Protein AF-0000000065766637 (afdb_homodimer)

Solvent-accessible surface area (backbone atoms only — not comparable to full-atom values): 44021 Å² total; per-residue (Å²): 135,52,70,58,53,52,34,35,50,50,31,45,50,26,44,73,71,73,50,67,48,94,54,54,41,70,58,47,51,64,49,41,70,73,44,50,71,68,55,43,50,52,50,27,50,74,53,70,45,65,67,99,76,65,70,75,77,60,33,44,88,87,63,44,78,75,76,79,73,58,68,71,42,52,43,54,54,45,61,70,44,46,88,78,44,74,64,46,74,66,90,67,88,59,84,49,68,68,59,50,46,55,47,38,51,58,49,33,73,77,38,72,81,59,36,26,32,40,71,60,50,62,55,46,38,58,77,75,59,74,57,53,66,66,51,32,28,42,44,60,59,58,40,40,76,58,38,32,76,44,74,43,59,81,56,42,64,59,42,48,43,42,51,42,50,50,30,48,54,50,23,34,73,74,32,27,48,34,36,56,37,52,52,51,52,51,30,60,54,66,63,41,72,55,66,41,51,55,62,78,72,38,31,62,56,52,36,51,51,44,26,66,73,52,73,62,50,60,81,86,48,68,76,39,95,80,33,42,59,63,49,60,71,57,80,84,62,76,56,58,62,58,54,32,51,52,47,48,56,47,30,56,75,71,67,51,86,66,60,62,41,65,44,62,38,48,68,43,61,82,43,76,42,31,28,41,35,34,21,40,78,87,66,46,70,32,29,38,38,33,31,29,79,43,63,43,81,86,67,47,31,31,36,38,32,35,45,71,48,70,67,33,75,87,60,75,49,87,55,52,69,55,53,52,48,52,47,52,34,60,60,61,60,35,50,28,41,34,30,39,60,46,51,73,66,52,53,51,50,51,52,50,37,33,75,70,42,45,22,74,45,77,46,73,46,90,72,51,36,35,44,31,33,49,23,61,73,48,50,54,53,43,65,38,89,84,37,59,56,39,49,30,61,66,68,67,53,135,135,52,68,58,54,54,33,36,51,48,30,45,50,27,43,74,71,74,50,67,45,96,55,53,40,70,59,46,50,63,50,40,70,74,43,49,72,68,54,40,50,53,50,26,51,73,56,70,44,65,66,97,75,66,72,76,77,60,33,44,86,87,62,44,76,74,77,77,72,57,68,69,43,52,44,53,54,46,59,70,43,45,90,80,44,73,63,47,73,65,89,69,90,58,84,49,70,68,60,52,46,53,46,37,52,60,47,35,73,76,38,72,82,57,37,26,33,39,70,61,50,63,55,46,39,58,78,74,60,74,56,52,66,67,51,32,29,42,44,60,60,58,40,40,75,59,42,31,78,44,72,43,57,82,55,45,64,57,40,48,41,43,51,41,49,50,31,50,54,49,23,33,74,75,31,26,48,33,37,55,37,51,51,52,52,50,29,59,53,65,62,41,72,55,67,40,50,55,61,80,73,38,30,61,57,50,36,50,51,44,26,66,72,52,74,62,51,60,81,85,48,68,76,39,94,81,32,42,59,62,48,60,70,58,82,86,62,74,55,60,61,58,54,33,52,53,47,49,56,46,30,58,75,71,66,52,87,63,60,63,43,66,46,61,40,48,68,44,62,84,41,76,41,30,29,41,35,35,20,41,80,87,66,46,72,32,29,37,39,34,31,28,79,41,62,41,80,85,67,48,31,31,36,39,33,36,44,71,49,71,67,33,75,87,61,75,50,87,55,51,68,55,53,54,47,52,46,51,36,61,59,60,60,36,51,28,41,33,30,40,61,49,51,73,65,52,53,52,48,51,52,50,37,32,76,72,41,45,22,73,45,75,44,73,48,88,77,49,37,34,45,30,33,51,24,63,71,48,50,54,53,41,64,38,88,84,36,59,56,40,48,29,62,65,69,69,52,135

Structure (mmCIF, N/CA/C/O backbone):
data_AF-0000000065766637-model_v1
#
loop_
_entity.id
_entity.type
_entity.pdbx_description
1 polymer 'Putative isocitrate lyase subunit B'
#
loop_
_atom_site.group_PDB
_atom_site.id
_atom_site.type_symbol
_atom_site.label_atom_id
_atom_site.label_alt_id
_atom_site.label_comp_id
_atom_site.label_asym_id
_atom_site.label_entity_id
_atom_site.label_seq_id
_atom_site.pdbx_PDB_ins_code
_atom_site.Cartn_x
_atom_site.Cartn_y
_atom_site.Cartn_z
_atom_site.occupancy
_atom_site.B_iso_or_equiv
_atom_site.auth_seq_id
_atom_site.auth_comp_id
_atom_site.auth_asym_id
_atom_site.auth_atom_id
_atom_site.pdbx_PDB_model_num
ATOM 1 N N . MET A 1 1 ? 21.125 37.062 27.016 1 86.06 1 MET A N 1
ATOM 2 C CA . MET A 1 1 ? 20.953 38.438 26.516 1 86.06 1 MET A CA 1
ATOM 3 C C . MET A 1 1 ? 21.938 38.719 25.391 1 86.06 1 MET A C 1
ATOM 5 O O . MET A 1 1 ? 23.125 38.375 25.484 1 86.06 1 MET A O 1
ATOM 9 N N . THR A 1 2 ? 21.422 39.312 24.359 1 90.31 2 THR A N 1
ATOM 10 C CA . THR A 1 2 ? 22.281 39.688 23.234 1 90.31 2 THR A CA 1
ATOM 11 C C . THR A 1 2 ? 22.922 41.031 23.453 1 90.31 2 THR A C 1
ATOM 13 O O . THR A 1 2 ? 22.516 41.781 24.359 1 90.31 2 THR A O 1
ATOM 16 N N . TYR A 1 3 ? 23.922 41.312 22.625 1 92.19 3 TYR A N 1
ATOM 17 C CA . TYR A 1 3 ? 24.578 42.625 22.719 1 92.19 3 TYR A CA 1
ATOM 18 C C . TYR A 1 3 ? 23.594 43.75 22.438 1 92.19 3 TYR A C 1
ATOM 20 O O . TYR A 1 3 ? 23.609 44.781 23.141 1 92.19 3 TYR A O 1
ATOM 28 N N . GLY A 1 4 ? 22.781 43.531 21.453 1 91.75 4 GLY A N 1
ATOM 29 C CA . GLY A 1 4 ? 21.766 44.531 21.125 1 91.75 4 GLY A CA 1
ATOM 30 C C . GLY A 1 4 ? 20.844 44.812 22.281 1 91.75 4 GLY A C 1
ATOM 31 O O . GLY A 1 4 ? 20.516 46 22.531 1 91.75 4 GLY A O 1
ATOM 32 N N . GLU A 1 5 ? 20.516 43.875 22.938 1 92.12 5 GLU A N 1
ATOM 33 C CA . GLU A 1 5 ? 19.641 44.031 24.094 1 92.12 5 GLU A CA 1
ATOM 34 C C . GLU A 1 5 ? 20.359 44.75 25.234 1 92.12 5 GLU A C 1
ATOM 36 O O . GLU A 1 5 ? 19.766 45.562 25.922 1 92.12 5 GLU A O 1
ATOM 41 N N . ALA A 1 6 ? 21.547 44.344 25.406 1 93.94 6 ALA A N 1
ATOM 42 C CA . ALA A 1 6 ? 22.328 44.938 26.484 1 93.94 6 ALA A CA 1
ATOM 43 C C . ALA A 1 6 ? 22.469 46.469 26.297 1 93.94 6 ALA A C 1
ATOM 45 O O . ALA A 1 6 ? 22.328 47.219 27.25 1 93.94 6 ALA A O 1
ATOM 46 N N . VAL A 1 7 ? 22.781 46.844 25.078 1 95.81 7 VAL A N 1
ATOM 47 C CA . VAL A 1 7 ? 22.938 48.25 24.766 1 95.81 7 VAL A CA 1
ATOM 48 C C . VAL A 1 7 ? 21.594 48.969 24.922 1 95.81 7 VAL A C 1
ATOM 50 O O . VAL A 1 7 ? 21.516 50.094 25.438 1 95.81 7 VAL A O 1
ATOM 53 N N . ALA A 1 8 ? 20.562 48.344 24.453 1 95.25 8 ALA A N 1
ATOM 54 C CA . ALA A 1 8 ? 19.219 48.938 24.578 1 95.25 8 ALA A CA 1
ATOM 55 C C . ALA A 1 8 ? 18.875 49.188 26.047 1 95.25 8 ALA A C 1
ATOM 57 O O . ALA A 1 8 ? 18.281 50.219 26.375 1 95.25 8 ALA A O 1
ATOM 58 N N . ASP A 1 9 ? 19.234 48.312 26.891 1 94.69 9 ASP A N 1
ATOM 59 C CA . ASP A 1 9 ? 18.984 48.469 28.312 1 94.69 9 ASP A CA 1
ATOM 60 C C . ASP A 1 9 ? 19.703 49.688 28.875 1 94.69 9 ASP A C 1
ATOM 62 O O . ASP A 1 9 ? 19.156 50.406 29.703 1 94.69 9 ASP A O 1
ATOM 66 N N . VAL A 1 10 ? 20.922 49.875 28.406 1 94.44 10 VAL A N 1
ATOM 67 C CA . VAL A 1 10 ? 21.719 51.031 28.828 1 94.44 10 VAL A CA 1
ATOM 68 C C . VAL A 1 10 ? 21.047 52.312 28.375 1 94.44 10 VAL A C 1
ATOM 70 O O . VAL A 1 10 ? 20.938 53.281 29.141 1 94.44 10 VAL A O 1
ATOM 73 N N . LEU A 1 11 ? 20.578 52.312 27.172 1 95.06 11 LEU A N 1
ATOM 74 C CA . LEU A 1 11 ? 19.938 53.5 26.609 1 95.06 11 LEU A CA 1
ATOM 75 C C . LEU A 1 11 ? 18.625 53.781 27.312 1 95.06 11 LEU A C 1
ATOM 77 O O . LEU A 1 11 ? 18.297 54.938 27.578 1 95.06 11 LEU A O 1
ATOM 81 N N . GLU A 1 12 ? 17.953 52.75 27.578 1 94.5 12 GLU A N 1
ATOM 82 C CA . GLU A 1 12 ? 16.688 52.906 28.297 1 94.5 12 GLU A CA 1
ATOM 83 C C . GLU A 1 12 ? 16.906 53.438 29.703 1 94.5 12 GLU A C 1
ATOM 85 O O . GLU A 1 12 ? 16.125 54.281 30.188 1 94.5 12 GLU A O 1
ATOM 90 N N . PHE A 1 13 ? 17.875 52.938 30.312 1 92.81 13 PHE A N 1
ATOM 91 C CA . PHE A 1 13 ? 18.219 53.406 31.641 1 92.81 13 PHE A CA 1
ATOM 92 C C . PHE A 1 13 ? 18.594 54.906 31.609 1 92.81 13 PHE A C 1
ATOM 94 O O . PHE A 1 13 ? 18.172 55.656 32.469 1 92.81 13 PHE A O 1
ATOM 101 N N . GLY A 1 14 ? 19.406 55.312 30.703 1 90.25 14 GLY A N 1
ATOM 102 C CA . GLY A 1 14 ? 19.75 56.719 30.531 1 90.25 14 GLY A CA 1
ATOM 103 C C . GLY A 1 14 ? 18.547 57.625 30.344 1 90.25 14 GLY A C 1
ATOM 104 O O . GLY A 1 14 ? 18.469 58.719 30.906 1 90.25 14 GLY A O 1
ATOM 105 N N . GLN A 1 15 ? 17.672 57.094 29.594 1 90.44 15 GLN A N 1
ATOM 106 C CA . GLN A 1 15 ? 16.453 57.875 29.344 1 90.44 15 GLN A CA 1
ATOM 107 C C . GLN A 1 15 ? 15.602 57.969 30.609 1 90.44 15 GLN A C 1
ATOM 109 O O . GLN A 1 15 ? 15.023 59.031 30.875 1 90.44 15 GLN A O 1
ATOM 114 N N . SER A 1 16 ? 15.516 56.938 31.297 1 91.44 16 SER A N 1
ATOM 115 C CA . SER A 1 16 ? 14.711 56.906 32.5 1 91.44 16 SER A CA 1
ATOM 116 C C . SER A 1 16 ? 15.289 57.844 33.562 1 91.44 16 SER A C 1
ATOM 118 O O . SER A 1 16 ? 14.555 58.406 34.406 1 91.44 16 SER A O 1
ATOM 120 N N . GLU A 1 17 ? 16.547 58 33.5 1 90.44 17 GLU A N 1
ATOM 121 C CA . GLU A 1 17 ? 17.219 58.844 34.5 1 90.44 17 GLU A CA 1
ATOM 122 C C . GLU A 1 17 ? 17.281 60.312 34 1 90.44 17 GLU A C 1
ATOM 124 O O . GLU A 1 17 ? 17.875 61.156 34.688 1 90.44 17 GLU A O 1
ATOM 129 N N . GLY A 1 18 ? 16.703 60.594 32.844 1 87.06 18 GLY A N 1
ATOM 130 C CA . GLY A 1 18 ? 16.656 61.969 32.312 1 87.06 18 GLY A CA 1
ATOM 131 C C . GLY A 1 18 ? 17.922 62.375 31.594 1 87.06 18 GLY A C 1
ATOM 132 O O . GLY A 1 18 ? 18.156 63.562 31.359 1 87.06 18 GLY A O 1
ATOM 133 N N . GLU A 1 19 ? 18.781 61.438 31.344 1 87.75 19 GLU A N 1
ATOM 134 C CA . GLU A 1 19 ? 20.016 61.688 30.625 1 87.75 19 GLU A CA 1
ATOM 135 C C . GLU A 1 19 ? 20.109 60.844 29.359 1 87.75 19 GLU A C 1
ATOM 137 O O . GLU A 1 19 ? 20.922 59.906 29.281 1 87.75 19 GLU A O 1
ATOM 142 N N . PRO A 1 20 ? 19.297 61.25 28.391 1 85.06 20 PRO A N 1
ATOM 143 C CA . PRO A 1 20 ? 19.312 60.438 27.156 1 85.06 20 PRO A CA 1
ATOM 144 C C . PRO A 1 20 ? 20.688 60.469 26.469 1 85.06 20 PRO A C 1
ATOM 146 O O . PRO A 1 20 ? 21.375 61.469 26.484 1 85.06 20 PRO A O 1
ATOM 149 N N . ILE A 1 21 ? 21.062 59.25 25.891 1 81.94 21 ILE A N 1
ATOM 150 C CA . ILE A 1 21 ? 22.344 59.062 25.234 1 81.94 21 ILE A CA 1
ATOM 151 C C . ILE A 1 21 ? 22.172 59.094 23.719 1 81.94 21 ILE A C 1
ATOM 153 O O . ILE A 1 21 ? 22.031 58.062 23.078 1 81.94 21 ILE A O 1
ATOM 157 N N . GLY A 1 22 ? 22.141 60.062 23.062 1 86.94 22 GLY A N 1
ATOM 158 C CA . GLY A 1 22 ? 22.25 60.406 21.656 1 86.94 22 GLY A CA 1
ATOM 159 C C . GLY A 1 22 ? 21.266 59.656 20.781 1 86.94 22 GLY A C 1
ATOM 160 O O . GLY A 1 22 ? 20.938 60.094 19.672 1 86.94 22 GLY A O 1
ATOM 161 N N . MET A 1 23 ? 20.844 58.406 21.109 1 92.19 23 MET A N 1
ATOM 162 C CA . MET A 1 23 ? 19.938 57.594 20.281 1 92.19 23 MET A CA 1
ATOM 163 C C . MET A 1 23 ? 18.828 57 21.141 1 92.19 23 MET A C 1
ATOM 165 O O . MET A 1 23 ? 19.078 56.531 22.25 1 92.19 23 MET A O 1
ATOM 169 N N . ALA A 1 24 ? 17.672 57.031 20.594 1 93.62 24 ALA A N 1
ATOM 170 C CA . ALA A 1 24 ? 16.547 56.438 21.312 1 93.62 24 ALA A CA 1
ATOM 171 C C . ALA A 1 24 ? 16.625 54.938 21.312 1 93.62 24 ALA A C 1
ATOM 173 O O . ALA A 1 24 ? 17.078 54.312 20.344 1 93.62 24 ALA A O 1
ATOM 174 N N . PRO A 1 25 ? 16.141 54.344 22.406 1 94.38 25 PRO A N 1
ATOM 175 C CA . PRO A 1 25 ? 16.172 52.875 22.5 1 94.38 25 PRO A CA 1
ATOM 176 C C . PRO A 1 25 ? 15.484 52.188 21.328 1 94.38 25 PRO A C 1
ATOM 178 O O . PRO A 1 25 ? 15.969 51.188 20.828 1 94.38 25 PRO A O 1
ATOM 181 N N . GLU A 1 26 ? 14.391 52.688 20.891 1 93.62 26 GLU A N 1
ATOM 182 C CA . GLU A 1 26 ? 13.656 52.094 19.766 1 93.62 26 GLU A CA 1
ATOM 183 C C . GLU A 1 26 ? 14.461 52.188 18.469 1 93.62 26 GLU A C 1
ATOM 185 O O . GLU A 1 26 ? 14.445 51.25 17.672 1 93.62 26 GLU A O 1
ATOM 190 N N . GLU A 1 27 ? 15.078 53.281 18.281 1 94.12 27 GLU A N 1
ATOM 191 C CA . GLU A 1 27 ? 15.93 53.469 17.109 1 94.12 27 GLU A CA 1
ATOM 192 C C . GLU A 1 27 ? 17.109 52.5 17.141 1 94.12 27 GLU A C 1
ATOM 194 O O . GLU A 1 27 ? 17.5 51.969 16.109 1 94.12 27 GLU A O 1
ATOM 199 N N . TRP A 1 28 ? 17.688 52.312 18.281 1 95.25 28 TRP A N 1
ATOM 200 C CA . TRP A 1 28 ? 18.797 51.375 18.453 1 95.25 28 TRP A CA 1
ATOM 201 C C . TRP A 1 28 ? 18.344 49.938 18.125 1 95.25 28 TRP A C 1
ATOM 203 O O . TRP A 1 28 ? 19.047 49.219 17.406 1 95.25 28 TRP A O 1
ATOM 213 N N . ARG A 1 29 ? 17.234 49.594 18.672 1 93 29 ARG A N 1
ATOM 214 C CA . ARG A 1 29 ? 16.734 48.25 18.438 1 93 29 ARG A CA 1
ATOM 215 C C . ARG A 1 29 ? 16.531 48 16.938 1 93 29 ARG A C 1
ATOM 217 O O . ARG A 1 29 ? 16.859 46.906 16.453 1 93 29 ARG A O 1
ATOM 224 N N . ALA A 1 30 ? 16.016 48.969 16.25 1 89.81 30 ALA A N 1
ATOM 225 C CA . ALA A 1 30 ? 15.828 48.844 14.805 1 89.81 30 ALA A CA 1
ATOM 226 C C . ALA A 1 30 ? 17.172 48.688 14.094 1 89.81 30 ALA A C 1
ATOM 228 O O . ALA A 1 30 ? 17.297 47.875 13.172 1 89.81 30 ALA A O 1
ATOM 229 N N . PHE A 1 31 ? 18.109 49.469 14.578 1 89.81 31 PHE A N 1
ATOM 230 C CA . PHE A 1 31 ? 19.453 49.438 14.008 1 89.81 31 PHE A CA 1
ATOM 231 C C . PHE A 1 31 ? 20.125 48.094 14.312 1 89.81 31 PHE A C 1
ATOM 233 O O . PHE A 1 31 ? 20.672 47.469 13.414 1 89.81 31 PHE A O 1
ATOM 240 N N . ALA A 1 32 ? 20.016 47.688 15.539 1 89.88 32 ALA A N 1
ATOM 241 C CA . ALA A 1 32 ? 20.719 46.5 16.031 1 89.88 32 ALA A CA 1
ATOM 242 C C . ALA A 1 32 ? 20.141 45.219 15.414 1 89.88 32 ALA A C 1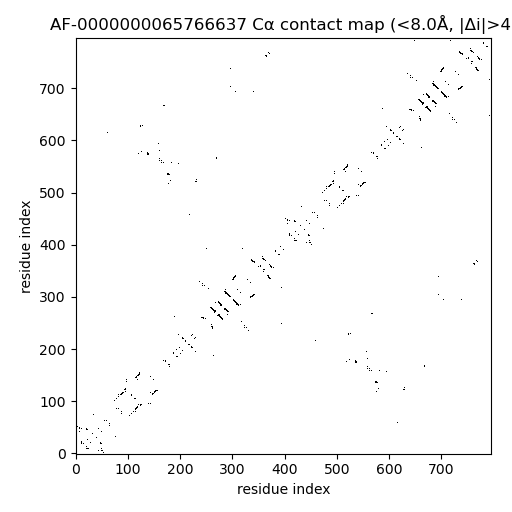
ATOM 244 O O . ALA A 1 32 ? 20.828 44.188 15.344 1 89.88 32 ALA A O 1
ATOM 245 N N . ALA A 1 33 ? 18.953 45.25 15 1 84.12 33 ALA A N 1
ATOM 246 C CA . ALA A 1 33 ? 18.266 44.094 14.445 1 84.12 33 ALA A CA 1
ATOM 247 C C . ALA A 1 33 ? 18.984 43.562 13.188 1 84.12 33 ALA A C 1
ATOM 249 O O . ALA A 1 33 ? 18.938 42.375 12.883 1 84.12 33 ALA A O 1
ATOM 250 N N . ARG A 1 34 ? 19.75 44.406 12.523 1 81.94 34 ARG A N 1
ATOM 251 C CA . ARG A 1 34 ? 20.344 44 11.25 1 81.94 34 ARG A CA 1
ATOM 252 C C . ARG A 1 34 ? 21.859 44.219 11.273 1 81.94 34 ARG A C 1
ATOM 254 O O . ARG A 1 34 ? 22.562 43.812 10.359 1 81.94 34 ARG A O 1
ATOM 261 N N . ALA A 1 35 ? 22.266 44.875 12.281 1 87.12 35 ALA A N 1
ATOM 262 C CA . ALA A 1 35 ? 23.672 45.25 12.32 1 87.12 35 ALA A CA 1
ATOM 263 C C . ALA A 1 35 ? 24.531 44.062 12.734 1 87.12 35 ALA A C 1
ATOM 265 O O . ALA A 1 35 ? 24.109 43.219 13.539 1 87.12 35 ALA A O 1
ATOM 266 N N . SER A 1 36 ? 25.719 43.969 12.125 1 87.5 36 SER A N 1
ATOM 267 C CA . SER A 1 36 ? 26.719 43 12.617 1 87.5 36 SER A CA 1
ATOM 268 C C . SER A 1 36 ? 27.172 43.375 14.023 1 87.5 36 SER A C 1
ATOM 270 O O . SER A 1 36 ? 27.016 44.531 14.461 1 87.5 36 SER A O 1
ATOM 272 N N . LEU A 1 37 ? 27.703 42.375 14.641 1 89.06 37 LEU A N 1
ATOM 273 C CA . LEU A 1 37 ? 28.234 42.625 15.977 1 89.06 37 LEU A CA 1
ATOM 274 C C . LEU A 1 37 ? 29.281 43.75 15.922 1 89.06 37 LEU A C 1
ATOM 276 O O . LEU A 1 37 ? 29.328 44.594 16.812 1 89.06 37 LEU A O 1
ATOM 280 N N . HIS A 1 38 ? 30.078 43.688 14.945 1 91.69 38 HIS A N 1
ATOM 281 C CA . HIS A 1 38 ? 31.125 44.688 14.773 1 91.69 38 HIS A CA 1
ATOM 282 C C . HIS A 1 38 ? 30.547 46.094 14.625 1 91.69 38 HIS A C 1
ATOM 284 O O . HIS A 1 38 ? 31 47.031 15.273 1 91.69 38 HIS A O 1
ATOM 290 N N . ALA A 1 39 ? 29.547 46.188 13.805 1 93 39 ALA A N 1
ATOM 291 C CA . ALA A 1 39 ? 28.906 47.469 13.562 1 93 39 ALA A CA 1
ATOM 292 C C . ALA A 1 39 ? 28.172 47.969 14.805 1 93 39 ALA A C 1
ATOM 294 O O . ALA A 1 39 ? 28.203 49.156 15.117 1 93 39 ALA A O 1
ATOM 295 N N . ALA A 1 40 ? 27.531 47.062 15.398 1 93.88 40 ALA A N 1
ATOM 296 C CA . ALA A 1 40 ? 26.797 47.406 16.609 1 93.88 40 ALA A CA 1
ATOM 297 C C . ALA A 1 40 ? 27.75 47.906 17.703 1 93.88 40 ALA A C 1
ATOM 299 O O . ALA A 1 40 ? 27.469 48.906 18.391 1 93.88 40 ALA A O 1
ATOM 300 N N . ARG A 1 41 ? 28.812 47.281 17.859 1 94.56 41 ARG A N 1
ATOM 301 C CA . ARG A 1 41 ? 29.797 47.656 18.875 1 94.56 41 ARG A CA 1
ATOM 302 C C . ARG A 1 41 ? 30.375 49.031 18.562 1 94.56 41 ARG A C 1
ATOM 304 O O . ARG A 1 41 ? 30.578 49.844 19.469 1 94.56 41 ARG A O 1
ATOM 311 N N . ALA A 1 42 ? 30.688 49.219 17.344 1 96 42 ALA A N 1
ATOM 312 C CA . ALA A 1 42 ? 31.234 50.5 16.938 1 96 42 ALA A CA 1
ATOM 313 C C . ALA A 1 42 ? 30.266 51.656 17.234 1 96 42 ALA A C 1
ATOM 315 O O . ALA A 1 42 ? 30.656 52.688 17.75 1 96 42 ALA A O 1
ATOM 316 N N . LYS A 1 43 ? 29.062 51.406 16.922 1 95.69 43 LYS A N 1
ATOM 317 C CA . LYS A 1 43 ? 28.047 52.406 17.156 1 95.69 43 LYS A CA 1
ATOM 318 C C . LYS A 1 43 ? 27.812 52.656 18.641 1 95.69 43 LYS A C 1
ATOM 320 O O . LYS A 1 43 ? 27.625 53.781 19.078 1 95.69 43 LYS A O 1
ATOM 325 N N . ALA A 1 44 ? 27.781 51.656 19.359 1 96.19 44 ALA A N 1
ATOM 326 C CA . ALA A 1 44 ? 27.609 51.75 20.797 1 96.19 44 ALA A CA 1
ATOM 327 C C . ALA A 1 44 ? 28.734 52.562 21.438 1 96.19 44 ALA A C 1
ATOM 329 O O . ALA A 1 44 ? 28.516 53.375 22.328 1 96.19 44 ALA A O 1
ATOM 330 N N . LYS A 1 45 ? 29.906 52.344 21 1 94.88 45 LYS A N 1
ATOM 331 C CA . LYS A 1 45 ? 31.062 53.094 21.484 1 94.88 45 LYS A CA 1
ATOM 332 C C . LYS A 1 45 ? 30.938 54.562 21.141 1 94.88 45 LYS A C 1
ATOM 334 O O . LYS A 1 45 ? 31.266 55.438 21.969 1 94.88 45 LYS A O 1
ATOM 339 N N . GLU A 1 46 ? 30.531 54.812 20 1 95.06 46 GLU A N 1
ATOM 340 C CA . GLU A 1 46 ? 30.344 56.188 19.547 1 95.06 46 GLU A CA 1
ATOM 341 C C . GLU A 1 46 ? 29.312 56.906 20.422 1 95.06 46 GLU A C 1
ATOM 343 O O . GLU A 1 46 ? 29.469 58.094 20.734 1 95.06 46 GLU A O 1
ATOM 348 N N . LEU A 1 47 ? 28.344 56.188 20.844 1 94.25 47 LEU A N 1
ATOM 349 C CA . LEU A 1 47 ? 27.266 56.781 21.641 1 94.25 47 LEU A CA 1
ATOM 350 C C . LEU A 1 47 ? 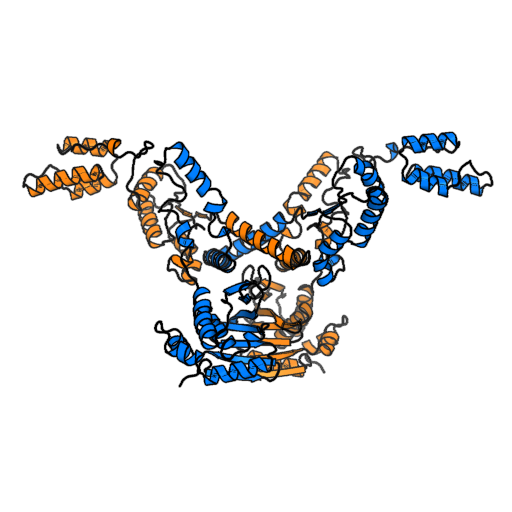27.656 56.844 23.109 1 94.25 47 LEU A C 1
ATOM 352 O O . LEU A 1 47 ? 27.016 57.531 23.891 1 94.25 47 LEU A O 1
ATOM 356 N N . GLY A 1 48 ? 28.797 56.156 23.469 1 91.38 48 GLY A N 1
ATOM 357 C CA . GLY A 1 48 ? 29.188 56.094 24.859 1 91.38 48 GLY A CA 1
ATOM 358 C C . GLY A 1 48 ? 28.328 55.125 25.672 1 91.38 48 GLY A C 1
ATOM 359 O O . GLY A 1 48 ? 28.125 55.344 26.875 1 91.38 48 GLY A O 1
ATOM 360 N N . ALA A 1 49 ? 27.703 54.25 25.047 1 93.56 49 ALA A N 1
ATOM 361 C CA . ALA A 1 49 ? 26.781 53.312 25.688 1 93.56 49 ALA A CA 1
ATOM 362 C C . ALA A 1 49 ? 27.266 51.875 25.516 1 93.56 49 ALA A C 1
ATOM 364 O O . ALA A 1 49 ? 26.453 50.969 25.281 1 93.56 49 ALA A O 1
ATOM 365 N N . ASP A 1 50 ? 28.5 51.562 25.578 1 92.94 50 ASP A N 1
ATOM 366 C CA . ASP A 1 50 ? 29.078 50.25 25.391 1 92.94 50 ASP A CA 1
ATOM 367 C C . ASP A 1 50 ? 29.172 49.5 26.719 1 92.94 50 ASP A C 1
ATOM 369 O O . ASP A 1 50 ? 30.141 49.656 27.469 1 92.94 50 ASP A O 1
ATOM 373 N N . PRO A 1 51 ? 28.219 48.594 26.953 1 92.5 51 PRO A N 1
ATOM 374 C CA . PRO A 1 51 ? 28.266 47.844 28.219 1 92.5 51 PRO A CA 1
ATOM 375 C C . PRO A 1 51 ? 29.25 46.688 28.172 1 92.5 51 PRO A C 1
ATOM 377 O O . PRO A 1 51 ? 29.656 46.25 27.094 1 92.5 51 PRO A O 1
ATOM 380 N N . PRO A 1 52 ? 29.641 46.25 29.422 1 90.81 52 PRO A N 1
ATOM 381 C CA . PRO A 1 52 ? 30.406 45 29.438 1 90.81 52 PRO A CA 1
ATOM 382 C C . PRO A 1 52 ? 29.594 43.812 28.953 1 90.81 52 PRO A C 1
ATOM 384 O O . PRO A 1 52 ? 28.547 43.5 29.562 1 90.81 52 PRO A O 1
ATOM 387 N N . TRP A 1 53 ? 29.828 43.281 27.828 1 92.19 53 TRP A N 1
ATOM 388 C CA . TRP A 1 53 ? 29.172 42.125 27.203 1 92.19 53 TRP A CA 1
ATOM 389 C C . TRP A 1 53 ? 30.172 41.219 26.531 1 92.19 53 TRP A C 1
ATOM 391 O O . TRP A 1 53 ? 31.047 41.688 25.797 1 92.19 53 TRP A O 1
ATOM 401 N N . ASP A 1 54 ? 30.141 39.906 26.859 1 89.5 54 ASP A N 1
ATOM 402 C CA . ASP A 1 54 ? 31.094 38.938 26.328 1 89.5 54 ASP A CA 1
ATOM 403 C C . ASP A 1 54 ? 30.406 37.656 25.922 1 89.5 54 ASP A C 1
ATOM 405 O O . ASP A 1 54 ? 29.938 36.875 26.766 1 89.5 54 ASP A O 1
ATOM 409 N N . CYS A 1 55 ? 30.406 37.406 24.578 1 87.88 55 CYS A N 1
ATOM 410 C CA . CYS A 1 55 ? 29.766 36.219 24.062 1 87.88 55 CYS A CA 1
ATOM 411 C C . CYS A 1 55 ? 30.594 34.969 24.375 1 87.88 55 CYS A C 1
ATOM 413 O O . CYS A 1 55 ? 30.094 33.844 24.312 1 87.88 55 CYS A O 1
ATOM 415 N N . GLU A 1 56 ? 31.781 35.156 24.734 1 89.69 56 GLU A N 1
ATOM 416 C CA . GLU A 1 56 ? 32.656 34.031 25.062 1 89.69 56 GLU A CA 1
ATOM 417 C C . GLU A 1 56 ? 32.188 33.312 26.312 1 89.69 56 GLU A C 1
ATOM 419 O O . GLU A 1 56 ? 32.344 32.094 26.438 1 89.69 56 GLU A O 1
ATOM 424 N N . LEU A 1 57 ? 31.562 34.031 27.141 1 87.62 57 LEU A N 1
ATOM 425 C CA . LEU A 1 57 ? 31.141 33.5 28.422 1 87.62 57 LEU A CA 1
ATOM 426 C C . LEU A 1 57 ? 29.906 32.625 28.25 1 87.62 57 LEU A C 1
ATOM 428 O O . LEU A 1 57 ? 29.609 31.766 29.094 1 87.62 57 LEU A O 1
ATOM 432 N N . ALA A 1 58 ? 29.266 32.875 27.172 1 86.06 58 ALA A N 1
ATOM 433 C CA . ALA A 1 58 ? 28.016 32.156 26.969 1 86.06 58 ALA A CA 1
ATOM 434 C C . ALA A 1 58 ? 28.219 30.922 26.094 1 86.06 58 ALA A C 1
ATOM 436 O O . ALA A 1 58 ? 27.266 30.203 25.797 1 86.06 58 ALA A O 1
ATOM 437 N N . LYS A 1 59 ? 29.344 30.562 25.781 1 87.94 59 LYS A N 1
ATOM 438 C CA . LYS A 1 59 ? 29.625 29.422 24.938 1 87.94 59 LYS A CA 1
ATOM 439 C C . LYS A 1 59 ? 29.234 28.109 25.625 1 87.94 59 LYS A C 1
ATOM 441 O O . LYS A 1 59 ? 29.328 28.016 26.859 1 87.94 59 LYS A O 1
ATOM 446 N N . THR A 1 60 ? 28.781 27.172 24.75 1 84.56 60 THR A N 1
ATOM 447 C CA . THR A 1 60 ? 28.516 25.844 25.281 1 84.56 60 THR A CA 1
ATOM 448 C C . THR A 1 60 ? 29.828 25.172 25.734 1 84.56 60 THR A C 1
ATOM 450 O O . THR A 1 60 ? 30.906 25.656 25.406 1 84.56 60 THR A O 1
ATOM 453 N N . PRO A 1 61 ? 29.594 24.078 26.422 1 78.81 61 PRO A N 1
ATOM 454 C CA . PRO A 1 61 ? 30.797 23.359 26.859 1 78.81 61 PRO A CA 1
ATOM 455 C C . PRO A 1 61 ? 31.688 22.922 25.688 1 78.81 61 PRO A C 1
ATOM 457 O O . PRO A 1 61 ? 32.906 22.812 25.844 1 78.81 61 PRO A O 1
ATOM 460 N N . GLU A 1 62 ? 31.141 22.766 24.516 1 82.38 62 GLU A N 1
ATOM 461 C CA . GLU A 1 62 ? 31.875 22.328 23.344 1 82.38 62 GLU A CA 1
ATOM 462 C C . GLU A 1 62 ? 32.531 23.516 22.625 1 82.38 62 GLU A C 1
ATOM 464 O O . GLU A 1 62 ? 33.312 23.328 21.688 1 82.38 62 GLU A O 1
ATOM 469 N N . GLY A 1 63 ? 32.125 24.672 23.078 1 83.12 63 GLY A N 1
ATOM 470 C CA . GLY A 1 63 ? 32.75 25.859 22.516 1 83.12 63 GLY A CA 1
ATOM 471 C C . GLY A 1 63 ? 31.875 26.531 21.469 1 83.12 63 GLY A C 1
ATOM 472 O O . GLY A 1 63 ? 32.344 27.438 20.766 1 83.12 63 GLY A O 1
ATOM 473 N N . TYR A 1 64 ? 30.703 26.172 21.453 1 86.94 64 TYR A N 1
ATOM 474 C CA . TYR A 1 64 ? 29.844 26.75 20.438 1 86.94 64 TYR A CA 1
ATOM 475 C C . TYR A 1 64 ? 29.203 28.047 20.938 1 86.94 64 TYR A C 1
ATOM 477 O O . TYR A 1 64 ? 28.812 28.156 22.094 1 86.94 64 TYR A O 1
ATOM 485 N N . TYR A 1 65 ? 29.188 29.047 20.016 1 87.69 65 TYR A N 1
ATOM 486 C CA . TYR A 1 65 ? 28.438 30.266 20.312 1 87.69 65 TYR A CA 1
ATOM 487 C C . TYR A 1 65 ? 26.938 29.984 20.344 1 87.69 65 TYR A C 1
ATOM 489 O O . TYR A 1 65 ? 26.438 29.141 19.594 1 87.69 65 TYR A O 1
ATOM 497 N N . GLN A 1 66 ? 26.266 30.688 21.156 1 86 66 GLN A N 1
ATOM 498 C CA . GLN A 1 66 ? 24.812 30.516 21.25 1 86 66 GLN A CA 1
ATOM 499 C C . GLN A 1 66 ? 24.078 31.625 20.531 1 86 66 GLN A C 1
ATOM 501 O O . GLN A 1 66 ? 24.5 32.781 20.547 1 86 66 GLN A O 1
ATOM 506 N N . ILE A 1 67 ? 23.016 31.234 19.891 1 84.88 67 ILE A N 1
ATOM 507 C CA . ILE A 1 67 ? 22.188 32.188 19.156 1 84.88 67 ILE A CA 1
ATOM 508 C C . ILE A 1 67 ? 20.734 32.094 19.609 1 84.88 67 ILE A C 1
ATOM 510 O O . ILE A 1 67 ? 20.312 31.031 20.109 1 84.88 67 ILE A O 1
ATOM 514 N N . ARG A 1 68 ? 20.078 33.312 19.578 1 84.06 68 ARG A N 1
ATOM 515 C CA . ARG A 1 68 ? 18.625 33.25 19.688 1 84.06 68 ARG A CA 1
ATOM 516 C C . ARG A 1 68 ? 17.969 32.969 18.359 1 84.06 68 ARG A C 1
ATOM 518 O O . ARG A 1 68 ? 17.859 33.844 17.5 1 84.06 68 ARG A O 1
ATOM 525 N N . GLY A 1 69 ? 17.5 31.828 18.25 1 85.31 69 GLY A N 1
ATOM 526 C CA . GLY A 1 69 ? 16.922 31.391 16.984 1 85.31 69 GLY A CA 1
ATOM 527 C C . GLY A 1 69 ? 15.539 31.969 16.734 1 85.31 69 GLY A C 1
ATOM 528 O O . GLY A 1 69 ? 15.211 33.062 17.25 1 85.31 69 GLY A O 1
ATOM 529 N N . GLY A 1 70 ? 14.852 31.453 15.766 1 87.5 70 GLY A N 1
ATOM 530 C CA . GLY A 1 70 ? 13.508 31.891 15.438 1 87.5 70 GLY A CA 1
ATOM 531 C C . GLY A 1 70 ? 13.406 32.531 14.07 1 87.5 70 GLY A C 1
ATOM 532 O O . GLY A 1 70 ? 14.398 32.625 13.336 1 87.5 70 GLY A O 1
ATOM 533 N N . ILE A 1 71 ? 12.203 33.031 13.836 1 91.44 71 ILE A N 1
ATOM 534 C CA . ILE A 1 71 ? 11.891 33.531 12.508 1 91.44 71 ILE A CA 1
ATOM 535 C C . ILE A 1 71 ? 12.703 34.781 12.227 1 91.44 71 ILE A C 1
ATOM 537 O O . ILE A 1 71 ? 13.297 34.938 11.156 1 91.44 71 ILE A O 1
ATOM 541 N N . PRO A 1 72 ? 12.844 35.719 13.234 1 88 72 PRO A N 1
ATOM 542 C CA . PRO A 1 72 ? 13.641 36.906 12.961 1 88 72 PRO A CA 1
ATOM 543 C C . PRO A 1 72 ? 15.086 36.594 12.602 1 88 72 PRO A C 1
ATOM 545 O O . PRO A 1 72 ? 15.664 37.219 11.703 1 88 72 PRO A O 1
ATOM 548 N N . TYR A 1 73 ? 15.594 35.656 13.312 1 89.69 73 TYR A N 1
ATOM 549 C CA . TYR A 1 73 ? 16.953 35.25 13 1 89.69 73 TYR A CA 1
ATOM 550 C C . TYR A 1 73 ? 17.031 34.625 11.609 1 89.69 73 TYR A C 1
ATOM 552 O O . TYR A 1 73 ? 17.969 34.906 10.859 1 89.69 73 TYR A O 1
ATOM 560 N N . ALA A 1 74 ? 16.125 33.75 11.281 1 93.75 74 ALA A N 1
ATOM 561 C CA . ALA A 1 74 ? 16.094 33.094 9.969 1 93.75 74 ALA A CA 1
ATOM 562 C C . ALA A 1 74 ? 15.984 34.125 8.852 1 93.75 74 ALA A C 1
ATOM 564 O O . ALA A 1 74 ? 16.625 34 7.801 1 93.75 74 ALA A O 1
ATOM 565 N N . ILE A 1 75 ? 15.211 35.156 9.102 1 93.56 75 ILE A N 1
ATOM 566 C CA . ILE A 1 75 ? 15.047 36.219 8.117 1 93.56 75 ILE A CA 1
ATOM 567 C C . ILE A 1 75 ? 16.359 36.938 7.93 1 93.56 75 ILE A C 1
ATOM 569 O O . ILE A 1 75 ? 16.828 37.125 6.805 1 93.56 75 ILE A O 1
ATOM 573 N N . ALA A 1 76 ? 16.969 37.344 9.016 1 89.31 76 ALA A N 1
ATOM 574 C CA . ALA A 1 76 ? 18.219 38.094 8.953 1 89.31 76 ALA A CA 1
ATOM 575 C C . ALA A 1 76 ? 19.297 37.312 8.219 1 89.31 76 ALA A C 1
ATOM 577 O O . ALA A 1 76 ? 20 37.875 7.371 1 89.31 76 ALA A O 1
ATOM 578 N N . LYS A 1 77 ? 19.375 36.062 8.57 1 92.38 77 LYS A N 1
ATOM 579 C CA . LYS A 1 77 ? 20.344 35.188 7.945 1 92.38 77 LYS A CA 1
ATOM 580 C C . LYS A 1 77 ? 20.078 35.031 6.449 1 92.38 77 LYS A C 1
ATOM 582 O O . LYS A 1 77 ? 21 35.094 5.637 1 92.38 77 LYS A O 1
ATOM 587 N N . SER A 1 78 ? 18.906 34.906 6.059 1 95.94 78 SER A N 1
ATOM 588 C CA . SER A 1 78 ? 18.531 34.688 4.668 1 95.94 78 SER A CA 1
ATOM 589 C C . SER A 1 78 ? 18.703 35.938 3.836 1 95.94 78 SER A C 1
ATOM 591 O O . SER A 1 78 ? 19.109 35.875 2.674 1 95.94 78 SER A O 1
ATOM 593 N N . LEU A 1 79 ? 18.406 37.062 4.453 1 94.31 79 LEU A N 1
ATOM 594 C CA . LEU A 1 79 ? 18.609 38.312 3.746 1 94.31 79 LEU A CA 1
ATOM 595 C C . LEU A 1 79 ? 20.094 38.531 3.465 1 94.31 79 LEU A C 1
ATOM 597 O O . LEU A 1 79 ? 20.469 39.062 2.406 1 94.31 79 LEU A O 1
ATOM 601 N N . ALA A 1 80 ? 20.875 38.125 4.422 1 91.06 80 ALA A N 1
ATOM 602 C CA . ALA A 1 80 ? 22.328 38.25 4.246 1 91.06 80 ALA A CA 1
ATOM 603 C C . ALA A 1 80 ? 22.828 37.312 3.141 1 91.06 80 ALA A C 1
ATOM 605 O O . ALA A 1 80 ? 23.766 37.656 2.426 1 91.06 80 ALA A O 1
ATOM 606 N N . ALA A 1 81 ? 22.203 36.188 2.926 1 95.38 81 ALA A N 1
ATOM 607 C CA . ALA A 1 81 ? 22.641 35.188 1.966 1 95.38 81 ALA A CA 1
ATOM 608 C C . ALA A 1 81 ? 22 35.406 0.597 1 95.38 81 ALA A C 1
ATOM 610 O O . ALA A 1 81 ? 22.531 34.969 -0.423 1 95.38 81 ALA A O 1
ATOM 611 N N . ALA A 1 82 ? 20.953 36.125 0.477 1 96.75 82 ALA A N 1
ATOM 612 C CA . ALA A 1 82 ? 20.094 36.281 -0.697 1 96.75 82 ALA A CA 1
ATOM 613 C C . ALA A 1 82 ? 20.906 36.719 -1.911 1 96.75 82 ALA A C 1
ATOM 615 O O . ALA A 1 82 ? 20.719 36.219 -3.016 1 96.75 82 ALA A O 1
ATOM 616 N N . PRO A 1 83 ? 21.875 37.656 -1.756 1 95.88 83 PRO A N 1
ATOM 617 C CA . PRO A 1 83 ? 22.625 38.094 -2.934 1 95.88 83 PRO A CA 1
ATOM 618 C C . PRO A 1 83 ? 23.5 37 -3.543 1 95.88 83 PRO A C 1
ATOM 620 O O . PRO A 1 83 ? 23.938 37.125 -4.688 1 95.88 83 PRO A O 1
ATOM 623 N N . PHE A 1 84 ? 23.703 36 -2.773 1 96.75 84 PHE A N 1
ATOM 624 C CA . PHE A 1 84 ? 24.641 34.969 -3.221 1 96.75 84 PHE A CA 1
ATOM 625 C C . PHE A 1 84 ? 23.922 33.656 -3.543 1 96.75 84 PHE A C 1
ATOM 627 O O . PHE A 1 84 ? 24.562 32.656 -3.871 1 96.75 84 PHE A O 1
ATOM 634 N N . ALA A 1 85 ? 22.672 33.594 -3.396 1 96.94 85 ALA A N 1
ATOM 635 C CA . ALA A 1 85 ? 21.922 32.344 -3.541 1 96.94 85 ALA A CA 1
ATOM 636 C C . ALA A 1 85 ? 20.766 32.531 -4.508 1 96.94 85 ALA A C 1
ATOM 638 O O . ALA A 1 85 ? 20.125 33.594 -4.547 1 96.94 85 ALA A O 1
ATOM 639 N N . ASP A 1 86 ? 20.5 31.547 -5.266 1 96.81 86 ASP A N 1
ATOM 640 C CA . ASP A 1 86 ? 19.344 31.531 -6.152 1 96.81 86 ASP A CA 1
ATOM 641 C C . ASP A 1 86 ? 18.078 31.172 -5.391 1 96.81 86 ASP A C 1
ATOM 643 O O . ASP A 1 86 ? 17 31.703 -5.676 1 96.81 86 ASP A O 1
ATOM 647 N N . ILE A 1 87 ? 18.141 30.203 -4.43 1 97.81 87 ILE A N 1
ATOM 648 C CA . ILE A 1 87 ? 17 29.703 -3.652 1 97.81 87 ILE A CA 1
ATOM 649 C C . ILE A 1 87 ? 17.344 29.734 -2.166 1 97.81 87 ILE A C 1
ATOM 651 O O . ILE A 1 87 ? 18.469 29.375 -1.772 1 97.81 87 ILE A O 1
ATOM 655 N N . LEU A 1 88 ? 16.422 30.188 -1.363 1 98.06 88 LEU A N 1
ATOM 656 C CA . LEU A 1 88 ? 16.609 30.234 0.084 1 98.06 88 LEU A CA 1
ATOM 657 C C . LEU A 1 88 ? 15.695 29.219 0.775 1 98.06 88 LEU A C 1
ATOM 659 O O . LEU A 1 88 ? 14.531 29.078 0.393 1 98.06 88 LEU A O 1
ATOM 663 N N . TRP A 1 89 ? 16.266 28.516 1.739 1 96.31 89 TRP A N 1
ATOM 664 C CA . TRP A 1 89 ? 15.547 27.516 2.512 1 96.31 89 TRP A CA 1
ATOM 665 C C . TRP A 1 89 ? 15.609 27.812 4.004 1 96.31 89 TRP A C 1
ATOM 667 O O . TRP A 1 89 ? 16.703 28.016 4.555 1 96.31 89 TRP A O 1
ATOM 677 N N . MET A 1 90 ? 14.438 27.875 4.574 1 92.12 90 MET A N 1
ATOM 678 C CA . MET A 1 90 ? 14.336 28 6.027 1 92.12 90 MET A CA 1
ATOM 679 C C . MET A 1 90 ? 13.688 26.75 6.625 1 92.12 90 MET A C 1
ATOM 681 O O . MET A 1 90 ? 12.633 26.312 6.172 1 92.12 90 MET A O 1
ATOM 685 N N . GLU A 1 91 ? 14.32 26.219 7.656 1 87.44 91 GLU A N 1
ATOM 686 C CA . GLU A 1 91 ? 13.773 25.047 8.336 1 87.44 91 GLU A CA 1
ATOM 687 C C . GLU A 1 91 ? 12.828 25.453 9.461 1 87.44 91 GLU A C 1
ATOM 689 O O . GLU A 1 91 ? 13.156 26.328 10.266 1 87.44 91 GLU A O 1
ATOM 694 N N . THR A 1 92 ? 11.695 24.859 9.453 1 86.31 92 THR A N 1
ATOM 695 C CA . THR A 1 92 ? 10.719 25.141 10.5 1 86.31 92 THR A CA 1
ATOM 696 C C . THR A 1 92 ? 10.578 23.953 11.445 1 86.31 92 THR A C 1
ATOM 698 O O . THR A 1 92 ? 10.93 22.828 11.094 1 86.31 92 THR A O 1
ATOM 701 N N . LYS A 1 93 ? 10.125 24.266 12.656 1 84.12 93 LYS A N 1
ATOM 702 C CA . LYS A 1 93 ? 9.914 23.219 13.656 1 84.12 93 LYS A CA 1
ATOM 703 C C . LYS A 1 93 ? 8.625 22.453 13.383 1 84.12 93 LYS A C 1
ATOM 705 O O . LYS A 1 93 ? 8.492 21.297 13.781 1 84.12 93 LYS A O 1
ATOM 710 N N . THR A 1 94 ? 7.676 23.109 12.852 1 87.31 94 THR A N 1
ATOM 711 C CA . THR A 1 94 ? 6.391 22.516 12.477 1 87.31 94 THR A CA 1
ATOM 712 C C . THR A 1 94 ? 5.926 23.047 11.125 1 87.31 94 THR A C 1
ATOM 714 O O . THR A 1 94 ? 6.492 24.016 10.602 1 87.31 94 THR A O 1
ATOM 717 N N . ALA A 1 95 ? 5 22.391 10.609 1 91.25 95 ALA A N 1
ATOM 718 C CA . ALA A 1 95 ? 4.371 22.922 9.406 1 91.25 95 ALA A CA 1
ATOM 719 C C . ALA A 1 95 ? 3.395 24.047 9.734 1 91.25 95 ALA A C 1
ATOM 721 O O . ALA A 1 95 ? 2.363 23.812 10.367 1 91.25 95 ALA A O 1
ATOM 722 N N . ASP A 1 96 ? 3.793 25.266 9.367 1 92.31 96 ASP A N 1
ATOM 723 C CA . ASP A 1 96 ? 2.992 26.438 9.711 1 92.31 96 ASP A CA 1
ATOM 724 C C . ASP A 1 96 ? 3.029 27.484 8.586 1 92.31 96 ASP A C 1
ATOM 726 O O . ASP A 1 96 ? 4.078 28.062 8.312 1 92.31 96 ASP A O 1
ATOM 730 N N . LEU A 1 97 ? 1.813 27.781 8.055 1 94.56 97 LEU A N 1
ATOM 731 C CA . LEU A 1 97 ? 1.738 28.703 6.93 1 94.56 97 LEU A CA 1
ATOM 732 C C . LEU A 1 97 ? 1.982 30.141 7.379 1 94.56 97 LEU A C 1
ATOM 734 O O . LEU A 1 97 ? 2.48 30.953 6.609 1 94.56 97 LEU A O 1
ATOM 738 N N . ALA A 1 98 ? 1.616 30.438 8.609 1 94.75 98 ALA A N 1
ATOM 739 C CA . ALA A 1 98 ? 1.849 31.781 9.117 1 94.75 98 ALA A CA 1
ATOM 740 C C . ALA A 1 98 ? 3.342 32.094 9.195 1 94.75 98 ALA A C 1
ATOM 742 O O . ALA A 1 98 ? 3.777 33.188 8.828 1 94.75 98 ALA A O 1
ATOM 743 N N . ASP A 1 99 ? 4.078 31.109 9.664 1 95.06 99 ASP A N 1
ATOM 744 C CA . ASP A 1 99 ? 5.531 31.25 9.711 1 95.06 99 ASP A CA 1
ATOM 745 C C . ASP A 1 99 ? 6.109 31.406 8.305 1 95.06 99 ASP A C 1
ATOM 747 O O . ASP A 1 99 ? 6.969 32.25 8.07 1 95.06 99 ASP A O 1
ATOM 751 N N . ALA A 1 100 ? 5.641 30.609 7.414 1 96.5 100 ALA A N 1
ATOM 752 C CA . ALA A 1 100 ? 6.105 30.672 6.031 1 96.5 100 ALA A CA 1
ATOM 753 C C . ALA A 1 100 ? 5.809 32.031 5.402 1 96.5 100 ALA A C 1
ATOM 755 O O . ALA A 1 100 ? 6.648 32.594 4.695 1 96.5 100 ALA A O 1
ATOM 756 N N . ARG A 1 101 ? 4.66 32.531 5.73 1 97.31 101 ARG A N 1
ATOM 757 C CA . ARG A 1 101 ? 4.25 33.812 5.184 1 97.31 101 ARG A CA 1
ATOM 758 C C . ARG A 1 101 ? 5.129 34.938 5.715 1 97.31 101 ARG A C 1
ATOM 760 O O . ARG A 1 101 ? 5.574 35.781 4.949 1 97.31 101 ARG A O 1
ATOM 767 N N . GLN A 1 102 ? 5.328 34.906 6.949 1 96.75 102 GLN A N 1
ATOM 768 C CA . GLN A 1 102 ? 6.172 35.938 7.562 1 96.75 102 GLN A CA 1
ATOM 769 C C . GLN A 1 102 ? 7.562 35.938 6.934 1 96.75 102 GLN A C 1
ATOM 771 O O . GLN A 1 102 ? 8.094 37 6.625 1 96.75 102 GLN A O 1
ATOM 776 N N . PHE A 1 103 ? 8.109 34.812 6.785 1 97.38 103 PHE A N 1
ATOM 777 C CA . PHE A 1 103 ? 9.43 34.688 6.184 1 97.38 103 PHE A CA 1
ATOM 778 C C . PHE A 1 103 ? 9.422 35.156 4.738 1 97.38 103 PHE A C 1
ATOM 780 O O . PHE A 1 103 ? 10.25 36 4.352 1 97.38 103 PHE A O 1
ATOM 787 N N . ALA A 1 104 ? 8.492 34.656 3.936 1 98.19 104 ALA A N 1
ATOM 788 C CA . ALA A 1 104 ? 8.414 34.969 2.51 1 98.19 104 ALA A CA 1
ATOM 789 C C . ALA A 1 104 ? 8.219 36.469 2.277 1 98.19 104 ALA A C 1
ATOM 791 O O . ALA A 1 104 ? 8.883 37.062 1.425 1 98.19 104 ALA A O 1
ATOM 792 N N . GLU A 1 105 ? 7.367 37.062 3.037 1 98 105 GLU A N 1
ATOM 793 C CA . GLU A 1 105 ? 7.086 38.469 2.875 1 98 105 GLU A CA 1
ATOM 794 C C . GLU A 1 105 ? 8.312 39.344 3.211 1 98 105 GLU A C 1
ATOM 796 O O . GLU A 1 105 ? 8.617 40.281 2.506 1 98 105 GLU A O 1
ATOM 801 N N . ALA A 1 106 ? 8.961 38.938 4.23 1 96.62 106 ALA A N 1
ATOM 802 C CA . ALA A 1 106 ? 10.148 39.688 4.641 1 96.62 106 ALA A CA 1
ATOM 803 C C . ALA A 1 106 ? 11.242 39.625 3.58 1 96.62 106 ALA A C 1
ATOM 805 O O . ALA A 1 106 ? 11.883 40.625 3.262 1 96.62 106 ALA A O 1
ATOM 806 N N . ILE A 1 107 ? 11.477 38.438 3.064 1 97.81 107 ILE A N 1
ATOM 807 C CA . ILE A 1 107 ? 12.508 38.25 2.053 1 97.81 107 ILE A CA 1
ATOM 808 C C . ILE A 1 107 ? 12.133 39 0.779 1 97.81 107 ILE A C 1
ATOM 810 O O . ILE A 1 107 ? 12.945 39.75 0.227 1 97.81 107 ILE A O 1
ATOM 814 N N . HIS A 1 108 ? 10.914 38.906 0.34 1 97.88 108 HIS A N 1
ATOM 815 C CA . HIS A 1 108 ? 10.484 39.469 -0.942 1 97.88 108 HIS A CA 1
ATOM 816 C C . HIS A 1 108 ? 10.344 40.969 -0.876 1 97.88 108 HIS A C 1
ATOM 818 O O . HIS A 1 108 ? 10.312 41.656 -1.911 1 97.88 108 HIS A O 1
ATOM 824 N N . ALA A 1 109 ? 10.242 41.5 0.303 1 97.25 109 ALA A N 1
ATOM 825 C CA . ALA A 1 109 ? 10.25 42.969 0.461 1 97.25 109 ALA A CA 1
ATOM 826 C C . ALA A 1 109 ? 11.578 43.562 -0.018 1 97.25 109 ALA A C 1
ATOM 828 O O . ALA A 1 109 ? 11.609 44.656 -0.539 1 97.25 109 ALA A O 1
ATOM 829 N N . GLU A 1 110 ? 12.562 42.844 0.138 1 96 110 GLU A N 1
ATOM 830 C CA . GLU A 1 110 ? 13.883 43.312 -0.259 1 96 110 GLU A CA 1
ATOM 831 C C . GLU A 1 110 ? 14.328 42.688 -1.57 1 96 110 GLU A C 1
ATOM 833 O O . GLU A 1 110 ? 15.023 43.312 -2.371 1 96 110 GLU A O 1
ATOM 838 N N . PHE A 1 111 ? 13.992 41.469 -1.748 1 97.69 111 PHE A N 1
ATOM 839 C CA . PHE A 1 111 ? 14.32 40.688 -2.953 1 97.69 111 PHE A CA 1
ATOM 840 C C . PHE A 1 111 ? 13.062 40.094 -3.568 1 97.69 111 PHE A C 1
ATOM 842 O O . PHE A 1 111 ? 12.805 38.906 -3.418 1 97.69 111 PHE A O 1
ATOM 849 N N . PRO A 1 112 ? 12.398 40.781 -4.391 1 96.69 112 PRO A N 1
ATOM 850 C CA . PRO A 1 112 ? 11.07 40.375 -4.867 1 96.69 112 PRO A CA 1
ATOM 851 C C . PRO A 1 112 ? 11.117 39.125 -5.742 1 96.69 112 PRO A C 1
ATOM 853 O O . PRO A 1 112 ? 10.141 38.375 -5.809 1 96.69 112 PRO A O 1
ATOM 856 N N . ASP A 1 113 ? 12.258 38.844 -6.316 1 96.19 113 ASP A N 1
ATOM 857 C CA . ASP A 1 113 ? 12.32 37.719 -7.266 1 96.19 113 ASP A CA 1
ATOM 858 C C . ASP A 1 113 ? 13.008 36.5 -6.648 1 96.19 113 ASP A C 1
ATOM 860 O O . ASP A 1 113 ? 13.234 35.5 -7.328 1 96.19 113 ASP A O 1
ATOM 864 N N . GLN A 1 114 ? 13.305 36.594 -5.395 1 97.69 114 GLN A N 1
ATOM 865 C CA . GLN A 1 114 ? 14.016 35.5 -4.723 1 97.69 114 GLN A CA 1
ATOM 866 C C . GLN A 1 114 ? 13.148 34.25 -4.652 1 97.69 114 GLN A C 1
ATOM 868 O O . GLN A 1 114 ? 11.984 34.312 -4.25 1 97.69 114 GLN A O 1
ATOM 873 N N . MET A 1 115 ? 13.742 33.125 -5.078 1 98.19 115 MET A N 1
ATOM 874 C CA . MET A 1 115 ? 13.047 31.844 -4.961 1 98.19 115 MET A CA 1
ATOM 875 C C . MET A 1 115 ? 13.203 31.266 -3.557 1 98.19 115 MET A C 1
ATOM 877 O O . MET A 1 115 ? 14.266 31.375 -2.951 1 98.19 115 MET A O 1
ATOM 881 N N . LEU A 1 116 ? 12.148 30.656 -3.119 1 98.38 116 LEU A N 1
ATOM 882 C CA . LEU A 1 116 ? 12.164 30.078 -1.785 1 98.38 116 LEU A CA 1
ATOM 883 C C . LEU A 1 116 ? 11.914 28.562 -1.851 1 98.38 116 LEU A C 1
ATOM 885 O O . LEU A 1 116 ? 11.297 28.078 -2.803 1 98.38 116 LEU A O 1
ATOM 889 N N . ALA A 1 117 ? 12.422 27.812 -0.885 1 97.5 117 ALA A N 1
ATOM 890 C CA . ALA A 1 117 ? 12.227 26.375 -0.749 1 97.5 117 ALA A CA 1
ATOM 891 C C . ALA A 1 117 ? 11.633 26.031 0.615 1 97.5 117 ALA A C 1
ATOM 893 O O . ALA A 1 117 ? 11.852 26.75 1.593 1 97.5 117 ALA A O 1
ATOM 894 N N . TYR A 1 118 ? 10.867 25.047 0.632 1 96.5 118 TYR A N 1
ATOM 895 C CA . TYR A 1 118 ? 10.242 24.578 1.868 1 96.5 118 TYR A CA 1
ATOM 896 C C . TYR A 1 118 ? 10.367 23.078 2.01 1 96.5 118 TYR A C 1
ATOM 898 O O . TYR A 1 118 ? 10.047 22.328 1.078 1 96.5 118 TYR A O 1
ATOM 906 N N . ASN A 1 119 ? 10.844 22.641 3.154 1 94.62 119 ASN A N 1
ATOM 907 C CA . ASN A 1 119 ? 10.922 21.219 3.434 1 94.62 119 ASN A CA 1
ATOM 908 C C . ASN A 1 119 ? 9.625 20.688 4.043 1 94.62 119 ASN A C 1
ATOM 910 O O . ASN A 1 119 ? 9.297 21.016 5.184 1 94.62 119 ASN A O 1
ATOM 914 N N . LEU A 1 120 ? 8.898 19.938 3.217 1 93.62 120 LEU A N 1
ATOM 915 C CA . LEU A 1 120 ? 7.727 19.234 3.725 1 93.62 120 LEU A CA 1
ATOM 916 C C . LEU A 1 120 ? 8.133 17.984 4.508 1 93.62 120 LEU A C 1
ATOM 918 O O . LEU A 1 120 ? 7.969 16.859 4.031 1 93.62 120 LEU A O 1
ATOM 922 N N . SER A 1 121 ? 8.531 18.172 5.73 1 88.44 121 SER A N 1
ATOM 923 C CA . SER A 1 121 ? 9.344 17.219 6.488 1 88.44 121 SER A CA 1
ATOM 924 C C . SER A 1 121 ? 8.5 16.062 7 1 88.44 121 SER A C 1
ATOM 926 O O . SER A 1 121 ? 7.477 16.266 7.656 1 88.44 121 SER A O 1
ATOM 928 N N . PRO A 1 122 ? 8.922 14.859 6.832 1 87.25 122 PRO A N 1
ATOM 929 C CA . PRO A 1 122 ? 8.258 13.695 7.422 1 87.25 122 PRO A CA 1
ATOM 930 C C . PRO A 1 122 ? 8.484 13.586 8.93 1 87.25 122 PRO A C 1
ATOM 932 O O . PRO A 1 122 ? 7.832 12.781 9.602 1 87.25 122 PRO A O 1
ATOM 935 N N . SER A 1 123 ? 9.352 14.359 9.422 1 83 123 SER A N 1
ATOM 936 C CA . SER A 1 123 ? 9.578 14.352 10.867 1 83 123 SER A CA 1
ATOM 937 C C . SER A 1 123 ? 8.438 15.047 11.609 1 83 123 SER A C 1
ATOM 939 O O . SER A 1 123 ? 8.32 14.914 12.828 1 83 123 SER A O 1
ATOM 941 N N . PHE A 1 124 ? 7.676 15.844 10.875 1 85.75 124 PHE A N 1
ATOM 942 C CA . PHE A 1 124 ? 6.461 16.422 11.453 1 85.75 124 PHE A CA 1
ATOM 943 C C . PHE A 1 124 ? 5.375 15.352 11.578 1 85.75 124 PHE A C 1
ATOM 945 O O . PHE A 1 124 ? 5.242 14.492 10.711 1 85.75 124 PHE A O 1
ATOM 952 N N . ASN A 1 125 ? 4.738 15.359 12.719 1 88.38 125 ASN A N 1
ATOM 953 C CA . ASN A 1 125 ? 3.439 14.703 12.75 1 88.38 125 ASN A CA 1
ATOM 954 C C . ASN A 1 125 ? 2.342 15.586 12.172 1 88.38 125 ASN A C 1
ATOM 956 O O . ASN A 1 125 ? 1.909 16.547 12.812 1 88.38 125 ASN A O 1
ATOM 960 N N . TRP A 1 126 ? 1.96 15.258 11.039 1 91 126 TRP A N 1
ATOM 961 C CA . TRP A 1 126 ? 1.07 16.141 10.281 1 91 126 TRP A CA 1
ATOM 962 C C . TRP A 1 126 ? -0.313 16.188 10.922 1 91 126 TRP A C 1
ATOM 964 O O . TRP A 1 126 ? -1.021 17.188 10.805 1 91 126 TRP A O 1
ATOM 974 N N . ASP A 1 127 ? -0.649 15.156 11.672 1 90.81 127 ASP A N 1
ATOM 975 C CA . ASP A 1 127 ? -1.954 15.156 12.328 1 90.81 127 ASP A CA 1
ATOM 976 C C . ASP A 1 127 ? -1.94 16.031 13.578 1 90.81 127 ASP A C 1
ATOM 978 O O . ASP A 1 127 ? -2.998 16.391 14.094 1 90.81 127 ASP A O 1
ATOM 982 N N . THR A 1 128 ? -0.795 16.453 14.07 1 89 128 THR A N 1
ATOM 983 C CA . THR A 1 128 ? -0.712 17.25 15.281 1 89 128 THR A CA 1
ATOM 984 C C . THR A 1 128 ? -0.538 18.734 14.938 1 89 128 THR A C 1
ATOM 986 O O . THR A 1 128 ? -0.414 19.578 15.828 1 89 128 THR A O 1
ATOM 989 N N . THR A 1 129 ? -0.531 19.062 13.688 1 89.56 129 THR A N 1
ATOM 990 C CA . THR A 1 129 ? -0.346 20.438 13.25 1 89.56 129 THR A CA 1
ATOM 991 C C . THR A 1 129 ? -1.621 21.25 13.461 1 89.56 129 THR A C 1
ATOM 993 O O . THR A 1 129 ? -1.594 22.484 13.422 1 89.56 129 THR A O 1
ATOM 996 N N . GLY A 1 130 ? -2.729 20.547 13.688 1 88.62 130 GLY A N 1
ATOM 997 C CA . GLY A 1 130 ? -4.012 21.219 13.828 1 88.62 130 GLY A CA 1
ATOM 998 C C . GLY A 1 130 ? -4.715 21.438 12.5 1 88.62 130 GLY A C 1
ATOM 999 O O . GLY A 1 130 ? -5.859 21.891 12.469 1 88.62 130 GLY A O 1
ATOM 1000 N N . MET A 1 131 ? -4.148 21.078 11.43 1 93.56 131 MET A N 1
ATOM 1001 C CA . MET A 1 131 ? -4.738 21.25 10.102 1 93.56 131 MET A CA 1
ATOM 1002 C C . MET A 1 131 ? -5.77 20.172 9.82 1 93.56 131 MET A C 1
ATOM 1004 O O . MET A 1 131 ? -5.609 19.031 10.258 1 93.56 131 MET A O 1
ATOM 1008 N N . THR A 1 132 ? -6.832 20.578 9.094 1 94.5 132 THR A N 1
ATOM 1009 C CA . THR A 1 132 ? -7.777 19.609 8.555 1 94.5 132 THR A CA 1
ATOM 1010 C C . THR A 1 132 ? -7.168 18.859 7.371 1 94.5 132 THR A C 1
ATOM 1012 O O . THR A 1 132 ? -6.133 19.266 6.844 1 94.5 132 THR A O 1
ATOM 1015 N N . ASP A 1 133 ? -7.812 17.828 6.961 1 93.38 133 ASP A N 1
ATOM 1016 C CA . ASP A 1 133 ? -7.371 17.078 5.785 1 93.38 133 ASP A CA 1
ATOM 1017 C C . ASP A 1 133 ? -7.305 17.984 4.559 1 93.38 133 ASP A C 1
ATOM 1019 O O . ASP A 1 133 ? -6.352 17.922 3.775 1 93.38 133 ASP A O 1
ATOM 1023 N N . GLU A 1 134 ? -8.266 18.797 4.441 1 95.25 134 GLU A N 1
ATOM 1024 C CA . GLU A 1 134 ? -8.312 19.703 3.291 1 95.25 134 GLU A CA 1
ATOM 1025 C C . GLU A 1 134 ? -7.18 20.719 3.338 1 95.25 134 GLU A C 1
ATOM 1027 O O . GLU A 1 134 ? -6.574 21.031 2.309 1 95.25 134 GLU A O 1
ATOM 1032 N N . GLU A 1 135 ? -6.922 21.172 4.504 1 96.06 135 GLU A N 1
ATOM 1033 C CA . GLU A 1 135 ? -5.816 22.109 4.648 1 96.06 135 GLU A CA 1
ATOM 1034 C C . GLU A 1 135 ? -4.48 21.453 4.312 1 96.06 135 GLU A C 1
ATOM 1036 O O . GLU A 1 135 ? -3.631 22.062 3.658 1 96.06 135 GLU A O 1
ATOM 1041 N N . MET A 1 136 ? -4.293 20.25 4.746 1 96.62 136 MET A N 1
ATOM 1042 C CA . MET A 1 136 ? -3.07 19.516 4.43 1 96.62 136 MET A CA 1
ATOM 1043 C C . MET A 1 136 ? -2.951 19.281 2.928 1 96.62 136 MET A C 1
ATOM 1045 O O . MET A 1 136 ? -1.861 19.391 2.363 1 96.62 136 MET A O 1
ATOM 1049 N N . ARG A 1 137 ? -4.051 18.969 2.318 1 96.56 137 ARG A N 1
ATOM 1050 C CA . ARG A 1 137 ? -4.078 18.766 0.875 1 96.56 137 ARG A CA 1
ATOM 1051 C C . ARG A 1 137 ? -3.619 20.016 0.13 1 96.56 137 ARG A C 1
ATOM 1053 O O . ARG A 1 137 ? -2.871 19.922 -0.845 1 96.56 137 ARG A O 1
ATOM 1060 N N . ARG A 1 138 ? -3.965 21.188 0.593 1 96.69 138 ARG A N 1
ATOM 1061 C CA . ARG A 1 138 ? -3.717 22.453 -0.103 1 96.69 138 ARG A CA 1
ATOM 1062 C C . ARG A 1 138 ? -2.393 23.062 0.333 1 96.69 138 ARG A C 1
ATOM 1064 O O . ARG A 1 138 ? -1.936 24.047 -0.253 1 96.69 138 ARG A O 1
ATOM 1071 N N . PHE A 1 139 ? -1.767 22.531 1.305 1 97.44 139 PHE A N 1
ATOM 1072 C CA . PHE A 1 139 ? -0.608 23.141 1.949 1 97.44 139 PHE A CA 1
ATOM 1073 C C . PHE A 1 139 ? 0.466 23.469 0.923 1 97.44 139 PHE A C 1
ATOM 1075 O O . PHE A 1 139 ? 0.964 24.594 0.887 1 97.44 139 PHE A O 1
ATOM 1082 N N . PRO A 1 140 ? 0.812 22.547 -0.013 1 96.75 140 PRO A N 1
ATOM 1083 C CA . PRO A 1 140 ? 1.85 22.875 -0.992 1 96.75 140 PRO A CA 1
ATOM 1084 C C . PRO A 1 140 ? 1.431 24.016 -1.93 1 96.75 140 PRO A C 1
ATOM 1086 O O . PRO A 1 140 ? 2.256 24.844 -2.299 1 96.75 140 PRO A O 1
ATOM 1089 N N . GLU A 1 141 ? 0.209 24.016 -2.316 1 96.5 141 GLU A N 1
ATOM 1090 C CA . GLU A 1 141 ? -0.297 25.062 -3.188 1 96.5 141 GLU A CA 1
ATOM 1091 C C . GLU A 1 141 ? -0.212 26.438 -2.508 1 96.5 141 GLU A C 1
ATOM 1093 O O . GLU A 1 141 ? 0.145 27.422 -3.143 1 96.5 141 GLU A O 1
ATOM 1098 N N . GLU A 1 142 ? -0.595 26.469 -1.224 1 97.31 142 GLU A N 1
ATOM 1099 C CA . GLU A 1 142 ? -0.525 27.719 -0.468 1 97.31 142 GLU A CA 1
ATOM 1100 C C . GLU A 1 142 ? 0.909 28.234 -0.379 1 97.31 142 GLU A C 1
ATOM 1102 O O . GLU A 1 142 ? 1.15 29.438 -0.469 1 97.31 142 GLU A O 1
ATOM 1107 N N . LEU A 1 143 ? 1.851 27.328 -0.208 1 97.44 143 LEU A N 1
ATOM 1108 C CA . LEU A 1 143 ? 3.262 27.703 -0.196 1 97.44 143 LEU A CA 1
ATOM 1109 C C . LEU A 1 143 ? 3.676 28.297 -1.534 1 97.44 143 LEU A C 1
ATOM 1111 O O . LEU A 1 143 ? 4.402 29.297 -1.572 1 97.44 143 LEU A O 1
ATOM 1115 N N . GLY A 1 144 ? 3.213 27.641 -2.6 1 96.88 144 GLY A N 1
ATOM 1116 C CA . GLY A 1 144 ? 3.531 28.141 -3.928 1 96.88 144 GLY A CA 1
ATOM 1117 C C . GLY A 1 144 ? 3.094 29.578 -4.148 1 96.88 144 GLY A C 1
ATOM 1118 O O . GLY A 1 144 ? 3.814 30.359 -4.77 1 96.88 144 GLY A O 1
ATOM 1119 N N . LYS A 1 145 ? 1.992 29.938 -3.613 1 96.88 145 LYS A N 1
ATOM 1120 C CA . LYS A 1 145 ? 1.461 31.281 -3.754 1 96.88 145 LYS A CA 1
ATOM 1121 C C . LYS A 1 145 ? 2.359 32.312 -3.061 1 96.88 145 LYS A C 1
ATOM 1123 O O . LYS A 1 145 ? 2.342 33.5 -3.398 1 96.88 145 LYS A O 1
ATOM 1128 N N . MET A 1 146 ? 3.158 31.844 -2.133 1 97.06 146 MET A N 1
ATOM 1129 C CA . MET A 1 146 ? 4 32.719 -1.343 1 97.06 146 MET A CA 1
ATOM 1130 C C . MET A 1 146 ? 5.402 32.812 -1.933 1 97.06 146 MET A C 1
ATOM 1132 O O . MET A 1 146 ? 6.27 33.5 -1.388 1 97.06 146 MET A O 1
ATOM 1136 N N . GLY A 1 147 ? 5.613 32.062 -2.975 1 97.31 147 GLY A N 1
ATOM 1137 C CA . GLY A 1 147 ? 6.91 32.125 -3.627 1 97.31 147 GLY A CA 1
ATOM 1138 C C . GLY A 1 147 ? 7.801 30.953 -3.33 1 97.31 147 GLY A C 1
ATOM 1139 O O . GLY A 1 147 ? 8.953 30.906 -3.76 1 97.31 147 GLY A O 1
ATOM 1140 N N . PHE A 1 148 ? 7.289 30 -2.594 1 97.88 148 PHE A N 1
ATOM 1141 C CA . PHE A 1 148 ? 8.016 28.75 -2.416 1 97.88 148 PHE A CA 1
ATOM 1142 C C . PHE A 1 148 ? 7.871 27.859 -3.646 1 97.88 148 PHE A C 1
ATOM 1144 O O . PHE A 1 148 ? 6.938 27.062 -3.732 1 97.88 148 PHE A O 1
ATOM 1151 N N . VAL A 1 149 ? 8.922 27.922 -4.477 1 96.56 149 VAL A N 1
ATOM 1152 C CA . VAL A 1 149 ? 8.789 27.297 -5.789 1 96.56 149 VAL A CA 1
ATOM 1153 C C . VAL A 1 149 ? 9.43 25.906 -5.762 1 96.56 149 VAL A C 1
ATOM 1155 O O . VAL A 1 149 ? 9.219 25.109 -6.676 1 96.56 149 VAL A O 1
ATOM 1158 N N . PHE A 1 150 ? 10.211 25.641 -4.691 1 96.56 150 PHE A N 1
ATOM 1159 C CA . PHE A 1 150 ? 10.82 24.328 -4.508 1 96.56 150 PHE A CA 1
ATOM 1160 C C . PHE A 1 150 ? 10.383 23.703 -3.184 1 96.56 150 PHE A C 1
ATOM 1162 O O . PHE A 1 150 ? 10.977 24 -2.139 1 96.56 150 PHE A O 1
ATOM 1169 N N . ASN A 1 151 ? 9.398 22.844 -3.285 1 93.94 151 ASN A N 1
ATOM 1170 C CA . ASN A 1 151 ? 8.961 22.078 -2.127 1 93.94 151 ASN A CA 1
ATOM 1171 C C . ASN A 1 151 ? 9.469 20.641 -2.186 1 93.94 151 ASN A C 1
ATOM 1173 O O . ASN A 1 151 ? 9.273 19.938 -3.184 1 93.94 151 ASN A O 1
ATOM 1177 N N . PHE A 1 152 ? 10.164 20.25 -1.13 1 93.25 152 PHE A N 1
ATOM 1178 C CA . PHE A 1 152 ? 10.789 18.938 -1.168 1 93.25 152 PHE A CA 1
ATOM 1179 C C . PHE A 1 152 ? 10.508 18.172 0.119 1 93.25 152 PHE A C 1
ATOM 1181 O O . PHE A 1 152 ? 10 18.734 1.089 1 93.25 152 PHE A O 1
ATOM 1188 N N . ILE A 1 153 ? 10.711 16.828 0.017 1 90.62 153 ILE A N 1
ATOM 1189 C CA . ILE A 1 153 ? 10.57 15.938 1.162 1 90.62 153 ILE A CA 1
ATOM 1190 C C . ILE A 1 153 ? 11.891 15.211 1.421 1 90.62 153 ILE A C 1
ATOM 1192 O O . ILE A 1 153 ? 12.406 14.508 0.546 1 90.62 153 ILE A O 1
ATOM 1196 N N . THR A 1 154 ? 12.539 15.344 2.469 1 80.38 154 THR A N 1
ATOM 1197 C CA . THR A 1 154 ? 13.883 14.828 2.734 1 80.38 154 THR A CA 1
ATOM 1198 C C . THR A 1 154 ? 13.82 13.359 3.158 1 80.38 154 THR A C 1
ATOM 1200 O O . THR A 1 154 ? 14.602 12.539 2.682 1 80.38 154 THR A O 1
ATOM 1203 N N . TYR A 1 155 ? 13.062 12.93 4.145 1 77.12 155 TYR A N 1
ATOM 1204 C CA . TYR A 1 155 ? 13.062 11.594 4.742 1 77.12 155 TYR A CA 1
ATOM 1205 C C . TYR A 1 155 ? 11.859 10.789 4.27 1 77.12 155 TYR A C 1
ATOM 1207 O O . TYR A 1 155 ? 11.5 9.773 4.875 1 77.12 155 TYR A O 1
ATOM 1215 N N . GLY A 1 156 ? 11.391 11.148 3.191 1 79 156 GLY A N 1
ATOM 1216 C CA . GLY A 1 156 ? 10.195 10.484 2.701 1 79 156 GLY A CA 1
ATOM 1217 C C . GLY A 1 156 ? 10.461 9.086 2.184 1 79 156 GLY A C 1
ATOM 1218 O O . GLY A 1 156 ? 9.68 8.164 2.432 1 79 156 GLY A O 1
ATOM 1219 N N . GLY A 1 157 ? 11.641 8.984 1.563 1 83.06 157 GLY A N 1
ATOM 1220 C CA . GLY A 1 157 ? 12 7.688 1.019 1 83.06 157 GLY A CA 1
ATOM 1221 C C . GLY A 1 157 ? 12.164 6.617 2.082 1 83.06 157 GLY A C 1
ATOM 1222 O O . GLY A 1 157 ? 11.742 5.477 1.891 1 83.06 157 GLY A O 1
ATOM 1223 N N . HIS A 1 158 ? 12.641 7.035 3.213 1 85.75 158 HIS A N 1
ATOM 1224 C CA . HIS A 1 158 ? 12.844 6.086 4.301 1 85.75 158 HIS A CA 1
ATOM 1225 C C . HIS A 1 158 ? 11.508 5.57 4.836 1 85.75 158 HIS A C 1
ATOM 1227 O O . HIS A 1 158 ? 11.375 4.375 5.121 1 85.75 158 HIS A O 1
ATOM 1233 N N . GLN A 1 159 ? 10.57 6.438 4.973 1 87.31 159 GLN A N 1
ATOM 1234 C CA . GLN A 1 159 ? 9.273 6.039 5.516 1 87.31 159 GLN A CA 1
ATOM 1235 C C . GLN A 1 159 ? 8.5 5.191 4.512 1 87.31 159 GLN A C 1
ATOM 1237 O O . GLN A 1 159 ? 7.926 4.164 4.879 1 87.31 159 GLN A O 1
ATOM 1242 N N . ILE A 1 160 ? 8.539 5.625 3.258 1 90.38 160 ILE A N 1
ATOM 1243 C CA . ILE A 1 160 ? 7.781 4.906 2.242 1 90.38 160 ILE A CA 1
ATOM 1244 C C . ILE A 1 160 ? 8.398 3.525 2.02 1 90.38 160 ILE A C 1
ATOM 1246 O O . ILE A 1 160 ? 7.68 2.523 1.954 1 90.38 160 ILE A O 1
ATOM 1250 N N . ASP A 1 161 ? 9.766 3.461 1.984 1 90.12 161 ASP A N 1
ATOM 1251 C CA . ASP A 1 161 ? 10.445 2.184 1.799 1 90.12 161 ASP A CA 1
ATOM 1252 C C . ASP A 1 161 ? 10.266 1.283 3.02 1 90.12 161 ASP A C 1
ATOM 1254 O O . ASP A 1 161 ? 10.086 0.071 2.883 1 90.12 161 ASP A O 1
ATOM 1258 N N . GLY A 1 162 ? 10.359 1.94 4.145 1 88.75 162 GLY A N 1
ATOM 1259 C CA . GLY A 1 162 ? 10.211 1.185 5.379 1 88.75 162 GLY A CA 1
ATOM 1260 C C . GLY A 1 162 ? 8.867 0.501 5.504 1 88.75 162 GLY A C 1
ATOM 1261 O O . GLY A 1 162 ? 8.797 -0.7 5.773 1 88.75 162 GLY A O 1
ATOM 1262 N N . VAL A 1 163 ? 7.832 1.207 5.258 1 89.62 163 VAL A N 1
ATOM 1263 C CA . VAL A 1 163 ? 6.484 0.659 5.367 1 89.62 163 VAL A CA 1
ATOM 1264 C C . VAL A 1 163 ? 6.27 -0.407 4.293 1 89.62 163 VAL A C 1
ATOM 1266 O O . VAL A 1 163 ? 5.676 -1.455 4.559 1 89.62 163 VAL A O 1
ATOM 1269 N N . ALA A 1 164 ? 6.715 -0.138 3.096 1 91.56 164 ALA A N 1
ATOM 1270 C CA . ALA A 1 164 ? 6.574 -1.097 2.004 1 91.56 164 ALA A CA 1
ATOM 1271 C C . ALA A 1 164 ? 7.281 -2.408 2.33 1 91.56 164 ALA A C 1
ATOM 1273 O O . ALA A 1 164 ? 6.734 -3.49 2.098 1 91.56 164 ALA A O 1
ATOM 1274 N N . ALA A 1 165 ? 8.484 -2.281 2.879 1 91.75 165 ALA A N 1
ATOM 1275 C CA . ALA A 1 165 ? 9.25 -3.469 3.236 1 91.75 165 ALA A CA 1
ATOM 1276 C C . ALA A 1 165 ? 8.57 -4.246 4.359 1 91.75 165 ALA A C 1
ATOM 1278 O O . ALA A 1 165 ? 8.508 -5.48 4.32 1 91.75 165 ALA A O 1
ATOM 1279 N N . GLU A 1 166 ? 8.094 -3.508 5.266 1 91.31 166 GLU A N 1
ATOM 1280 C CA . GLU A 1 166 ? 7.398 -4.148 6.383 1 91.31 166 GLU A CA 1
ATOM 1281 C C . GLU A 1 166 ? 6.148 -4.879 5.906 1 91.31 166 GLU A C 1
ATOM 1283 O O . GLU A 1 166 ? 5.891 -6.016 6.316 1 91.31 166 GLU A O 1
ATOM 1288 N N . GLU A 1 167 ? 5.414 -4.242 5.145 1 92.25 167 GLU A N 1
ATOM 1289 C CA . GLU A 1 167 ? 4.191 -4.84 4.617 1 92.25 167 GLU A CA 1
ATOM 1290 C C . GLU A 1 167 ? 4.5 -6.074 3.777 1 92.25 167 GLU A C 1
ATOM 1292 O O . GLU A 1 167 ? 3.852 -7.113 3.926 1 92.25 167 GLU A O 1
ATO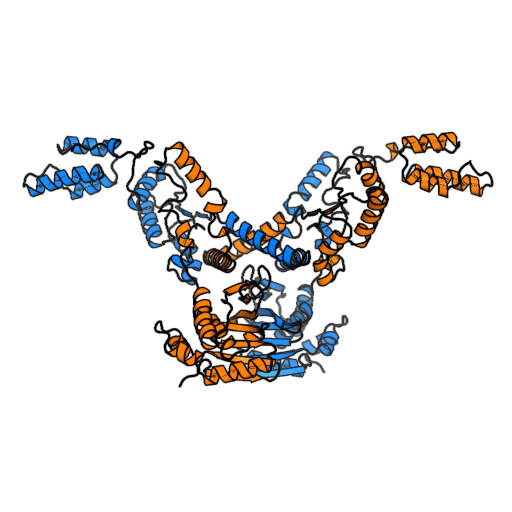M 1297 N N . PHE A 1 168 ? 5.457 -5.988 2.975 1 93.81 168 PHE A N 1
ATOM 1298 C CA . PHE A 1 168 ? 5.793 -7.109 2.107 1 93.81 168 PHE A CA 1
ATOM 1299 C C . PHE A 1 168 ? 6.324 -8.281 2.922 1 93.81 168 PHE A C 1
ATOM 1301 O O . PHE A 1 168 ? 5.953 -9.438 2.682 1 93.81 168 PHE A O 1
ATOM 1308 N N . ALA A 1 169 ? 7.266 -7.953 3.836 1 93.19 169 ALA A N 1
ATOM 1309 C CA . ALA A 1 169 ? 7.816 -9.008 4.688 1 93.19 169 ALA A CA 1
ATOM 1310 C C . ALA A 1 169 ? 6.711 -9.719 5.461 1 93.19 169 ALA A C 1
ATOM 1312 O O . ALA A 1 169 ? 6.715 -10.945 5.57 1 93.19 169 ALA A O 1
ATOM 1313 N N . THR A 1 170 ? 5.805 -8.953 5.949 1 93 170 THR A N 1
ATOM 1314 C CA . THR A 1 170 ? 4.684 -9.531 6.68 1 93 170 THR A CA 1
ATOM 1315 C C . THR A 1 170 ? 3.816 -10.383 5.754 1 93 170 THR A C 1
ATOM 1317 O O . THR A 1 170 ? 3.414 -11.492 6.113 1 93 170 THR A O 1
ATOM 1320 N N . ALA A 1 171 ? 3.561 -9.898 4.617 1 93.31 171 ALA A N 1
ATOM 1321 C CA . ALA A 1 171 ? 2.77 -10.641 3.639 1 93.31 171 ALA A CA 1
ATOM 1322 C C . ALA A 1 171 ? 3.457 -11.945 3.256 1 93.31 171 ALA A C 1
ATOM 1324 O O . ALA A 1 171 ? 2.801 -12.977 3.098 1 93.31 171 ALA A O 1
ATOM 1325 N N . LEU A 1 172 ? 4.742 -11.859 3.08 1 93.25 172 LEU A N 1
ATOM 1326 C CA . LEU A 1 172 ? 5.504 -13.055 2.727 1 93.25 172 LEU A CA 1
ATOM 1327 C C . LEU A 1 172 ? 5.387 -14.109 3.816 1 93.25 172 LEU A C 1
ATOM 1329 O O . LEU A 1 172 ? 5.246 -15.305 3.521 1 93.25 172 LEU A O 1
ATOM 1333 N N . ARG A 1 173 ? 5.469 -13.664 5.004 1 92.94 173 ARG A N 1
ATOM 1334 C CA . ARG A 1 173 ? 5.363 -14.586 6.133 1 92.94 173 ARG A CA 1
ATOM 1335 C C . ARG A 1 173 ? 3.977 -15.219 6.195 1 92.94 173 ARG A C 1
ATOM 1337 O O . ARG A 1 173 ? 3.846 -16.406 6.477 1 92.94 173 ARG A O 1
ATOM 1344 N N . GLN A 1 174 ? 2.959 -14.445 5.84 1 91.44 174 GLN A N 1
ATOM 1345 C CA . GLN A 1 174 ? 1.579 -14.891 6.004 1 91.44 174 GLN A CA 1
ATOM 1346 C C . GLN A 1 174 ? 1.101 -15.664 4.781 1 91.44 174 GLN A C 1
ATOM 1348 O O . GLN A 1 174 ? 0.343 -16.625 4.906 1 91.44 174 GLN A O 1
ATOM 1353 N N . ASP A 1 175 ? 1.621 -15.289 3.588 1 95 175 ASP A N 1
ATOM 1354 C CA . ASP A 1 175 ? 0.969 -15.766 2.373 1 95 175 ASP A CA 1
ATOM 1355 C C . ASP A 1 175 ? 1.983 -16.375 1.409 1 95 175 ASP A C 1
ATOM 1357 O O . ASP A 1 175 ? 1.644 -16.703 0.272 1 95 175 ASP A O 1
ATOM 1361 N N . GLY A 1 176 ? 3.164 -16.5 1.859 1 94.62 176 GLY A N 1
ATOM 1362 C CA . GLY A 1 176 ? 4.168 -17.047 0.96 1 94.62 176 GLY A CA 1
ATOM 1363 C C . GLY A 1 176 ? 4.312 -16.25 -0.325 1 94.62 176 GLY A C 1
ATOM 1364 O O . GLY A 1 176 ? 4.395 -15.023 -0.296 1 94.62 176 GLY A O 1
ATOM 1365 N N . MET A 1 177 ? 4.324 -16.891 -1.45 1 95.62 177 MET A N 1
ATOM 1366 C CA . MET A 1 177 ? 4.621 -16.203 -2.705 1 95.62 177 MET A CA 1
ATOM 1367 C C . MET A 1 177 ? 3.357 -15.594 -3.303 1 95.62 177 MET A C 1
ATOM 1369 O O . MET A 1 177 ? 3.426 -14.836 -4.27 1 95.62 177 MET A O 1
ATOM 1373 N N . LEU A 1 178 ? 2.268 -15.961 -2.684 1 95.12 178 LEU A N 1
ATOM 1374 C CA . LEU A 1 178 ? 1.076 -15.211 -3.061 1 95.12 178 LEU A CA 1
ATOM 1375 C C . LEU A 1 178 ? 1.278 -13.719 -2.826 1 95.12 178 LEU A C 1
ATOM 1377 O O . LEU A 1 178 ? 0.716 -12.891 -3.547 1 95.12 178 LEU A O 1
ATOM 1381 N N . ALA A 1 179 ? 2.178 -13.398 -1.869 1 94.12 179 ALA A N 1
ATOM 1382 C CA . ALA A 1 179 ? 2.502 -12.008 -1.57 1 94.12 179 ALA A CA 1
ATOM 1383 C C . ALA A 1 179 ? 3.096 -11.305 -2.791 1 94.12 179 ALA A C 1
ATOM 1385 O O . ALA A 1 179 ? 2.676 -10.203 -3.148 1 94.12 179 ALA A O 1
ATOM 1386 N N . LEU A 1 180 ? 4.004 -11.945 -3.439 1 93.12 180 LEU A N 1
ATOM 1387 C CA . LEU A 1 180 ? 4.633 -11.359 -4.617 1 93.12 180 LEU A CA 1
ATOM 1388 C C . LEU A 1 180 ? 3.664 -11.328 -5.793 1 93.12 180 LEU A C 1
ATOM 1390 O O . LEU A 1 180 ? 3.646 -10.367 -6.566 1 93.12 180 LEU A O 1
ATOM 1394 N N . ALA A 1 181 ? 2.902 -12.391 -5.945 1 92.81 181 ALA A N 1
ATOM 1395 C CA . ALA A 1 181 ? 1.902 -12.422 -7.008 1 92.81 181 ALA A CA 1
ATOM 1396 C C . ALA A 1 181 ? 0.94 -11.25 -6.898 1 92.81 181 ALA A C 1
ATOM 1398 O O . ALA A 1 181 ? 0.63 -10.594 -7.895 1 92.81 181 ALA A O 1
ATOM 1399 N N . ARG A 1 182 ? 0.48 -11 -5.707 1 92.31 182 ARG A N 1
ATOM 1400 C CA . ARG A 1 182 ? -0.443 -9.898 -5.477 1 92.31 182 ARG A CA 1
ATOM 1401 C C . ARG A 1 182 ? 0.215 -8.555 -5.797 1 92.31 182 ARG A C 1
ATOM 1403 O O . ARG A 1 182 ? -0.431 -7.652 -6.332 1 92.31 182 ARG A O 1
ATOM 1410 N N . LEU A 1 183 ? 1.475 -8.438 -5.41 1 91.69 183 LEU A N 1
ATOM 1411 C CA . LEU A 1 183 ? 2.215 -7.234 -5.758 1 91.69 183 LEU A CA 1
ATOM 1412 C C . LEU A 1 183 ? 2.293 -7.062 -7.273 1 91.69 183 LEU A C 1
ATOM 1414 O O . LEU A 1 183 ? 2.111 -5.953 -7.785 1 91.69 183 LEU A O 1
ATOM 1418 N N . GLN A 1 184 ? 2.553 -8.133 -7.969 1 91.06 184 GLN A N 1
ATOM 1419 C CA . GLN A 1 184 ? 2.627 -8.078 -9.422 1 91.06 184 GLN A CA 1
ATOM 1420 C C . GLN A 1 184 ? 1.275 -7.723 -10.031 1 91.06 184 GLN A C 1
ATOM 1422 O O . GLN A 1 184 ? 1.207 -6.984 -11.016 1 91.06 184 GLN A O 1
ATOM 1427 N N . ARG A 1 185 ? 0.232 -8.273 -9.445 1 91.12 185 ARG A N 1
ATOM 1428 C CA . ARG A 1 185 ? -1.115 -7.938 -9.891 1 91.12 185 ARG A CA 1
ATOM 1429 C C . ARG A 1 185 ? -1.385 -6.445 -9.742 1 91.12 185 ARG A C 1
ATOM 1431 O O . ARG A 1 185 ? -1.974 -5.824 -10.633 1 91.12 185 ARG A O 1
ATOM 1438 N N . LYS A 1 186 ? -0.961 -5.922 -8.672 1 90.19 186 LYS A N 1
ATOM 1439 C CA . LYS A 1 186 ? -1.099 -4.488 -8.438 1 90.19 186 LYS A CA 1
ATOM 1440 C C . LYS A 1 186 ? -0.324 -3.682 -9.477 1 90.19 186 LYS A C 1
ATOM 1442 O O . LYS A 1 186 ? -0.826 -2.682 -9.992 1 90.19 186 LYS A O 1
ATOM 1447 N N . MET A 1 187 ? 0.813 -4.078 -9.789 1 90 187 MET A N 1
ATOM 1448 C CA . MET A 1 187 ? 1.646 -3.389 -10.766 1 90 187 MET A CA 1
ATOM 1449 C C . MET A 1 187 ? 0.989 -3.398 -12.141 1 90 187 MET A C 1
ATOM 1451 O O . MET A 1 187 ? 1.045 -2.406 -12.867 1 90 187 MET A O 1
ATOM 1455 N N . ARG A 1 188 ? 0.407 -4.512 -12.453 1 89.44 188 ARG A N 1
ATOM 1456 C CA . ARG A 1 188 ? -0.269 -4.602 -13.742 1 89.44 188 ARG A CA 1
ATOM 1457 C C . ARG A 1 188 ? -1.499 -3.699 -13.781 1 89.44 188 ARG A C 1
ATOM 1459 O O . ARG A 1 188 ? -1.781 -3.066 -14.797 1 89.44 188 ARG A O 1
ATOM 1466 N N . LEU A 1 189 ? -2.121 -3.592 -12.68 1 88.69 189 LEU A N 1
ATOM 1467 C CA . LEU A 1 189 ? -3.318 -2.762 -12.594 1 88.69 189 LEU A CA 1
ATOM 1468 C C . LEU A 1 189 ? -2.984 -1.299 -12.867 1 88.69 189 LEU A C 1
ATOM 1470 O O . LEU A 1 189 ? -3.689 -0.632 -13.633 1 88.69 189 LEU A O 1
ATOM 1474 N N . VAL A 1 190 ? -1.873 -0.849 -12.352 1 86.12 190 VAL A N 1
ATOM 1475 C CA . VAL A 1 190 ? -1.545 0.567 -12.484 1 86.12 190 VAL A CA 1
ATOM 1476 C C . VAL A 1 190 ? -0.564 0.766 -13.633 1 86.12 190 VAL A C 1
ATOM 1478 O O . VAL A 1 190 ? -0.021 1.857 -13.812 1 86.12 190 VAL A O 1
ATOM 1481 N N . GLU A 1 191 ? -0.341 -0.291 -14.336 1 85.19 191 GLU A N 1
ATOM 1482 C CA . GLU A 1 191 ? 0.585 -0.256 -15.461 1 85.19 191 GLU A CA 1
ATOM 1483 C C . GLU A 1 191 ? 1.929 0.341 -15.055 1 85.19 191 GLU A C 1
ATOM 1485 O O . GLU A 1 191 ? 2.443 1.239 -15.727 1 85.19 191 GLU A O 1
ATOM 1490 N N . SER A 1 192 ? 2.396 -0.158 -14.016 1 86.12 192 SER A N 1
ATOM 1491 C CA . SER A 1 192 ? 3.672 0.321 -13.492 1 86.12 192 SER A CA 1
ATOM 1492 C C . SER A 1 192 ? 4.832 -0.115 -14.383 1 86.12 192 SER A C 1
ATOM 1494 O O . SER A 1 192 ? 4.887 -1.266 -14.82 1 86.12 192 SER A O 1
ATOM 1496 N N . PRO A 1 193 ? 5.715 0.803 -14.617 1 82.69 193 PRO A N 1
ATOM 1497 C CA . PRO A 1 193 ? 6.902 0.393 -15.375 1 82.69 193 PRO A CA 1
ATOM 1498 C C . PRO A 1 193 ? 7.781 -0.59 -14.609 1 82.69 193 PRO A C 1
ATOM 1500 O O . PRO A 1 193 ? 8.625 -1.263 -15.203 1 82.69 193 PRO A O 1
ATOM 1503 N N . TYR A 1 194 ? 7.555 -0.746 -13.391 1 82.44 194 TYR A N 1
ATOM 1504 C CA . TYR A 1 194 ? 8.398 -1.592 -12.547 1 82.44 194 TYR A CA 1
ATOM 1505 C C . TYR A 1 194 ? 8.023 -3.061 -12.711 1 82.44 194 TYR A C 1
ATOM 1507 O O . TYR A 1 194 ? 8.664 -3.938 -12.125 1 82.44 194 TYR A O 1
ATOM 1515 N N . ARG A 1 195 ? 7.047 -3.312 -13.555 1 78.75 195 ARG A N 1
ATOM 1516 C CA . ARG A 1 195 ? 6.703 -4.695 -13.859 1 78.75 195 ARG A CA 1
ATOM 1517 C C . ARG A 1 195 ? 7.812 -5.371 -14.664 1 78.75 195 ARG A C 1
ATOM 1519 O O . ARG A 1 195 ? 7.938 -6.598 -14.648 1 78.75 195 ARG A O 1
ATOM 1526 N N . THR A 1 196 ? 8.445 -4.453 -15.43 1 76.94 196 THR A N 1
ATOM 1527 C CA . THR A 1 196 ? 9.602 -4.934 -16.188 1 76.94 196 THR A CA 1
ATOM 1528 C C . THR A 1 196 ? 10.891 -4.316 -15.648 1 76.94 196 THR A C 1
ATOM 1530 O O . THR A 1 196 ? 11.445 -3.402 -16.266 1 76.94 196 THR A O 1
ATOM 1533 N N . PRO A 1 197 ? 11.391 -4.895 -14.633 1 70.38 197 PRO A N 1
ATOM 1534 C CA . PRO A 1 197 ? 12.492 -4.262 -13.906 1 70.38 197 PRO A CA 1
ATOM 1535 C C . PRO A 1 197 ? 13.773 -4.191 -14.727 1 70.38 197 PRO A C 1
ATOM 1537 O O . PRO A 1 197 ? 14.555 -3.246 -14.586 1 70.38 197 PRO A O 1
ATOM 1540 N N . GLN A 1 198 ? 13.938 -5.07 -15.641 1 73.44 198 GLN A N 1
ATOM 1541 C CA . GLN A 1 198 ? 15.195 -5.105 -16.375 1 73.44 198 GLN A CA 1
ATOM 1542 C C . GLN A 1 198 ? 15.32 -3.898 -17.297 1 73.44 198 GLN A C 1
ATOM 1544 O O . GLN A 1 198 ? 16.438 -3.436 -17.578 1 73.44 198 GLN A O 1
ATOM 1549 N N . THR A 1 199 ? 14.18 -3.412 -17.656 1 70.69 199 THR A N 1
ATOM 1550 C CA . THR A 1 199 ? 14.188 -2.229 -18.516 1 70.69 199 THR A CA 1
ATOM 1551 C C . THR A 1 199 ? 14.672 -1.007 -17.734 1 70.69 199 THR A C 1
ATOM 1553 O O . THR A 1 199 ? 15.445 -0.203 -18.266 1 70.69 199 THR A O 1
ATOM 1556 N N . LEU A 1 200 ? 14.359 -0.994 -16.484 1 74 200 LEU A N 1
ATOM 1557 C CA . LEU A 1 200 ? 14.625 0.211 -15.703 1 74 200 LEU A CA 1
ATOM 1558 C C . LEU A 1 200 ? 16.047 0.195 -15.156 1 74 200 LEU A C 1
ATOM 1560 O O . LEU A 1 200 ? 16.578 1.239 -14.773 1 74 200 LEU A O 1
ATOM 1564 N N . VAL A 1 201 ? 16.609 -1.013 -15.258 1 73.69 201 VAL A N 1
ATOM 1565 C CA . VAL A 1 201 ? 17.969 -1.076 -14.703 1 73.69 201 VAL A CA 1
ATOM 1566 C C . VAL A 1 201 ? 18.984 -1.038 -15.836 1 73.69 201 VAL A C 1
ATOM 1568 O O . VAL A 1 201 ? 20.172 -1.269 -15.617 1 73.69 201 VAL A O 1
ATOM 1571 N N . GLY A 1 202 ? 18.578 -0.764 -17.078 1 75.44 202 GLY A N 1
ATOM 1572 C CA . GLY A 1 202 ? 19.516 -0.488 -18.156 1 75.44 202 GLY A CA 1
ATOM 1573 C C . GLY A 1 202 ? 19.734 -1.676 -19.062 1 75.44 202 GLY A C 1
ATOM 1574 O O . GLY A 1 202 ? 20.688 -1.681 -19.859 1 75.44 202 GLY A O 1
ATOM 1575 N N . GLY A 1 203 ? 18.906 -2.695 -18.922 1 73.19 203 GLY A N 1
ATOM 1576 C CA . GLY A 1 203 ? 19.062 -3.875 -19.766 1 73.19 203 GLY A CA 1
ATOM 1577 C C . GLY A 1 203 ? 19.156 -3.551 -21.234 1 73.19 203 GLY A C 1
ATOM 1578 O O . GLY A 1 203 ? 20.156 -3.879 -21.891 1 73.19 203 GLY A O 1
ATOM 1579 N N . PRO A 1 204 ? 18.219 -2.82 -21.625 1 74.06 204 PRO A N 1
ATOM 1580 C CA . PRO A 1 204 ? 18.234 -2.479 -23.047 1 74.06 204 PRO A CA 1
ATOM 1581 C C . PRO A 1 204 ? 19.469 -1.645 -23.438 1 74.06 204 PRO A C 1
ATOM 1583 O O . PRO A 1 204 ? 20.047 -1.848 -24.5 1 74.06 204 PRO A O 1
ATOM 1586 N N . ARG A 1 205 ? 19.828 -0.836 -22.531 1 77.19 205 ARG A N 1
ATOM 1587 C CA . ARG A 1 205 ? 20.984 0.003 -22.812 1 77.19 205 ARG A CA 1
ATOM 1588 C C . ARG A 1 205 ? 22.266 -0.829 -22.859 1 77.19 205 ARG A C 1
ATOM 1590 O O . ARG A 1 205 ? 23.141 -0.6 -23.703 1 77.19 205 ARG A O 1
ATOM 1597 N N . SER A 1 206 ? 22.344 -1.699 -21.984 1 79.5 206 SER A N 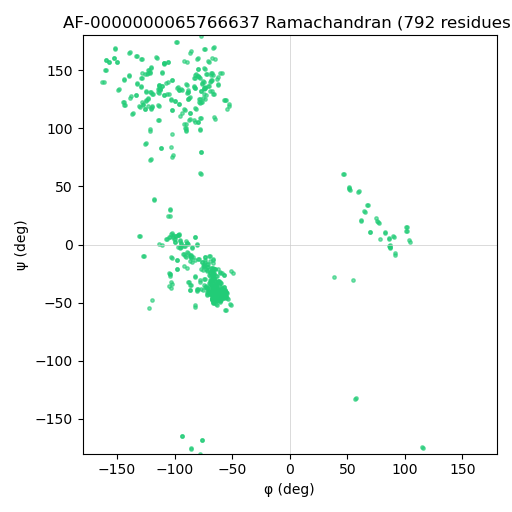1
ATOM 1598 C CA . SER A 1 206 ? 23.5 -2.584 -21.938 1 79.5 206 SER A CA 1
ATOM 1599 C C . SER A 1 206 ? 23.562 -3.453 -23.188 1 79.5 206 SER A C 1
ATOM 1601 O O . SER A 1 206 ? 24.641 -3.617 -23.781 1 79.5 206 SER A O 1
ATOM 1603 N N . ASP A 1 207 ? 22.5 -3.951 -23.578 1 80.94 207 ASP A N 1
ATOM 1604 C CA . ASP A 1 207 ? 22.453 -4.789 -24.781 1 80.94 207 ASP A CA 1
ATOM 1605 C C . ASP A 1 207 ? 22.828 -3.988 -26.031 1 80.94 207 ASP A C 1
ATOM 1607 O O . ASP A 1 207 ? 23.531 -4.492 -26.906 1 80.94 207 ASP A O 1
ATOM 1611 N N . ALA A 1 208 ? 22.328 -2.742 -26.016 1 77.88 208 ALA A N 1
ATOM 1612 C CA . ALA A 1 208 ? 22.656 -1.877 -27.141 1 77.88 208 ALA A CA 1
ATOM 1613 C C . ALA A 1 208 ? 24.156 -1.585 -27.203 1 77.88 208 ALA A C 1
ATOM 1615 O O . ALA A 1 208 ? 24.75 -1.577 -28.281 1 77.88 208 ALA A O 1
ATOM 1616 N N . ALA A 1 209 ? 24.672 -1.396 -26.109 1 80.56 209 ALA A N 1
ATOM 1617 C CA . ALA A 1 209 ? 26.109 -1.147 -26.031 1 80.56 209 ALA A CA 1
ATOM 1618 C C . ALA A 1 209 ? 26.906 -2.375 -26.469 1 80.56 209 ALA A C 1
ATOM 1620 O O . ALA A 1 209 ? 27.891 -2.258 -27.203 1 80.56 209 ALA A O 1
ATOM 1621 N N . LEU A 1 210 ? 26.469 -3.479 -26.047 1 78.94 210 LEU A N 1
ATOM 1622 C CA . LEU A 1 210 ? 27.125 -4.73 -26.406 1 78.94 210 LEU A CA 1
ATOM 1623 C C . LEU A 1 210 ? 27.016 -4.996 -27.906 1 78.94 210 LEU A C 1
ATOM 1625 O O . LEU A 1 210 ? 27.984 -5.422 -28.531 1 78.94 210 LEU A O 1
ATOM 1629 N N . ALA A 1 211 ? 25.875 -4.715 -28.438 1 77.88 211 ALA A N 1
ATOM 1630 C CA . ALA A 1 211 ? 25.656 -4.906 -29.875 1 77.88 211 ALA A CA 1
ATOM 1631 C C . ALA A 1 211 ? 26.531 -3.961 -30.688 1 77.88 211 ALA A C 1
ATOM 1633 O O . ALA A 1 211 ? 27.094 -4.355 -31.719 1 77.88 211 ALA A O 1
ATOM 1634 N N . ALA A 1 212 ? 26.656 -2.789 -30.156 1 78.19 212 ALA A N 1
ATOM 1635 C CA . ALA A 1 212 ? 27.453 -1.792 -30.859 1 78.19 212 ALA A CA 1
ATOM 1636 C C . ALA A 1 212 ? 28.938 -2.162 -30.828 1 78.19 212 ALA A C 1
ATOM 1638 O O . ALA A 1 212 ? 29.641 -1.974 -31.828 1 78.19 212 ALA A O 1
ATOM 1639 N N . SER A 1 213 ? 29.297 -2.725 -29.734 1 78.56 213 SER A N 1
ATOM 1640 C CA . SER A 1 213 ? 30.719 -3.012 -29.562 1 78.56 213 SER A CA 1
ATOM 1641 C C . SER A 1 213 ? 31.109 -4.312 -30.25 1 78.56 213 SER A C 1
ATOM 1643 O O . SER A 1 213 ? 32.25 -4.488 -30.641 1 78.56 213 SER A O 1
ATOM 1645 N N . SER A 1 214 ? 30.172 -5.234 -30.375 1 74.56 214 SER A N 1
ATOM 1646 C CA . SER A 1 214 ? 30.5 -6.551 -30.906 1 74.56 214 SER A CA 1
ATOM 1647 C C . SER A 1 214 ? 30.125 -6.656 -32.375 1 74.56 214 SER A C 1
ATOM 1649 O O . SER A 1 214 ? 30.312 -7.703 -33 1 74.56 214 SER A O 1
ATOM 1651 N N . GLY A 1 215 ? 29.656 -5.547 -32.969 1 70.94 215 GLY A N 1
ATOM 1652 C CA . GLY A 1 215 ? 29.156 -5.617 -34.344 1 70.94 215 GLY A CA 1
ATOM 1653 C C . GLY A 1 215 ? 27.922 -6.469 -34.469 1 70.94 215 GLY A C 1
ATOM 1654 O O . GLY A 1 215 ? 27.797 -7.242 -35.438 1 70.94 215 GLY A O 1
ATOM 1655 N N . ARG A 1 216 ? 27.094 -6.578 -33.406 1 67.69 216 ARG A N 1
ATOM 1656 C CA . ARG A 1 216 ? 25.781 -7.199 -33.344 1 67.69 216 ARG A CA 1
ATOM 1657 C C . ARG A 1 216 ? 25.891 -8.719 -33.281 1 67.69 216 ARG A C 1
ATOM 1659 O O . ARG A 1 216 ? 24.969 -9.43 -33.688 1 67.69 216 ARG A O 1
ATOM 1666 N N . THR A 1 217 ? 27.016 -9.148 -32.938 1 69.69 217 THR A N 1
ATOM 1667 C CA . THR A 1 217 ? 27.219 -10.594 -32.875 1 69.69 217 THR A CA 1
ATOM 1668 C C . THR A 1 217 ? 27.156 -11.094 -31.438 1 69.69 217 THR A C 1
ATOM 1670 O O . THR A 1 217 ? 27.344 -12.289 -31.188 1 69.69 217 THR A O 1
ATOM 1673 N N . ALA A 1 218 ? 26.797 -10.164 -30.578 1 69.38 218 ALA A N 1
ATOM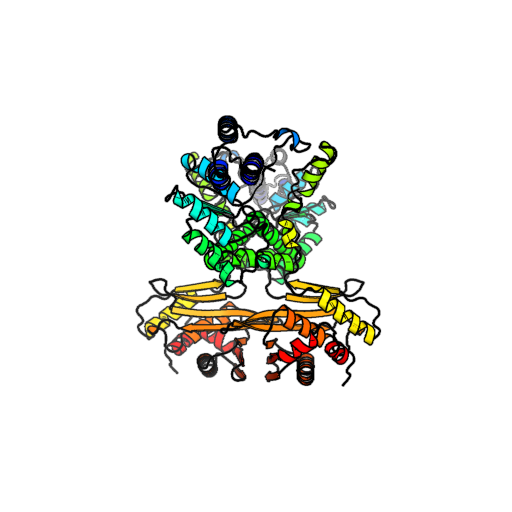 1674 C CA . ALA A 1 218 ? 26.812 -10.547 -29.172 1 69.38 218 ALA A CA 1
ATOM 1675 C C . ALA A 1 218 ? 25.734 -11.578 -28.875 1 69.38 218 ALA A C 1
ATOM 1677 O O . ALA A 1 218 ? 24.594 -11.453 -29.328 1 69.38 218 ALA A O 1
ATOM 1678 N N . THR A 1 219 ? 26.109 -12.648 -28.172 1 68.56 219 THR A N 1
ATOM 1679 C CA . THR A 1 219 ? 25.188 -13.727 -27.859 1 68.56 219 THR A CA 1
ATOM 1680 C C . THR A 1 219 ? 24.719 -13.641 -26.406 1 68.56 219 THR A C 1
ATOM 1682 O O . THR A 1 219 ? 23.75 -14.297 -26.016 1 68.56 219 THR A O 1
ATOM 1685 N N . THR A 1 220 ? 25.375 -12.773 -25.625 1 67.94 220 THR A N 1
ATOM 1686 C CA . THR A 1 220 ? 25 -12.656 -24.219 1 67.94 220 THR A CA 1
ATOM 1687 C C . THR A 1 220 ? 24.156 -11.406 -23.984 1 67.94 220 THR A C 1
ATOM 1689 O O . THR A 1 220 ? 24.688 -10.312 -23.781 1 67.94 220 THR A O 1
ATOM 1692 N N . LYS A 1 221 ? 22.891 -11.477 -24.391 1 69.88 221 LYS A N 1
ATOM 1693 C CA . LYS A 1 221 ? 22 -10.336 -24.234 1 69.88 221 LYS A CA 1
ATOM 1694 C C . LYS A 1 221 ? 21.156 -10.477 -22.969 1 69.88 221 LYS A C 1
ATOM 1696 O O . LYS A 1 221 ? 20.719 -11.578 -22.625 1 69.88 221 LYS A O 1
ATOM 1701 N N . ALA A 1 222 ? 21.094 -9.375 -22.281 1 69.62 222 ALA A N 1
ATOM 1702 C CA . ALA A 1 222 ? 20.266 -9.344 -21.078 1 69.62 222 ALA A CA 1
ATOM 1703 C C . ALA A 1 222 ? 18.797 -9.539 -21.422 1 69.62 222 ALA A C 1
ATOM 1705 O O . ALA A 1 222 ? 18.062 -10.227 -20.703 1 69.62 222 ALA A O 1
ATOM 1706 N N . MET A 1 223 ? 18.375 -9 -22.547 1 68.38 223 MET A N 1
ATOM 1707 C CA . MET A 1 223 ? 16.969 -9.016 -22.938 1 68.38 223 MET A CA 1
ATOM 1708 C C . MET A 1 223 ? 16.719 -10.062 -24.031 1 68.38 223 MET A C 1
ATOM 1710 O O . MET A 1 223 ? 15.836 -9.883 -24.875 1 68.38 223 MET A O 1
ATOM 1714 N N . GLY A 1 224 ? 17.438 -11.062 -24.031 1 65.75 224 GLY A N 1
ATOM 1715 C CA . GLY A 1 224 ? 17.297 -12.062 -25.094 1 65.75 224 GLY A CA 1
ATOM 1716 C C . GLY A 1 224 ? 16.109 -12.977 -24.906 1 65.75 224 GLY A C 1
ATOM 1717 O O . GLY A 1 224 ? 15.242 -12.711 -24.047 1 65.75 224 GLY A O 1
ATOM 1718 N N . LYS A 1 225 ? 15.844 -13.938 -25.781 1 65.94 225 LYS A N 1
ATOM 1719 C CA . LYS A 1 225 ? 14.695 -14.844 -25.859 1 65.94 225 LYS A CA 1
ATOM 1720 C C . LYS A 1 225 ? 14.445 -15.531 -24.531 1 65.94 225 LYS A C 1
ATOM 1722 O O . LYS A 1 225 ? 13.297 -15.812 -24.188 1 65.94 225 LYS A O 1
ATOM 1727 N N . GLY A 1 226 ? 15.398 -15.617 -23.734 1 66.31 226 GLY A N 1
ATOM 1728 C CA . GLY A 1 226 ? 15.25 -16.328 -22.469 1 66.31 226 GLY A CA 1
ATOM 1729 C C . GLY A 1 226 ? 14.953 -15.414 -21.297 1 66.31 226 GLY A C 1
ATOM 1730 O O . GLY A 1 226 ? 14.789 -15.875 -20.172 1 66.31 226 GLY A O 1
ATOM 1731 N N . SER A 1 227 ? 14.719 -14.227 -21.688 1 66.75 227 SER A N 1
ATOM 1732 C CA . SER A 1 227 ? 14.477 -13.289 -20.594 1 66.75 227 SER A CA 1
ATOM 1733 C C . SER A 1 227 ? 13.094 -13.492 -19.984 1 66.75 227 SER A C 1
ATOM 1735 O O . SER A 1 227 ? 12.109 -13.664 -20.703 1 66.75 227 SER A O 1
ATOM 1737 N N . THR A 1 228 ? 13.07 -13.516 -18.688 1 72.19 228 THR A N 1
ATOM 1738 C CA . THR A 1 228 ? 11.836 -13.742 -17.953 1 72.19 228 THR A CA 1
ATOM 1739 C C . THR A 1 228 ? 10.898 -12.547 -18.078 1 72.19 228 THR A C 1
ATOM 1741 O O . THR A 1 228 ? 9.703 -12.648 -17.797 1 72.19 228 THR A O 1
ATOM 1744 N N . GLN A 1 229 ? 11.391 -11.484 -18.609 1 72.5 229 GLN A N 1
ATOM 1745 C CA . GLN A 1 229 ? 10.578 -10.273 -18.688 1 72.5 229 GLN A CA 1
ATOM 1746 C C . GLN A 1 229 ? 9.398 -10.469 -19.641 1 72.5 229 GLN A C 1
ATOM 1748 O O . GLN A 1 229 ? 8.367 -9.812 -19.5 1 72.5 229 GLN A O 1
ATOM 1753 N N . HIS A 1 230 ? 9.609 -11.367 -20.531 1 73.94 230 HIS A N 1
ATOM 1754 C CA . HIS A 1 230 ? 8.547 -11.594 -21.516 1 73.94 230 HIS A CA 1
ATOM 1755 C C . HIS A 1 230 ? 7.312 -12.203 -20.859 1 73.94 230 HIS A C 1
ATOM 1757 O O . HIS A 1 230 ? 6.203 -12.078 -21.391 1 73.94 230 HIS A O 1
ATOM 1763 N N . GLN A 1 231 ? 7.539 -12.75 -19.75 1 78.12 231 GLN A N 1
ATOM 1764 C CA . GLN A 1 231 ? 6.426 -13.344 -19.016 1 78.12 231 GLN A CA 1
ATOM 1765 C C . GLN A 1 231 ? 5.441 -12.281 -18.547 1 78.12 231 GLN A C 1
ATOM 1767 O O . GLN A 1 231 ? 4.254 -12.555 -18.375 1 78.12 231 GLN A O 1
ATOM 1772 N N . HIS A 1 232 ? 5.941 -11.117 -18.406 1 77.69 232 HIS A N 1
ATOM 1773 C CA . HIS A 1 232 ? 5.125 -10.047 -17.844 1 77.69 232 HIS A CA 1
ATOM 1774 C C . HIS A 1 232 ? 4.281 -9.375 -18.922 1 77.69 232 HIS A C 1
ATOM 1776 O O . HIS A 1 232 ? 3.443 -8.523 -18.625 1 77.69 232 HIS A O 1
ATOM 1782 N N . LEU A 1 233 ? 4.465 -9.82 -20.109 1 71.38 233 LEU A N 1
ATOM 1783 C CA . LEU A 1 233 ? 3.684 -9.281 -21.219 1 71.38 233 LEU A CA 1
ATOM 1784 C C . LEU A 1 233 ? 2.402 -10.086 -21.422 1 71.38 233 LEU A C 1
ATOM 1786 O O . LEU A 1 233 ? 1.492 -9.641 -22.125 1 71.38 233 LEU A O 1
ATOM 1790 N N . VAL A 1 234 ? 2.355 -11.195 -20.719 1 75.19 234 VAL A N 1
ATOM 1791 C CA . VAL A 1 234 ? 1.172 -12.039 -20.828 1 75.19 234 VAL A CA 1
ATOM 1792 C C . VAL A 1 234 ? 0.005 -11.398 -20.078 1 75.19 234 VAL A C 1
ATOM 1794 O O . VAL A 1 234 ? 0.172 -10.906 -18.969 1 75.19 234 VAL A O 1
ATOM 1797 N N . GLN A 1 235 ? -1.12 -11.438 -20.797 1 74.56 235 GLN A N 1
ATOM 1798 C CA . GLN A 1 235 ? -2.328 -10.883 -20.188 1 74.56 235 GLN A CA 1
ATOM 1799 C C . GLN A 1 235 ? -2.982 -11.898 -19.25 1 74.56 235 GLN A C 1
ATOM 1801 O O . GLN A 1 235 ? -3.418 -12.969 -19.688 1 74.56 235 GLN A O 1
ATOM 1806 N N . THR A 1 236 ? -3.039 -11.555 -18.016 1 79.69 236 THR A N 1
ATOM 1807 C CA . THR A 1 236 ? -3.574 -12.492 -17.047 1 79.69 236 THR A CA 1
ATOM 1808 C C . THR A 1 236 ? -4.98 -12.086 -16.609 1 79.69 236 THR A C 1
ATOM 1810 O O . THR A 1 236 ? -5.805 -12.938 -16.281 1 79.69 236 THR A O 1
ATOM 1813 N N . GLU A 1 237 ? -5.273 -10.797 -16.734 1 85.44 237 GLU A N 1
ATOM 1814 C CA . GLU A 1 237 ? -6.59 -10.289 -16.359 1 85.44 237 GLU A CA 1
ATOM 1815 C C . GLU A 1 237 ? -7.422 -9.961 -17.594 1 85.44 237 GLU A C 1
ATOM 1817 O O . GLU A 1 237 ? -6.883 -9.797 -18.688 1 85.44 237 GLU A O 1
ATOM 1822 N N . VAL A 1 238 ? -8.789 -9.977 -17.328 1 89.06 238 VAL A N 1
ATOM 1823 C CA . VAL A 1 238 ? -9.656 -9.5 -18.391 1 89.06 238 VAL A CA 1
ATOM 1824 C C . VAL A 1 238 ? -9.203 -8.125 -18.859 1 89.06 238 VAL A C 1
ATOM 1826 O O . VAL A 1 238 ? -9.156 -7.176 -18.078 1 89.06 238 VAL A O 1
ATOM 1829 N N . PRO A 1 239 ? -8.859 -8.031 -20.062 1 90.81 239 PRO A N 1
ATOM 1830 C CA . PRO A 1 239 ? -8.289 -6.766 -20.547 1 90.81 239 PRO A CA 1
ATOM 1831 C C . PRO A 1 239 ? -9.344 -5.668 -20.703 1 90.81 239 PRO A C 1
ATOM 1833 O O . PRO A 1 239 ? -10.484 -5.953 -21.062 1 90.81 239 PRO A O 1
ATOM 1836 N N . ARG A 1 240 ? -8.977 -4.438 -20.562 1 93.5 240 ARG A N 1
ATOM 1837 C CA . ARG A 1 240 ? -9.852 -3.287 -20.766 1 93.5 240 ARG A CA 1
ATOM 1838 C C . ARG A 1 240 ? -10.281 -3.184 -22.234 1 93.5 240 ARG A C 1
ATOM 1840 O O . ARG A 1 240 ? -11.344 -2.637 -22.531 1 93.5 240 ARG A O 1
ATOM 1847 N N . LYS A 1 241 ? -9.453 -3.738 -23.078 1 93.75 241 LYS A N 1
ATOM 1848 C CA . LYS A 1 241 ? -9.742 -3.699 -24.516 1 93.75 241 LYS A CA 1
ATOM 1849 C C . LYS A 1 241 ? -11.07 -4.395 -24.828 1 93.75 241 LYS A C 1
ATOM 1851 O O . LYS A 1 241 ? -11.773 -4 -25.75 1 93.75 241 LYS A O 1
ATOM 1856 N N . LEU A 1 242 ? -11.352 -5.395 -24.062 1 95.88 242 LEU A N 1
ATOM 1857 C CA . LEU A 1 242 ? -12.625 -6.086 -24.266 1 95.88 242 LEU A CA 1
ATOM 1858 C C . LEU A 1 242 ? -13.797 -5.133 -24.062 1 95.88 242 LEU A C 1
ATOM 1860 O O . LEU A 1 242 ? -14.727 -5.113 -24.875 1 95.88 242 LEU A O 1
ATOM 1864 N N . LEU A 1 243 ? -13.766 -4.355 -22.984 1 97.38 243 LEU A N 1
ATOM 1865 C CA . LEU A 1 243 ? -14.82 -3.375 -22.75 1 97.38 243 LEU A CA 1
ATOM 1866 C C . LEU A 1 243 ? -14.805 -2.301 -23.844 1 97.38 243 LEU A C 1
ATOM 1868 O O . LEU A 1 243 ? -15.867 -1.836 -24.266 1 97.38 243 LEU A O 1
ATOM 1872 N N . GLU A 1 244 ? -13.672 -1.918 -24.281 1 97.19 244 GLU A N 1
ATOM 1873 C CA . GLU A 1 244 ? -13.586 -0.931 -25.359 1 97.19 244 GLU A CA 1
ATOM 1874 C C . GLU A 1 244 ? -14.242 -1.441 -26.641 1 97.19 244 GLU A C 1
ATOM 1876 O O . GLU A 1 244 ? -14.891 -0.677 -27.359 1 97.19 244 GLU A O 1
ATOM 1881 N N . GLU A 1 245 ? -14.055 -2.68 -26.875 1 96.56 245 GLU A N 1
ATOM 1882 C CA . GLU A 1 245 ? -14.703 -3.293 -28.031 1 96.56 245 GLU A CA 1
ATOM 1883 C C . GLU A 1 245 ? -16.219 -3.268 -27.891 1 96.56 245 GLU A C 1
ATOM 1885 O O . GLU A 1 245 ? -16.938 -2.984 -28.844 1 96.56 245 GLU A O 1
ATOM 1890 N N . TRP A 1 246 ? -16.688 -3.617 -26.719 1 97.56 246 TRP A N 1
ATOM 1891 C CA . TRP A 1 246 ? -18.125 -3.562 -26.453 1 97.56 246 TRP A CA 1
ATOM 1892 C C . TRP A 1 246 ? -18.656 -2.145 -26.625 1 97.56 246 TRP A C 1
ATOM 1894 O O . TRP A 1 246 ? -19.719 -1.942 -27.203 1 97.56 246 TRP A O 1
ATOM 1904 N N . LEU A 1 247 ? -17.875 -1.179 -26.141 1 97.06 247 LEU A N 1
ATOM 1905 C CA . LEU A 1 247 ? -18.281 0.22 -26.219 1 97.06 247 LEU A CA 1
ATOM 1906 C C . LEU A 1 247 ? -18.266 0.717 -27.656 1 97.06 247 LEU A C 1
ATOM 1908 O O . LEU A 1 247 ? -19.078 1.574 -28.031 1 97.06 247 LEU A O 1
ATOM 1912 N N . ALA A 1 248 ? -17.359 0.177 -28.438 1 96.06 248 ALA A N 1
ATOM 1913 C CA . ALA A 1 248 ? -17.344 0.521 -29.859 1 96.06 248 ALA A CA 1
ATOM 1914 C C . ALA A 1 248 ? -18.625 0.055 -30.547 1 96.06 248 ALA A C 1
ATOM 1916 O O . ALA A 1 248 ? -19.188 0.779 -31.375 1 96.06 248 ALA A O 1
ATOM 1917 N N . MET A 1 249 ? -19.047 -1.19 -30.297 1 95.88 249 MET A N 1
ATOM 1918 C CA . MET A 1 249 ? -20.312 -1.692 -30.828 1 95.88 249 MET A CA 1
ATOM 1919 C C . MET A 1 249 ? -21.469 -0.821 -30.375 1 95.88 249 MET A C 1
ATOM 1921 O O . MET A 1 249 ? -22.359 -0.496 -31.172 1 95.88 249 MET A O 1
ATOM 1925 N N . TRP A 1 250 ? -21.438 -0.489 -29.094 1 97 250 TRP A N 1
ATOM 1926 C CA . TRP A 1 250 ? -22.469 0.344 -28.5 1 97 250 TRP A CA 1
ATOM 1927 C C . TRP A 1 250 ? -22.469 1.739 -29.109 1 97 250 TRP A C 1
ATOM 1929 O O . TRP A 1 250 ? -23.531 2.258 -29.484 1 97 250 TRP A O 1
ATOM 1939 N N . SER A 1 251 ? -21.312 2.342 -29.234 1 95.56 251 SER A N 1
ATOM 1940 C CA . SER A 1 251 ? -21.172 3.666 -29.828 1 95.56 251 SER A CA 1
ATOM 1941 C C . SER A 1 251 ? -21.625 3.664 -31.281 1 95.56 251 SER A C 1
ATOM 1943 O O . SER A 1 251 ? -22.172 4.652 -31.766 1 95.56 251 SER A O 1
ATOM 1945 N N . GLY A 1 252 ? -21.297 2.631 -31.969 1 94.75 252 GLY A N 1
ATOM 1946 C CA . GLY A 1 252 ? -21.75 2.494 -33.344 1 94.75 252 GLY A CA 1
ATOM 1947 C C . GLY A 1 252 ? -23.266 2.475 -33.469 1 94.75 252 GLY A C 1
ATOM 1948 O O . GLY A 1 252 ? -23.828 3.098 -34.375 1 94.75 252 GLY A O 1
ATOM 1949 N N . HIS A 1 253 ? -23.875 1.728 -32.625 1 95.25 253 HIS A N 1
ATOM 1950 C CA . HIS A 1 253 ? -25.328 1.626 -32.656 1 95.25 253 HIS A CA 1
ATOM 1951 C C . HIS A 1 253 ? -25.984 2.988 -32.438 1 95.25 253 HIS A C 1
ATOM 1953 O O . HIS A 1 253 ? -26.984 3.318 -33.062 1 95.25 253 HIS A O 1
ATOM 1959 N N . TYR A 1 254 ? -25.438 3.795 -31.516 1 94.94 254 TYR A N 1
ATOM 1960 C CA . TYR A 1 254 ? -26.016 5.094 -31.188 1 94.94 254 TYR A CA 1
ATOM 1961 C C . TYR A 1 254 ? -25.359 6.203 -32 1 94.94 254 TYR A C 1
ATOM 1963 O O . TYR A 1 254 ? -25.641 7.383 -31.812 1 94.94 254 TYR A O 1
ATOM 1971 N N . GLN A 1 255 ? -24.422 5.891 -32.875 1 93.38 255 GLN A N 1
ATOM 1972 C CA . GLN A 1 255 ? -23.75 6.812 -33.781 1 93.38 255 GLN A CA 1
ATOM 1973 C C . GLN A 1 255 ? -23.031 7.918 -33.031 1 93.38 255 GLN A C 1
ATOM 1975 O O . GLN A 1 255 ? -23.203 9.102 -33.312 1 93.38 255 GLN A O 1
ATOM 1980 N N . LEU A 1 256 ? -22.359 7.48 -32.031 1 92.12 256 LEU A N 1
ATOM 1981 C CA . LEU A 1 256 ? -21.562 8.422 -31.266 1 92.12 256 LEU A CA 1
ATOM 1982 C C . LEU A 1 256 ? -20.219 8.68 -31.953 1 92.12 256 LEU A C 1
ATOM 1984 O O . LEU A 1 256 ? -19.641 7.77 -32.562 1 92.12 256 LEU A O 1
ATOM 1988 N N . LYS A 1 257 ? -19.688 9.828 -31.859 1 82.88 257 LYS A N 1
ATOM 1989 C CA . LYS A 1 257 ? -18.516 10.25 -32.625 1 82.88 257 LYS A CA 1
ATOM 1990 C C . LYS A 1 257 ? -17.219 9.844 -31.906 1 82.88 257 LYS A C 1
ATOM 1992 O O . LYS A 1 257 ? -16.25 9.453 -32.562 1 82.88 257 LYS A O 1
ATOM 1997 N N . ASP A 1 258 ? -17.156 9.852 -30.688 1 83.25 258 ASP A N 1
ATOM 1998 C CA . ASP A 1 258 ? -15.914 9.703 -29.953 1 83.25 258 ASP A CA 1
ATOM 1999 C C . ASP A 1 258 ? -15.539 8.234 -29.797 1 83.25 258 ASP A C 1
ATOM 2001 O O . ASP A 1 258 ? -16.406 7.383 -29.594 1 83.25 258 ASP A O 1
ATOM 2005 N N . LYS A 1 259 ? -14.32 8.008 -30.031 1 91.31 259 LYS A N 1
ATOM 2006 C CA . LYS A 1 259 ? -13.758 6.73 -29.578 1 91.31 259 LYS A CA 1
ATOM 2007 C C . LYS A 1 259 ? -13.562 6.707 -28.078 1 91.31 259 LYS A C 1
ATOM 2009 O O . LYS A 1 259 ? -12.922 7.598 -27.516 1 91.31 259 LYS A O 1
ATOM 2014 N N . LEU A 1 260 ? -14.125 5.723 -27.484 1 95.62 260 LEU A N 1
ATOM 2015 C CA . LEU A 1 260 ? -14.117 5.668 -26.031 1 95.62 260 LEU A CA 1
ATOM 2016 C C . LEU A 1 260 ? -12.969 4.797 -25.531 1 95.62 260 LEU A C 1
ATOM 2018 O O . LEU A 1 260 ? -12.711 3.723 -26.078 1 95.62 260 LEU A O 1
ATOM 2022 N N . ARG A 1 261 ? -12.234 5.277 -24.578 1 96.25 261 ARG A N 1
ATOM 2023 C CA . ARG A 1 261 ? -11.156 4.559 -23.906 1 96.25 261 ARG A CA 1
ATOM 2024 C C . ARG A 1 261 ? -11.516 4.23 -22.469 1 96.25 261 ARG A C 1
ATOM 2026 O O . ARG A 1 261 ? -12.266 4.977 -21.828 1 96.25 261 ARG A O 1
ATOM 2033 N N . VAL A 1 262 ? -10.992 3.129 -22.047 1 96.69 262 VAL A N 1
ATOM 2034 C CA . VAL A 1 262 ? -11.312 2.67 -20.688 1 96.69 262 VAL A CA 1
ATOM 2035 C C . VAL A 1 262 ? -10.062 2.738 -19.812 1 96.69 262 VAL A C 1
ATOM 2037 O O . VAL A 1 262 ? -8.969 2.371 -20.25 1 96.69 262 VAL A O 1
ATOM 2040 N N . GLN A 1 263 ? -10.227 3.268 -18.656 1 95.19 263 GLN A N 1
ATOM 2041 C CA . GLN A 1 263 ? -9.164 3.285 -17.656 1 95.19 263 GLN A CA 1
ATOM 2042 C C . GLN A 1 263 ? -9.625 2.65 -16.344 1 95.19 263 GLN A C 1
ATOM 2044 O O . GLN A 1 263 ? -10.766 2.861 -15.922 1 95.19 263 GLN A O 1
ATOM 2049 N N . LEU A 1 264 ? -8.859 1.784 -15.828 1 95.19 264 LEU A N 1
ATOM 2050 C CA . LEU A 1 264 ? -9.086 1.187 -14.516 1 95.19 264 LEU A CA 1
ATOM 2051 C C . LEU A 1 264 ? -7.922 1.484 -13.57 1 95.19 264 LEU A C 1
ATOM 2053 O O . LEU A 1 264 ? -6.781 1.099 -13.844 1 95.19 264 LEU A O 1
ATOM 2057 N N . ARG A 1 265 ? -8.234 2.182 -12.477 1 93.81 265 ARG A N 1
ATOM 2058 C CA . ARG A 1 265 ? -7.188 2.582 -11.547 1 93.81 265 ARG A CA 1
ATOM 2059 C C . ARG A 1 265 ? -7.742 2.73 -10.133 1 93.81 265 ARG A C 1
ATOM 2061 O O . ARG A 1 265 ? -8.953 2.861 -9.945 1 93.81 265 ARG A O 1
ATOM 2068 N N . PRO A 1 266 ? -6.836 2.697 -9.156 1 93.44 266 PRO A N 1
ATOM 2069 C CA . PRO A 1 266 ? -7.297 3.047 -7.809 1 93.44 266 PRO A CA 1
ATOM 2070 C C . PRO A 1 266 ? -7.805 4.484 -7.715 1 93.44 266 PRO A C 1
ATOM 2072 O O . PRO A 1 266 ? -7.242 5.383 -8.336 1 93.44 266 PRO A O 1
ATOM 2075 N N . GLN A 1 267 ? -8.914 4.633 -7.008 1 91.25 267 GLN A N 1
ATOM 2076 C CA . GLN A 1 267 ? -9.445 5.98 -6.824 1 91.25 267 GLN A CA 1
ATOM 2077 C C . GLN A 1 267 ? -8.391 6.902 -6.211 1 91.25 267 GLN A C 1
ATOM 2079 O O . GLN A 1 267 ? -8.273 8.062 -6.609 1 91.25 267 GLN A O 1
ATOM 2084 N N . ARG A 1 268 ? -7.758 6.406 -5.266 1 88 268 ARG A N 1
ATOM 2085 C CA . ARG A 1 268 ? -6.566 7.016 -4.676 1 88 268 ARG A CA 1
ATOM 2086 C C . ARG A 1 268 ? -5.379 6.062 -4.742 1 88 268 ARG A C 1
ATOM 2088 O O . ARG A 1 268 ? -5.547 4.844 -4.68 1 88 268 ARG A O 1
ATOM 2095 N N . ALA A 1 269 ? -4.242 6.656 -4.836 1 85.69 269 ALA A N 1
ATOM 2096 C CA . ALA A 1 269 ? -3.059 5.809 -4.961 1 85.69 269 ALA A CA 1
ATOM 2097 C C . ALA A 1 269 ? -2.957 4.836 -3.791 1 85.69 269 ALA A C 1
ATOM 2099 O O . ALA A 1 269 ? -2.988 5.246 -2.629 1 85.69 269 ALA A O 1
ATOM 2100 N N . GLY A 1 270 ? -2.885 3.58 -4.199 1 83.38 270 GLY A N 1
ATOM 2101 C CA . GLY A 1 270 ? -2.709 2.549 -3.189 1 83.38 270 GLY A CA 1
ATOM 2102 C C . GLY A 1 270 ? -4.02 2.053 -2.607 1 83.38 270 GLY A C 1
ATOM 2103 O O . GLY A 1 270 ? -4.035 1.129 -1.792 1 83.38 270 GLY A O 1
ATOM 2104 N N . SER A 1 271 ? -5.082 2.65 -3.055 1 88.62 271 SER A N 1
ATOM 2105 C CA . SER A 1 271 ? -6.391 2.293 -2.512 1 88.62 271 SER A CA 1
ATOM 2106 C C . SER A 1 271 ? -6.914 1.006 -3.139 1 88.62 271 SER A C 1
ATOM 2108 O O . SER A 1 271 ? -6.551 0.666 -4.266 1 88.62 271 SER A O 1
ATOM 2110 N N . GLU A 1 272 ? -7.707 0.313 -2.35 1 90.5 272 GLU A N 1
ATOM 2111 C CA . GLU A 1 272 ? -8.414 -0.854 -2.867 1 90.5 272 GLU A CA 1
ATOM 2112 C C . GLU A 1 272 ? -9.734 -0.456 -3.521 1 90.5 272 GLU A C 1
ATOM 2114 O O . GLU A 1 272 ? -10.383 -1.275 -4.18 1 90.5 272 GLU A O 1
ATOM 2119 N N . VAL A 1 273 ? -10.086 0.771 -3.309 1 92.81 273 VAL A N 1
ATOM 2120 C CA . VAL A 1 273 ? -11.219 1.319 -4.047 1 92.81 273 VAL A CA 1
ATOM 2121 C C . VAL A 1 273 ? -10.781 1.698 -5.461 1 92.81 273 VAL A C 1
ATOM 2123 O O . VAL A 1 273 ? -9.828 2.465 -5.637 1 92.81 273 VAL A O 1
ATOM 2126 N N . LEU A 1 274 ? -11.484 1.17 -6.406 1 96 274 LEU A N 1
ATOM 2127 C CA . LEU A 1 274 ? -11.102 1.339 -7.805 1 96 274 LEU A CA 1
ATOM 2128 C C . LEU A 1 274 ? -12.078 2.262 -8.523 1 96 274 LEU A C 1
ATOM 2130 O O . LEU A 1 274 ? -13.219 2.438 -8.078 1 96 274 LEU A O 1
ATOM 2134 N N . GLU A 1 275 ? -11.602 2.865 -9.562 1 96.38 275 GLU A N 1
ATOM 2135 C CA . GLU A 1 275 ? -12.406 3.668 -10.477 1 96.38 275 GLU A CA 1
ATOM 2136 C C . GLU A 1 275 ? -12.25 3.193 -11.914 1 96.38 275 GLU A C 1
ATOM 2138 O O . GLU A 1 275 ? -11.141 3.164 -12.445 1 96.38 275 GLU A O 1
ATOM 2143 N N . LEU A 1 276 ? -13.281 2.746 -12.469 1 97.75 276 LEU A N 1
ATOM 2144 C CA . LEU A 1 276 ? -13.336 2.52 -13.906 1 97.75 276 LEU A CA 1
ATOM 2145 C C . LEU A 1 276 ? -13.852 3.756 -14.633 1 97.75 276 LEU A C 1
ATOM 2147 O O . LEU A 1 276 ? -14.984 4.184 -14.406 1 97.75 276 LEU A O 1
ATOM 2151 N N . GLY A 1 277 ? -12.984 4.344 -15.469 1 97.12 277 GLY A N 1
ATOM 2152 C CA . GLY A 1 277 ? -13.359 5.551 -16.188 1 97.12 277 GLY A CA 1
ATOM 2153 C C . GLY A 1 277 ? -13.461 5.348 -17.688 1 97.12 277 GLY A C 1
ATOM 2154 O O . GLY A 1 277 ? -12.664 4.613 -18.281 1 97.12 277 GLY A O 1
ATOM 2155 N N . ILE A 1 278 ? -14.492 5.918 -18.25 1 97.56 278 ILE A N 1
ATOM 2156 C CA . ILE A 1 278 ? -14.648 6.004 -19.703 1 97.56 278 ILE A CA 1
ATOM 2157 C C . ILE A 1 278 ? -14.234 7.391 -20.188 1 97.56 278 ILE A C 1
ATOM 2159 O O . ILE A 1 278 ? -14.773 8.398 -19.719 1 97.56 278 ILE A O 1
ATOM 2163 N N . HIS A 1 279 ? -13.297 7.383 -21.094 1 96.31 279 HIS A N 1
ATOM 2164 C CA . HIS A 1 279 ? -12.758 8.648 -21.562 1 96.31 279 HIS A CA 1
ATOM 2165 C C . HIS A 1 279 ? -12.938 8.805 -23.078 1 96.31 279 HIS A C 1
ATOM 2167 O O . HIS A 1 279 ? -12.883 7.824 -23.812 1 96.31 279 HIS A O 1
ATOM 2173 N N . GLY A 1 280 ? -13.109 10.031 -23.453 1 92.56 280 GLY A N 1
ATOM 2174 C CA . GLY A 1 280 ? -13.203 10.344 -24.875 1 92.56 280 GLY A CA 1
ATOM 2175 C C . GLY A 1 280 ? -11.875 10.742 -25.484 1 92.56 280 GLY A C 1
ATOM 2176 O O . GLY A 1 280 ? -10.82 10.453 -24.922 1 92.56 280 GLY A O 1
ATOM 2177 N N . GLU A 1 281 ? -11.922 11.32 -26.625 1 86.75 281 GLU A N 1
ATOM 2178 C CA . GLU A 1 281 ? -10.734 11.695 -27.391 1 86.75 281 GLU A CA 1
ATOM 2179 C C . GLU A 1 281 ? -9.945 12.797 -26.672 1 86.75 281 GLU A C 1
ATOM 2181 O O . GLU A 1 281 ? -8.719 12.812 -26.734 1 86.75 281 GLU A O 1
ATOM 2186 N N . SER A 1 282 ? -10.617 13.758 -26.016 1 85.94 282 SER A N 1
ATOM 2187 C CA . SER A 1 282 ? -9.969 14.859 -25.312 1 85.94 282 SER A CA 1
ATOM 2188 C C . SER A 1 282 ? -9.523 14.43 -23.922 1 85.94 282 SER A C 1
ATOM 2190 O O . SER A 1 282 ? -9.125 15.273 -23.109 1 85.94 282 SER A O 1
ATOM 2192 N N . ASP A 1 283 ? -9.617 13.195 -23.547 1 84.56 283 ASP A N 1
ATOM 2193 C CA . ASP A 1 283 ? -9.219 12.609 -22.281 1 84.56 283 ASP A CA 1
ATOM 2194 C C . ASP A 1 283 ? -10.133 13.078 -21.156 1 84.56 283 ASP A C 1
ATOM 2196 O O . ASP A 1 283 ? -9.805 12.906 -19.969 1 84.56 283 ASP A O 1
ATOM 2200 N N . ASP A 1 284 ? -11.188 13.711 -21.516 1 91.06 284 ASP A N 1
ATOM 2201 C CA . ASP A 1 284 ? -12.203 14.047 -20.516 1 91.06 284 ASP A CA 1
ATOM 2202 C C . ASP A 1 284 ? -12.914 12.789 -20.016 1 91.06 284 ASP A C 1
ATOM 2204 O O . ASP A 1 284 ? -13.188 11.875 -20.797 1 91.06 284 ASP A O 1
ATOM 2208 N N . LYS A 1 285 ? -13.141 12.781 -18.812 1 94.62 285 LYS A N 1
ATOM 2209 C CA . LYS A 1 285 ? -13.906 11.672 -18.266 1 94.62 285 LYS A CA 1
ATOM 2210 C C . LYS A 1 285 ? -15.391 11.812 -18.578 1 94.62 285 LYS A C 1
ATOM 2212 O O . LYS A 1 285 ? -16.031 12.781 -18.141 1 94.62 285 LYS A O 1
ATOM 2217 N N . LEU A 1 286 ? -15.914 10.844 -19.203 1 96.12 286 LEU A N 1
ATOM 2218 C CA . LEU A 1 286 ? -17.297 10.914 -19.656 1 96.12 286 LEU A CA 1
ATOM 2219 C C . LEU A 1 286 ? -18.219 10.086 -18.766 1 96.12 286 LEU A C 1
ATOM 2221 O O . LEU A 1 286 ? -19.422 10.336 -18.719 1 96.12 286 LEU A O 1
ATOM 2225 N N . ALA A 1 287 ? -17.734 9.094 -18.109 1 97 287 ALA A N 1
ATOM 2226 C CA . ALA A 1 287 ? -18.469 8.266 -17.156 1 97 287 ALA A CA 1
ATOM 2227 C C . ALA A 1 287 ? -17.516 7.539 -16.219 1 97 287 ALA A C 1
ATOM 2229 O O . ALA A 1 287 ? -16.312 7.438 -16.5 1 97 287 ALA A O 1
ATOM 2230 N N . ASN A 1 288 ? -18 7.129 -15.086 1 97.56 288 ASN A N 1
ATOM 2231 C CA . ASN A 1 288 ? -17.141 6.344 -14.203 1 97.56 288 ASN A CA 1
ATOM 2232 C C . ASN A 1 288 ? -17.969 5.492 -13.242 1 97.56 288 ASN A C 1
ATOM 2234 O O . ASN A 1 288 ? -19.172 5.703 -13.102 1 97.56 288 ASN A O 1
ATOM 2238 N N . VAL A 1 289 ? -17.406 4.484 -12.766 1 97.44 289 VAL A N 1
ATOM 2239 C CA . VAL A 1 289 ? -17.922 3.672 -11.664 1 97.44 289 VAL A CA 1
ATOM 2240 C C . VAL A 1 289 ? -16.859 3.521 -10.586 1 97.44 289 VAL A C 1
ATOM 2242 O O . VAL A 1 289 ? -15.727 3.121 -10.883 1 97.44 289 VAL A O 1
ATOM 2245 N N . ILE A 1 290 ? -17.141 3.955 -9.398 1 96.38 290 ILE A N 1
ATOM 2246 C CA . ILE A 1 290 ? -16.281 3.77 -8.234 1 96.38 290 ILE A CA 1
ATOM 2247 C C . ILE A 1 290 ? -16.734 2.553 -7.438 1 96.38 290 ILE A C 1
ATOM 2249 O O . ILE A 1 290 ? -17.891 2.504 -6.977 1 96.38 290 ILE A O 1
ATOM 2253 N N . PHE A 1 291 ? -15.844 1.611 -7.289 1 96.44 291 PHE A N 1
ATOM 2254 C CA . PHE A 1 291 ? -16.266 0.352 -6.688 1 96.44 291 PHE A CA 1
ATOM 2255 C C . PHE A 1 291 ? -15.102 -0.317 -5.965 1 96.44 291 PHE A C 1
ATOM 2257 O O . PHE A 1 291 ? -13.961 0.137 -6.062 1 96.44 291 PHE A O 1
ATOM 2264 N N . GLN A 1 292 ? -15.438 -1.31 -5.215 1 95.12 292 GLN A N 1
ATOM 2265 C CA . GLN A 1 292 ? -14.453 -2.133 -4.523 1 95.12 292 GLN A CA 1
ATOM 2266 C C . GLN A 1 292 ? -14.891 -3.594 -4.48 1 95.12 292 GLN A C 1
ATOM 2268 O O . GLN A 1 292 ? -15.992 -3.906 -4.035 1 95.12 292 GLN A O 1
ATOM 2273 N N . PRO A 1 293 ? -14.023 -4.453 -5.035 1 94.31 293 PRO A N 1
ATOM 2274 C CA . PRO A 1 293 ? -14.312 -5.875 -4.828 1 94.31 293 PRO A CA 1
ATOM 2275 C C . PRO A 1 293 ? -14.023 -6.332 -3.398 1 94.31 293 PRO A C 1
ATOM 2277 O O . PRO A 1 293 ? -12.945 -6.059 -2.865 1 94.31 293 PRO A O 1
ATOM 2280 N N . ILE A 1 294 ? -14.969 -6.973 -2.795 1 91.69 294 ILE A N 1
ATOM 2281 C CA . ILE A 1 294 ? -14.773 -7.492 -1.445 1 91.69 294 ILE A CA 1
ATOM 2282 C C . ILE A 1 294 ? -15.164 -8.969 -1.396 1 91.69 294 ILE A C 1
ATOM 2284 O O . ILE A 1 294 ? -15.836 -9.469 -2.301 1 91.69 294 ILE A O 1
ATOM 2288 N N . GLN A 1 295 ? -14.641 -9.617 -0.382 1 89.06 295 GLN A N 1
ATOM 2289 C CA . GLN A 1 295 ? -15.016 -11.008 -0.147 1 89.06 295 GLN A CA 1
ATOM 2290 C C . GLN A 1 295 ? -15.797 -11.148 1.156 1 89.06 295 GLN A C 1
ATOM 2292 O O . GLN A 1 295 ? -15.461 -10.523 2.162 1 89.06 295 GLN A O 1
ATOM 2297 N N . ASP A 1 296 ? -16.859 -11.867 1.057 1 87.19 296 ASP A N 1
ATOM 2298 C CA . ASP A 1 296 ? -17.609 -12.117 2.285 1 87.19 296 ASP A CA 1
ATOM 2299 C C . ASP A 1 296 ? -17.047 -13.328 3.027 1 87.19 296 ASP A C 1
ATOM 2301 O O . ASP A 1 296 ? -15.969 -13.836 2.682 1 87.19 296 ASP A O 1
ATOM 2305 N N . ARG A 1 297 ? -17.672 -13.758 4.125 1 85.56 297 ARG A N 1
ATOM 2306 C CA . ARG A 1 297 ? -17.172 -14.805 5.008 1 85.56 297 ARG A CA 1
ATOM 2307 C C . ARG A 1 297 ? -17.125 -16.156 4.293 1 85.56 297 ARG A C 1
ATOM 2309 O O . ARG A 1 297 ? -16.406 -17.062 4.711 1 85.56 297 ARG A O 1
ATOM 2316 N N . ARG A 1 298 ? -17.922 -16.281 3.184 1 86.69 298 ARG A N 1
ATOM 2317 C CA . ARG A 1 298 ? -17.969 -17.531 2.445 1 86.69 298 ARG A CA 1
ATOM 2318 C C . ARG A 1 298 ? -17 -17.531 1.271 1 86.69 298 ARG A C 1
ATOM 2320 O O . ARG A 1 298 ? -16.953 -18.484 0.497 1 86.69 298 ARG A O 1
ATOM 2327 N N . GLY A 1 299 ? -16.344 -16.469 1.09 1 86.44 299 GLY A N 1
ATOM 2328 C CA . GLY A 1 299 ? -15.375 -16.375 0.015 1 86.44 299 GLY A CA 1
ATOM 2329 C C . GLY A 1 299 ? -15.969 -15.875 -1.287 1 86.44 299 GLY A C 1
ATOM 2330 O O . GLY A 1 299 ? -15.312 -15.914 -2.33 1 86.44 299 GLY A O 1
ATOM 2331 N N . ARG A 1 300 ? -17.219 -15.461 -1.229 1 90.75 300 ARG A N 1
ATOM 2332 C CA . ARG A 1 300 ? -17.859 -14.906 -2.416 1 90.75 300 ARG A CA 1
ATOM 2333 C C . ARG A 1 300 ? -17.391 -13.484 -2.688 1 90.75 300 ARG A C 1
ATOM 2335 O O . ARG A 1 300 ? -17.25 -12.68 -1.76 1 90.75 300 ARG A O 1
ATOM 2342 N N . THR A 1 301 ? -17.156 -13.25 -3.965 1 94.25 301 THR A N 1
ATOM 2343 C CA . THR A 1 301 ? -16.75 -11.906 -4.355 1 94.25 301 THR A CA 1
ATOM 2344 C C . THR A 1 301 ? -17.969 -11.016 -4.598 1 94.25 301 THR A C 1
ATOM 2346 O O . THR A 1 301 ? -18.875 -11.391 -5.348 1 94.25 301 THR A O 1
ATOM 2349 N N . ILE A 1 302 ? -17.984 -9.875 -3.934 1 94.31 302 ILE A N 1
ATOM 2350 C CA . ILE A 1 302 ? -19.047 -8.883 -4.062 1 94.31 302 ILE A CA 1
ATOM 2351 C C . ILE A 1 302 ? -18.453 -7.566 -4.57 1 94.31 302 ILE A C 1
ATOM 2353 O O . ILE A 1 302 ? -17.406 -7.121 -4.094 1 94.31 302 ILE A O 1
ATOM 2357 N N . LEU A 1 303 ? -19.062 -7 -5.613 1 96.62 303 LEU A N 1
ATOM 2358 C CA . LEU A 1 303 ? -18.688 -5.656 -6.035 1 96.62 303 LEU A CA 1
ATOM 2359 C C . LEU A 1 303 ? -19.469 -4.605 -5.254 1 96.62 303 LEU A C 1
ATOM 2361 O O . LEU A 1 303 ? -20.688 -4.527 -5.359 1 96.62 303 LEU A O 1
ATOM 2365 N N . LEU A 1 304 ? -18.766 -3.889 -4.484 1 94.19 304 LEU A N 1
ATOM 2366 C CA . LEU A 1 304 ? -19.375 -2.785 -3.75 1 94.19 304 LEU A CA 1
ATOM 2367 C C . LEU A 1 304 ? -19.281 -1.486 -4.543 1 94.19 304 LEU A C 1
ATOM 2369 O O . LEU A 1 304 ? -18.234 -0.839 -4.559 1 94.19 304 LEU A O 1
ATOM 2373 N N . VAL A 1 305 ? -20.375 -1.113 -5.113 1 95.12 305 VAL A N 1
ATOM 2374 C CA . VAL A 1 305 ? -20.406 0.107 -5.914 1 95.12 305 VAL A CA 1
ATOM 2375 C C . VAL A 1 305 ? -20.719 1.304 -5.02 1 95.12 305 VAL A C 1
ATOM 2377 O O . VAL A 1 305 ? -21.766 1.35 -4.379 1 95.12 305 VAL A O 1
ATOM 2380 N N . ARG A 1 306 ? -19.891 2.283 -5.051 1 92.94 306 ARG A N 1
ATOM 2381 C CA . ARG A 1 306 ? -20.031 3.434 -4.164 1 92.94 306 ARG A CA 1
ATOM 2382 C C . ARG A 1 306 ? -20.609 4.633 -4.906 1 92.94 306 ARG A C 1
ATOM 2384 O O . ARG A 1 306 ? -21.25 5.492 -4.301 1 92.94 306 ARG A O 1
ATOM 2391 N N . ASP A 1 307 ? -20.234 4.641 -6.148 1 93.19 307 ASP A N 1
ATOM 2392 C CA . ASP A 1 307 ?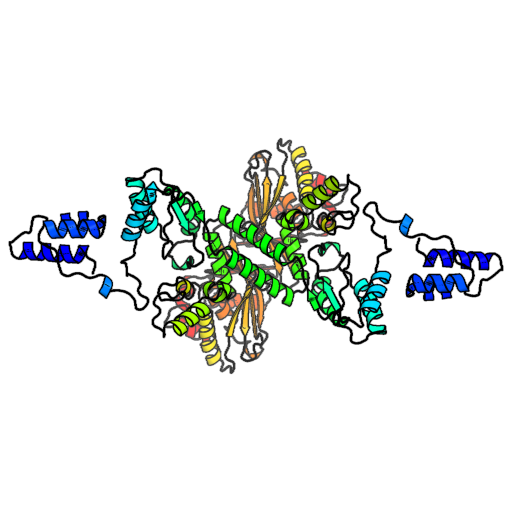 -20.719 5.742 -6.973 1 93.19 307 ASP A CA 1
ATOM 2393 C C . ASP A 1 307 ? -20.625 5.398 -8.461 1 93.19 307 ASP A C 1
ATOM 2395 O O . ASP A 1 307 ? -19.828 4.555 -8.859 1 93.19 307 ASP A O 1
ATOM 2399 N N . GLN A 1 308 ? -21.469 5.914 -9.242 1 95.19 308 GLN A N 1
ATOM 2400 C CA . GLN A 1 308 ? -21.438 5.816 -10.703 1 95.19 308 GLN A CA 1
ATOM 2401 C C . GLN A 1 308 ? -22.047 7.062 -11.352 1 95.19 308 GLN A C 1
ATOM 2403 O O . GLN A 1 308 ? -23.062 7.574 -10.891 1 95.19 308 GLN A O 1
ATOM 2408 N N . ASN A 1 309 ? -21.359 7.562 -12.312 1 94.38 309 ASN A N 1
ATOM 2409 C CA . ASN A 1 309 ? -21.781 8.82 -12.938 1 94.38 309 ASN A CA 1
ATOM 2410 C C . ASN A 1 309 ? -21.594 8.773 -14.453 1 94.38 309 ASN A C 1
ATOM 2412 O O . ASN A 1 309 ? -20.703 8.086 -14.961 1 94.38 309 ASN A O 1
ATOM 2416 N N . THR A 1 310 ? -22.484 9.398 -15.109 1 95.25 310 THR A N 1
ATOM 2417 C CA . THR A 1 310 ? -22.359 9.727 -16.531 1 95.25 310 THR A CA 1
ATOM 2418 C C . THR A 1 310 ? -22.266 11.242 -16.719 1 95.25 310 THR A C 1
ATOM 2420 O O . THR A 1 310 ? -23.281 11.938 -16.688 1 95.25 310 THR A O 1
ATOM 2423 N N . PHE A 1 311 ? -21.141 11.664 -17.031 1 94.06 311 PHE A N 1
ATOM 2424 C CA . PHE A 1 311 ? -20.859 13.086 -17.125 1 94.06 311 PHE A CA 1
ATOM 2425 C C . PHE A 1 311 ? -21.203 13.625 -18.5 1 94.06 311 PHE A C 1
ATOM 2427 O O . PHE A 1 311 ? -21.734 14.727 -18.625 1 94.06 311 PHE A O 1
ATOM 2434 N N . GLY A 1 312 ? -20.906 12.836 -19.5 1 90.31 312 GLY A N 1
ATOM 2435 C CA . GLY A 1 312 ? -21.203 13.242 -20.859 1 90.31 312 GLY A CA 1
ATOM 2436 C C . GLY A 1 312 ? -22.656 13.062 -21.234 1 90.31 312 GLY A C 1
ATOM 2437 O O . GLY A 1 312 ? -23.188 11.945 -21.203 1 90.31 312 GLY A O 1
ATOM 2438 N N . ALA A 1 313 ? -23.281 14.055 -21.625 1 90.69 313 ALA A N 1
ATOM 2439 C CA . ALA A 1 313 ? -24.703 14.016 -21.969 1 90.69 313 ALA A CA 1
ATOM 2440 C C . ALA A 1 313 ? -24.969 13.055 -23.125 1 90.69 313 ALA A C 1
ATOM 2442 O O . ALA A 1 313 ? -26 12.391 -23.156 1 90.69 313 ALA A O 1
ATOM 2443 N N . GLU A 1 314 ? -24.016 12.953 -23.969 1 90.75 314 GLU A N 1
ATOM 2444 C CA . GLU A 1 314 ? -24.188 12.109 -25.156 1 90.75 314 GLU A CA 1
ATOM 2445 C C . GLU A 1 314 ? -24.172 10.633 -24.781 1 90.75 314 GLU A C 1
ATOM 2447 O O . GLU A 1 314 ? -24.641 9.781 -25.531 1 90.75 314 GLU A O 1
ATOM 2452 N N . LEU A 1 315 ? -23.609 10.398 -23.578 1 92.69 315 LEU A N 1
ATOM 2453 C CA . LEU A 1 315 ? -23.469 9 -23.172 1 92.69 315 LEU A CA 1
ATOM 2454 C C . LEU A 1 315 ? -24.688 8.547 -22.375 1 92.69 315 LEU A C 1
ATOM 2456 O O . LEU A 1 315 ? -24.797 7.375 -22.016 1 92.69 315 LEU A O 1
ATOM 2460 N N . ARG A 1 316 ? -25.547 9.422 -22.203 1 92.38 316 ARG A N 1
ATOM 2461 C CA . ARG A 1 316 ? -26.75 9.047 -21.469 1 92.38 316 ARG A CA 1
ATOM 2462 C C . ARG A 1 316 ? -27.703 8.25 -22.359 1 92.38 316 ARG A C 1
ATOM 2464 O O . ARG A 1 316 ? -28.781 8.727 -22.688 1 92.38 316 ARG A O 1
ATOM 2471 N N . GLN A 1 317 ? -27.234 7.172 -22.797 1 90.88 317 GLN A N 1
ATOM 2472 C CA . GLN A 1 317 ? -27.969 6.195 -23.609 1 90.88 317 GLN A CA 1
ATOM 2473 C C . GLN A 1 317 ? -28.125 4.875 -22.859 1 90.88 317 GLN A C 1
ATOM 2475 O O . GLN A 1 317 ? -27.375 4.598 -21.906 1 90.88 317 GLN A O 1
ATOM 2480 N N . LYS A 1 318 ? -29.062 4.152 -23.328 1 91 318 LYS A N 1
ATOM 2481 C CA . LYS A 1 318 ? -29.344 2.883 -22.656 1 91 318 LYS A CA 1
ATOM 2482 C C . LYS A 1 318 ? -28.188 1.901 -22.844 1 91 318 LYS A C 1
ATOM 2484 O O . LYS A 1 318 ? -27.516 1.899 -23.875 1 91 318 LYS A O 1
ATOM 2489 N N . ARG A 1 319 ? -27.891 1.144 -21.781 1 94.12 319 ARG A N 1
ATOM 2490 C CA . ARG A 1 319 ? -27.031 -0.038 -21.766 1 94.12 319 ARG A CA 1
ATOM 2491 C C . ARG A 1 319 ? -25.578 0.334 -21.453 1 94.12 319 ARG A C 1
ATOM 2493 O O . ARG A 1 319 ? -24.734 -0.542 -21.25 1 94.12 319 ARG A O 1
ATOM 2500 N N . LEU A 1 320 ? -25.188 1.618 -21.406 1 95.69 320 LEU A N 1
ATOM 2501 C CA . LEU A 1 320 ? -23.797 1.966 -21.078 1 95.69 320 LEU A CA 1
ATOM 2502 C C . LEU A 1 320 ? -23.375 1.353 -19.75 1 95.69 320 LEU A C 1
ATOM 2504 O O . LEU A 1 320 ? -22.422 0.578 -19.703 1 95.69 320 LEU A O 1
ATOM 2508 N N . MET A 1 321 ? -24.141 1.663 -18.719 1 96.38 321 MET A N 1
ATOM 2509 C CA . MET A 1 321 ? -23.797 1.188 -17.391 1 96.38 321 MET A CA 1
ATOM 2510 C C . MET A 1 321 ? -23.953 -0.326 -17.297 1 96.38 321 MET A C 1
ATOM 2512 O O . MET A 1 321 ? -23.203 -0.983 -16.562 1 96.38 321 MET A O 1
ATOM 2516 N N . THR A 1 322 ? -24.844 -0.877 -18.094 1 97 322 THR A N 1
ATOM 2517 C CA . THR A 1 322 ? -25 -2.326 -18.141 1 97 322 THR A CA 1
ATOM 2518 C C . THR A 1 322 ? -23.734 -3 -18.656 1 97 322 THR A C 1
ATOM 2520 O O . THR A 1 322 ? -23.266 -3.984 -18.078 1 97 322 THR A O 1
ATOM 2523 N N . LEU A 1 323 ? -23.188 -2.443 -19.734 1 97.62 323 LEU A N 1
ATOM 2524 C CA . LEU A 1 323 ? -21.969 -3.002 -20.312 1 97.62 323 LEU A CA 1
ATOM 2525 C C . LEU A 1 323 ? -20.797 -2.887 -19.344 1 97.62 323 LEU A C 1
ATOM 2527 O O . LEU A 1 323 ? -20 -3.814 -19.219 1 97.62 323 LEU A O 1
ATOM 2531 N N . ILE A 1 324 ? -20.703 -1.729 -18.672 1 98 324 ILE A N 1
ATOM 2532 C CA . ILE A 1 324 ? -19.641 -1.516 -17.703 1 98 324 ILE A CA 1
ATOM 2533 C C . ILE A 1 324 ? -19.75 -2.549 -16.578 1 98 324 ILE A C 1
ATOM 2535 O O . ILE A 1 324 ? -18.766 -3.195 -16.219 1 98 324 ILE A O 1
ATOM 2539 N N . HIS A 1 325 ? -20.938 -2.758 -16.109 1 98.12 325 HIS A N 1
ATOM 2540 C CA . HIS A 1 325 ? -21.141 -3.705 -15.016 1 98.12 325 HIS A CA 1
ATOM 2541 C C . HIS A 1 325 ? -20.875 -5.137 -15.469 1 98.12 325 HIS A C 1
ATOM 2543 O O . HIS A 1 325 ? -20.344 -5.945 -14.711 1 98.12 325 HIS A O 1
ATOM 2549 N N . LEU A 1 326 ? -21.312 -5.457 -16.688 1 97.94 326 LEU A N 1
ATOM 2550 C CA . LEU A 1 326 ? -21.047 -6.785 -17.234 1 97.94 326 LEU A CA 1
ATOM 2551 C C . LEU A 1 326 ? -19.547 -7.074 -17.25 1 97.94 326 LEU A C 1
ATOM 2553 O O . LEU A 1 326 ? -19.109 -8.156 -16.844 1 97.94 326 LEU A O 1
ATOM 2557 N N . TRP A 1 327 ? -18.797 -6.098 -17.656 1 98.19 327 TRP A N 1
ATOM 2558 C CA . TRP A 1 327 ? -17.344 -6.254 -17.688 1 98.19 327 TRP A CA 1
ATOM 2559 C C . TRP A 1 327 ? -16.781 -6.398 -16.281 1 98.19 327 TRP A C 1
ATOM 2561 O O . TRP A 1 327 ? -15.914 -7.246 -16.047 1 98.19 327 TRP A O 1
ATOM 2571 N N . LEU A 1 328 ? -17.234 -5.605 -15.328 1 98 328 LEU A N 1
ATOM 2572 C CA . LEU A 1 328 ? -16.75 -5.66 -13.953 1 98 328 LEU A CA 1
ATOM 2573 C C . LEU A 1 328 ? -17.062 -7.016 -13.328 1 98 328 LEU A C 1
ATOM 2575 O O . LEU A 1 328 ? -16.203 -7.598 -12.656 1 98 328 LEU A O 1
ATOM 2579 N N . VAL A 1 329 ? -18.266 -7.48 -13.578 1 97.81 329 VAL A N 1
ATOM 2580 C CA . VAL A 1 329 ? -18.688 -8.781 -13.047 1 97.81 329 VAL A CA 1
ATOM 2581 C C . VAL A 1 329 ? -17.781 -9.875 -13.609 1 97.81 329 VAL A C 1
ATOM 2583 O O . VAL A 1 329 ? -17.344 -10.766 -12.875 1 97.81 329 VAL A O 1
ATOM 2586 N N . HIS A 1 330 ? -17.516 -9.758 -14.875 1 97 330 HIS A N 1
ATOM 2587 C CA . HIS A 1 330 ? -16.672 -10.734 -15.539 1 97 330 HIS A CA 1
ATOM 2588 C C . HIS A 1 330 ? -15.234 -10.648 -15.031 1 97 330 HIS A C 1
ATOM 2590 O O . HIS A 1 330 ? -14.633 -11.672 -14.68 1 97 330 HIS A O 1
ATOM 2596 N N . ARG A 1 331 ? -14.68 -9.477 -14.945 1 96.25 331 ARG A N 1
ATOM 2597 C CA . ARG A 1 331 ? -13.289 -9.266 -14.57 1 96.25 331 ARG A CA 1
ATOM 2598 C C . ARG A 1 331 ? -13.023 -9.734 -13.141 1 96.25 331 ARG A C 1
ATOM 2600 O O . ARG A 1 331 ? -11.984 -10.336 -12.859 1 96.25 331 ARG A O 1
ATOM 2607 N N . PHE A 1 332 ? -13.953 -9.492 -12.273 1 95.25 332 PHE A N 1
ATOM 2608 C CA . PHE A 1 332 ? -13.711 -9.742 -10.859 1 95.25 332 PHE A CA 1
ATOM 2609 C C . PHE A 1 332 ? -14.469 -10.977 -10.391 1 95.25 332 PHE A C 1
ATOM 2611 O O . PHE A 1 332 ? -14.539 -11.25 -9.188 1 95.25 332 PHE A O 1
ATOM 2618 N N . LYS A 1 333 ? -15.125 -11.664 -11.312 1 94.5 333 LYS A N 1
ATOM 2619 C CA . LYS A 1 333 ? -15.867 -12.883 -11 1 94.5 333 LYS A CA 1
ATOM 2620 C C . LYS A 1 333 ? -16.828 -12.656 -9.836 1 94.5 333 LYS A C 1
ATOM 2622 O O . LYS A 1 333 ? -16.844 -13.438 -8.883 1 94.5 333 LYS A O 1
ATOM 2627 N N . ALA A 1 334 ? -17.547 -11.602 -9.922 1 96.81 334 ALA A N 1
ATOM 2628 C CA . ALA A 1 334 ? -18.438 -11.195 -8.836 1 96.81 334 ALA A CA 1
ATOM 2629 C C . ALA A 1 334 ? -19.688 -12.07 -8.797 1 96.81 334 ALA A C 1
ATOM 2631 O O . ALA A 1 334 ? -20.234 -12.414 -9.844 1 96.81 334 ALA A O 1
ATOM 2632 N N . GLN A 1 335 ? -20.125 -12.414 -7.59 1 96.44 335 GLN A N 1
ATOM 2633 C CA . GLN A 1 335 ? -21.344 -13.188 -7.395 1 96.44 335 GLN A CA 1
ATOM 2634 C C . GLN A 1 335 ? -22.516 -12.281 -7.055 1 96.44 335 GLN A C 1
ATOM 2636 O O . GLN A 1 335 ? -23.672 -12.672 -7.207 1 96.44 335 GLN A O 1
ATOM 2641 N N . ALA A 1 336 ? -22.172 -11.117 -6.582 1 95.12 336 ALA A N 1
ATOM 2642 C CA . ALA A 1 336 ? -23.188 -10.133 -6.234 1 95.12 336 ALA A CA 1
ATOM 2643 C C . ALA A 1 336 ? -22.672 -8.711 -6.41 1 95.12 336 ALA A C 1
ATOM 2645 O O . ALA A 1 336 ? -21.453 -8.5 -6.488 1 95.12 336 ALA A O 1
ATOM 2646 N N . VAL A 1 337 ? -23.578 -7.77 -6.582 1 95.81 337 VAL A N 1
ATOM 2647 C CA . VAL A 1 337 ? -23.266 -6.348 -6.641 1 95.81 337 VAL A CA 1
ATOM 2648 C C . VAL A 1 337 ? -24.094 -5.59 -5.605 1 95.81 337 VAL A C 1
ATOM 2650 O O . VAL A 1 337 ? -25.312 -5.719 -5.562 1 95.81 337 VAL A O 1
ATOM 2653 N N . HIS A 1 338 ? -23.406 -4.875 -4.754 1 93.44 338 HIS A N 1
ATOM 2654 C CA . HIS A 1 338 ? -24.047 -4.039 -3.75 1 93.44 338 HIS A CA 1
ATOM 2655 C C . HIS A 1 338 ? -23.875 -2.559 -4.062 1 93.44 338 HIS A C 1
ATOM 2657 O O . HIS A 1 338 ? -22.75 -2.117 -4.352 1 93.44 338 HIS A O 1
ATOM 2663 N N . TYR A 1 339 ? -24.953 -1.826 -4.074 1 93.69 339 TYR A N 1
ATOM 2664 C CA . TYR A 1 339 ? -24.891 -0.377 -4.23 1 93.69 339 TYR A CA 1
ATOM 2665 C C . TYR A 1 339 ? -25.094 0.325 -2.895 1 93.69 339 TYR A C 1
ATOM 2667 O O . TYR A 1 339 ? -26.172 0.223 -2.297 1 93.69 339 TYR A O 1
ATOM 2675 N N . VAL A 1 340 ? -24.062 1 -2.502 1 90.88 340 VAL A N 1
ATOM 2676 C CA . VAL A 1 340 ? -24.141 1.712 -1.231 1 90.88 340 VAL A CA 1
ATOM 2677 C C . VAL A 1 340 ? -24.703 3.117 -1.463 1 90.88 340 VAL A C 1
ATOM 2679 O O . VAL A 1 340 ? -24.219 3.842 -2.338 1 90.88 340 VAL A O 1
ATOM 2682 N N . THR A 1 341 ? -25.703 3.553 -0.635 1 87.81 341 THR A N 1
ATOM 2683 C CA . THR A 1 341 ? -26.375 4.84 -0.78 1 87.81 341 THR A CA 1
ATOM 2684 C C . THR A 1 341 ? -26.766 5.082 -2.234 1 87.81 341 THR A C 1
ATOM 2686 O O . THR A 1 341 ? -26.344 6.059 -2.846 1 87.81 341 THR A O 1
ATOM 2689 N N . PRO A 1 342 ? -27.609 4.168 -2.717 1 90.25 342 PRO A N 1
ATOM 2690 C CA . PRO A 1 342 ? -27.938 4.199 -4.145 1 90.25 342 PRO A CA 1
ATOM 2691 C C . PRO A 1 342 ? -28.828 5.383 -4.516 1 90.25 342 PRO A C 1
ATOM 2693 O O . PRO A 1 342 ? -29.484 5.965 -3.648 1 90.25 342 PRO A O 1
ATOM 2696 N N . THR A 1 343 ? -28.797 5.734 -5.758 1 90.31 343 THR A N 1
ATOM 2697 C CA . THR A 1 343 ? -29.688 6.746 -6.328 1 90.31 343 THR A CA 1
ATOM 2698 C C . THR A 1 343 ? -30.859 6.09 -7.047 1 90.31 343 THR A C 1
ATOM 2700 O O . THR A 1 343 ? -30.922 4.863 -7.168 1 90.31 343 THR A O 1
ATOM 2703 N N . ASP A 1 344 ? -31.75 6.922 -7.484 1 90.31 344 ASP A N 1
ATOM 2704 C CA . ASP A 1 344 ? -32.875 6.43 -8.273 1 90.31 344 ASP A CA 1
ATOM 2705 C C . ASP A 1 344 ? -32.406 5.789 -9.578 1 90.31 344 ASP A C 1
ATOM 2707 O O . ASP A 1 344 ? -33 4.828 -10.055 1 90.31 344 ASP A O 1
ATOM 2711 N N . ASP A 1 345 ? -31.344 6.312 -10.039 1 90.44 345 ASP A N 1
ATOM 2712 C CA . ASP A 1 345 ? -30.781 5.762 -11.258 1 90.44 345 ASP A CA 1
ATOM 2713 C C . ASP A 1 345 ? -30.266 4.34 -11.039 1 90.44 345 ASP A C 1
ATOM 2715 O O . ASP A 1 345 ? -30.359 3.49 -11.922 1 90.44 345 ASP A O 1
ATOM 2719 N N . ASN A 1 346 ? -29.688 4.098 -9.891 1 92.56 346 ASN A N 1
ATOM 2720 C CA . ASN A 1 346 ? -29.219 2.754 -9.562 1 92.56 346 ASN A CA 1
ATOM 2721 C C . ASN A 1 346 ? -30.375 1.758 -9.492 1 92.56 346 ASN A C 1
ATOM 2723 O O . ASN A 1 346 ? -30.25 0.618 -9.945 1 92.56 346 ASN A O 1
ATOM 2727 N N . LEU A 1 347 ? -31.453 2.283 -8.93 1 91.06 347 LEU A N 1
ATOM 2728 C CA . LEU A 1 347 ? -32.625 1.433 -8.82 1 91.06 347 LEU A CA 1
ATOM 2729 C C . LEU A 1 347 ? -33.156 1.058 -10.195 1 91.06 347 LEU A C 1
ATOM 2731 O O . LEU A 1 347 ? -33.5 -0.104 -10.445 1 91.06 347 LEU A O 1
ATOM 2735 N N . TYR A 1 348 ? -33.25 2.033 -10.953 1 93.06 348 TYR A N 1
ATOM 2736 C CA . TYR A 1 348 ? -33.719 1.804 -12.32 1 93.06 348 TYR A CA 1
ATOM 2737 C C . TYR A 1 348 ? -32.781 0.857 -13.055 1 93.06 348 TYR A C 1
ATOM 2739 O O . TYR A 1 348 ? -33.219 -0.098 -13.695 1 93.06 348 TYR A O 1
ATOM 2747 N N . GLN A 1 349 ? -31.531 1.064 -12.953 1 94.12 349 GLN A N 1
ATOM 2748 C CA . GLN A 1 349 ? -30.531 0.255 -13.633 1 94.12 349 GLN A CA 1
ATOM 2749 C C . GLN A 1 349 ? -30.609 -1.203 -13.188 1 94.12 349 GLN A C 1
ATOM 2751 O O . GLN A 1 349 ? -30.578 -2.111 -14.023 1 94.12 349 GLN A O 1
ATOM 2756 N N . THR A 1 350 ? -30.641 -1.407 -11.914 1 94.69 350 THR A N 1
ATOM 2757 C CA . THR A 1 350 ? -30.625 -2.773 -11.398 1 94.69 350 THR A CA 1
ATOM 2758 C C . THR A 1 350 ? -31.906 -3.51 -11.773 1 94.69 350 THR A C 1
ATOM 2760 O O . THR A 1 350 ? -31.875 -4.715 -12.039 1 94.69 350 THR A O 1
ATOM 2763 N N . SER A 1 351 ? -33 -2.775 -11.773 1 94.44 351 SER A N 1
ATOM 2764 C CA . SER A 1 351 ? -34.25 -3.379 -12.211 1 94.44 351 SER A CA 1
ATOM 2765 C C . SER A 1 351 ? -34.188 -3.807 -13.68 1 94.44 351 SER A C 1
ATOM 2767 O O . SER A 1 351 ? -34.625 -4.895 -14.039 1 94.44 351 SER A O 1
ATOM 2769 N N . LYS A 1 352 ? -33.656 -2.988 -14.461 1 94.81 352 LYS A N 1
ATOM 2770 C CA . LYS A 1 352 ? -33.5 -3.301 -15.883 1 94.81 352 LYS A CA 1
ATOM 2771 C C . LYS A 1 352 ? -32.531 -4.453 -16.094 1 94.81 352 LYS A C 1
ATOM 2773 O O . LYS A 1 352 ? -32.75 -5.316 -16.953 1 94.81 352 LYS A O 1
ATOM 2778 N N . MET A 1 353 ? -31.453 -4.484 -15.383 1 96.38 353 MET A N 1
ATOM 2779 C CA . MET A 1 353 ? -30.469 -5.559 -15.5 1 96.38 353 MET A CA 1
ATOM 2780 C C . MET A 1 353 ? -31.078 -6.891 -15.055 1 96.38 353 MET A C 1
ATOM 2782 O O . MET A 1 353 ? -30.719 -7.945 -15.594 1 96.38 353 MET A O 1
ATOM 2786 N N . LYS A 1 354 ? -31.984 -6.797 -14.117 1 96.25 354 LYS A N 1
ATOM 2787 C CA . LYS A 1 354 ? -32.719 -8 -13.75 1 96.25 354 LYS A CA 1
ATOM 2788 C C . LYS A 1 354 ? -33.625 -8.453 -14.891 1 96.25 354 LYS A C 1
ATOM 2790 O O . LYS A 1 354 ? -33.688 -9.648 -15.203 1 96.25 354 LYS A O 1
ATOM 2795 N N . SER A 1 355 ? -34.281 -7.516 -15.484 1 96.19 355 SER A N 1
ATOM 2796 C CA . SER A 1 355 ? -35.188 -7.84 -16.578 1 96.19 355 SER A CA 1
ATOM 2797 C C . SER A 1 355 ? -34.438 -8.422 -17.766 1 96.19 355 SER A C 1
ATOM 2799 O O . SER A 1 355 ? -35 -9.219 -18.531 1 96.19 355 SER A O 1
ATOM 2801 N N . HIS A 1 356 ? -33.188 -8.078 -17.906 1 96 356 HIS A N 1
ATOM 2802 C CA . HIS A 1 356 ? -32.344 -8.578 -18.984 1 96 356 HIS A CA 1
ATOM 2803 C C . HIS A 1 356 ? -31.656 -9.883 -18.594 1 96 356 HIS A C 1
ATOM 2805 O O . HIS A 1 356 ? -30.844 -10.414 -19.359 1 96 356 HIS A O 1
ATOM 2811 N N . GLY A 1 357 ? -31.938 -10.336 -17.391 1 96.44 357 GLY A N 1
ATOM 2812 C CA . GLY A 1 357 ? -31.438 -11.625 -16.953 1 96.44 357 GLY A CA 1
ATOM 2813 C C . GLY A 1 357 ? -30.047 -11.555 -16.359 1 96.44 357 GLY A C 1
ATOM 2814 O O . GLY A 1 357 ? -29.438 -12.586 -16.047 1 96.44 357 GLY A O 1
ATOM 2815 N N . ILE A 1 358 ? -29.5 -10.391 -16.203 1 97.25 358 ILE A N 1
ATOM 2816 C CA . ILE A 1 358 ? -28.141 -10.242 -15.719 1 97.25 358 ILE A CA 1
ATOM 2817 C C . ILE A 1 358 ? -28.109 -10.469 -14.203 1 97.25 358 ILE A C 1
ATOM 2819 O O . ILE A 1 358 ? -27.156 -11.062 -13.68 1 97.25 358 ILE A O 1
ATOM 2823 N N . PHE A 1 359 ? -29.125 -9.992 -13.586 1 96.88 359 PHE A N 1
ATOM 2824 C CA . PHE A 1 359 ? -29.297 -10.281 -12.164 1 96.88 359 PHE A CA 1
ATOM 2825 C C . PHE A 1 359 ? -30.438 -11.273 -11.961 1 96.88 359 PHE A C 1
ATOM 2827 O O . PHE A 1 359 ? -31.469 -11.188 -12.633 1 96.88 359 PHE A O 1
ATOM 2834 N N . THR A 1 360 ? -30.266 -12.242 -11.047 1 96.31 360 THR A N 1
ATOM 2835 C CA . THR A 1 360 ? -31.328 -13.172 -10.703 1 96.31 360 THR A CA 1
ATOM 2836 C C . THR A 1 360 ? -32.312 -12.531 -9.727 1 96.31 360 THR A C 1
ATOM 2838 O O . THR A 1 360 ? -33.531 -12.773 -9.812 1 96.31 360 THR A O 1
ATOM 2841 N N . GLU A 1 361 ? -31.797 -11.766 -8.82 1 92.88 361 GLU A N 1
ATOM 2842 C CA . GLU A 1 361 ? -32.594 -11.094 -7.793 1 92.88 361 GLU A CA 1
ATOM 2843 C C . GLU A 1 361 ? -32.031 -9.711 -7.473 1 92.88 361 GLU A C 1
ATOM 2845 O O . GLU A 1 361 ? -30.812 -9.5 -7.512 1 92.88 361 GLU A O 1
ATOM 2850 N N . VAL A 1 362 ? -32.938 -8.812 -7.25 1 92.38 362 VAL A N 1
ATOM 2851 C CA . VAL A 1 362 ? -32.562 -7.473 -6.805 1 92.38 362 VAL A CA 1
ATOM 2852 C C . VAL A 1 362 ? -33.406 -7.086 -5.59 1 92.38 362 VAL A C 1
ATOM 2854 O O . VAL A 1 362 ? -34.656 -7.102 -5.652 1 92.38 362 VAL A O 1
ATOM 2857 N N . ASN A 1 363 ? -32.656 -6.871 -4.547 1 87.88 363 ASN A N 1
ATOM 2858 C CA . ASN A 1 363 ? -33.312 -6.449 -3.314 1 87.88 363 ASN A CA 1
ATOM 2859 C C . ASN A 1 363 ? -32.938 -5.023 -2.93 1 87.88 363 ASN A C 1
ATOM 2861 O O . ASN A 1 363 ? -31.781 -4.625 -3.107 1 87.88 363 ASN A O 1
ATOM 2865 N N . GLN A 1 364 ? -33.969 -4.324 -2.535 1 79 364 GLN A N 1
ATOM 2866 C CA . GLN A 1 364 ? -33.688 -2.926 -2.227 1 79 364 GLN A CA 1
ATOM 2867 C C . GLN A 1 364 ? -34.219 -2.551 -0.845 1 79 364 GLN A C 1
ATOM 2869 O O . GLN A 1 364 ? -35.312 -2.988 -0.451 1 79 364 GLN A O 1
ATOM 2874 N N . GLU A 1 365 ? -33.312 -2.092 -0.054 1 67.19 365 GLU A N 1
ATOM 2875 C CA . GLU A 1 365 ? -33.781 -1.283 1.072 1 67.19 365 GLU A CA 1
ATOM 2876 C C . GLU A 1 365 ? -33.719 0.206 0.742 1 67.19 365 GLU A C 1
ATOM 2878 O O . GLU A 1 365 ? -32.625 0.753 0.507 1 67.19 365 GLU A O 1
ATOM 2883 N N . VAL A 1 366 ? -34.844 0.741 0.615 1 58.53 366 VAL A N 1
ATOM 2884 C CA . VAL A 1 366 ? -34.969 2.072 0.035 1 58.53 366 VAL A CA 1
ATOM 2885 C C . VAL A 1 366 ? -34.094 3.061 0.792 1 58.53 366 VAL A C 1
ATOM 2887 O O . VAL A 1 366 ? -34.312 3.307 1.981 1 58.53 366 VAL A O 1
ATOM 2890 N N . GLY A 1 367 ? -33.094 3.582 -0.05 1 60.88 367 GLY A N 1
ATOM 2891 C CA . GLY A 1 367 ? -32.219 4.68 0.348 1 60.88 367 GLY A CA 1
ATOM 2892 C C . GLY A 1 367 ? -30.984 4.219 1.095 1 60.88 367 GLY A C 1
ATOM 2893 O O . GLY A 1 367 ? -30.109 5.023 1.415 1 60.88 367 GLY A O 1
ATOM 2894 N N . GLU A 1 368 ? -30.906 2.977 1.256 1 79.25 368 GLU A N 1
ATOM 2895 C CA . GLU A 1 368 ? -29.75 2.598 2.068 1 79.25 368 GLU A CA 1
ATOM 2896 C C . GLU A 1 368 ? -28.797 1.693 1.288 1 79.25 368 GLU A C 1
ATOM 2898 O O . GLU A 1 368 ? -27.609 1.979 1.189 1 79.25 368 GLU A O 1
ATOM 2903 N N . ILE A 1 369 ? -29.375 0.604 0.605 1 88.31 369 ILE A N 1
ATOM 2904 C CA . ILE A 1 369 ? -28.5 -0.317 -0.102 1 88.31 369 ILE A CA 1
ATOM 2905 C C . ILE A 1 369 ? -29.312 -1.147 -1.096 1 88.31 369 ILE A C 1
ATOM 2907 O O . ILE A 1 369 ? -30.484 -1.446 -0.854 1 88.31 369 ILE A O 1
ATOM 2911 N N . ILE A 1 370 ? -28.766 -1.379 -2.275 1 91.75 370 ILE A N 1
ATOM 2912 C CA . ILE A 1 370 ? -29.297 -2.336 -3.232 1 91.75 370 ILE A CA 1
ATOM 2913 C C . ILE A 1 370 ? -28.406 -3.574 -3.285 1 91.75 370 ILE A C 1
ATOM 2915 O O . ILE A 1 370 ? -27.188 -3.461 -3.375 1 91.75 370 ILE A O 1
ATOM 2919 N N . VAL A 1 371 ? -29 -4.723 -3.16 1 92.44 371 VAL A N 1
ATOM 2920 C CA . VAL A 1 371 ? -28.281 -5.984 -3.289 1 92.44 371 VAL A CA 1
ATOM 2921 C C . VAL A 1 371 ? -28.766 -6.734 -4.527 1 92.44 371 VAL A C 1
ATOM 2923 O O . VAL A 1 371 ? -29.953 -7.059 -4.637 1 92.44 371 VAL A O 1
ATOM 2926 N N . ALA A 1 372 ? -27.875 -6.969 -5.426 1 94.69 372 ALA A N 1
ATOM 2927 C CA . ALA A 1 372 ? -28.219 -7.684 -6.652 1 94.69 372 ALA A CA 1
ATOM 2928 C C . ALA A 1 372 ? -27.391 -8.953 -6.797 1 94.69 372 ALA A C 1
ATOM 2930 O O . ALA A 1 372 ? -26.172 -8.93 -6.645 1 94.69 372 ALA A O 1
ATOM 2931 N N . GLU A 1 373 ? -28.062 -10.062 -7.078 1 95.19 373 GLU A N 1
ATOM 2932 C CA . GLU A 1 373 ? -27.391 -11.336 -7.297 1 95.19 373 GLU A CA 1
ATOM 2933 C C . GLU A 1 373 ? -27.125 -11.57 -8.781 1 95.19 373 GLU A C 1
ATOM 2935 O O . GLU A 1 373 ? -28.016 -11.406 -9.617 1 95.19 373 GLU A O 1
ATOM 2940 N N . VAL A 1 374 ? -25.906 -11.984 -9.07 1 97.19 374 VAL A N 1
ATOM 2941 C CA . VAL A 1 374 ? -25.484 -12.117 -10.461 1 97.19 374 VAL A CA 1
ATOM 2942 C C . VAL A 1 374 ? -25.969 -13.445 -11.031 1 97.19 374 VAL A C 1
ATOM 2944 O O . VAL A 1 374 ? -25.906 -14.477 -10.359 1 97.19 374 VAL A O 1
ATOM 2947 N N . ASN A 1 375 ? -26.5 -13.406 -12.195 1 98.06 375 ASN A N 1
ATOM 2948 C CA . ASN A 1 375 ? -26.906 -14.586 -12.953 1 98.06 375 ASN A CA 1
ATOM 2949 C C . ASN A 1 375 ? -25.766 -15.094 -13.844 1 98.06 375 ASN A C 1
ATOM 2951 O O . ASN A 1 375 ? -25.672 -14.711 -15.008 1 98.06 375 ASN A O 1
ATOM 2955 N N . HIS A 1 376 ? -25.016 -16.062 -13.445 1 97.12 376 HIS A N 1
ATOM 2956 C CA . HIS A 1 376 ? -23.766 -16.453 -14.094 1 97.12 376 HIS A CA 1
ATOM 2957 C C . HIS A 1 376 ? -24.047 -17.156 -15.422 1 97.12 376 HIS A C 1
ATOM 2959 O O . HIS A 1 376 ? -23.297 -16.984 -16.391 1 97.12 376 HIS A O 1
ATOM 2965 N N . PRO A 1 377 ? -25.125 -17.953 -15.523 1 97.12 377 PRO A N 1
ATOM 2966 C CA . PRO A 1 377 ? -25.438 -18.531 -16.828 1 97.12 377 PRO A CA 1
ATOM 2967 C C . PRO A 1 377 ? -25.672 -17.469 -17.906 1 97.12 377 PRO A C 1
ATOM 2969 O O . PRO A 1 377 ? -25.188 -17.609 -19.031 1 97.12 377 PRO A O 1
ATOM 2972 N N . ARG A 1 378 ? -26.406 -16.438 -17.547 1 97.31 378 ARG A N 1
ATOM 2973 C CA . ARG A 1 378 ? -26.656 -15.359 -18.484 1 97.31 378 ARG A CA 1
ATOM 2974 C C . ARG A 1 378 ? -25.359 -14.617 -18.828 1 97.31 378 ARG A C 1
ATOM 2976 O O . ARG A 1 378 ? -25.141 -14.219 -19.969 1 97.31 378 ARG A O 1
ATOM 2983 N N . ILE A 1 379 ? -24.531 -14.359 -17.859 1 97.56 379 ILE A N 1
ATOM 2984 C CA . ILE A 1 379 ? -23.25 -13.711 -18.078 1 97.56 379 ILE A CA 1
ATOM 2985 C C . ILE A 1 379 ? -22.438 -14.508 -19.094 1 97.56 379 ILE A C 1
ATOM 2987 O O . ILE A 1 379 ? -21.859 -13.945 -20.031 1 97.56 379 ILE A O 1
ATOM 2991 N N . ALA A 1 380 ? -22.391 -15.828 -18.953 1 97.19 380 ALA A N 1
ATOM 2992 C CA . ALA A 1 380 ? -21.656 -16.703 -19.859 1 97.19 380 ALA A CA 1
ATOM 2993 C C . ALA A 1 380 ? -22.188 -16.594 -21.281 1 97.19 380 ALA A C 1
ATOM 2995 O O . ALA A 1 380 ? -21.422 -16.609 -22.25 1 97.19 380 ALA A O 1
ATOM 2996 N N . GLU A 1 381 ? -23.453 -16.5 -21.375 1 97.25 381 GLU A N 1
ATOM 2997 C CA . GLU A 1 381 ? -24.094 -16.359 -22.688 1 97.25 381 GLU A CA 1
ATOM 2998 C C . GLU A 1 381 ? -23.672 -15.062 -23.359 1 97.25 381 GLU A C 1
ATOM 3000 O O . GLU A 1 381 ? -23.375 -15.047 -24.562 1 97.25 381 GLU A O 1
ATOM 3005 N N . LEU A 1 382 ? -23.609 -14.008 -22.594 1 97.31 382 LEU A N 1
ATOM 3006 C CA . LEU A 1 382 ? -23.297 -12.688 -23.125 1 97.31 382 LEU A CA 1
ATOM 3007 C C . LEU A 1 382 ? -21.812 -12.602 -23.5 1 97.31 382 LEU A C 1
ATOM 3009 O O . LEU A 1 382 ? -21.438 -11.758 -24.328 1 97.31 382 LEU A O 1
ATOM 3013 N N . LEU A 1 383 ? -20.984 -13.461 -22.938 1 96.56 383 LEU A N 1
ATOM 3014 C CA . LEU A 1 383 ? -19.547 -13.391 -23.125 1 96.56 383 LEU A CA 1
ATOM 3015 C C . LEU A 1 383 ? -19.094 -14.32 -24.25 1 96.56 383 LEU A C 1
ATOM 3017 O O . LEU A 1 383 ? -17.906 -14.406 -24.547 1 96.56 383 LEU A O 1
ATOM 3021 N N . THR A 1 384 ? -20.094 -14.977 -24.906 1 96.06 384 THR A N 1
ATOM 3022 C CA . THR A 1 384 ? -19.719 -15.867 -26 1 96.06 384 THR A CA 1
ATOM 3023 C C . THR A 1 384 ? -18.969 -15.109 -27.094 1 96.06 384 THR A C 1
ATOM 3025 O O . THR A 1 384 ? -19.297 -13.953 -27.375 1 96.06 384 THR A O 1
ATOM 3028 N N . PRO A 1 385 ? -18.047 -15.727 -27.781 1 93.06 385 PRO A N 1
ATOM 3029 C CA . PRO A 1 385 ? -17.188 -15.047 -28.75 1 93.06 385 PRO A CA 1
ATOM 3030 C C . PRO A 1 385 ? -17.953 -14.531 -29.953 1 93.06 385 PRO A C 1
ATOM 3032 O O . PRO A 1 385 ? -17.531 -13.555 -30.594 1 93.06 385 PRO A O 1
ATOM 3035 N N . ASP A 1 386 ? -19.047 -15.148 -30.359 1 93.56 386 ASP A N 1
ATOM 3036 C CA . ASP A 1 386 ? -19.812 -14.719 -31.516 1 93.56 386 ASP A CA 1
ATOM 3037 C C . ASP A 1 386 ? -20.562 -13.422 -31.234 1 93.56 386 ASP A C 1
ATOM 3039 O O . ASP A 1 386 ? -21.047 -12.766 -32.156 1 93.56 386 ASP A O 1
ATOM 3043 N N . ARG A 1 387 ? -20.734 -13.008 -29.953 1 94.19 387 ARG A N 1
ATOM 3044 C CA . ARG A 1 387 ? -21.281 -11.742 -29.484 1 94.19 387 ARG A CA 1
ATOM 3045 C C . ARG A 1 387 ? -22.719 -11.57 -29.938 1 94.19 387 ARG A C 1
ATOM 3047 O O . ARG A 1 387 ? -23.203 -10.438 -30.047 1 94.19 387 ARG A O 1
ATOM 3054 N N . VAL A 1 388 ? -23.391 -12.641 -30.266 1 95.44 388 VAL A N 1
ATOM 3055 C CA . VAL A 1 388 ? -24.766 -12.531 -30.75 1 95.44 388 VAL A CA 1
ATOM 3056 C C . VAL A 1 388 ? -25.672 -12.023 -29.625 1 95.44 388 VAL A C 1
ATOM 3058 O O . VAL A 1 388 ? -26.406 -11.055 -29.812 1 95.44 388 VAL A O 1
ATOM 3061 N N . ALA A 1 389 ? -25.547 -12.656 -28.5 1 96.44 389 ALA A N 1
ATOM 3062 C CA . ALA A 1 389 ? -26.391 -12.266 -27.375 1 96.44 389 ALA A CA 1
ATOM 3063 C C . ALA A 1 389 ? -26.062 -10.844 -26.922 1 96.44 389 ALA A C 1
ATOM 3065 O O . ALA A 1 389 ? -26.953 -10.086 -26.547 1 96.44 389 ALA A O 1
ATOM 3066 N N . LEU A 1 390 ? -24.812 -10.484 -26.922 1 97.25 390 LEU A N 1
ATOM 3067 C CA . LEU A 1 390 ? -24.391 -9.156 -26.516 1 97.25 390 LEU A CA 1
ATOM 3068 C C . LEU A 1 390 ? -24.906 -8.094 -27.469 1 97.25 390 LEU A C 1
ATOM 3070 O O . LEU A 1 390 ? -25.375 -7.031 -27.031 1 97.25 390 LEU A O 1
ATOM 3074 N N . ARG A 1 391 ? -24.859 -8.367 -28.781 1 96.5 391 ARG A N 1
ATOM 3075 C CA . ARG A 1 391 ? -25.375 -7.441 -29.781 1 96.5 391 ARG A CA 1
ATOM 3076 C C . ARG A 1 391 ? -26.859 -7.215 -29.594 1 96.5 391 ARG A C 1
ATOM 3078 O O . ARG A 1 391 ? -27.344 -6.086 -29.719 1 96.5 391 ARG A O 1
ATOM 3085 N N . LYS A 1 392 ? -27.562 -8.289 -29.312 1 96.19 392 LYS A N 1
ATOM 3086 C CA . LYS A 1 392 ? -29 -8.18 -29.094 1 96.19 392 LYS A CA 1
ATOM 3087 C C . LYS A 1 392 ? -29.281 -7.305 -27.875 1 96.19 392 LYS A C 1
ATOM 3089 O O . LYS A 1 392 ? -30.25 -6.543 -27.875 1 96.19 392 LYS A O 1
ATOM 3094 N N . LEU A 1 393 ? -28.469 -7.453 -26.859 1 96.25 393 LEU A N 1
ATOM 3095 C CA . LEU A 1 393 ? -28.625 -6.637 -25.656 1 96.25 393 LEU A CA 1
ATOM 3096 C C . LEU A 1 393 ? -28.391 -5.164 -25.969 1 96.25 393 LEU A C 1
ATOM 3098 O O . LEU A 1 393 ? -29.141 -4.305 -25.5 1 96.25 393 LEU A O 1
ATOM 3102 N N . ILE A 1 394 ? -27.391 -4.836 -26.766 1 96.25 394 ILE A N 1
ATOM 3103 C CA . ILE A 1 394 ? -27.016 -3.467 -27.094 1 96.25 394 ILE A CA 1
ATOM 3104 C C . ILE A 1 394 ? -28.094 -2.826 -27.969 1 96.25 394 ILE A C 1
ATOM 3106 O O . ILE A 1 394 ? -28.5 -1.686 -27.734 1 96.25 394 ILE A O 1
ATOM 3110 N N . THR A 1 395 ? -28.578 -3.643 -28.922 1 93.81 395 THR A N 1
ATOM 3111 C CA . THR A 1 395 ? -29.516 -3.107 -29.906 1 93.81 395 THR A CA 1
ATOM 3112 C C . THR A 1 395 ? -30.953 -3.207 -29.406 1 93.81 395 THR A C 1
ATOM 3114 O O . THR A 1 395 ? -31.891 -2.764 -30.078 1 93.81 395 THR A O 1
ATOM 3117 N N . LYS A 1 396 ? -31.188 -3.85 -28.297 1 88.44 396 LYS A N 1
ATOM 3118 C CA . LYS A 1 396 ? -32.5 -3.984 -27.688 1 88.44 396 LYS A CA 1
ATOM 3119 C C . LYS A 1 396 ? -33.406 -4.852 -28.531 1 88.44 396 LYS A C 1
ATOM 3121 O O . LYS A 1 396 ? -34.594 -4.547 -28.672 1 88.44 396 LYS A O 1
ATOM 3126 N N . GLU A 1 397 ? -32.781 -5.77 -29.109 1 82.12 397 GLU A N 1
ATOM 3127 C CA . GLU A 1 397 ? -33.594 -6.699 -29.906 1 82.12 397 GLU A CA 1
ATOM 3128 C C . GLU A 1 397 ? -34.031 -7.895 -29.078 1 82.12 397 GLU A C 1
ATOM 3130 O O . GLU A 1 397 ? -33.375 -8.266 -28.109 1 82.12 397 GLU A O 1
ATOM 3135 N N . ALA A 1 398 ? -35.219 -8.57 -29.609 1 69.44 398 ALA A N 1
ATOM 3136 C CA . ALA A 1 398 ? -35.719 -9.773 -28.953 1 69.44 398 ALA A CA 1
ATOM 3137 C C . ALA A 1 398 ? -34.969 -11.016 -29.438 1 69.44 398 ALA A C 1
ATOM 3139 O O . ALA A 1 398 ? -34.594 -11.109 -30.609 1 69.44 398 ALA A O 1
ATOM 3140 N N . MET B 1 1 ? 25.828 -31 -30.938 1 85.88 1 MET B N 1
ATOM 3141 C CA . MET B 1 1 ? 26.109 -32.344 -30.453 1 85.88 1 MET B CA 1
ATOM 3142 C C . MET B 1 1 ? 27.297 -32.375 -29.5 1 85.88 1 MET B C 1
ATOM 3144 O O . MET B 1 1 ? 28.297 -31.703 -29.75 1 85.88 1 MET B O 1
ATOM 3148 N N . THR B 1 2 ? 27.094 -33.062 -28.406 1 90.12 2 THR B N 1
ATOM 3149 C CA . THR B 1 2 ? 28.172 -33.156 -27.438 1 90.12 2 THR B CA 1
ATOM 3150 C C . THR B 1 2 ? 29.109 -34.312 -27.766 1 90.12 2 THR B C 1
ATOM 3152 O O . THR B 1 2 ? 28.797 -35.156 -28.625 1 90.12 2 THR B O 1
ATOM 3155 N N . TYR B 1 3 ? 30.281 -34.281 -27.125 1 92.06 3 TYR B N 1
ATOM 3156 C CA . TYR B 1 3 ? 31.234 -35.344 -27.344 1 92.06 3 TYR B CA 1
ATOM 3157 C C . TYR B 1 3 ? 30.641 -36.688 -26.953 1 92.06 3 TYR B C 1
ATOM 3159 O O . TYR B 1 3 ? 30.812 -37.688 -27.656 1 92.06 3 TYR B O 1
ATOM 3167 N N . GLY B 1 4 ? 29.953 -36.688 -25.828 1 91.75 4 GLY B N 1
ATOM 3168 C CA . GLY B 1 4 ? 29.297 -37.906 -25.375 1 91.75 4 GLY B CA 1
ATOM 3169 C C . GLY B 1 4 ? 28.328 -38.469 -26.391 1 91.75 4 GLY B C 1
ATOM 3170 O O . GLY B 1 4 ? 28.281 -39.688 -26.625 1 91.75 4 GLY B O 1
ATOM 3171 N N . GLU B 1 5 ? 27.656 -37.656 -26.969 1 92.06 5 GLU B N 1
ATOM 3172 C CA . GLU B 1 5 ? 26.688 -38.062 -27.969 1 92.06 5 GLU B CA 1
ATOM 3173 C C . GLU B 1 5 ? 27.391 -38.562 -29.234 1 92.06 5 GLU B C 1
ATOM 3175 O O . GLU B 1 5 ? 26.938 -39.562 -29.844 1 92.06 5 GLU B O 1
ATOM 3180 N N . ALA B 1 6 ? 28.406 -37.906 -29.562 1 93.88 6 ALA B N 1
ATOM 3181 C CA . ALA B 1 6 ? 29.141 -38.281 -30.766 1 93.88 6 ALA B CA 1
ATOM 3182 C C . ALA B 1 6 ? 29.703 -39.688 -30.625 1 93.88 6 ALA B C 1
ATOM 3184 O O . ALA B 1 6 ? 29.609 -40.5 -31.562 1 93.88 6 ALA B O 1
ATOM 3185 N N . VAL B 1 7 ? 30.281 -39.969 -29.484 1 95.81 7 VAL B N 1
ATOM 3186 C CA . VAL B 1 7 ? 30.844 -41.281 -29.234 1 95.81 7 VAL B CA 1
ATOM 3187 C C . VAL B 1 7 ? 29.734 -42.312 -29.188 1 95.81 7 VAL B C 1
ATOM 3189 O O . VAL B 1 7 ? 29.875 -43.438 -29.719 1 95.81 7 VAL B O 1
ATOM 3192 N N . ALA B 1 8 ? 28.656 -41.969 -28.562 1 95.19 8 ALA B N 1
ATOM 3193 C CA . ALA B 1 8 ? 27.516 -42.875 -28.5 1 95.19 8 ALA B CA 1
ATOM 3194 C C . ALA B 1 8 ? 27.031 -43.25 -29.891 1 95.19 8 ALA B C 1
ATOM 3196 O O . ALA B 1 8 ? 26.688 -44.406 -30.141 1 95.19 8 ALA B O 1
ATOM 3197 N N . ASP B 1 9 ? 27.016 -42.344 -30.766 1 94.69 9 ASP B N 1
ATOM 3198 C CA . ASP B 1 9 ? 26.609 -42.594 -32.156 1 94.69 9 ASP B CA 1
ATOM 3199 C C . ASP B 1 9 ? 27.531 -43.594 -32.812 1 94.69 9 ASP B C 1
ATOM 3201 O O . ASP B 1 9 ? 27.062 -44.469 -33.562 1 94.69 9 ASP B O 1
ATOM 3205 N N . VAL B 1 10 ? 28.812 -43.438 -32.562 1 94.44 10 VAL B N 1
ATOM 3206 C CA . VAL B 1 10 ? 29.797 -44.344 -33.125 1 94.44 10 VAL B CA 1
ATOM 3207 C C . VAL B 1 10 ? 29.562 -45.781 -32.594 1 94.44 10 VAL B C 1
ATOM 3209 O O . VAL B 1 10 ? 29.594 -46.75 -33.344 1 94.44 10 VAL B O 1
ATOM 3212 N N . LEU B 1 11 ? 29.312 -45.844 -31.328 1 95.06 11 LEU B N 1
ATOM 3213 C CA . LEU B 1 11 ? 29.094 -47.156 -30.703 1 95.06 11 LEU B CA 1
ATOM 3214 C C . LEU B 1 11 ? 27.812 -47.812 -31.203 1 95.06 11 LEU B C 1
ATOM 3216 O O . LEU B 1 11 ? 27.766 -49 -31.438 1 95.06 11 LEU B O 1
ATOM 3220 N N . GLU B 1 12 ? 26.844 -46.969 -31.344 1 94.44 12 GLU B N 1
ATOM 3221 C CA . GLU B 1 12 ? 25.578 -47.469 -31.859 1 94.44 12 GLU B CA 1
ATOM 3222 C C . GLU B 1 12 ? 25.719 -47.969 -33.281 1 94.44 12 GLU B C 1
ATOM 3224 O O . GLU B 1 12 ? 25.109 -48.969 -33.688 1 94.44 12 GLU B O 1
ATOM 3229 N N . PHE B 1 13 ? 26.406 -47.219 -34.031 1 92.75 13 PHE B N 1
ATOM 3230 C CA . PHE B 1 13 ? 26.656 -47.625 -35.406 1 92.75 13 PHE B CA 1
ATOM 3231 C C . PHE B 1 13 ? 27.406 -48.938 -35.469 1 92.75 13 PHE B C 1
ATOM 3233 O O . PHE B 1 13 ? 27.078 -49.844 -36.281 1 92.75 13 PHE B O 1
ATOM 3240 N N . GLY B 1 14 ? 28.438 -49.156 -34.719 1 90.19 14 GLY B N 1
ATOM 3241 C CA . GLY B 1 14 ? 29.156 -50.406 -34.625 1 90.19 14 GLY B CA 1
ATOM 3242 C C . GLY B 1 14 ? 28.266 -51.594 -34.281 1 90.19 14 GLY B C 1
ATOM 3243 O O . GLY B 1 14 ? 28.391 -52.656 -34.844 1 90.19 14 GLY B O 1
ATOM 3244 N N . GLN B 1 15 ? 27.406 -51.312 -33.375 1 90.5 15 GLN B N 1
ATOM 3245 C CA . GLN B 1 15 ? 26.484 -52.344 -32.969 1 90.5 15 GLN B CA 1
ATOM 3246 C C . GLN B 1 15 ? 25.516 -52.719 -34.094 1 90.5 15 GLN B C 1
ATOM 3248 O O . GLN B 1 15 ? 25.203 -53.875 -34.281 1 90.5 15 GLN B O 1
ATOM 3253 N N . SER B 1 16 ? 25.062 -51.719 -34.75 1 91.5 16 SER B N 1
ATOM 3254 C CA . SER B 1 16 ? 24.094 -51.938 -35.812 1 91.5 16 SER B CA 1
ATOM 3255 C C . SER B 1 16 ? 24.734 -52.719 -36.969 1 91.5 16 SER B C 1
ATOM 3257 O O . SER B 1 16 ? 24.047 -53.438 -37.688 1 91.5 16 SER B O 1
ATOM 3259 N N . GLU B 1 17 ? 25.984 -52.562 -37.125 1 90.38 17 GLU B N 1
ATOM 3260 C CA . GLU B 1 17 ? 26.703 -53.219 -38.188 1 90.38 17 GLU B CA 1
ATOM 3261 C C . GLU B 1 17 ? 27.219 -54.594 -37.781 1 90.38 17 GLU B C 1
ATOM 3263 O O . GLU B 1 17 ? 27.906 -55.25 -38.531 1 90.38 17 GLU B O 1
ATOM 3268 N N . GLY B 1 18 ? 26.922 -55 -36.562 1 87.12 18 GLY B N 1
ATOM 3269 C CA . GLY B 1 18 ? 27.312 -56.312 -36.062 1 87.12 18 GLY B CA 1
ATOM 3270 C C . GLY B 1 18 ? 28.734 -56.375 -35.531 1 87.12 18 GLY B C 1
ATOM 3271 O O . GLY B 1 18 ? 29.312 -57.438 -35.375 1 87.12 18 GLY B O 1
ATOM 3272 N N . GLU B 1 19 ? 29.344 -55.219 -35.406 1 87.81 19 GLU B N 1
ATOM 3273 C CA . GLU B 1 19 ? 30.703 -55.125 -34.875 1 87.81 19 GLU B CA 1
ATOM 3274 C C . GLU B 1 19 ? 30.75 -54.25 -33.625 1 87.81 19 GLU B C 1
ATOM 3276 O O . GLU B 1 19 ? 31.281 -53.156 -33.656 1 87.81 19 GLU B O 1
ATOM 3281 N N . PRO B 1 20 ? 30.219 -54.844 -32.531 1 84.94 20 PRO B N 1
ATOM 3282 C CA . PRO B 1 20 ? 30.219 -54.031 -31.312 1 84.94 20 PRO B CA 1
ATOM 3283 C C . PRO B 1 20 ? 31.609 -53.656 -30.828 1 84.94 20 PRO B C 1
ATOM 3285 O O . PRO B 1 20 ? 32.531 -54.469 -30.953 1 84.94 20 PRO B O 1
ATOM 3288 N N . ILE B 1 21 ? 31.719 -52.406 -30.281 1 81.06 21 ILE B N 1
ATOM 3289 C CA . ILE B 1 21 ? 32.969 -51.844 -29.797 1 81.06 21 ILE B CA 1
ATOM 3290 C C . ILE B 1 21 ? 33 -51.938 -28.266 1 81.06 21 ILE B C 1
ATOM 3292 O O . ILE B 1 21 ? 32.469 -51.062 -27.594 1 81.06 21 ILE B O 1
ATOM 3296 N N . GLY B 1 22 ? 33.5 -52.812 -27.656 1 87.06 22 GLY B N 1
ATOM 3297 C CA . GLY B 1 22 ? 33.875 -53.094 -26.281 1 87.06 22 GLY B CA 1
ATOM 3298 C C . GLY B 1 22 ? 32.875 -52.594 -25.266 1 87.06 22 GLY B C 1
ATOM 3299 O O . GLY B 1 22 ? 32.875 -53.094 -24.125 1 87.06 22 GLY B O 1
ATOM 3300 N N . MET B 1 23 ? 32.094 -51.531 -25.5 1 92.06 23 MET B N 1
ATOM 3301 C CA . MET B 1 23 ? 31.156 -50.969 -24.547 1 92.06 23 MET B CA 1
ATOM 3302 C C . MET B 1 23 ? 29.812 -50.719 -25.203 1 92.06 23 MET B C 1
ATOM 3304 O O . MET B 1 23 ? 29.75 -50.219 -26.328 1 92.06 23 MET B O 1
ATOM 3308 N N . ALA B 1 24 ? 28.797 -51.031 -24.5 1 93.62 24 ALA B N 1
ATOM 3309 C CA . ALA B 1 24 ? 27.453 -50.781 -25.016 1 93.62 24 ALA B CA 1
ATOM 3310 C C . ALA B 1 24 ? 27.125 -49.281 -25.016 1 93.62 24 ALA B C 1
ATOM 3312 O O . ALA B 1 24 ? 27.547 -48.562 -24.109 1 93.62 24 ALA B O 1
ATOM 3313 N N . PRO B 1 25 ? 26.344 -48.875 -26 1 94.31 25 PRO B N 1
ATOM 3314 C CA . PRO B 1 25 ? 25.984 -47.469 -26.062 1 94.31 25 PRO B CA 1
ATOM 3315 C C . PRO B 1 25 ? 25.312 -46.969 -24.781 1 94.31 25 PRO B C 1
ATOM 3317 O O . PRO B 1 25 ? 25.594 -45.844 -24.344 1 94.31 25 PRO B O 1
ATOM 3320 N N . GLU B 1 26 ? 24.469 -47.719 -24.188 1 93.69 26 GLU B N 1
ATOM 3321 C CA . GLU B 1 26 ? 23.781 -47.344 -22.953 1 93.69 26 GLU B CA 1
ATOM 3322 C C . GLU B 1 26 ? 24.766 -47.188 -21.797 1 93.69 26 GLU B C 1
ATOM 3324 O O . GLU B 1 26 ? 24.625 -46.25 -20.984 1 93.69 26 GLU B O 1
ATOM 3329 N N . GLU B 1 27 ? 25.688 -48.062 -21.75 1 94.12 27 GLU B N 1
ATOM 3330 C CA . GLU B 1 27 ? 26.719 -47.969 -20.719 1 94.12 27 GLU B CA 1
ATOM 3331 C C . GLU B 1 27 ? 27.594 -46.75 -20.906 1 94.12 27 GLU B C 1
ATOM 3333 O O . GLU B 1 27 ? 27.969 -46.094 -19.938 1 94.12 27 GLU B O 1
ATOM 3338 N N . TRP B 1 28 ? 27.922 -46.438 -22.125 1 95.25 28 TRP B N 1
ATOM 3339 C CA . TRP B 1 28 ? 28.688 -45.219 -22.438 1 95.25 28 TRP B CA 1
ATOM 3340 C C . TRP B 1 28 ? 27.953 -43.969 -22.016 1 95.25 28 TRP B C 1
ATOM 3342 O O . TRP B 1 28 ? 28.531 -43.062 -21.391 1 95.25 28 TRP B O 1
ATOM 3352 N N . ARG B 1 29 ? 26.703 -43.938 -22.375 1 93.06 29 ARG B N 1
ATOM 3353 C CA . ARG B 1 29 ? 25.906 -42.781 -22.031 1 93.06 29 ARG B CA 1
ATOM 3354 C C . ARG B 1 29 ? 25.875 -42.562 -20.531 1 93.06 29 ARG B C 1
ATOM 3356 O O . ARG B 1 29 ? 25.969 -41.406 -20.062 1 93.06 29 ARG B O 1
ATOM 3363 N N . ALA B 1 30 ? 25.734 -43.594 -19.781 1 89.88 30 ALA B N 1
ATOM 3364 C CA . ALA B 1 30 ? 25.75 -43.5 -18.328 1 89.88 30 ALA B CA 1
ATOM 3365 C C . ALA B 1 30 ? 27.094 -43 -17.828 1 89.88 30 ALA B C 1
ATOM 3367 O O . ALA B 1 30 ? 27.141 -42.156 -16.922 1 89.88 30 ALA B O 1
ATOM 3368 N N . PHE B 1 31 ? 28.125 -43.5 -18.453 1 89.88 31 PHE B N 1
ATOM 3369 C CA . PHE B 1 31 ? 29.469 -43.094 -18.109 1 89.88 31 PHE B CA 1
ATOM 3370 C C . PHE B 1 31 ? 29.719 -41.656 -18.484 1 89.88 31 PHE B C 1
ATOM 3372 O O . PHE B 1 31 ? 30.203 -40.875 -17.656 1 89.88 31 PHE B O 1
ATOM 3379 N N . ALA B 1 32 ? 29.312 -41.281 -19.672 1 89.94 32 ALA B N 1
ATOM 3380 C CA . ALA B 1 32 ? 29.609 -39.969 -20.234 1 89.94 32 ALA B CA 1
ATOM 3381 C C . ALA B 1 32 ? 28.812 -38.875 -19.531 1 89.94 32 ALA B C 1
ATOM 3383 O O . ALA B 1 32 ? 29.203 -37.688 -19.547 1 89.94 32 ALA B O 1
ATOM 3384 N N . ALA B 1 33 ? 27.734 -39.219 -18.922 1 84.19 33 ALA B N 1
ATOM 3385 C CA . ALA B 1 33 ? 26.859 -38.25 -18.25 1 84.19 33 ALA B CA 1
ATOM 3386 C C . ALA B 1 33 ? 27.594 -37.562 -17.109 1 84.19 33 ALA B C 1
ATOM 3388 O O . ALA B 1 33 ? 27.297 -36.406 -16.781 1 84.19 33 ALA B O 1
ATOM 3389 N N . ARG B 1 34 ? 28.656 -38.125 -16.578 1 81.69 34 ARG B N 1
ATOM 3390 C CA . ARG B 1 34 ? 29.312 -37.562 -15.406 1 81.69 34 ARG B CA 1
ATOM 3391 C C . ARG B 1 34 ? 30.812 -37.375 -15.664 1 81.69 34 ARG B C 1
ATOM 3393 O O . ARG B 1 34 ? 31.516 -36.75 -14.859 1 81.69 34 ARG B O 1
ATOM 3400 N N . ALA B 1 35 ? 31.219 -37.906 -16.734 1 86.94 35 ALA B N 1
ATOM 3401 C CA . ALA B 1 35 ? 32.656 -37.906 -16.984 1 86.94 35 ALA B CA 1
ATOM 3402 C C . ALA B 1 35 ? 33.094 -36.531 -17.5 1 86.94 35 ALA B C 1
ATOM 3404 O O . ALA B 1 35 ? 32.344 -35.844 -18.219 1 86.94 35 ALA B O 1
ATOM 3405 N N . SER B 1 36 ? 34.312 -36.125 -17.078 1 87.38 36 SER B N 1
ATOM 3406 C CA . SER B 1 36 ? 34.906 -34.938 -17.703 1 87.38 36 SER B CA 1
ATOM 3407 C C . SER B 1 36 ? 35.25 -35.219 -19.172 1 87.38 36 SER B C 1
ATOM 3409 O O . SER B 1 36 ? 35.312 -36.375 -19.594 1 87.38 36 SER B O 1
ATOM 3411 N N . LEU B 1 37 ? 35.375 -34.094 -19.828 1 89 37 LEU B N 1
ATOM 3412 C CA . LEU B 1 37 ? 35.75 -34.25 -21.234 1 89 37 LEU B CA 1
ATOM 3413 C C . LEU B 1 37 ? 37.031 -35.031 -21.375 1 89 37 LEU B C 1
ATOM 3415 O O . LEU B 1 37 ? 37.188 -35.875 -22.266 1 89 37 LEU B O 1
ATOM 3419 N N . HIS B 1 38 ? 37.938 -34.781 -20.516 1 91.56 38 HIS B N 1
ATOM 3420 C CA . HIS B 1 38 ? 39.219 -35.469 -20.531 1 91.56 38 HIS B CA 1
ATOM 3421 C C . HIS B 1 38 ? 39.062 -36.969 -20.328 1 91.56 38 HIS B C 1
ATOM 3423 O O . HIS B 1 38 ? 39.656 -37.781 -21.062 1 91.56 38 HIS B O 1
ATOM 3429 N N . ALA B 1 39 ? 38.25 -37.281 -19.375 1 92.88 39 ALA B N 1
ATOM 3430 C CA . ALA B 1 39 ? 38.031 -38.688 -19.062 1 92.88 39 ALA B CA 1
ATOM 3431 C C . ALA B 1 39 ? 37.281 -39.406 -20.188 1 92.88 39 ALA B C 1
ATOM 3433 O O . ALA B 1 39 ? 37.562 -40.531 -20.531 1 92.88 39 ALA B O 1
ATOM 3434 N N . ALA B 1 40 ? 36.344 -38.688 -20.672 1 93.81 40 ALA B N 1
ATOM 3435 C CA . ALA B 1 40 ? 35.531 -39.25 -21.766 1 93.81 40 ALA B CA 1
ATOM 3436 C C . ALA B 1 40 ? 36.406 -39.5 -23 1 93.81 40 ALA B C 1
ATOM 3438 O O . ALA B 1 40 ? 36.281 -40.562 -23.641 1 93.81 40 ALA B O 1
ATOM 3439 N N . ARG B 1 41 ? 37.219 -38.625 -23.297 1 94.5 41 ARG B N 1
ATOM 3440 C CA . ARG B 1 41 ? 38.125 -38.75 -24.453 1 94.5 41 ARG B CA 1
ATOM 3441 C C . ARG B 1 41 ? 39.094 -39.906 -24.266 1 94.5 41 ARG B C 1
ATOM 3443 O O . ARG B 1 41 ? 39.344 -40.656 -25.203 1 94.5 41 ARG B O 1
ATOM 3450 N N . ALA B 1 42 ? 39.625 -40 -23.125 1 95.94 42 ALA B N 1
ATOM 3451 C CA . ALA B 1 42 ? 40.531 -41.094 -22.812 1 95.94 42 ALA B CA 1
ATOM 3452 C C . ALA B 1 42 ? 39.844 -42.438 -22.984 1 95.94 42 ALA B C 1
ATOM 3454 O O . ALA B 1 42 ? 40.438 -43.344 -23.578 1 95.94 42 ALA B O 1
ATOM 3455 N N . LYS B 1 43 ? 38.688 -42.531 -22.5 1 95.69 43 LYS B N 1
ATOM 3456 C CA . LYS B 1 43 ? 37.969 -43.781 -22.578 1 95.69 43 LYS B CA 1
ATOM 3457 C C . LYS B 1 43 ? 37.562 -44.094 -24.031 1 95.69 43 LYS B C 1
ATOM 3459 O O . LYS B 1 43 ? 37.625 -45.25 -24.453 1 95.69 43 LYS B O 1
ATOM 3464 N N . ALA B 1 44 ? 37.188 -43.156 -24.719 1 96.19 44 ALA B N 1
ATOM 3465 C CA . ALA B 1 44 ? 36.812 -43.344 -26.125 1 96.19 44 ALA B CA 1
ATOM 3466 C C . ALA B 1 44 ? 38 -43.812 -26.938 1 96.19 44 ALA B C 1
ATOM 3468 O O . ALA B 1 44 ? 37.875 -44.688 -27.797 1 96.19 44 ALA B O 1
ATOM 3469 N N . LYS B 1 45 ? 39.125 -43.281 -26.672 1 94.88 45 LYS B N 1
ATOM 3470 C CA . LYS B 1 45 ? 40.344 -43.719 -27.344 1 94.88 45 LYS B CA 1
ATOM 3471 C C . LYS B 1 45 ? 40.688 -45.156 -27.016 1 94.88 45 LYS B C 1
ATOM 3473 O O . LYS B 1 45 ? 41.094 -45.938 -27.891 1 94.88 45 LYS B O 1
ATOM 3478 N N . GLU B 1 46 ? 40.531 -45.5 -25.828 1 95.06 46 GLU B N 1
ATOM 3479 C CA . GLU B 1 46 ? 40.781 -46.875 -25.391 1 95.06 46 GLU B CA 1
ATOM 3480 C C . GLU B 1 46 ? 39.844 -47.844 -26.109 1 95.06 46 GLU B C 1
ATOM 3482 O O . GLU B 1 46 ? 40.281 -48.938 -26.469 1 95.06 46 GLU B O 1
ATOM 3487 N N . LEU B 1 47 ? 38.688 -47.406 -26.344 1 94.25 47 LEU B N 1
ATOM 3488 C CA . LEU B 1 47 ? 37.688 -48.25 -26.984 1 94.25 47 LEU B CA 1
ATOM 3489 C C . LEU B 1 47 ? 37.844 -48.281 -28.5 1 94.25 47 LEU B C 1
ATOM 3491 O O . LEU B 1 47 ? 37.281 -49.125 -29.203 1 94.25 47 LEU B O 1
ATOM 3495 N N . GLY B 1 48 ? 38.688 -47.312 -29 1 91.31 48 GLY B N 1
ATOM 3496 C CA . GLY B 1 48 ? 38.844 -47.156 -30.453 1 91.31 48 GLY B CA 1
ATOM 3497 C C . GLY B 1 48 ? 37.656 -46.5 -31.094 1 91.31 48 GLY B C 1
ATOM 3498 O O . GLY B 1 48 ? 37.312 -46.75 -32.25 1 91.31 48 GLY B O 1
ATOM 3499 N N . ALA B 1 49 ? 36.906 -45.781 -30.359 1 93.56 49 ALA B N 1
ATOM 3500 C CA . ALA B 1 49 ? 35.688 -45.125 -30.844 1 93.56 49 ALA B CA 1
ATOM 3501 C C . ALA B 1 49 ? 35.812 -43.625 -30.719 1 93.56 49 ALA B C 1
ATOM 3503 O O . ALA B 1 49 ? 34.844 -42.969 -30.344 1 93.56 49 ALA B O 1
ATOM 3504 N N . ASP B 1 50 ? 36.906 -43 -30.969 1 92.75 50 ASP B N 1
ATOM 3505 C CA . ASP B 1 50 ? 37.125 -41.562 -30.828 1 92.75 50 ASP B CA 1
ATOM 3506 C C . ASP B 1 50 ? 36.812 -40.844 -32.156 1 92.75 50 ASP B C 1
ATOM 3508 O O . ASP B 1 50 ? 37.688 -40.781 -33.031 1 92.75 50 ASP B O 1
ATOM 3512 N N . PRO B 1 51 ? 35.625 -40.25 -32.219 1 92.44 51 PRO B N 1
ATOM 3513 C CA . PRO B 1 51 ? 35.312 -39.531 -33.438 1 92.44 51 PRO B CA 1
ATOM 3514 C C . PRO B 1 51 ? 35.938 -38.156 -33.531 1 92.44 51 PRO B C 1
ATOM 3516 O O . PRO B 1 51 ? 36.375 -37.594 -32.5 1 92.44 51 PRO B O 1
ATOM 3519 N N . PRO B 1 52 ? 36 -37.656 -34.812 1 90.69 52 PRO B N 1
ATOM 3520 C CA . PRO B 1 52 ? 36.406 -36.25 -34.906 1 90.69 52 PRO B CA 1
ATOM 3521 C C . PRO B 1 52 ? 35.375 -35.312 -34.281 1 90.69 52 PRO B C 1
ATOM 3523 O O . PRO B 1 52 ? 34.219 -35.281 -34.719 1 90.69 52 PRO B O 1
ATOM 3526 N N . TRP B 1 53 ? 35.625 -34.719 -33.219 1 92.12 53 TRP B N 1
ATOM 3527 C CA . TRP B 1 53 ? 34.781 -33.781 -32.469 1 92.12 53 TRP B CA 1
ATOM 3528 C C . TRP B 1 53 ? 35.594 -32.594 -31.938 1 92.12 53 TRP B C 1
ATOM 3530 O O . TRP B 1 53 ? 36.688 -32.812 -31.359 1 92.12 53 TRP B O 1
ATOM 3540 N N . ASP B 1 54 ? 35.156 -31.359 -32.25 1 89.31 54 ASP B N 1
ATOM 3541 C CA . ASP B 1 54 ? 35.906 -30.172 -31.828 1 89.31 54 ASP B CA 1
ATOM 3542 C C . ASP B 1 54 ? 34.969 -29.094 -31.281 1 89.31 54 ASP B C 1
ATOM 3544 O O . ASP B 1 54 ? 34.188 -28.5 -32.031 1 89.31 54 ASP B O 1
ATOM 3548 N N . CYS B 1 55 ? 35.094 -28.828 -29.953 1 87.75 55 CYS B N 1
ATOM 3549 C CA . CYS B 1 55 ? 34.25 -27.828 -29.328 1 87.75 55 CYS B CA 1
ATOM 3550 C C . CYS B 1 55 ? 34.688 -26.422 -29.734 1 87.75 55 CYS B C 1
ATOM 3552 O O . CYS B 1 55 ? 33.906 -25.469 -29.562 1 87.75 55 CYS B O 1
ATOM 3554 N N . GLU B 1 56 ? 35.781 -26.266 -30.281 1 89.56 56 GLU B N 1
ATOM 3555 C CA . GLU B 1 56 ? 36.281 -24.969 -30.703 1 89.56 56 GLU B CA 1
ATOM 3556 C C . GLU B 1 56 ? 35.438 -24.422 -31.859 1 89.56 56 GLU B C 1
ATOM 3558 O O . GLU B 1 56 ? 35.25 -23.203 -31.984 1 89.56 56 GLU B O 1
ATOM 3563 N N . LEU B 1 57 ? 34.938 -25.312 -32.594 1 87.44 57 LEU B N 1
ATOM 3564 C CA . LEU B 1 57 ? 34.188 -24.922 -33.781 1 87.44 57 LEU B CA 1
ATOM 3565 C C . LEU B 1 57 ? 32.812 -24.391 -33.406 1 87.44 57 LEU B C 1
ATOM 3567 O O . LEU B 1 57 ? 32.188 -23.656 -34.188 1 87.44 57 LEU B O 1
ATOM 3571 N N . ALA B 1 58 ? 32.438 -24.797 -32.25 1 85.88 58 ALA B N 1
ATOM 3572 C CA . ALA B 1 58 ? 31.062 -24.438 -31.859 1 85.88 58 ALA B CA 1
ATOM 3573 C C . ALA B 1 58 ? 31.062 -23.172 -31 1 85.88 58 ALA B C 1
ATOM 3575 O O . ALA B 1 58 ? 30.016 -22.734 -30.547 1 85.88 58 ALA B O 1
ATOM 3576 N N . LYS B 1 59 ? 32.094 -22.516 -30.859 1 87.75 59 LYS B N 1
ATOM 3577 C CA . LYS B 1 59 ? 32.188 -21.328 -30.031 1 87.75 59 LYS B CA 1
ATOM 3578 C C . LYS B 1 59 ? 31.375 -20.172 -30.641 1 87.75 59 LYS B C 1
ATOM 3580 O O . LYS B 1 59 ? 31.25 -20.078 -31.859 1 87.75 59 LYS B O 1
ATOM 3585 N N . THR B 1 60 ? 30.812 -19.375 -29.672 1 84.38 60 THR B N 1
ATOM 3586 C CA . THR B 1 60 ? 30.141 -18.172 -30.141 1 84.38 60 THR B CA 1
ATOM 3587 C C . THR B 1 60 ? 31.141 -17.203 -30.766 1 84.38 60 THR B C 1
ATOM 3589 O O . THR B 1 60 ? 32.344 -17.375 -30.609 1 84.38 60 THR B O 1
ATOM 3592 N N . PRO B 1 61 ? 30.547 -16.203 -31.391 1 78.44 61 PRO B N 1
ATOM 3593 C CA . PRO B 1 61 ? 31.438 -15.219 -32 1 78.44 61 PRO B CA 1
ATOM 3594 C C . PRO B 1 61 ? 32.344 -14.531 -30.969 1 78.44 61 PRO B C 1
ATOM 3596 O O . PRO B 1 61 ? 33.438 -14.109 -31.297 1 78.44 61 PRO B O 1
ATOM 3599 N N . GLU B 1 62 ? 31.938 -14.492 -29.734 1 82.25 62 GLU B N 1
ATOM 3600 C CA . GLU B 1 62 ? 32.719 -13.852 -28.672 1 82.25 62 GLU B CA 1
ATOM 3601 C C . GLU B 1 62 ? 33.75 -14.812 -28.078 1 82.25 62 GLU B C 1
ATOM 3603 O O . GLU B 1 62 ? 34.594 -14.406 -27.281 1 82.25 62 GLU B O 1
ATOM 3608 N N . GLY B 1 63 ? 33.594 -16.047 -28.484 1 83.12 63 GLY B N 1
ATOM 3609 C CA . GLY B 1 63 ? 34.594 -17.016 -28.031 1 83.12 63 GLY B CA 1
ATOM 3610 C C . GLY B 1 63 ? 34.094 -17.875 -26.875 1 83.12 63 GLY B C 1
ATOM 3611 O O . GLY B 1 63 ? 34.875 -18.594 -26.266 1 83.12 63 GLY B O 1
ATOM 3612 N N . TYR B 1 64 ? 32.875 -17.844 -26.688 1 86.88 64 TYR B N 1
ATOM 3613 C CA . TYR B 1 64 ? 32.375 -18.609 -25.547 1 86.88 64 TYR B CA 1
ATOM 3614 C C . TYR B 1 64 ? 32.031 -20.047 -25.969 1 86.88 64 TYR B C 1
ATOM 3616 O O . TYR B 1 64 ? 31.5 -20.266 -27.062 1 86.88 64 TYR B O 1
ATOM 3624 N N . TYR B 1 65 ? 32.406 -20.984 -25.094 1 87.69 65 TYR B N 1
ATOM 3625 C CA . TYR B 1 65 ? 31.969 -22.359 -25.297 1 87.69 65 TYR B CA 1
ATOM 3626 C C . TYR B 1 65 ? 30.469 -22.484 -25.078 1 87.69 65 TYR B C 1
ATOM 3628 O O . TYR B 1 65 ? 29.891 -21.797 -24.25 1 87.69 65 TYR B O 1
ATOM 3636 N N . GLN B 1 66 ? 29.891 -23.359 -25.797 1 85.75 66 GLN B N 1
ATOM 3637 C CA . GLN B 1 66 ? 28.453 -23.578 -25.688 1 85.75 66 GLN B CA 1
ATOM 3638 C C . GLN B 1 66 ? 28.141 -24.828 -24.875 1 85.75 66 GLN B C 1
ATOM 3640 O O . GLN B 1 66 ? 28.859 -25.828 -24.969 1 85.75 66 GLN B O 1
ATOM 3645 N N . ILE B 1 67 ? 27.109 -24.719 -24.094 1 84.69 67 ILE B N 1
ATOM 3646 C CA . ILE B 1 67 ? 26.703 -25.859 -23.266 1 84.69 67 ILE B CA 1
ATOM 3647 C C . ILE B 1 67 ? 25.219 -26.141 -23.484 1 84.69 67 ILE B C 1
ATOM 3649 O O . ILE B 1 67 ? 24.469 -25.266 -23.906 1 84.69 67 ILE B O 1
ATOM 3653 N N . ARG B 1 68 ? 24.922 -27.5 -23.375 1 83.94 68 ARG B N 1
ATOM 3654 C CA . ARG B 1 68 ? 23.516 -27.859 -23.266 1 83.94 68 ARG B CA 1
ATOM 3655 C C . ARG B 1 68 ? 23.016 -27.719 -21.828 1 83.94 68 ARG B C 1
ATOM 3657 O O . ARG B 1 68 ? 23.297 -28.562 -20.984 1 83.94 68 ARG B O 1
ATOM 3664 N N . GLY B 1 69 ? 22.297 -26.734 -21.625 1 85.25 69 GLY B N 1
ATOM 3665 C CA . GLY B 1 69 ? 21.828 -26.469 -20.281 1 85.25 69 GLY B CA 1
ATOM 3666 C C . GLY B 1 69 ? 20.703 -27.375 -19.844 1 85.25 69 GLY B C 1
ATOM 3667 O O . GLY B 1 69 ? 20.594 -28.516 -20.312 1 85.25 69 GLY B O 1
ATOM 3668 N N . GLY B 1 70 ? 20.062 -27.047 -18.75 1 87.44 70 GLY B N 1
ATOM 3669 C CA . GLY B 1 70 ? 18.953 -27.812 -18.234 1 87.44 70 GLY B CA 1
ATOM 3670 C C . GLY B 1 70 ? 19.25 -28.438 -16.875 1 87.44 70 GLY B C 1
ATOM 3671 O O . GLY B 1 70 ? 20.312 -28.234 -16.312 1 87.44 70 GLY B O 1
ATOM 3672 N N . ILE B 1 71 ? 18.266 -29.219 -16.469 1 91.44 71 ILE B N 1
ATOM 3673 C CA . ILE B 1 71 ? 18.297 -29.75 -15.109 1 91.44 71 ILE B CA 1
ATOM 3674 C C . ILE B 1 71 ? 19.453 -30.75 -14.992 1 91.44 71 ILE B C 1
ATOM 3676 O O . ILE B 1 71 ? 20.219 -30.703 -14.031 1 91.44 71 ILE B O 1
ATOM 3680 N N . PRO B 1 72 ? 19.672 -31.625 -16.031 1 87.88 72 PRO B N 1
ATOM 3681 C CA . PRO B 1 72 ? 20.797 -32.562 -15.906 1 87.88 72 PRO B CA 1
ATOM 3682 C C . PRO B 1 72 ? 22.141 -31.859 -15.766 1 87.88 72 PRO B C 1
ATOM 3684 O O . PRO B 1 72 ? 22.984 -32.281 -14.984 1 87.88 72 PRO B O 1
ATOM 3687 N N . TYR B 1 73 ? 22.266 -30.844 -16.531 1 89.5 73 TYR B N 1
ATOM 3688 C CA . TYR B 1 73 ? 23.5 -30.078 -16.438 1 89.5 73 TYR B CA 1
ATOM 3689 C C . TYR B 1 73 ? 23.641 -29.438 -15.055 1 89.5 73 TYR B C 1
ATOM 3691 O O . TYR B 1 73 ? 24.719 -29.438 -14.461 1 89.5 73 TYR B O 1
ATOM 3699 N N . ALA B 1 74 ? 22.578 -28.812 -14.57 1 93.75 74 ALA B N 1
ATOM 3700 C CA . ALA B 1 74 ? 22.578 -28.172 -13.266 1 93.75 74 ALA B CA 1
ATOM 3701 C C . ALA B 1 74 ? 22.922 -29.172 -12.164 1 93.75 74 ALA B C 1
ATOM 3703 O O . ALA B 1 74 ? 23.656 -28.844 -11.227 1 93.75 74 ALA B O 1
ATOM 3704 N N . ILE B 1 75 ? 22.422 -30.359 -12.305 1 93.5 75 ILE B N 1
ATOM 3705 C CA . ILE B 1 75 ? 22.703 -31.406 -11.328 1 93.5 75 ILE B CA 1
ATOM 3706 C C . ILE B 1 75 ? 24.172 -31.766 -11.375 1 93.5 75 ILE B C 1
ATOM 3708 O O . ILE B 1 75 ? 24.844 -31.797 -10.336 1 93.5 75 ILE B O 1
ATOM 3712 N N . ALA B 1 76 ? 24.688 -32.031 -12.547 1 89.12 76 ALA B N 1
ATOM 3713 C CA . ALA B 1 76 ? 26.078 -32.406 -12.695 1 89.12 76 ALA B CA 1
ATOM 3714 C C . ALA B 1 76 ? 27.016 -31.344 -12.125 1 89.12 76 ALA B C 1
ATOM 3716 O O . ALA B 1 76 ? 27.969 -31.656 -11.406 1 89.12 76 ALA B O 1
ATOM 3717 N N . LYS B 1 77 ? 26.703 -30.125 -12.461 1 92.31 77 LYS B N 1
ATOM 3718 C CA . LYS B 1 77 ? 27.5 -29 -11.977 1 92.31 77 LYS B CA 1
ATOM 3719 C C . LYS B 1 77 ? 27.438 -28.906 -10.453 1 92.31 77 LYS B C 1
ATOM 3721 O O . LYS B 1 77 ? 28.469 -28.719 -9.797 1 92.31 77 LYS B O 1
ATOM 3726 N N . SER B 1 78 ? 26.344 -29.078 -9.875 1 95.94 78 SER B N 1
ATOM 3727 C CA . SER B 1 78 ? 26.141 -28.938 -8.438 1 95.94 78 SER B CA 1
ATOM 3728 C C . SER B 1 78 ? 26.781 -30.094 -7.668 1 95.94 78 SER B C 1
ATOM 3730 O O . SER B 1 78 ? 27.328 -29.891 -6.586 1 95.94 78 SER B O 1
ATOM 3732 N N . LEU B 1 79 ? 26.688 -31.25 -8.258 1 94.31 79 LEU B N 1
ATOM 3733 C CA . LEU B 1 79 ? 27.328 -32.406 -7.621 1 94.31 79 LEU B CA 1
ATOM 3734 C C . LEU B 1 79 ? 28.844 -32.219 -7.578 1 94.31 79 LEU B C 1
ATOM 3736 O O . LEU B 1 79 ? 29.5 -32.594 -6.598 1 94.31 79 LEU B O 1
ATOM 3740 N N . ALA B 1 80 ? 29.328 -31.625 -8.641 1 90.94 80 ALA B N 1
ATOM 3741 C CA . ALA B 1 80 ? 30.766 -31.359 -8.695 1 90.94 80 ALA B CA 1
ATOM 3742 C C . ALA B 1 80 ? 31.156 -30.312 -7.66 1 90.94 80 ALA B C 1
ATOM 3744 O O . ALA B 1 80 ? 32.281 -30.359 -7.109 1 90.94 80 ALA B O 1
ATOM 3745 N N . ALA B 1 81 ? 30.312 -29.359 -7.328 1 95.31 81 ALA B N 1
ATOM 3746 C CA . ALA B 1 81 ? 30.609 -28.25 -6.426 1 95.31 81 ALA B CA 1
ATOM 3747 C C . ALA B 1 81 ? 30.281 -28.625 -4.98 1 95.31 81 ALA B C 1
ATOM 3749 O O . ALA B 1 81 ? 3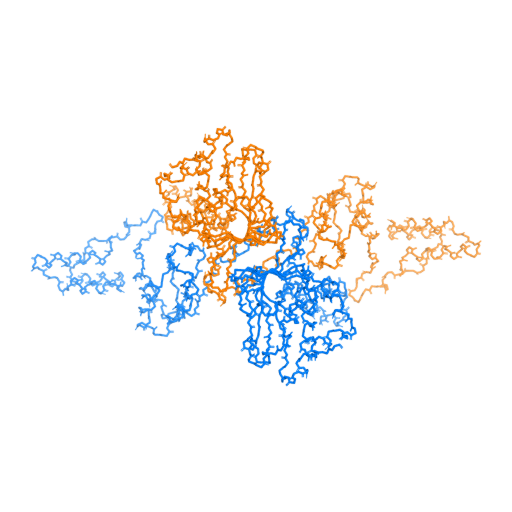0.812 -28.016 -4.047 1 95.31 81 ALA B O 1
ATOM 3750 N N . ALA B 1 82 ? 29.484 -29.594 -4.707 1 96.69 82 ALA B N 1
ATOM 3751 C CA . ALA B 1 82 ? 28.891 -29.938 -3.418 1 96.69 82 ALA B CA 1
ATOM 3752 C C . ALA B 1 82 ? 29.969 -30.141 -2.355 1 96.69 82 ALA B C 1
ATOM 3754 O O . ALA B 1 82 ? 29.828 -29.656 -1.226 1 96.69 82 ALA B O 1
ATOM 3755 N N . PRO B 1 83 ? 31.125 -30.766 -2.693 1 95.88 83 PRO B N 1
ATOM 3756 C CA . PRO B 1 83 ? 32.125 -30.984 -1.656 1 95.88 83 PRO B CA 1
ATOM 3757 C C . PRO B 1 83 ? 32.781 -29.688 -1.169 1 95.88 83 PRO B C 1
ATOM 3759 O O . PRO B 1 83 ? 33.406 -29.672 -0.112 1 95.88 83 PRO B O 1
ATOM 3762 N N . PHE B 1 84 ? 32.562 -28.656 -1.934 1 96.69 84 PHE B N 1
ATOM 3763 C CA . PHE B 1 84 ? 33.281 -27.422 -1.618 1 96.69 84 PHE B CA 1
ATOM 3764 C C . PHE B 1 84 ? 32.281 -26.344 -1.162 1 96.69 84 PHE B C 1
ATOM 3766 O O . PHE B 1 84 ? 32.688 -25.203 -0.931 1 96.69 84 PHE B O 1
ATOM 3773 N N . ALA B 1 85 ? 31.047 -26.625 -1.098 1 96.88 85 ALA B N 1
ATOM 3774 C CA . ALA B 1 85 ? 30.031 -25.609 -0.811 1 96.88 85 ALA B CA 1
ATOM 3775 C C . ALA B 1 85 ? 29.109 -26.062 0.32 1 96.88 85 ALA B C 1
ATOM 3777 O O . ALA B 1 85 ? 28.797 -27.25 0.433 1 96.88 85 ALA B O 1
ATOM 3778 N N . ASP B 1 86 ? 28.719 -25.172 1.12 1 96.75 86 ASP B N 1
ATOM 3779 C CA . ASP B 1 86 ? 27.75 -25.453 2.18 1 96.75 86 ASP B CA 1
ATOM 3780 C C . ASP B 1 86 ? 26.328 -25.453 1.634 1 96.75 86 ASP B C 1
ATOM 3782 O O . ASP B 1 86 ? 25.484 -26.25 2.072 1 96.75 86 ASP B O 1
ATOM 3786 N N . ILE B 1 87 ? 26 -24.531 0.708 1 97.81 87 ILE B N 1
ATOM 3787 C CA . ILE B 1 87 ? 24.656 -24.359 0.128 1 97.81 87 ILE B CA 1
ATOM 3788 C C . ILE B 1 87 ? 24.766 -24.328 -1.396 1 97.81 87 ILE B C 1
ATOM 3790 O O . ILE B 1 87 ? 25.656 -23.688 -1.946 1 97.81 87 ILE B O 1
ATOM 3794 N N . LEU B 1 88 ? 23.891 -25.031 -2.055 1 98.06 88 LEU B N 1
ATOM 3795 C CA . LEU B 1 88 ? 23.859 -25.047 -3.514 1 98.06 88 LEU B CA 1
ATOM 3796 C C . LEU B 1 88 ? 22.609 -24.344 -4.031 1 98.06 88 LEU B C 1
ATOM 3798 O O . LEU B 1 88 ? 21.516 -24.5 -3.471 1 98.06 88 LEU B O 1
ATOM 3802 N N . TRP B 1 89 ? 22.812 -23.516 -5.062 1 96.31 89 TRP B N 1
ATOM 3803 C CA . TRP B 1 89 ? 21.734 -22.766 -5.688 1 96.31 89 TRP B CA 1
ATOM 3804 C C . TRP B 1 89 ? 21.641 -23.062 -7.176 1 96.31 89 TRP B C 1
ATOM 3806 O O . TRP B 1 89 ? 22.641 -22.969 -7.898 1 96.31 89 TRP B O 1
ATOM 3816 N N . MET B 1 90 ? 20.453 -23.453 -7.566 1 92.06 90 MET B N 1
ATOM 3817 C CA . MET B 1 90 ? 20.156 -23.625 -8.984 1 92.06 90 MET B CA 1
ATOM 3818 C C . MET B 1 90 ? 19.125 -22.594 -9.453 1 92.06 90 MET B C 1
ATOM 3820 O O . MET B 1 90 ? 18.062 -22.469 -8.844 1 92.06 90 MET B O 1
ATOM 3824 N N . GLU B 1 91 ? 19.438 -21.938 -10.547 1 87.44 91 GLU B N 1
ATOM 3825 C CA . GLU B 1 91 ? 18.5 -20.984 -11.102 1 87.44 91 GLU B CA 1
ATOM 3826 C C . GLU B 1 91 ? 17.531 -21.656 -12.07 1 87.44 91 GLU B C 1
ATOM 3828 O O . GLU B 1 91 ? 17.938 -22.422 -12.938 1 87.44 91 GLU B O 1
ATOM 3833 N N . THR B 1 92 ? 16.297 -21.375 -11.883 1 86.38 92 THR B N 1
ATOM 3834 C CA . THR B 1 92 ? 15.281 -21.938 -12.766 1 86.38 92 THR B CA 1
ATOM 3835 C C . THR B 1 92 ? 14.688 -20.844 -13.656 1 86.38 92 THR B C 1
ATOM 3837 O O . THR B 1 92 ? 14.781 -19.656 -13.344 1 86.38 92 THR B O 1
ATOM 3840 N N . LYS B 1 93 ? 14.148 -21.297 -14.797 1 84.06 93 LYS B N 1
ATOM 3841 C CA . LYS B 1 93 ? 13.516 -20.359 -15.727 1 84.06 93 LYS B CA 1
ATOM 3842 C C . LYS B 1 93 ? 12.133 -19.953 -15.25 1 84.06 93 LYS B C 1
ATOM 3844 O O . LYS B 1 93 ? 11.625 -18.891 -15.609 1 84.06 93 LYS B O 1
ATOM 3849 N N . THR B 1 94 ? 11.484 -20.828 -14.57 1 87.38 94 THR B N 1
ATOM 3850 C CA . THR B 1 94 ? 10.172 -20.594 -13.984 1 87.38 94 THR B CA 1
ATOM 3851 C C . THR B 1 94 ? 10.07 -21.203 -12.594 1 87.38 94 THR B C 1
ATOM 3853 O O . THR B 1 94 ? 10.945 -21.969 -12.188 1 87.38 94 THR B O 1
ATOM 3856 N N . ALA B 1 95 ? 9.102 -20.797 -11.93 1 91.38 95 ALA B N 1
ATOM 3857 C CA . ALA B 1 95 ? 8.828 -21.438 -10.648 1 91.38 95 ALA B CA 1
ATOM 3858 C C . ALA B 1 95 ? 8.148 -22.797 -10.844 1 91.38 95 ALA B C 1
ATOM 3860 O O . ALA B 1 95 ? 7.004 -22.859 -11.305 1 91.38 95 ALA B O 1
ATOM 3861 N N . ASP B 1 96 ? 8.906 -23.859 -10.57 1 92.38 96 ASP B N 1
ATOM 3862 C CA . ASP B 1 96 ? 8.398 -25.219 -10.812 1 92.38 96 ASP B CA 1
ATOM 3863 C C . ASP B 1 96 ? 8.883 -26.172 -9.734 1 92.38 96 ASP B C 1
ATOM 3865 O O . ASP B 1 96 ? 10.078 -26.453 -9.633 1 92.38 96 ASP B O 1
ATOM 3869 N N . LEU B 1 97 ? 7.891 -26.781 -9.023 1 94.56 97 LEU B N 1
ATOM 3870 C CA . LEU B 1 97 ? 8.234 -27.656 -7.914 1 94.56 97 LEU B CA 1
ATOM 3871 C C . LEU B 1 97 ? 8.781 -29 -8.43 1 94.56 97 LEU B C 1
ATOM 3873 O O . LEU B 1 97 ? 9.594 -29.641 -7.762 1 94.56 97 LEU B O 1
ATOM 3877 N N . ALA B 1 98 ? 8.32 -29.406 -9.602 1 94.75 98 ALA B N 1
ATOM 3878 C CA . ALA B 1 98 ? 8.82 -30.656 -10.164 1 94.75 98 ALA B CA 1
ATOM 3879 C C . ALA B 1 98 ? 10.312 -30.547 -10.484 1 94.75 98 ALA B C 1
ATOM 3881 O O . ALA B 1 98 ? 11.078 -31.484 -10.203 1 94.75 98 ALA B O 1
ATOM 3882 N N . ASP B 1 99 ? 10.68 -29.422 -11.039 1 95.06 99 ASP B N 1
ATOM 3883 C CA . ASP B 1 99 ? 12.094 -29.172 -11.312 1 95.06 99 ASP B CA 1
ATOM 3884 C C . ASP B 1 99 ? 12.898 -29.141 -10.023 1 95.06 99 ASP B C 1
ATOM 3886 O O . ASP B 1 99 ? 13.977 -29.734 -9.938 1 95.06 99 ASP B O 1
ATOM 3890 N N . ALA B 1 100 ? 12.383 -28.484 -9.039 1 96.5 100 ALA B N 1
ATOM 3891 C CA . ALA B 1 100 ? 13.055 -28.375 -7.75 1 96.5 100 ALA B CA 1
ATOM 3892 C C . ALA B 1 100 ? 13.234 -29.75 -7.113 1 96.5 100 ALA B C 1
ATOM 3894 O O . ALA B 1 100 ? 14.289 -30.062 -6.562 1 96.5 100 ALA B O 1
ATOM 3895 N N . ARG B 1 101 ? 12.219 -30.547 -7.27 1 97.31 101 ARG B N 1
ATOM 3896 C CA . ARG B 1 101 ? 12.258 -31.891 -6.695 1 97.31 101 ARG B CA 1
ATOM 3897 C C . ARG B 1 101 ? 13.312 -32.75 -7.379 1 97.31 101 ARG B C 1
ATOM 3899 O O . ARG B 1 101 ? 14.078 -33.438 -6.715 1 97.31 101 ARG B O 1
ATOM 3906 N N . GLN B 1 102 ? 13.297 -32.688 -8.641 1 96.75 102 GLN B N 1
ATOM 3907 C CA . GLN B 1 102 ? 14.273 -33.469 -9.398 1 96.75 102 GLN B CA 1
ATOM 3908 C C . GLN B 1 102 ? 15.695 -33.094 -8.992 1 96.75 102 GLN B C 1
ATOM 3910 O O . GLN B 1 102 ? 16.547 -33.969 -8.789 1 96.75 102 GLN B O 1
ATOM 3915 N N . PHE B 1 103 ? 15.945 -31.875 -8.906 1 97.31 103 PHE B N 1
ATOM 3916 C CA . PHE B 1 103 ? 17.25 -31.375 -8.523 1 97.31 103 PHE B CA 1
ATOM 3917 C C . PHE B 1 103 ? 17.609 -31.812 -7.102 1 97.31 103 PHE B C 1
ATOM 3919 O O . PHE B 1 103 ? 18.672 -32.375 -6.867 1 97.31 103 PHE B O 1
ATOM 3926 N N . ALA B 1 104 ? 16.703 -31.547 -6.141 1 98.19 104 ALA B N 1
ATOM 3927 C CA . ALA B 1 104 ? 16.938 -31.828 -4.727 1 98.19 104 ALA B CA 1
ATOM 3928 C C . ALA B 1 104 ? 17.188 -33.312 -4.5 1 98.19 104 ALA B C 1
ATOM 3930 O O . ALA B 1 104 ? 18.109 -33.719 -3.779 1 98.19 104 ALA B O 1
ATOM 3931 N N . GLU B 1 105 ? 16.422 -34.156 -5.137 1 97.94 105 GLU B N 1
ATOM 3932 C CA . GLU B 1 105 ? 16.547 -35.594 -4.965 1 97.94 105 GLU B CA 1
ATOM 3933 C C . GLU B 1 105 ? 17.891 -36.094 -5.508 1 97.94 105 GLU B C 1
ATOM 3935 O O . GLU B 1 105 ? 18.547 -36.906 -4.879 1 97.94 105 GLU B O 1
ATOM 3940 N N . ALA B 1 106 ? 18.25 -35.562 -6.605 1 96.56 106 ALA B N 1
ATOM 3941 C CA . ALA B 1 106 ? 19.5 -35.969 -7.211 1 96.56 106 ALA B CA 1
ATOM 3942 C C . ALA B 1 106 ? 20.688 -35.594 -6.332 1 96.56 106 ALA B C 1
ATOM 3944 O O . ALA B 1 106 ? 21.625 -36.375 -6.141 1 96.56 106 ALA B O 1
ATOM 3945 N N . ILE B 1 107 ? 20.688 -34.406 -5.836 1 97.81 107 ILE B N 1
ATOM 3946 C CA . ILE B 1 107 ? 21.781 -33.906 -4.992 1 97.81 107 ILE B CA 1
ATOM 3947 C C . ILE B 1 107 ? 21.812 -34.719 -3.691 1 97.81 107 ILE B C 1
ATOM 3949 O O . ILE B 1 107 ? 22.875 -35.188 -3.289 1 97.81 107 ILE B O 1
ATOM 3953 N N . HIS B 1 108 ? 20.703 -34.938 -3.066 1 97.88 108 HIS B N 1
ATOM 3954 C CA . HIS B 1 108 ? 20.641 -35.562 -1.744 1 97.88 108 HIS B CA 1
ATOM 3955 C C . HIS B 1 108 ? 20.906 -37.062 -1.818 1 97.88 108 HIS B C 1
ATOM 3957 O O . HIS B 1 108 ? 21.203 -37.688 -0.805 1 97.88 108 HIS B O 1
ATOM 3963 N N . ALA B 1 109 ? 20.766 -37.625 -2.992 1 97.19 109 ALA B N 1
ATOM 3964 C CA . ALA B 1 109 ? 21.125 -39 -3.18 1 97.19 109 ALA B CA 1
ATOM 3965 C C . ALA B 1 109 ? 22.625 -39.219 -2.926 1 97.19 109 ALA B C 1
ATOM 3967 O O . ALA B 1 109 ? 23.031 -40.281 -2.443 1 97.19 109 ALA B O 1
ATOM 3968 N N . GLU B 1 110 ? 23.344 -38.281 -3.209 1 96 110 GLU B N 1
ATOM 3969 C CA . GLU B 1 110 ? 24.797 -38.406 -3.035 1 96 110 GLU B CA 1
ATOM 3970 C C . GLU B 1 110 ? 25.25 -37.625 -1.795 1 96 110 GLU B C 1
ATOM 3972 O O . GLU B 1 110 ? 26.203 -38.031 -1.128 1 96 110 GLU B O 1
ATOM 3977 N N . PHE B 1 111 ? 24.641 -36.531 -1.541 1 97.62 111 PHE B N 1
ATOM 3978 C CA . PHE B 1 111 ? 24.938 -35.688 -0.385 1 97.62 111 PHE B CA 1
ATOM 3979 C C . PHE B 1 111 ? 23.688 -35.438 0.431 1 97.62 111 PHE B C 1
ATOM 3981 O O . PHE B 1 111 ? 23.094 -34.344 0.345 1 97.62 111 PHE B O 1
ATOM 3988 N N . PRO B 1 112 ? 23.344 -36.25 1.337 1 96.69 112 PRO B N 1
ATOM 3989 C CA . PRO B 1 112 ? 22.047 -36.188 2.021 1 96.69 112 PRO B CA 1
ATOM 3990 C C . PRO B 1 112 ? 21.891 -34.938 2.906 1 96.69 112 PRO B C 1
ATOM 3992 O O . PRO B 1 112 ? 20.781 -34.5 3.143 1 96.69 112 PRO B O 1
ATOM 3995 N N . ASP B 1 113 ? 23 -34.375 3.301 1 96.19 113 ASP B N 1
ATOM 3996 C CA . ASP B 1 113 ? 22.906 -33.281 4.254 1 96.19 113 ASP B CA 1
ATOM 3997 C C . ASP B 1 113 ? 23.141 -31.922 3.564 1 96.19 113 ASP B C 1
ATOM 3999 O O . ASP B 1 113 ? 23.203 -30.891 4.223 1 96.19 113 ASP B O 1
ATOM 4003 N N . GLN B 1 114 ? 23.25 -31.953 2.277 1 97.62 114 GLN B N 1
ATOM 4004 C CA . GLN B 1 114 ? 23.531 -30.734 1.529 1 97.62 114 GLN B CA 1
ATOM 4005 C C . GLN B 1 114 ? 22.375 -29.75 1.621 1 97.62 114 GLN B C 1
ATOM 4007 O O . GLN B 1 114 ? 21.219 -30.125 1.411 1 97.62 114 GLN B O 1
ATOM 4012 N N . MET B 1 115 ? 22.703 -28.5 1.967 1 98.19 115 MET B N 1
ATOM 4013 C CA . MET B 1 115 ? 21.672 -27.453 1.986 1 98.19 115 MET B CA 1
ATOM 4014 C C . MET B 1 115 ? 21.453 -26.875 0.589 1 98.19 115 MET B C 1
ATOM 4016 O O . MET B 1 115 ? 22.406 -26.719 -0.177 1 98.19 115 MET B O 1
ATOM 4020 N N . LEU B 1 116 ? 20.219 -26.578 0.335 1 98.38 116 LEU B N 1
ATOM 4021 C CA . LEU B 1 116 ? 19.875 -26.047 -0.973 1 98.38 116 LEU B CA 1
ATOM 4022 C C . LEU B 1 116 ? 19.25 -24.656 -0.835 1 98.38 116 LEU B C 1
ATOM 4024 O O . LEU B 1 116 ? 18.672 -24.344 0.208 1 98.38 116 LEU B O 1
ATOM 4028 N N . ALA B 1 117 ? 19.391 -23.812 -1.847 1 97.56 117 ALA B N 1
ATOM 4029 C CA . ALA B 1 117 ? 18.781 -22.484 -1.918 1 97.56 117 ALA B CA 1
ATOM 4030 C C . ALA B 1 117 ? 17.922 -22.328 -3.166 1 97.56 117 ALA B C 1
ATOM 4032 O O . ALA B 1 117 ? 18.172 -22.984 -4.18 1 97.56 117 ALA B O 1
ATOM 4033 N N . TYR B 1 118 ? 16.922 -21.578 -3.045 1 96.56 118 TYR B N 1
ATOM 4034 C CA . TYR B 1 118 ? 16.016 -21.328 -4.16 1 96.56 118 TYR B CA 1
ATOM 4035 C C . TYR B 1 118 ? 15.703 -19.844 -4.285 1 96.56 118 TYR B C 1
ATOM 4037 O O . TYR B 1 118 ? 15.352 -19.188 -3.299 1 96.56 118 TYR B O 1
ATOM 4045 N N . ASN B 1 119 ? 15.875 -19.328 -5.477 1 94.69 119 ASN B N 1
ATOM 4046 C CA . ASN B 1 119 ? 15.523 -17.922 -5.734 1 94.69 119 ASN B CA 1
ATOM 4047 C C . ASN B 1 119 ? 14.055 -17.781 -6.121 1 94.69 119 ASN B C 1
ATOM 4049 O O . ASN B 1 119 ? 13.648 -18.219 -7.203 1 94.69 119 ASN B O 1
ATOM 4053 N N . LEU B 1 120 ? 13.281 -17.234 -5.184 1 93.75 120 LEU B N 1
ATOM 4054 C CA . LEU B 1 120 ? 11.898 -16.875 -5.488 1 93.75 120 LEU B CA 1
ATOM 4055 C C . LEU B 1 120 ? 11.836 -15.586 -6.301 1 93.75 120 LEU B C 1
ATOM 4057 O O . LEU B 1 120 ? 11.453 -14.539 -5.781 1 93.75 120 LEU B O 1
ATOM 4061 N N . SER B 1 121 ? 12.07 -15.68 -7.574 1 88.5 121 SER B N 1
ATOM 4062 C CA . SER B 1 121 ? 12.469 -14.57 -8.43 1 88.5 121 SER B CA 1
ATOM 4063 C C . SER B 1 121 ? 11.281 -13.68 -8.781 1 88.5 121 SER B C 1
ATOM 4065 O O . SER B 1 121 ? 10.266 -14.172 -9.273 1 88.5 121 SER B O 1
ATOM 4067 N N . PRO B 1 122 ? 11.398 -12.414 -8.664 1 87.31 122 PRO B N 1
ATOM 4068 C CA . PRO B 1 122 ? 10.367 -11.484 -9.117 1 87.31 122 PRO B CA 1
ATOM 4069 C C . PRO B 1 122 ? 10.32 -11.352 -10.641 1 87.31 122 PRO B C 1
ATOM 4071 O O . PRO B 1 122 ? 9.383 -10.758 -11.18 1 87.31 122 PRO B O 1
ATOM 4074 N N . SER B 1 123 ? 11.273 -11.875 -11.273 1 83 123 SER B N 1
ATOM 4075 C CA . SER B 1 123 ? 11.258 -11.828 -12.734 1 83 123 SER B CA 1
ATOM 4076 C C . SER B 1 123 ? 10.25 -12.82 -13.305 1 83 123 SER B C 1
ATOM 4078 O O . SER B 1 123 ? 9.906 -12.758 -14.484 1 83 123 SER B O 1
ATOM 4080 N N . PHE B 1 124 ? 9.836 -13.773 -12.477 1 85.75 124 PHE B N 1
ATOM 4081 C CA . PHE B 1 124 ? 8.75 -14.656 -12.867 1 85.75 124 PHE B CA 1
ATOM 4082 C C . PHE B 1 124 ? 7.41 -13.93 -12.805 1 85.75 124 PHE B C 1
ATOM 4084 O O . PHE B 1 124 ? 7.188 -13.117 -11.906 1 85.75 124 PHE B O 1
ATOM 4091 N N . ASN B 1 125 ? 6.641 -14.125 -13.836 1 88.44 125 ASN B N 1
ATOM 4092 C CA . ASN B 1 125 ? 5.223 -13.828 -13.648 1 88.44 125 ASN B CA 1
ATOM 4093 C C . ASN B 1 125 ? 4.508 -14.969 -12.922 1 88.44 125 ASN B C 1
ATOM 4095 O O . ASN B 1 125 ? 4.246 -16.016 -13.516 1 88.44 125 ASN B O 1
ATOM 4099 N N . TRP B 1 126 ? 4.242 -14.734 -11.734 1 91 126 TRP B N 1
ATOM 4100 C CA . TRP B 1 126 ? 3.748 -15.805 -10.867 1 91 126 TRP B CA 1
ATOM 4101 C C . TRP B 1 126 ? 2.348 -16.234 -11.289 1 91 126 TRP B C 1
ATOM 4103 O O . TRP B 1 126 ? 1.959 -17.391 -11.078 1 91 126 TRP B O 1
ATOM 4113 N N . ASP B 1 127 ? 1.641 -15.344 -11.969 1 90.75 127 ASP B N 1
ATOM 4114 C CA . ASP B 1 127 ? 0.298 -15.711 -12.414 1 90.75 127 ASP B CA 1
ATOM 4115 C C . ASP B 1 127 ? 0.351 -16.578 -13.672 1 90.75 127 ASP B C 1
ATOM 4117 O O . ASP B 1 127 ? -0.638 -17.219 -14.031 1 90.75 127 ASP B O 1
ATOM 4121 N N . THR B 1 128 ? 1.466 -16.688 -14.336 1 88.94 128 THR B N 1
ATOM 4122 C CA . THR B 1 128 ? 1.577 -17.469 -15.562 1 88.94 128 THR B CA 1
ATOM 4123 C C . THR B 1 128 ? 2.188 -18.844 -15.273 1 88.94 128 THR B C 1
ATOM 4125 O O . THR B 1 128 ? 2.389 -19.641 -16.188 1 88.94 128 THR B O 1
ATOM 4128 N N . THR B 1 129 ? 2.477 -19.141 -14.047 1 89.62 129 THR B N 1
ATOM 4129 C CA . THR B 1 129 ? 3.088 -20.406 -13.664 1 89.62 129 THR B CA 1
ATOM 4130 C C . THR B 1 129 ? 2.057 -21.531 -13.688 1 89.62 129 THR B C 1
ATOM 4132 O O . THR B 1 129 ? 2.416 -22.703 -13.672 1 89.62 129 THR B O 1
ATOM 4135 N N . GLY B 1 130 ? 0.784 -21.141 -13.734 1 88.69 130 GLY B N 1
ATOM 4136 C CA . GLY B 1 130 ? -0.284 -22.125 -13.68 1 88.69 130 GLY B CA 1
ATOM 4137 C C . GLY B 1 130 ? -0.689 -22.5 -12.266 1 88.69 130 GLY B C 1
ATOM 4138 O O . GLY B 1 130 ? -1.646 -23.25 -12.062 1 88.69 130 GLY B O 1
ATOM 4139 N N . MET B 1 131 ? -0.072 -21.969 -11.297 1 93.69 131 MET B N 1
ATOM 4140 C CA . MET B 1 131 ? -0.383 -22.266 -9.898 1 93.69 131 MET B CA 1
ATOM 4141 C C . MET B 1 131 ? -1.608 -21.484 -9.438 1 93.69 131 MET B C 1
ATOM 4143 O O . MET B 1 131 ? -1.828 -20.359 -9.867 1 93.69 131 MET B O 1
ATOM 4147 N N . THR B 1 132 ? -2.4 -22.156 -8.555 1 94.62 132 THR B N 1
ATOM 4148 C CA . THR B 1 132 ? -3.475 -21.453 -7.855 1 94.62 132 THR B CA 1
ATOM 4149 C C . THR B 1 132 ? -2.91 -20.562 -6.762 1 94.62 132 THR B C 1
ATOM 4151 O O . THR B 1 132 ? -1.733 -20.656 -6.414 1 94.62 132 THR B O 1
ATOM 4154 N N . ASP B 1 133 ? -3.73 -19.719 -6.238 1 93.38 133 ASP B N 1
ATOM 4155 C CA . ASP B 1 133 ? -3.324 -18.859 -5.129 1 93.38 133 ASP B CA 1
ATOM 4156 C C . ASP B 1 133 ? -2.828 -19.688 -3.947 1 93.38 133 ASP B C 1
ATOM 4158 O O . ASP B 1 133 ? -1.82 -19.359 -3.322 1 93.38 133 ASP B O 1
ATOM 4162 N N . GLU B 1 134 ? -3.51 -20.719 -3.703 1 95.25 134 GLU B N 1
ATOM 4163 C CA . GLU B 1 134 ? -3.139 -21.578 -2.578 1 95.25 134 GLU B CA 1
ATOM 4164 C C . GLU B 1 134 ? -1.796 -22.266 -2.822 1 95.25 134 GLU B C 1
ATOM 4166 O O . GLU B 1 134 ? -0.978 -22.375 -1.907 1 95.25 134 GLU B O 1
ATOM 4171 N N . GLU B 1 135 ? -1.611 -22.656 -4.023 1 96.12 135 GLU B N 1
ATOM 4172 C CA . GLU B 1 135 ? -0.332 -23.281 -4.359 1 96.12 135 GLU B CA 1
ATOM 4173 C C . GLU B 1 135 ? 0.816 -22.281 -4.219 1 96.12 135 GLU B C 1
ATOM 4175 O O . GLU B 1 135 ? 1.887 -22.625 -3.715 1 96.12 135 GLU B O 1
ATOM 4180 N N . MET B 1 136 ? 0.604 -21.078 -4.652 1 96.62 136 MET B N 1
ATOM 4181 C CA . MET B 1 136 ? 1.621 -20.047 -4.516 1 96.62 136 MET B CA 1
ATOM 4182 C C . MET B 1 136 ? 1.902 -19.75 -3.045 1 96.62 136 MET B C 1
ATOM 4184 O O . MET B 1 136 ? 3.055 -19.547 -2.656 1 96.62 136 MET B O 1
ATOM 4188 N N . ARG B 1 137 ? 0.871 -19.734 -2.271 1 96.56 137 ARG B N 1
ATOM 4189 C CA . ARG B 1 137 ? 1.008 -19.516 -0.836 1 96.56 137 ARG B CA 1
ATOM 4190 C C . ARG B 1 137 ? 1.894 -20.578 -0.197 1 96.56 137 ARG B C 1
ATOM 4192 O O . ARG B 1 137 ? 2.729 -20.266 0.654 1 96.56 137 ARG B O 1
ATOM 4199 N N . ARG B 1 138 ? 1.809 -21.797 -0.622 1 96.75 138 ARG B N 1
ATOM 4200 C CA . ARG B 1 138 ? 2.488 -22.938 0.002 1 96.75 138 ARG B CA 1
ATOM 4201 C C . ARG B 1 138 ? 3.846 -23.188 -0.646 1 96.75 138 ARG B C 1
ATOM 4203 O O . ARG B 1 138 ? 4.633 -24 -0.156 1 96.75 138 ARG B O 1
ATOM 4210 N N . PHE B 1 139 ? 4.152 -22.531 -1.694 1 97.5 139 PHE B N 1
ATOM 4211 C CA . PHE B 1 139 ? 5.316 -22.812 -2.521 1 97.5 139 PHE B CA 1
ATOM 4212 C C . PHE B 1 139 ? 6.586 -22.828 -1.683 1 97.5 139 PHE B C 1
ATOM 4214 O O . PHE B 1 139 ? 7.363 -23.797 -1.74 1 97.5 139 PHE B O 1
ATOM 4221 N N . PRO B 1 140 ? 6.812 -21.828 -0.793 1 96.75 140 PRO B N 1
ATOM 4222 C CA . PRO B 1 140 ? 8.039 -21.859 0.005 1 96.75 140 PRO B CA 1
ATOM 4223 C C . PRO B 1 140 ? 8.086 -23.031 0.973 1 96.75 140 PRO B C 1
ATOM 4225 O O . PRO B 1 140 ? 9.156 -23.609 1.189 1 96.75 140 PRO B O 1
ATOM 4228 N N . GLU B 1 141 ? 6.98 -23.359 1.542 1 96.5 141 GLU B N 1
ATOM 4229 C CA . GLU B 1 141 ? 6.918 -24.484 2.459 1 96.5 141 GLU B CA 1
ATOM 4230 C C . GLU B 1 141 ? 7.254 -25.797 1.746 1 96.5 141 GLU B C 1
ATOM 4232 O O . GLU B 1 141 ? 7.957 -26.641 2.295 1 96.5 141 GLU B O 1
ATOM 4237 N N . GLU B 1 142 ? 6.699 -25.969 0.539 1 97.38 142 GLU B N 1
ATOM 4238 C CA . GLU B 1 142 ? 6.98 -27.172 -0.243 1 97.38 142 GLU B CA 1
ATOM 4239 C C . GLU B 1 142 ? 8.469 -27.281 -0.563 1 97.38 142 GLU B C 1
ATOM 4241 O O . GLU B 1 142 ? 9.031 -28.391 -0.534 1 97.38 142 GLU B O 1
ATOM 4246 N N . LEU B 1 143 ? 9.102 -26.172 -0.859 1 97.5 143 LEU B N 1
ATOM 4247 C CA . LEU B 1 143 ? 10.539 -26.156 -1.098 1 97.5 143 LEU B CA 1
ATOM 4248 C C . LEU B 1 143 ? 11.305 -26.594 0.147 1 97.5 143 LEU B C 1
ATOM 4250 O O . LEU B 1 143 ? 12.266 -27.359 0.053 1 97.5 143 LEU B O 1
ATOM 4254 N N . GLY B 1 144 ? 10.844 -26.047 1.277 1 96.94 144 GLY B N 1
ATOM 4255 C CA . GLY B 1 144 ? 11.492 -26.406 2.529 1 96.94 144 GLY B CA 1
ATOM 4256 C C . GLY B 1 144 ? 11.492 -27.906 2.789 1 96.94 144 GLY B C 1
ATOM 4257 O O . GLY B 1 144 ? 12.484 -28.453 3.268 1 96.94 144 GLY B O 1
ATOM 4258 N N . LYS B 1 145 ? 10.453 -28.578 2.422 1 96.94 145 LYS B N 1
ATOM 4259 C CA . LYS B 1 145 ? 10.328 -30.016 2.619 1 96.94 145 LYS B CA 1
ATOM 4260 C C . LYS B 1 145 ? 11.344 -30.781 1.77 1 96.94 145 LYS B C 1
ATOM 4262 O O . LYS B 1 145 ? 11.695 -31.922 2.078 1 96.94 145 LYS B O 1
ATOM 4267 N N . MET B 1 146 ? 11.836 -30.125 0.739 1 97.12 146 MET B N 1
ATOM 4268 C CA . MET B 1 146 ? 12.75 -30.781 -0.194 1 97.12 146 MET B CA 1
ATOM 4269 C C . MET B 1 146 ? 14.203 -30.469 0.164 1 97.12 146 MET B C 1
ATOM 4271 O O . MET B 1 146 ? 15.117 -30.922 -0.522 1 97.12 146 MET B O 1
ATOM 4275 N N . GLY B 1 147 ? 14.367 -29.672 1.178 1 97.38 147 GLY B N 1
ATOM 4276 C CA . GLY B 1 147 ? 15.719 -29.391 1.616 1 97.38 147 GLY B CA 1
ATOM 4277 C C . GLY B 1 147 ? 16.203 -28 1.209 1 97.38 147 GLY B C 1
ATOM 4278 O O . GLY B 1 147 ? 17.359 -27.656 1.45 1 97.38 147 GLY B O 1
ATOM 4279 N N . PHE B 1 148 ? 15.352 -27.234 0.579 1 97.88 148 PHE B N 1
ATOM 4280 C CA . PHE B 1 148 ? 15.688 -25.844 0.316 1 97.88 148 PHE B CA 1
ATOM 4281 C C . PHE B 1 148 ? 15.5 -25 1.57 1 97.88 148 PHE B C 1
ATOM 4283 O O . PHE B 1 148 ? 14.414 -24.469 1.817 1 97.88 148 PHE B O 1
ATOM 4290 N N . VAL B 1 149 ? 16.641 -24.766 2.24 1 96.62 149 VAL B N 1
ATOM 4291 C CA . VAL B 1 149 ? 16.547 -24.172 3.57 1 96.62 149 VAL B CA 1
ATOM 4292 C C . VAL B 1 149 ? 16.781 -22.672 3.479 1 96.62 149 VAL B C 1
ATOM 4294 O O . VAL B 1 149 ? 16.516 -21.938 4.434 1 96.62 149 VAL B O 1
ATOM 4297 N N . PHE B 1 150 ? 17.297 -22.219 2.303 1 96.62 150 PHE B N 1
ATOM 4298 C CA . PHE B 1 150 ? 17.484 -20.797 2.057 1 96.62 150 PHE B CA 1
ATOM 4299 C C . PHE B 1 150 ? 16.703 -20.344 0.826 1 96.62 150 PHE B C 1
ATOM 4301 O O . PHE B 1 150 ? 17.172 -20.5 -0.303 1 96.62 150 PHE B O 1
ATOM 4308 N N . ASN B 1 151 ? 15.555 -19.766 1.107 1 94.06 151 ASN B N 1
ATOM 4309 C CA . ASN B 1 151 ? 14.75 -19.156 0.052 1 94.06 151 ASN B CA 1
ATOM 4310 C C . ASN B 1 151 ? 14.875 -17.641 0.057 1 94.06 151 ASN B C 1
ATOM 4312 O O . ASN B 1 151 ? 14.664 -17 1.091 1 94.06 151 ASN B O 1
ATOM 4316 N N . PHE B 1 152 ? 15.25 -17.109 -1.095 1 93.38 152 PHE B N 1
ATOM 4317 C CA . PHE B 1 152 ? 15.5 -15.672 -1.126 1 93.38 152 PHE B CA 1
ATOM 4318 C C . PHE B 1 152 ? 14.836 -15.039 -2.34 1 93.38 152 PHE B C 1
ATOM 4320 O O . PHE B 1 152 ? 14.344 -15.742 -3.227 1 93.38 152 PHE B O 1
ATOM 4327 N N . ILE B 1 153 ? 14.695 -13.68 -2.25 1 90.75 153 ILE B N 1
ATOM 4328 C CA . ILE B 1 153 ? 14.141 -12.883 -3.34 1 90.75 153 ILE B CA 1
ATOM 4329 C C . ILE B 1 153 ? 15.164 -11.844 -3.791 1 90.75 153 ILE B C 1
ATOM 4331 O O . ILE B 1 153 ? 15.602 -11.008 -2.994 1 90.75 153 ILE B O 1
ATOM 4335 N N . THR B 1 154 ? 15.664 -11.828 -4.926 1 80.38 154 THR B N 1
ATOM 4336 C CA . THR B 1 154 ? 16.766 -10.984 -5.387 1 80.38 154 THR B CA 1
ATOM 4337 C C . THR B 1 154 ? 16.25 -9.602 -5.77 1 80.38 154 THR B C 1
ATOM 4339 O O . THR B 1 154 ? 16.875 -8.594 -5.426 1 80.38 154 THR B O 1
ATOM 4342 N N . TYR B 1 155 ? 15.25 -9.391 -6.594 1 77.31 155 TYR B N 1
ATOM 4343 C CA . TYR B 1 155 ? 14.805 -8.125 -7.152 1 77.31 155 TYR B CA 1
ATOM 4344 C C . TYR B 1 155 ? 13.516 -7.656 -6.488 1 77.31 155 TYR B C 1
ATOM 4346 O O . TYR B 1 155 ? 12.812 -6.789 -7.016 1 77.31 155 TYR B O 1
ATOM 4354 N N . GLY B 1 156 ? 13.344 -8.102 -5.348 1 79.19 156 GLY B N 1
ATOM 4355 C CA . GLY B 1 156 ? 12.102 -7.766 -4.672 1 79.19 156 GLY B CA 1
ATOM 4356 C C . GLY B 1 156 ? 12.062 -6.332 -4.172 1 79.19 156 GLY B C 1
ATOM 4357 O O . GLY B 1 156 ? 11.031 -5.664 -4.273 1 79.19 156 GLY B O 1
ATOM 4358 N N . GLY B 1 157 ? 13.266 -5.898 -3.75 1 83.25 157 GLY B N 1
ATOM 4359 C CA . GLY B 1 157 ? 13.344 -4.539 -3.242 1 83.25 157 GLY B CA 1
ATOM 4360 C C . GLY B 1 157 ? 13.047 -3.49 -4.297 1 83.25 157 GLY B C 1
ATOM 4361 O O . GLY B 1 157 ? 12.375 -2.496 -4.02 1 83.25 157 GLY B O 1
ATOM 4362 N N . HIS B 1 158 ? 13.422 -3.797 -5.5 1 85.75 158 HIS B N 1
ATOM 4363 C CA . HIS B 1 158 ? 13.188 -2.854 -6.59 1 85.75 158 HIS B CA 1
ATOM 4364 C C . HIS B 1 158 ? 11.703 -2.723 -6.898 1 85.75 158 HIS B C 1
ATOM 4366 O O . HIS B 1 158 ? 11.211 -1.619 -7.137 1 85.75 158 HIS B O 1
ATOM 4372 N N . GLN B 1 159 ? 11.023 -3.818 -6.898 1 87.19 159 GLN B N 1
ATOM 4373 C CA . GLN B 1 159 ? 9.594 -3.791 -7.223 1 87.19 159 GLN B CA 1
ATOM 4374 C C . GLN B 1 159 ? 8.789 -3.156 -6.094 1 87.19 159 GLN B C 1
ATOM 4376 O O . GLN B 1 159 ? 7.91 -2.33 -6.34 1 87.19 159 GLN B O 1
ATOM 4381 N N . ILE B 1 160 ? 9.141 -3.535 -4.859 1 90.31 160 ILE B N 1
ATOM 4382 C CA . ILE B 1 160 ? 8.383 -3.021 -3.723 1 90.31 160 ILE B CA 1
ATOM 4383 C C . ILE B 1 160 ? 8.641 -1.523 -3.57 1 90.31 160 ILE B C 1
ATOM 4385 O O . ILE B 1 160 ? 7.703 -0.746 -3.373 1 90.31 160 ILE B O 1
ATOM 4389 N N . ASP B 1 161 ? 9.922 -1.096 -3.748 1 90.12 161 ASP B N 1
ATOM 4390 C CA . ASP B 1 161 ? 10.258 0.322 -3.643 1 90.12 161 ASP B CA 1
ATOM 4391 C C . ASP B 1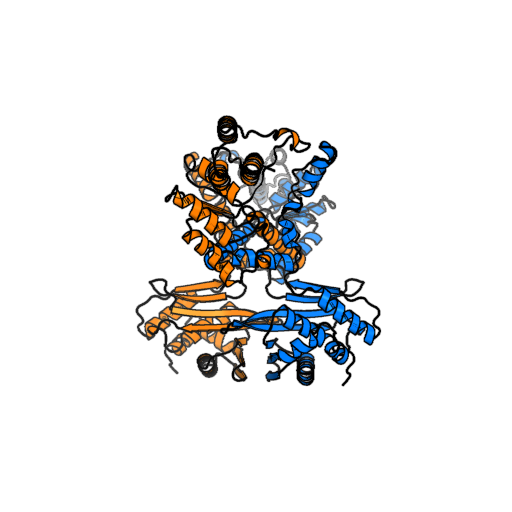 161 ? 9.664 1.113 -4.805 1 90.12 161 ASP B C 1
ATOM 4393 O O . ASP B 1 161 ? 9.195 2.238 -4.621 1 90.12 161 ASP B O 1
ATOM 4397 N N . GLY B 1 162 ? 9.758 0.48 -5.953 1 88.81 162 GLY B N 1
ATOM 4398 C CA . GLY B 1 162 ? 9.227 1.142 -7.133 1 88.81 162 GLY B CA 1
ATOM 4399 C C . GLY B 1 162 ? 7.742 1.438 -7.031 1 88.81 162 GLY B C 1
ATOM 4400 O O . GLY B 1 162 ? 7.312 2.57 -7.27 1 88.81 162 GLY B O 1
ATOM 4401 N N . VAL B 1 163 ? 6.984 0.49 -6.637 1 89.62 163 VAL B N 1
ATOM 4402 C CA . VAL B 1 163 ? 5.539 0.656 -6.523 1 89.62 163 VAL B CA 1
ATOM 4403 C C . VAL B 1 163 ? 5.219 1.65 -5.41 1 89.62 163 VAL B C 1
ATOM 4405 O O . VAL B 1 163 ? 4.328 2.492 -5.555 1 89.62 163 VAL B O 1
ATOM 4408 N N . ALA B 1 164 ? 5.91 1.541 -4.301 1 91.56 164 ALA B N 1
ATOM 4409 C CA . ALA B 1 164 ? 5.691 2.449 -3.18 1 91.56 164 ALA B CA 1
ATOM 4410 C C . ALA B 1 164 ? 5.965 3.896 -3.584 1 91.56 164 ALA B C 1
ATOM 4412 O O . ALA B 1 164 ? 5.191 4.797 -3.244 1 91.56 164 ALA B O 1
ATOM 4413 N N . ALA B 1 165 ? 7.047 4.078 -4.316 1 91.81 165 ALA B N 1
ATOM 4414 C CA . ALA B 1 165 ? 7.406 5.422 -4.766 1 91.81 165 ALA B CA 1
ATOM 4415 C C . ALA B 1 165 ? 6.379 5.965 -5.754 1 91.81 165 ALA B C 1
ATOM 4417 O O . ALA B 1 165 ? 5.996 7.133 -5.68 1 91.81 165 ALA B O 1
ATOM 4418 N N . GLU B 1 166 ? 5.98 5.094 -6.594 1 91.38 166 GLU B N 1
ATOM 4419 C CA . GLU B 1 166 ? 4.977 5.5 -7.574 1 91.38 166 GLU B CA 1
ATOM 4420 C C . GLU B 1 166 ? 3.664 5.879 -6.895 1 91.38 166 GLU B C 1
ATOM 4422 O O . GLU B 1 166 ? 3.053 6.895 -7.242 1 91.38 166 GLU B O 1
ATOM 4427 N N . GLU B 1 167 ? 3.256 5.09 -6.035 1 92.38 167 GLU B N 1
ATOM 4428 C CA . GLU B 1 167 ? 2.018 5.352 -5.309 1 92.38 167 GLU B CA 1
ATOM 4429 C C . GLU B 1 167 ? 2.111 6.645 -4.504 1 92.38 167 GLU B C 1
ATOM 4431 O O . GLU B 1 167 ? 1.194 7.469 -4.531 1 92.38 167 GLU B O 1
ATOM 4436 N N . PHE B 1 168 ? 3.172 6.844 -3.861 1 93.75 168 PHE B N 1
ATOM 4437 C CA . PHE B 1 168 ? 3.328 8.031 -3.031 1 93.75 168 PHE B CA 1
ATOM 4438 C C . PHE B 1 168 ? 3.396 9.289 -3.895 1 93.75 168 PHE B C 1
ATOM 4440 O O . PHE B 1 168 ? 2.777 10.305 -3.572 1 93.75 168 PHE B O 1
ATOM 4447 N N . ALA B 1 169 ? 4.227 9.195 -4.953 1 93.31 169 ALA B N 1
ATOM 4448 C CA . ALA B 1 169 ? 4.34 10.336 -5.859 1 93.31 169 ALA B CA 1
ATOM 4449 C C . ALA B 1 169 ? 2.977 10.711 -6.438 1 93.31 169 ALA B C 1
ATOM 4451 O O . ALA B 1 169 ? 2.637 11.891 -6.52 1 93.31 169 ALA B O 1
ATOM 4452 N N . THR B 1 170 ? 2.24 9.719 -6.789 1 93.25 170 THR B N 1
ATOM 4453 C CA . THR B 1 170 ? 0.905 9.961 -7.32 1 93.25 170 THR B CA 1
ATOM 4454 C C . THR B 1 170 ? -0.003 10.562 -6.254 1 93.25 170 THR B C 1
ATOM 4456 O O . THR B 1 170 ? -0.741 11.516 -6.527 1 93.25 170 THR B O 1
ATOM 4459 N N . ALA B 1 171 ? 0.069 10.062 -5.102 1 93.44 171 ALA B N 1
ATOM 4460 C CA . ALA B 1 171 ? -0.728 10.586 -3.994 1 93.44 171 ALA B CA 1
ATOM 4461 C C . ALA B 1 171 ? -0.365 12.031 -3.695 1 93.44 171 ALA B C 1
ATOM 4463 O O . ALA B 1 171 ? -1.243 12.852 -3.414 1 93.44 171 ALA B O 1
ATOM 4464 N N . LEU B 1 172 ? 0.9 12.305 -3.729 1 93.31 172 LEU B N 1
ATOM 4465 C CA . LEU B 1 172 ? 1.358 13.664 -3.475 1 93.31 172 LEU B CA 1
ATOM 4466 C C . LEU B 1 172 ? 0.795 14.625 -4.512 1 93.31 172 LEU B C 1
ATOM 4468 O O . LEU B 1 172 ? 0.39 15.742 -4.172 1 93.31 172 LEU B O 1
ATOM 4472 N N . ARG B 1 173 ? 0.801 14.195 -5.703 1 93 173 ARG B N 1
ATOM 4473 C CA . ARG B 1 173 ? 0.28 15.023 -6.785 1 93 173 ARG B CA 1
ATOM 4474 C C . ARG B 1 173 ? -1.217 15.266 -6.621 1 93 173 ARG B C 1
ATOM 4476 O O . ARG B 1 173 ? -1.703 16.375 -6.848 1 93 173 ARG B O 1
ATOM 4483 N N . GLN B 1 174 ? -1.917 14.258 -6.129 1 91.56 174 GLN B N 1
ATOM 4484 C CA . GLN B 1 174 ? -3.373 14.305 -6.066 1 91.56 174 GLN B CA 1
ATOM 4485 C C . GLN B 1 174 ? -3.846 14.953 -4.77 1 91.56 174 GLN B C 1
ATOM 4487 O O . GLN B 1 174 ? -4.844 15.68 -4.758 1 91.56 174 GLN B O 1
ATOM 4492 N N . ASP B 1 175 ? -3.066 14.766 -3.674 1 95.06 175 ASP B N 1
ATOM 4493 C CA . ASP B 1 175 ? -3.629 15.086 -2.363 1 95.06 175 ASP B CA 1
ATOM 4494 C C . ASP B 1 175 ? -2.678 15.961 -1.554 1 95.06 175 ASP B C 1
ATOM 4496 O O . ASP B 1 175 ? -2.908 16.203 -0.367 1 95.06 175 ASP B O 1
ATOM 4500 N N . GLY B 1 176 ? -1.654 16.391 -2.176 1 94.5 176 GLY B N 1
ATOM 4501 C CA . GLY B 1 176 ? -0.706 17.203 -1.428 1 94.5 176 GLY B CA 1
ATOM 4502 C C . GLY B 1 176 ? -0.164 16.5 -0.197 1 94.5 176 GLY B C 1
ATOM 4503 O O . GLY B 1 176 ? 0.222 15.328 -0.262 1 94.5 176 GLY B O 1
ATOM 4504 N N . MET B 1 177 ? -0.135 17.141 0.923 1 95.62 177 MET B N 1
ATOM 4505 C CA . MET B 1 177 ? 0.523 16.594 2.102 1 95.62 177 MET B CA 1
ATOM 4506 C C . MET B 1 177 ? -0.425 15.68 2.877 1 95.62 177 MET B C 1
ATOM 4508 O O . MET B 1 177 ? -0.007 14.984 3.807 1 95.62 177 MET B O 1
ATOM 4512 N N . LEU B 1 178 ? -1.651 15.734 2.438 1 95.19 178 LEU B N 1
ATOM 4513 C CA . LEU B 1 178 ? -2.527 14.695 2.98 1 95.19 178 LEU B CA 1
ATOM 4514 C C . LEU B 1 178 ? -1.975 13.305 2.686 1 95.19 178 LEU B C 1
ATOM 4516 O O . LEU B 1 178 ? -2.176 12.375 3.469 1 95.19 178 LEU B O 1
ATOM 4520 N N . ALA B 1 179 ? -1.191 13.211 1.597 1 94.12 179 ALA B N 1
ATOM 4521 C CA . ALA B 1 179 ? -0.561 11.945 1.224 1 94.12 179 ALA B CA 1
ATOM 4522 C C . ALA B 1 179 ? 0.381 11.461 2.32 1 94.12 179 ALA B C 1
ATOM 4524 O O . ALA B 1 179 ? 0.328 10.297 2.721 1 94.12 179 ALA B O 1
ATOM 4525 N N . LEU B 1 180 ? 1.187 12.328 2.824 1 93.12 180 LEU B N 1
ATOM 4526 C CA . LEU B 1 180 ? 2.127 11.961 3.877 1 93.12 180 LEU B CA 1
ATOM 4527 C C . LEU B 1 180 ? 1.396 11.703 5.191 1 93.12 180 LEU B C 1
ATOM 4529 O O . LEU B 1 180 ? 1.757 10.789 5.934 1 93.12 180 LEU B O 1
ATOM 4533 N N . ALA B 1 181 ? 0.412 12.531 5.48 1 92.88 181 ALA B N 1
ATOM 4534 C CA . ALA B 1 181 ? -0.381 12.32 6.691 1 92.88 181 ALA B CA 1
ATOM 4535 C C . ALA B 1 181 ? -0.999 10.922 6.707 1 92.88 181 ALA B C 1
ATOM 4537 O O . ALA B 1 181 ? -0.962 10.234 7.727 1 92.88 181 ALA B O 1
ATOM 4538 N N . ARG B 1 182 ? -1.56 10.531 5.598 1 92.38 182 ARG B N 1
ATOM 4539 C CA . ARG B 1 182 ? -2.18 9.219 5.496 1 92.38 182 ARG B CA 1
ATOM 4540 C C . ARG B 1 182 ? -1.148 8.109 5.68 1 92.38 182 ARG B C 1
ATOM 4542 O O . ARG B 1 182 ? -1.439 7.078 6.293 1 92.38 182 ARG B O 1
ATOM 4549 N N . LEU B 1 183 ? 0.012 8.32 5.086 1 91.69 183 LEU B N 1
ATOM 4550 C CA . LEU B 1 183 ? 1.091 7.363 5.293 1 91.69 183 LEU B CA 1
ATOM 4551 C C . LEU B 1 183 ? 1.445 7.25 6.773 1 91.69 183 LEU B C 1
ATOM 4553 O O . LEU B 1 183 ? 1.648 6.148 7.285 1 91.69 183 LEU B O 1
ATOM 4557 N N . GLN B 1 184 ? 1.524 8.367 7.438 1 91.12 184 GLN B N 1
ATOM 4558 C CA . GLN B 1 184 ? 1.838 8.375 8.859 1 91.12 184 GLN B CA 1
ATOM 4559 C C . GLN B 1 184 ? 0.74 7.684 9.672 1 91.12 184 GLN B C 1
ATOM 4561 O O . GLN B 1 184 ? 1.025 6.977 10.633 1 91.12 184 GLN B O 1
ATOM 4566 N N . ARG B 1 185 ? -0.497 7.926 9.273 1 91.12 185 ARG B N 1
ATOM 4567 C CA . ARG B 1 185 ? -1.618 7.254 9.914 1 91.12 185 ARG B CA 1
ATOM 4568 C C . ARG B 1 185 ? -1.498 5.738 9.781 1 91.12 185 ARG B C 1
ATOM 4570 O O . ARG B 1 185 ? -1.751 5.004 10.742 1 91.12 185 ARG B O 1
ATOM 4577 N N . LYS B 1 186 ? -1.124 5.324 8.648 1 90.25 186 LYS B N 1
ATOM 4578 C CA . LYS B 1 186 ? -0.91 3.898 8.406 1 90.25 186 LYS B CA 1
ATOM 4579 C C . LYS B 1 186 ? 0.204 3.354 9.297 1 90.25 186 LYS B C 1
ATOM 4581 O O . LYS B 1 186 ? 0.076 2.268 9.867 1 90.25 186 LYS B O 1
ATOM 4586 N N . MET B 1 187 ? 1.239 4.043 9.43 1 90 187 MET B N 1
ATOM 4587 C CA . MET B 1 187 ? 2.369 3.623 10.25 1 90 187 MET B CA 1
ATOM 4588 C C . MET B 1 187 ? 1.955 3.49 11.711 1 90 187 MET B C 1
ATOM 4590 O O . MET B 1 187 ? 2.385 2.562 12.406 1 90 187 MET B O 1
ATOM 4594 N N . ARG B 1 188 ? 1.155 4.41 12.133 1 89.5 188 ARG B N 1
ATOM 4595 C CA . ARG B 1 188 ? 0.689 4.34 13.516 1 89.5 188 ARG B CA 1
ATOM 4596 C C . ARG B 1 188 ? -0.235 3.146 13.727 1 89.5 188 ARG B C 1
ATOM 4598 O O . ARG B 1 188 ? -0.178 2.482 14.758 1 89.5 188 ARG B O 1
ATOM 4605 N N . LEU B 1 189 ? -0.979 2.859 12.742 1 88.75 189 LEU B N 1
ATOM 4606 C CA . LEU B 1 189 ? -1.909 1.738 12.828 1 88.75 189 LEU B CA 1
ATOM 4607 C C . LEU B 1 189 ? -1.161 0.424 13.016 1 88.75 189 LEU B C 1
ATOM 4609 O O . LEU B 1 189 ? -1.538 -0.39 13.867 1 88.75 189 LEU B O 1
ATOM 4613 N N . VAL B 1 190 ? -0.05 0.278 12.32 1 86.12 190 VAL B N 1
ATOM 4614 C CA . VAL B 1 190 ? 0.658 -0.998 12.367 1 86.12 190 VAL B CA 1
ATOM 4615 C C . VAL B 1 190 ? 1.826 -0.902 13.352 1 86.12 190 VAL B C 1
ATOM 4617 O O . VAL B 1 190 ? 2.664 -1.805 13.414 1 86.12 190 VAL B O 1
ATOM 4620 N N . GLU B 1 191 ? 1.856 0.19 14.031 1 85.31 191 GLU B N 1
ATOM 4621 C CA . GLU B 1 191 ? 2.922 0.427 15 1 85.31 191 GLU B CA 1
ATOM 4622 C C . GLU B 1 191 ? 4.297 0.199 14.375 1 85.31 191 GLU B C 1
ATOM 4624 O O . GLU B 1 191 ? 5.129 -0.513 14.938 1 85.31 191 GLU B O 1
ATOM 4629 N N . SER B 1 192 ? 4.449 0.775 13.273 1 86.25 192 SER B N 1
ATOM 4630 C CA . SER B 1 192 ? 5.707 0.646 12.547 1 86.25 192 SER B CA 1
ATOM 4631 C C . SER B 1 192 ? 6.832 1.398 13.258 1 86.25 192 SER B C 1
ATOM 4633 O O . SER B 1 192 ? 6.641 2.531 13.703 1 86.25 192 SER B O 1
ATOM 4635 N N . PRO B 1 193 ? 7.957 0.765 13.336 1 82.88 193 PRO B N 1
ATOM 4636 C CA . PRO B 1 193 ? 9.094 1.495 13.906 1 82.88 193 PRO B CA 1
ATOM 4637 C C . PRO B 1 193 ? 9.539 2.662 13.031 1 82.88 193 PRO B C 1
ATOM 4639 O O . PRO B 1 193 ? 10.258 3.553 13.5 1 82.88 193 PRO B O 1
ATOM 4642 N N . TYR B 1 194 ? 9.094 2.715 11.867 1 82.69 194 TYR B N 1
ATOM 4643 C CA . TYR B 1 194 ? 9.531 3.738 10.922 1 82.69 194 TYR B CA 1
ATOM 4644 C C . TYR B 1 194 ? 8.805 5.055 11.172 1 82.69 194 TYR B C 1
ATOM 4646 O O . TYR B 1 194 ? 9.086 6.059 10.516 1 82.69 194 TYR B O 1
ATOM 4654 N N . ARG B 1 195 ? 7.941 5.051 12.156 1 79.12 195 ARG B N 1
ATOM 4655 C CA . ARG B 1 195 ? 7.289 6.297 12.547 1 79.12 195 ARG B CA 1
ATOM 4656 C C . ARG B 1 195 ? 8.281 7.266 13.172 1 79.12 195 ARG B C 1
ATOM 4658 O O . ARG B 1 195 ? 8.07 8.477 13.156 1 79.12 195 ARG B O 1
ATOM 4665 N N . THR B 1 196 ? 9.258 6.574 13.812 1 77.19 196 THR B N 1
ATOM 4666 C CA . THR B 1 196 ? 10.344 7.363 14.383 1 77.19 196 THR B CA 1
ATOM 4667 C C . THR B 1 196 ? 11.648 7.105 13.641 1 77.19 196 THR B C 1
ATOM 4669 O O . THR B 1 196 ? 12.523 6.391 14.133 1 77.19 196 THR B O 1
ATOM 4672 N N . PRO B 1 197 ? 11.805 7.773 12.57 1 70.56 197 PRO B N 1
ATOM 4673 C CA . PRO B 1 197 ? 12.906 7.438 11.672 1 70.56 197 PRO B CA 1
ATOM 4674 C C . PRO B 1 197 ? 14.273 7.742 12.273 1 70.56 197 PRO B C 1
ATOM 4676 O O . PRO B 1 197 ? 15.25 7.039 11.992 1 70.56 197 PRO B O 1
ATOM 4679 N N . GLN B 1 198 ? 14.344 8.664 13.156 1 73.69 198 GLN B N 1
ATOM 4680 C CA . GLN B 1 198 ? 15.641 9.055 13.688 1 73.69 198 GLN B CA 1
ATOM 4681 C C . GLN B 1 198 ? 16.234 7.949 14.555 1 73.69 198 GLN B C 1
ATOM 4683 O O . GLN B 1 198 ? 17.453 7.809 14.633 1 73.69 198 GLN B O 1
ATOM 4688 N N . THR B 1 199 ? 15.336 7.191 15.086 1 71.25 199 THR B N 1
ATOM 4689 C CA . THR B 1 199 ? 15.797 6.07 15.898 1 71.25 199 THR B CA 1
ATOM 4690 C C . THR B 1 199 ? 16.453 5.008 15.031 1 71.25 199 THR B C 1
ATOM 4692 O O . THR B 1 199 ? 17.5 4.453 15.398 1 71.25 199 THR B O 1
ATOM 4695 N N . LEU B 1 200 ? 15.953 4.859 13.844 1 74.56 200 LEU B N 1
ATOM 4696 C CA . LEU B 1 200 ? 16.406 3.758 13 1 74.56 200 LEU B CA 1
ATOM 4697 C C . LEU B 1 200 ? 17.672 4.145 12.234 1 74.56 200 LEU B C 1
ATOM 4699 O O . LEU B 1 200 ? 18.406 3.273 11.75 1 74.56 200 LEU B O 1
ATOM 4703 N N . VAL B 1 201 ? 17.891 5.465 12.258 1 74.19 201 VAL B N 1
ATOM 4704 C CA . VAL B 1 201 ? 19.062 5.883 11.5 1 74.19 201 VAL B CA 1
ATOM 4705 C C . VAL B 1 201 ? 20.234 6.141 12.445 1 74.19 201 VAL B C 1
ATOM 4707 O O . VAL B 1 201 ? 21.281 6.66 12.039 1 74.19 201 VAL B O 1
ATOM 4710 N N . GLY B 1 202 ? 20.109 5.809 13.727 1 76 202 GLY B N 1
ATOM 4711 C CA . GLY B 1 202 ? 21.25 5.816 14.625 1 76 202 GLY B CA 1
ATOM 4712 C C . GLY B 1 202 ? 21.297 7.035 15.531 1 76 202 GLY B C 1
ATOM 4713 O O . GLY B 1 202 ? 22.312 7.305 16.172 1 76 202 GLY B O 1
ATOM 4714 N N . GLY B 1 203 ? 20.203 7.785 15.555 1 73.62 203 GLY B N 1
ATOM 4715 C CA . GLY B 1 203 ? 20.172 8.977 16.391 1 73.62 203 GLY B CA 1
ATOM 4716 C C . GLY B 1 203 ? 20.578 8.711 17.828 1 73.62 203 GLY B C 1
ATOM 4717 O O . GLY B 1 203 ? 21.547 9.305 18.312 1 73.62 203 GLY B O 1
ATOM 4718 N N . PRO B 1 204 ? 19.953 7.754 18.328 1 74.62 204 PRO B N 1
ATOM 4719 C CA . PRO B 1 204 ? 20.297 7.449 19.719 1 74.62 204 PRO B CA 1
ATOM 4720 C C . PRO B 1 204 ? 21.734 6.984 19.875 1 74.62 204 PRO B C 1
ATOM 4722 O O . PRO B 1 204 ? 22.406 7.352 20.859 1 74.62 204 PRO B O 1
ATOM 4725 N N . ARG B 1 205 ? 22.172 6.301 18.922 1 77.62 205 ARG B N 1
ATOM 4726 C CA . ARG B 1 205 ? 23.547 5.816 18.984 1 77.62 205 ARG B CA 1
ATOM 4727 C C . ARG B 1 205 ? 24.531 6.965 18.859 1 77.62 205 ARG B C 1
ATOM 4729 O O . ARG B 1 205 ? 25.562 6.988 19.547 1 77.62 205 ARG B O 1
ATOM 4736 N N . SER B 1 206 ? 24.234 7.805 18 1 79.69 206 SER B N 1
ATOM 4737 C CA . SER B 1 206 ? 25.094 8.969 17.812 1 79.69 206 SER B CA 1
ATOM 4738 C C . SER B 1 206 ? 25.125 9.836 19.078 1 79.69 206 SER B C 1
ATOM 4740 O O . SER B 1 206 ? 26.203 10.289 19.484 1 79.69 206 SER B O 1
ATOM 4742 N N . ASP B 1 207 ? 24.031 10.039 19.641 1 81 207 ASP B N 1
ATOM 4743 C CA . ASP B 1 207 ? 23.953 10.844 20.859 1 81 207 ASP B CA 1
ATOM 4744 C C . ASP B 1 207 ? 24.719 10.195 22 1 81 207 ASP B C 1
ATOM 4746 O O . ASP B 1 207 ? 25.391 10.883 22.781 1 81 207 ASP B O 1
ATOM 4750 N N . ALA B 1 208 ? 24.578 8.867 22.031 1 77.94 208 ALA B N 1
ATOM 4751 C CA . ALA B 1 208 ? 25.297 8.133 23.078 1 77.94 208 ALA B CA 1
ATOM 4752 C C . ALA B 1 208 ? 26.812 8.258 22.891 1 77.94 208 ALA B C 1
ATOM 4754 O O . ALA B 1 208 ? 27.547 8.422 23.859 1 77.94 208 ALA B O 1
ATOM 4755 N N . ALA B 1 209 ? 27.188 8.195 21.703 1 80.69 209 ALA B N 1
ATOM 4756 C CA . ALA B 1 209 ? 28.609 8.344 21.406 1 80.69 209 ALA B CA 1
ATOM 4757 C C . ALA B 1 209 ? 29.109 9.75 21.766 1 80.69 209 ALA B C 1
ATOM 4759 O O . ALA B 1 209 ? 30.188 9.906 22.312 1 80.69 209 ALA B O 1
ATOM 4760 N N . LEU B 1 210 ? 28.312 10.672 21.453 1 79 210 LEU B N 1
ATOM 4761 C CA . LEU B 1 210 ? 28.656 12.062 21.734 1 79 210 LEU B CA 1
ATOM 4762 C C . LEU B 1 210 ? 28.719 12.305 23.234 1 79 210 LEU B C 1
ATOM 4764 O O . LEU B 1 210 ? 29.625 12.992 23.734 1 79 210 LEU B O 1
ATOM 4768 N N . ALA B 1 211 ? 27.781 11.75 23.938 1 77.88 211 ALA B N 1
ATOM 4769 C CA . ALA B 1 211 ? 27.766 11.891 25.391 1 77.88 211 ALA B CA 1
ATOM 4770 C C . ALA B 1 211 ? 28.969 11.234 26.031 1 77.88 211 ALA B C 1
ATOM 4772 O O . ALA B 1 211 ? 29.562 11.781 26.969 1 77.88 211 ALA B O 1
ATOM 4773 N N . ALA B 1 212 ? 29.328 10.125 25.453 1 78.19 212 ALA B N 1
ATOM 4774 C CA . ALA B 1 212 ? 30.469 9.398 25.984 1 78.19 212 ALA B CA 1
ATOM 4775 C C . ALA B 1 212 ? 31.766 10.164 25.75 1 78.19 212 ALA B C 1
ATOM 4777 O O . ALA B 1 212 ? 32.656 10.188 26.609 1 78.19 212 ALA B O 1
ATOM 4778 N N . SER B 1 213 ? 31.781 10.789 24.625 1 78.69 213 SER B N 1
ATOM 4779 C CA . SER B 1 213 ? 33.031 11.453 24.25 1 78.69 213 SER B CA 1
ATOM 4780 C C . SER B 1 213 ? 33.156 12.82 24.906 1 78.69 213 SER B C 1
ATOM 4782 O O . SER B 1 213 ? 34.25 13.312 25.125 1 78.69 213 SER B O 1
ATOM 4784 N N . SER B 1 214 ? 32.031 13.445 25.219 1 75 214 SER B N 1
ATOM 4785 C CA . SER B 1 214 ? 32.062 14.812 25.734 1 75 214 SER B CA 1
ATOM 4786 C C . SER B 1 214 ? 31.906 14.828 27.25 1 75 214 SER B C 1
ATOM 4788 O O . SER B 1 214 ? 31.906 15.891 27.875 1 75 214 SER B O 1
ATOM 4790 N N . GLY B 1 215 ? 31.875 13.656 27.844 1 71.88 215 GLY B N 1
ATOM 4791 C CA . GLY B 1 215 ? 31.594 13.602 29.266 1 71.88 215 GLY B CA 1
ATOM 4792 C C . GLY B 1 215 ? 30.203 14.086 29.625 1 71.88 215 GLY B C 1
ATOM 4793 O O . GLY B 1 215 ? 30.016 14.805 30.609 1 71.88 215 GLY B O 1
ATOM 4794 N N . ARG B 1 216 ? 29.219 13.93 28.656 1 67.88 216 ARG B N 1
ATOM 4795 C CA . ARG B 1 216 ? 27.797 14.164 28.812 1 67.88 216 ARG B CA 1
ATOM 4796 C C . ARG B 1 216 ? 27.484 15.656 28.797 1 67.88 216 ARG B C 1
ATOM 4798 O O . ARG B 1 216 ? 26.469 16.094 29.359 1 67.88 216 ARG B O 1
ATOM 4805 N N . THR B 1 217 ? 28.375 16.375 28.281 1 70.44 217 THR B N 1
ATOM 4806 C CA . THR B 1 217 ? 28.172 17.812 28.234 1 70.44 217 THR B CA 1
ATOM 4807 C C . THR B 1 217 ? 27.766 18.266 26.828 1 70.44 217 THR B C 1
ATOM 4809 O O . THR B 1 217 ? 27.578 19.453 26.594 1 70.44 217 THR B O 1
ATOM 4812 N N . ALA B 1 218 ? 27.516 17.266 26.031 1 69.44 218 ALA B N 1
ATOM 4813 C CA . ALA B 1 218 ? 27.219 17.609 24.641 1 69.44 218 ALA B CA 1
ATOM 4814 C C . ALA B 1 218 ? 25.859 18.312 24.547 1 69.44 218 ALA B C 1
ATOM 4816 O O . ALA B 1 218 ? 24.891 17.891 25.172 1 69.44 218 ALA B O 1
ATOM 4817 N N . THR B 1 219 ? 25.828 19.438 23.828 1 68.69 219 THR B N 1
ATOM 4818 C CA . THR B 1 219 ? 24.609 20.219 23.688 1 68.69 219 THR B CA 1
ATOM 4819 C C . THR B 1 219 ? 23.969 19.984 22.328 1 68.69 219 THR B C 1
ATOM 4821 O O . THR B 1 219 ? 22.812 20.344 22.109 1 68.69 219 THR B O 1
ATOM 4824 N N . THR B 1 220 ? 24.719 19.328 21.422 1 68.31 220 THR B N 1
ATOM 4825 C CA . THR B 1 220 ? 24.156 19.078 20.094 1 68.31 220 THR B CA 1
ATOM 4826 C C . THR B 1 220 ? 23.656 17.641 19.969 1 68.31 220 THR B C 1
ATOM 4828 O O . THR B 1 220 ? 24.438 16.719 19.719 1 68.31 220 THR B O 1
ATOM 4831 N N . LYS B 1 221 ? 22.5 17.391 20.547 1 70.44 221 LYS B N 1
ATOM 4832 C CA . LYS B 1 221 ? 21.922 16.047 20.5 1 70.44 221 LYS B CA 1
ATOM 4833 C C . LYS B 1 221 ? 20.891 15.922 19.391 1 70.44 221 LYS B C 1
ATOM 4835 O O . LYS B 1 221 ? 20.125 16.859 19.141 1 70.44 221 LYS B O 1
ATOM 4840 N N . ALA B 1 222 ? 21.047 14.82 18.703 1 69.88 222 ALA B N 1
ATOM 4841 C CA . ALA B 1 222 ? 20.078 14.539 17.641 1 69.88 222 ALA B CA 1
ATOM 4842 C C . ALA B 1 222 ? 18.672 14.336 18.219 1 69.88 222 ALA B C 1
ATOM 4844 O O . ALA B 1 222 ? 17.688 14.789 17.641 1 69.88 222 ALA B O 1
ATOM 4845 N N . MET B 1 223 ? 18.594 13.734 19.391 1 68.88 223 MET B N 1
ATOM 4846 C CA . MET B 1 223 ? 17.312 13.383 20 1 68.88 223 MET B CA 1
ATOM 4847 C C . MET B 1 223 ? 16.953 14.344 21.125 1 68.88 223 MET B C 1
ATOM 4849 O O . MET B 1 223 ? 16.297 13.961 22.094 1 68.88 223 MET B O 1
ATOM 4853 N N . GLY B 1 224 ? 17.375 15.508 21.047 1 66 224 GLY B N 1
ATOM 4854 C CA . GLY B 1 224 ? 17.141 16.453 22.125 1 66 224 GLY B CA 1
ATOM 4855 C C . GLY B 1 224 ? 15.727 17.016 22.141 1 66 224 GLY B C 1
ATOM 4856 O O . GLY B 1 224 ? 14.852 16.516 21.422 1 66 224 GLY B O 1
ATOM 4857 N N . LYS B 1 225 ? 15.359 17.875 23.078 1 66.12 225 LYS B N 1
ATOM 4858 C CA . LYS B 1 225 ? 14.047 18.453 23.359 1 66.12 225 LYS B CA 1
ATOM 4859 C C . LYS B 1 225 ? 13.414 19.016 22.094 1 66.12 225 LYS B C 1
ATOM 4861 O O . LYS B 1 225 ? 12.195 18.984 21.938 1 66.12 225 LYS B O 1
ATOM 4866 N N . GLY B 1 226 ? 14.156 19.344 21.172 1 66.38 226 GLY B N 1
ATOM 4867 C CA . GLY B 1 226 ? 13.633 19.969 19.969 1 66.38 226 GLY B CA 1
ATOM 4868 C C . GLY B 1 226 ? 13.422 18.984 18.828 1 66.38 226 GLY B C 1
ATOM 4869 O O . GLY B 1 226 ? 12.961 19.359 17.75 1 66.38 226 GLY B O 1
ATOM 4870 N N . SER B 1 227 ? 13.594 17.781 19.219 1 67.44 227 SER B N 1
ATOM 4871 C CA . SER B 1 227 ? 13.453 16.797 18.156 1 67.44 227 SER B CA 1
ATOM 4872 C C . SER B 1 227 ? 11.992 16.609 17.766 1 67.44 227 SER B C 1
ATOM 4874 O O . SER B 1 227 ? 11.117 16.531 18.625 1 67.44 227 SER B O 1
ATOM 4876 N N . THR B 1 228 ? 11.773 16.594 16.484 1 72.56 228 THR B N 1
ATOM 4877 C CA . THR B 1 228 ? 10.422 16.469 15.945 1 72.56 228 THR B CA 1
ATOM 4878 C C . THR B 1 228 ? 9.867 15.07 16.203 1 72.56 228 THR B C 1
ATOM 4880 O O . THR B 1 228 ? 8.656 14.852 16.109 1 72.56 228 THR B O 1
ATOM 4883 N N . GLN B 1 229 ? 10.703 14.195 16.641 1 73 229 GLN B N 1
ATOM 4884 C CA . GLN B 1 229 ? 10.266 12.812 16.828 1 73 229 GLN B CA 1
ATOM 4885 C C . GLN B 1 229 ? 9.234 12.711 17.953 1 73 229 GLN B C 1
ATOM 4887 O O . GLN B 1 229 ? 8.406 11.797 17.969 1 73 229 GLN B O 1
ATOM 4892 N N . HIS B 1 230 ? 9.32 13.656 18.812 1 74.44 230 HIS B N 1
ATOM 4893 C CA . HIS B 1 230 ? 8.406 13.625 19.953 1 74.44 230 HIS B CA 1
ATOM 4894 C C . HIS B 1 230 ? 6.969 13.867 19.516 1 74.44 230 HIS B C 1
ATOM 4896 O O . HIS B 1 230 ? 6.027 13.484 20.219 1 74.44 230 HIS B O 1
ATOM 4902 N N . GLN B 1 231 ? 6.863 14.438 18.391 1 78.38 231 GLN B N 1
ATOM 4903 C CA . GLN B 1 231 ? 5.531 14.695 17.859 1 78.38 231 GLN B CA 1
ATOM 4904 C C . GLN B 1 231 ? 4.805 13.398 17.531 1 78.38 231 GLN B C 1
ATOM 4906 O O . GLN B 1 231 ? 3.574 13.344 17.547 1 78.38 231 GLN B O 1
ATOM 4911 N N . HIS B 1 232 ? 5.562 12.414 17.297 1 77.69 232 HIS B N 1
ATOM 4912 C CA . HIS B 1 232 ? 4.984 11.148 16.844 1 77.69 232 HIS B CA 1
ATOM 4913 C C . HIS B 1 232 ? 4.527 10.305 18.031 1 77.69 232 HIS B C 1
ATOM 4915 O O . HIS B 1 232 ? 3.908 9.258 17.859 1 77.69 232 HIS B O 1
ATOM 4921 N N . LEU B 1 233 ? 4.77 10.805 19.188 1 71.75 233 LEU B N 1
ATOM 4922 C CA . LEU B 1 233 ? 4.344 10.109 20.406 1 71.75 233 LEU B CA 1
ATOM 4923 C C . LEU B 1 233 ? 2.941 10.547 20.812 1 71.75 233 LEU B C 1
ATOM 4925 O O . LEU B 1 233 ? 2.305 9.898 21.641 1 71.75 233 LEU B O 1
ATOM 4929 N N . VAL B 1 234 ? 2.488 11.594 20.156 1 75.62 234 VAL B N 1
ATOM 4930 C CA . VAL B 1 234 ? 1.154 12.102 20.469 1 75.62 234 VAL B CA 1
ATOM 4931 C C . VAL B 1 234 ? 0.099 11.148 19.906 1 75.62 234 VAL B C 1
ATOM 4933 O O . VAL B 1 234 ? 0.218 10.664 18.781 1 75.62 234 VAL B O 1
ATOM 4936 N N . GLN B 1 235 ? -0.866 10.914 20.797 1 75 235 GLN B N 1
ATOM 4937 C CA . GLN B 1 235 ? -1.962 10.039 20.391 1 75 235 GLN B CA 1
ATOM 4938 C C . GLN B 1 235 ? -2.994 10.805 19.562 1 75 235 GLN B C 1
ATOM 4940 O O . GLN B 1 235 ? -3.635 11.734 20.062 1 75 235 GLN B O 1
ATOM 4945 N N . THR B 1 236 ? -3.137 10.414 18.344 1 80.5 236 THR B N 1
ATOM 4946 C CA . THR B 1 236 ? -4.039 11.133 17.453 1 80.5 236 THR B CA 1
ATOM 4947 C C . THR B 1 236 ? -5.332 10.352 17.25 1 80.5 236 THR B C 1
ATOM 4949 O O . THR B 1 236 ? -6.398 10.938 17.047 1 80.5 236 THR B O 1
ATOM 4952 N N . GLU B 1 237 ? -5.254 9.031 17.391 1 85.44 237 GLU B N 1
ATOM 4953 C CA . GLU B 1 237 ? -6.426 8.18 17.219 1 85.44 237 GLU B CA 1
ATOM 4954 C C . GLU B 1 237 ? -6.938 7.672 18.562 1 85.44 237 GLU B C 1
ATOM 4956 O O . GLU B 1 237 ? -6.207 7.684 19.562 1 85.44 237 GLU B O 1
ATOM 4961 N N . VAL B 1 238 ? -8.273 7.316 18.516 1 88.38 238 VAL B N 1
ATOM 4962 C CA . VAL B 1 238 ? -8.805 6.656 19.703 1 88.38 238 VAL B CA 1
ATOM 4963 C C . VAL B 1 238 ? -7.934 5.453 20.062 1 88.38 238 VAL B C 1
ATOM 4965 O O . VAL B 1 238 ? -7.762 4.539 19.25 1 88.38 238 VAL B O 1
ATOM 4968 N N . PRO B 1 239 ? -7.414 5.484 21.203 1 90.69 239 PRO B N 1
ATOM 4969 C CA . PRO B 1 239 ? -6.461 4.43 21.562 1 90.69 239 PRO B CA 1
ATOM 4970 C C . PRO B 1 239 ? -7.141 3.096 21.859 1 90.69 239 PRO B C 1
ATOM 4972 O O . PRO B 1 239 ? -8.258 3.072 22.391 1 90.69 239 PRO B O 1
ATOM 4975 N N . ARG B 1 240 ? -6.473 2.004 21.641 1 93.5 240 ARG B N 1
ATOM 4976 C CA . ARG B 1 240 ? -6.969 0.668 21.953 1 93.5 240 ARG B CA 1
ATOM 4977 C C . ARG B 1 240 ? -7.121 0.484 23.453 1 93.5 240 ARG B C 1
ATOM 4979 O O . ARG B 1 240 ? -7.934 -0.322 23.906 1 93.5 240 ARG B O 1
ATOM 4986 N N . LYS B 1 241 ? -6.363 1.251 24.188 1 93.75 241 LYS B N 1
ATOM 4987 C CA . LYS B 1 241 ? -6.406 1.167 25.641 1 93.75 241 LYS B CA 1
ATOM 4988 C C . LYS B 1 241 ? -7.801 1.487 26.172 1 93.75 241 LYS B C 1
ATOM 4990 O O . LYS B 1 241 ? -8.227 0.939 27.188 1 93.75 241 LYS B O 1
ATOM 4995 N N . LEU B 1 242 ? -8.453 2.361 25.484 1 95.88 242 LEU B N 1
ATOM 4996 C CA . LEU B 1 242 ? -9.812 2.693 25.891 1 95.88 242 LEU B CA 1
ATOM 4997 C C . LEU B 1 242 ? -10.703 1.459 25.859 1 95.88 242 LEU B C 1
ATOM 4999 O O . LEU B 1 242 ? -11.461 1.21 26.797 1 95.88 242 LEU B O 1
ATOM 5003 N N . LEU B 1 243 ? -10.641 0.698 24.766 1 97.38 243 LEU B N 1
ATOM 5004 C CA . LEU B 1 243 ? -11.414 -0.531 24.688 1 97.38 243 LEU B CA 1
ATOM 5005 C C . LEU B 1 243 ? -10.953 -1.539 25.734 1 97.38 243 LEU B C 1
ATOM 5007 O O . LEU B 1 243 ? -11.773 -2.26 26.312 1 97.38 243 LEU B O 1
ATOM 5011 N N . GLU B 1 244 ? -9.703 -1.602 25.984 1 97.19 244 GLU B N 1
ATOM 5012 C CA . GLU B 1 244 ? -9.188 -2.506 27.016 1 97.19 244 GLU B CA 1
ATOM 5013 C C . GLU B 1 244 ? -9.758 -2.16 28.391 1 97.19 244 GLU B C 1
ATOM 5015 O O . GLU B 1 244 ? -10.055 -3.053 29.188 1 97.19 244 GLU B O 1
ATOM 5020 N N . GLU B 1 245 ? -9.867 -0.903 28.625 1 96.56 245 GLU B N 1
ATOM 5021 C CA . GLU B 1 245 ? -10.469 -0.462 29.875 1 96.56 245 GLU B CA 1
ATOM 5022 C C . GLU B 1 245 ? -11.93 -0.892 29.969 1 96.56 245 GLU B C 1
ATOM 5024 O O . GLU B 1 245 ? -12.383 -1.336 31.031 1 96.56 245 GLU B O 1
ATOM 5029 N N . TRP B 1 246 ? -12.656 -0.705 28.906 1 97.56 246 TRP B N 1
ATOM 5030 C CA . TRP B 1 246 ? -14.047 -1.144 28.859 1 97.56 246 TRP B CA 1
ATOM 5031 C C . TRP B 1 246 ? -14.148 -2.648 29.094 1 97.56 246 TRP B C 1
ATOM 5033 O O . TRP B 1 246 ? -15.023 -3.113 29.828 1 97.56 246 TRP B O 1
ATOM 5043 N N . LEU B 1 247 ? -13.234 -3.383 28.453 1 97.06 247 LEU B N 1
ATOM 5044 C CA . LEU B 1 247 ? -13.242 -4.84 28.562 1 97.06 247 LEU B CA 1
ATOM 5045 C C . LEU B 1 247 ? -12.867 -5.281 29.969 1 97.06 247 LEU B C 1
ATOM 5047 O O . LEU B 1 247 ? -13.344 -6.316 30.453 1 97.06 247 LEU B O 1
ATOM 5051 N N . ALA B 1 248 ? -12.023 -4.504 30.625 1 96.06 248 ALA B N 1
ATOM 5052 C CA . ALA B 1 248 ? -11.695 -4.805 32 1 96.06 248 ALA B CA 1
ATOM 5053 C C . ALA B 1 248 ? -12.922 -4.68 32.906 1 96.06 248 ALA B C 1
ATOM 5055 O O . ALA B 1 248 ? -13.148 -5.512 33.781 1 96.06 248 ALA B O 1
ATOM 5056 N N . MET B 1 249 ? -13.703 -3.604 32.75 1 95.94 249 MET B N 1
ATOM 5057 C CA . MET B 1 249 ? -14.953 -3.445 33.469 1 95.94 249 MET B CA 1
ATOM 5058 C C . MET B 1 249 ? -15.906 -4.605 33.188 1 95.94 249 MET B C 1
ATOM 5060 O O . MET B 1 249 ? -16.531 -5.141 34.125 1 95.94 249 MET B O 1
ATOM 5064 N N . TRP B 1 250 ? -15.977 -4.949 31.922 1 97.06 250 TRP B N 1
ATOM 5065 C CA . TRP B 1 250 ? -16.828 -6.039 31.469 1 97.06 250 TRP B CA 1
ATOM 5066 C C . TRP B 1 250 ? -16.375 -7.371 32.062 1 97.06 250 TRP B C 1
ATOM 5068 O O . TRP B 1 250 ? -17.172 -8.141 32.562 1 97.06 250 TRP B O 1
ATOM 5078 N N . SER B 1 251 ? -15.094 -7.637 31.969 1 95.62 251 SER B N 1
ATOM 5079 C CA . SER B 1 251 ? -14.516 -8.867 32.5 1 95.62 251 SER B CA 1
ATOM 5080 C C . SER B 1 251 ? -14.719 -8.953 34.031 1 95.62 251 SER B C 1
ATOM 5082 O O . SER B 1 251 ? -14.906 -10.039 34.562 1 95.62 251 SER B O 1
ATOM 5084 N N . GLY B 1 252 ? -14.57 -7.84 34.656 1 94.75 252 GLY B N 1
ATOM 5085 C CA . GLY B 1 252 ? -14.828 -7.805 36.094 1 94.75 252 GLY B CA 1
ATOM 5086 C C . GLY B 1 252 ? -16.25 -8.188 36.469 1 94.75 252 GLY B C 1
ATOM 5087 O O . GLY B 1 252 ? -16.484 -8.922 37.406 1 94.75 252 GLY B O 1
ATOM 5088 N N . HIS B 1 253 ? -17.172 -7.672 35.75 1 95.25 253 HIS B N 1
ATOM 5089 C CA . HIS B 1 253 ? -18.578 -7.965 36 1 95.25 253 HIS B CA 1
ATOM 5090 C C . HIS B 1 253 ? -18.859 -9.453 35.844 1 95.25 253 HIS B C 1
ATOM 5092 O O . HIS B 1 253 ? -19.625 -10.031 36.625 1 95.25 253 HIS B O 1
ATOM 5098 N N . TYR B 1 254 ? -18.266 -10.102 34.844 1 94.94 254 TYR B N 1
ATOM 5099 C CA . TYR B 1 254 ? -18.516 -11.516 34.562 1 94.94 254 TYR B CA 1
ATOM 5100 C C . TYR B 1 254 ? -17.469 -12.391 35.25 1 94.94 254 TYR B C 1
ATOM 5102 O O . TYR B 1 254 ? -17.469 -13.609 35.094 1 94.94 254 TYR B O 1
ATOM 5110 N N . GLN B 1 255 ? -16.531 -11.812 35.969 1 93.44 255 GLN B N 1
ATOM 5111 C CA . GLN B 1 255 ? -15.516 -12.5 36.75 1 93.44 255 GLN B CA 1
ATOM 5112 C C . GLN B 1 255 ? -14.656 -13.391 35.844 1 93.44 255 GLN B C 1
ATOM 5114 O O . GLN B 1 255 ? -14.453 -14.57 36.156 1 93.44 255 GLN B O 1
ATOM 5119 N N . LEU B 1 256 ? -14.273 -12.805 34.781 1 92.31 256 LEU B N 1
ATOM 5120 C CA . LEU B 1 256 ? -13.367 -13.516 33.875 1 92.31 256 LEU B CA 1
ATOM 5121 C C . LEU B 1 256 ? -11.922 -13.398 34.344 1 92.31 256 LEU B C 1
ATOM 5123 O O . LEU B 1 256 ? -11.516 -12.352 34.875 1 92.31 256 LEU B O 1
ATOM 5127 N N . LYS B 1 257 ? -11.125 -14.367 34.156 1 82.88 257 LYS B N 1
ATOM 5128 C CA . LYS B 1 257 ? -9.781 -14.453 34.719 1 82.88 257 LYS B CA 1
ATOM 5129 C C . LYS B 1 257 ? -8.773 -13.734 33.812 1 82.88 257 LYS B C 1
ATOM 5131 O O . LYS B 1 257 ? -7.844 -13.086 34.312 1 82.88 257 LYS B O 1
ATOM 5136 N N . ASP B 1 258 ? -8.914 -13.75 32.594 1 83.44 258 ASP B N 1
ATOM 5137 C CA . ASP B 1 258 ? -7.879 -13.297 31.672 1 83.44 258 ASP B CA 1
ATOM 5138 C C . ASP B 1 258 ? -7.934 -11.781 31.5 1 83.44 258 ASP B C 1
ATOM 5140 O O . ASP B 1 258 ? -9.016 -11.195 31.453 1 83.44 258 ASP B O 1
ATOM 5144 N N . LYS B 1 259 ? -6.781 -11.234 31.531 1 91.38 259 LYS B N 1
ATOM 5145 C CA . LYS B 1 259 ? -6.66 -9.859 31.047 1 91.38 259 LYS B CA 1
ATOM 5146 C C . LYS B 1 259 ? -6.715 -9.82 29.516 1 91.38 259 LYS B C 1
ATOM 5148 O O . LYS B 1 259 ? -5.953 -10.508 28.844 1 91.38 259 LYS B O 1
ATOM 5153 N N . LEU B 1 260 ? -7.609 -9.023 29.047 1 95.62 260 LEU B N 1
ATOM 5154 C CA . LEU B 1 260 ? -7.84 -9 27.609 1 95.62 260 LEU B CA 1
ATOM 5155 C C . LEU B 1 260 ? -7.055 -7.867 26.953 1 95.62 260 LEU B C 1
ATOM 5157 O O . LEU B 1 260 ? -7.008 -6.754 27.484 1 95.62 260 LEU B O 1
ATOM 5161 N N . ARG B 1 261 ? -6.387 -8.148 25.891 1 96.25 261 ARG B N 1
ATOM 5162 C CA . ARG B 1 261 ? -5.648 -7.184 25.078 1 96.25 261 ARG B CA 1
ATOM 5163 C C . ARG B 1 261 ? -6.309 -6.996 23.719 1 96.25 261 ARG B C 1
ATOM 5165 O O . ARG B 1 261 ? -6.91 -7.926 23.188 1 96.25 261 ARG B O 1
ATOM 5172 N N . VAL B 1 262 ? -6.168 -5.805 23.25 1 96.75 262 VAL B N 1
ATOM 5173 C CA . VAL B 1 262 ? -6.801 -5.469 21.969 1 96.75 262 VAL B CA 1
ATOM 5174 C C . VAL B 1 262 ? -5.734 -5.219 20.906 1 96.75 262 VAL B C 1
ATOM 5176 O O . VAL B 1 262 ? -4.723 -4.57 21.188 1 96.75 262 VAL B O 1
ATOM 5179 N N . GLN B 1 263 ? -5.93 -5.793 19.781 1 95.12 263 GLN B N 1
ATOM 5180 C CA . GLN B 1 263 ? -5.07 -5.547 18.625 1 95.12 263 GLN B CA 1
ATOM 5181 C C . GLN B 1 263 ? -5.883 -5.086 17.422 1 95.12 263 GLN B C 1
ATOM 5183 O O . GLN B 1 263 ? -6.977 -5.598 17.172 1 95.12 263 GLN B O 1
ATOM 5188 N N . LEU B 1 264 ? -5.465 -4.059 16.797 1 95.12 264 LEU B N 1
ATOM 5189 C CA . LEU B 1 264 ? -6.043 -3.572 15.547 1 95.12 264 LEU B CA 1
ATOM 5190 C C . LEU B 1 264 ? -5.008 -3.57 14.43 1 95.12 264 LEU B C 1
ATOM 5192 O O . LEU B 1 264 ? -3.984 -2.893 14.531 1 95.12 264 LEU B O 1
ATOM 5196 N N . ARG B 1 265 ? -5.293 -4.336 13.391 1 93.75 265 ARG B N 1
ATOM 5197 C CA . ARG B 1 265 ? -4.336 -4.461 12.297 1 93.75 265 ARG B CA 1
ATOM 5198 C C . ARG B 1 265 ? -5.047 -4.781 10.984 1 93.75 265 ARG B C 1
ATOM 5200 O O . ARG B 1 265 ? -6.191 -5.234 10.984 1 93.75 265 ARG B O 1
ATOM 5207 N N . PRO B 1 266 ? -4.34 -4.523 9.875 1 93.38 266 PRO B N 1
ATOM 5208 C CA . PRO B 1 266 ? -4.891 -5.012 8.602 1 93.38 266 PRO B CA 1
ATOM 5209 C C . PRO B 1 266 ? -5.008 -6.531 8.555 1 93.38 266 PRO B C 1
ATOM 5211 O O . PRO B 1 266 ? -4.137 -7.238 9.07 1 93.38 266 PRO B O 1
ATOM 5214 N N . GLN B 1 267 ? -6.137 -6.98 8.023 1 91.19 267 GLN B N 1
ATOM 5215 C CA . GLN B 1 267 ? -6.312 -8.422 7.895 1 91.19 267 GLN B CA 1
ATOM 5216 C C . GLN B 1 267 ? -5.16 -9.055 7.113 1 91.19 267 GLN B C 1
ATOM 5218 O O . GLN B 1 267 ? -4.68 -10.133 7.465 1 91.19 267 GLN B O 1
ATOM 5223 N N . ARG B 1 268 ? -4.832 -8.422 6.09 1 87.94 268 ARG B N 1
ATOM 5224 C CA . ARG B 1 268 ? -3.629 -8.711 5.316 1 87.94 268 ARG B CA 1
ATOM 5225 C C . ARG B 1 268 ? -2.74 -7.473 5.211 1 87.94 268 ARG B C 1
ATOM 5227 O O . ARG B 1 268 ? -3.236 -6.344 5.191 1 87.94 268 ARG B O 1
ATOM 5234 N N . ALA B 1 269 ? -1.483 -7.746 5.121 1 85.5 269 ALA B N 1
ATOM 5235 C CA . ALA B 1 269 ? -0.564 -6.609 5.07 1 85.5 269 ALA B CA 1
ATOM 5236 C C . ALA B 1 269 ? -0.911 -5.676 3.916 1 85.5 269 ALA B C 1
ATOM 5238 O O . ALA B 1 269 ? -1.013 -6.105 2.766 1 85.5 269 ALA B O 1
ATOM 5239 N N . GLY B 1 270 ? -1.11 -4.43 4.328 1 83 270 GLY B N 1
ATOM 5240 C CA . GLY B 1 270 ? -1.378 -3.414 3.32 1 83 270 GLY B CA 1
ATOM 5241 C C . GLY B 1 270 ? -2.848 -3.301 2.965 1 83 270 GLY B C 1
ATOM 5242 O O . GLY B 1 270 ? -3.236 -2.432 2.182 1 83 270 GLY B O 1
ATOM 5243 N N . SER B 1 271 ? -3.633 -4.156 3.561 1 88.5 271 SER B N 1
ATOM 5244 C CA . SER B 1 271 ? -5.055 -4.172 3.238 1 88.5 271 SER B CA 1
ATOM 5245 C C . SER B 1 271 ? -5.801 -3.059 3.967 1 88.5 271 SER B C 1
ATOM 5247 O O . SER B 1 271 ? -5.363 -2.602 5.023 1 88.5 271 SER B O 1
ATOM 5249 N N . GLU B 1 272 ? -6.863 -2.611 3.328 1 90.31 272 GLU B N 1
ATOM 5250 C CA . GLU B 1 272 ? -7.762 -1.661 3.975 1 90.31 272 GLU B CA 1
ATOM 5251 C C . GLU B 1 272 ? -8.805 -2.379 4.82 1 90.31 272 GLU B C 1
ATOM 5253 O O . GLU B 1 272 ? -9.539 -1.745 5.586 1 90.31 272 GLU B O 1
ATOM 5258 N N . VAL B 1 273 ? -8.852 -3.658 4.629 1 92.75 273 VAL B N 1
ATOM 5259 C CA . VAL B 1 273 ? -9.664 -4.473 5.523 1 92.75 273 VAL B CA 1
ATOM 5260 C C . VAL B 1 273 ? -8.93 -4.691 6.844 1 92.75 273 VAL B C 1
ATOM 5262 O O . VAL B 1 273 ? -7.793 -5.172 6.852 1 92.75 273 VAL B O 1
ATOM 5265 N N . LEU B 1 274 ? -9.586 -4.355 7.902 1 95.94 274 LEU B N 1
ATOM 5266 C CA . LEU B 1 274 ? -8.961 -4.387 9.219 1 95.94 274 LEU B CA 1
ATOM 5267 C C . LEU B 1 274 ? -9.539 -5.523 10.062 1 95.94 274 LEU B C 1
ATOM 5269 O O . LEU B 1 274 ? -10.641 -6.004 9.797 1 95.94 274 LEU B O 1
ATOM 5273 N N . GLU B 1 275 ? -8.766 -5.945 11 1 96.31 275 GLU B N 1
ATOM 5274 C CA . GLU B 1 275 ? -9.172 -6.918 12.008 1 96.31 275 GLU B CA 1
ATOM 5275 C C . GLU B 1 275 ? -8.922 -6.387 13.422 1 96.31 275 GLU B C 1
ATOM 5277 O O . GLU B 1 275 ? -7.793 -6.051 13.773 1 96.31 275 GLU B O 1
ATOM 5282 N N . LEU B 1 276 ? -9.938 -6.23 14.141 1 97.75 276 LEU B N 1
ATOM 5283 C CA . LEU B 1 276 ? -9.82 -6 15.57 1 97.75 276 LEU B CA 1
ATOM 5284 C C . LEU B 1 276 ? -9.875 -7.312 16.344 1 97.75 276 LEU B C 1
ATOM 5286 O O . LEU B 1 276 ? -10.875 -8.031 16.281 1 97.75 276 LEU B O 1
ATOM 5290 N N . GLY B 1 277 ? -8.758 -7.629 17.031 1 97.12 277 GLY B N 1
ATOM 5291 C CA . GLY B 1 277 ? -8.688 -8.875 17.766 1 97.12 277 GLY B CA 1
ATOM 5292 C C . GLY B 1 277 ? -8.602 -8.68 19.266 1 97.12 277 GLY B C 1
ATOM 5293 O O . GLY B 1 277 ? -7.945 -7.746 19.734 1 97.12 277 GLY B O 1
ATOM 5294 N N . ILE B 1 278 ? -9.344 -9.492 19.969 1 97.56 278 ILE B N 1
ATOM 5295 C CA . ILE B 1 278 ? -9.242 -9.594 21.422 1 97.56 278 ILE B CA 1
ATOM 5296 C C . ILE B 1 278 ? -8.406 -10.812 21.812 1 97.56 278 ILE B C 1
ATOM 5298 O O . ILE B 1 278 ? -8.719 -11.938 21.406 1 97.56 278 ILE B O 1
ATOM 5302 N N . HIS B 1 279 ? -7.383 -10.531 22.562 1 96.31 279 HIS B N 1
ATOM 5303 C CA . HIS B 1 279 ? -6.453 -11.602 22.922 1 96.31 279 HIS B CA 1
ATOM 5304 C C . HIS B 1 279 ? -6.348 -11.766 24.422 1 96.31 279 HIS B C 1
ATOM 5306 O O . HIS B 1 279 ? -6.445 -10.789 25.172 1 96.31 279 HIS B O 1
ATOM 5312 N N . GLY B 1 280 ? -6.133 -12.984 24.812 1 92.62 280 GLY B N 1
ATOM 5313 C CA . GLY B 1 280 ? -5.918 -13.281 26.219 1 92.62 280 GLY B CA 1
ATOM 5314 C C . GLY B 1 280 ? -4.449 -13.297 26.609 1 92.62 280 GLY B C 1
ATOM 5315 O O . GLY B 1 280 ? -3.609 -12.742 25.891 1 92.62 280 GLY B O 1
ATOM 5316 N N . GLU B 1 281 ? -4.168 -13.836 27.719 1 86.81 281 GLU B N 1
ATOM 5317 C CA . GLU B 1 281 ? -2.822 -13.867 28.281 1 86.81 281 GLU B CA 1
ATOM 5318 C C . GLU B 1 281 ? -1.889 -14.727 27.438 1 86.81 281 GLU B C 1
ATOM 5320 O O . GLU B 1 281 ? -0.702 -14.422 27.312 1 86.81 281 GLU B O 1
ATOM 5325 N N . SER B 1 282 ? -2.379 -15.852 26.875 1 86.06 282 SER B N 1
ATOM 5326 C CA . SER B 1 282 ? -1.574 -16.75 26.047 1 86.06 282 SER B CA 1
ATOM 5327 C C . SER B 1 282 ? -1.472 -16.25 24.609 1 86.06 282 SER B C 1
ATOM 5329 O O . SER B 1 282 ? -0.992 -16.969 23.734 1 86.06 282 SER B O 1
ATOM 5331 N N . ASP B 1 283 ? -1.956 -15.102 24.297 1 84.69 283 ASP B N 1
ATOM 5332 C CA . ASP B 1 283 ? -1.93 -14.445 22.984 1 84.69 283 ASP B CA 1
ATOM 5333 C C . ASP B 1 283 ? -2.844 -15.164 22 1 84.69 283 ASP B C 1
ATOM 5335 O O . ASP B 1 283 ? -2.762 -14.93 20.781 1 84.69 283 ASP B O 1
ATOM 5339 N N . ASP B 1 284 ? -3.615 -16.047 22.5 1 91 284 ASP B N 1
ATOM 5340 C CA . ASP B 1 284 ? -4.641 -16.672 21.672 1 91 284 ASP B CA 1
ATOM 5341 C C . ASP B 1 284 ? -5.73 -15.656 21.312 1 91 284 ASP B C 1
ATOM 5343 O O . ASP B 1 284 ? -6.117 -14.836 22.141 1 91 284 ASP B O 1
ATOM 5347 N N . LYS B 1 285 ? -6.148 -15.742 20.172 1 94.69 285 LYS B N 1
ATOM 5348 C CA . LYS B 1 285 ? -7.262 -14.891 19.766 1 94.69 285 LYS B CA 1
ATOM 5349 C C . LYS B 1 285 ? -8.586 -15.422 20.297 1 94.69 285 LYS B C 1
ATOM 5351 O O . LYS B 1 285 ? -9.008 -16.531 19.953 1 94.69 285 LYS B O 1
ATOM 5356 N N . LEU B 1 286 ? -9.25 -14.609 21.016 1 96.12 286 LEU B N 1
ATOM 5357 C CA . LEU B 1 286 ? -10.469 -15.039 21.688 1 96.12 286 LEU B CA 1
ATOM 5358 C C . LEU B 1 286 ? -11.703 -14.508 20.969 1 96.12 286 LEU B C 1
ATOM 5360 O O . LEU B 1 286 ? -12.797 -15.07 21.094 1 96.12 286 LEU B O 1
ATOM 5364 N N . ALA B 1 287 ? -11.625 -13.438 20.266 1 97 287 ALA B N 1
ATOM 5365 C CA . ALA B 1 287 ? -12.688 -12.852 19.453 1 97 287 ALA B CA 1
ATOM 5366 C C . ALA B 1 287 ? -12.117 -11.906 18.406 1 97 287 ALA B C 1
ATOM 5368 O O . ALA B 1 287 ? -10.961 -11.484 18.5 1 97 287 ALA B O 1
ATOM 5369 N N . ASN B 1 288 ? -12.859 -11.664 17.375 1 97.5 288 ASN B N 1
ATOM 5370 C CA . ASN B 1 288 ? -12.391 -10.695 16.391 1 97.5 288 ASN B CA 1
ATOM 5371 C C . ASN B 1 288 ? -13.555 -10.117 15.586 1 97.5 288 ASN B C 1
ATOM 5373 O O . ASN B 1 288 ? -14.672 -10.641 15.633 1 97.5 288 ASN B O 1
ATOM 5377 N N . VAL B 1 289 ? -13.367 -9 15.039 1 97.44 289 VAL B N 1
ATOM 5378 C CA . VAL B 1 289 ? -14.242 -8.375 14.055 1 97.44 289 VAL B CA 1
ATOM 5379 C C . VAL B 1 289 ? -13.43 -7.969 12.828 1 97.44 289 VAL B C 1
ATOM 5381 O O . VAL B 1 289 ? -12.422 -7.277 12.945 1 97.44 289 VAL B O 1
ATOM 5384 N N . ILE B 1 290 ? -13.773 -8.492 11.695 1 96.38 290 ILE B N 1
ATOM 5385 C CA . ILE B 1 290 ? -13.188 -8.109 10.414 1 96.38 290 ILE B CA 1
ATOM 5386 C C . ILE B 1 290 ? -14.07 -7.074 9.727 1 96.38 290 ILE B C 1
ATOM 5388 O O . ILE B 1 290 ? -15.242 -7.34 9.453 1 96.38 290 ILE B O 1
ATOM 5392 N N . PHE B 1 291 ? -13.508 -5.926 9.453 1 96.5 291 PHE B N 1
ATOM 5393 C CA . PHE B 1 291 ? -14.336 -4.832 8.953 1 96.5 291 PHE B CA 1
ATOM 5394 C C . PHE B 1 291 ? -13.516 -3.895 8.07 1 96.5 291 PHE B C 1
ATOM 5396 O O . PHE B 1 291 ? -12.297 -4.035 7.965 1 96.5 291 PHE B O 1
ATOM 5403 N N . GLN B 1 292 ? -14.211 -3.043 7.418 1 95.12 292 GLN B N 1
ATOM 5404 C CA . GLN B 1 292 ? -13.594 -2.002 6.602 1 95.12 292 GLN B CA 1
ATOM 5405 C C . GLN B 1 292 ? -14.406 -0.709 6.66 1 95.12 292 GLN B C 1
ATOM 5407 O O . GLN B 1 292 ? -15.609 -0.713 6.398 1 95.12 292 GLN B O 1
ATOM 5412 N N . PRO B 1 293 ? -13.727 0.363 7.082 1 94.38 293 PRO B N 1
ATOM 5413 C CA . PRO B 1 293 ? -14.422 1.649 6.957 1 94.38 293 PRO B CA 1
ATOM 5414 C C . PRO B 1 293 ? -14.484 2.143 5.512 1 94.38 293 PRO B C 1
ATOM 5416 O O . PRO B 1 293 ? -13.469 2.156 4.812 1 94.38 293 PRO B O 1
ATOM 5419 N N . ILE B 1 294 ? -15.641 2.49 5.078 1 91.69 294 ILE B N 1
ATOM 5420 C CA . ILE B 1 294 ? -15.797 3.016 3.725 1 91.69 294 ILE B CA 1
ATOM 5421 C C . ILE B 1 294 ? -16.562 4.332 3.768 1 91.69 294 ILE B C 1
ATOM 5423 O O . ILE B 1 294 ? -17.203 4.652 4.773 1 91.69 294 ILE B O 1
ATOM 5427 N N . GLN B 1 295 ? -16.391 5.09 2.707 1 89.19 295 GLN B N 1
ATOM 5428 C CA . GLN B 1 295 ? -17.156 6.328 2.564 1 89.19 295 GLN B CA 1
ATOM 5429 C C . GLN B 1 295 ? -18.141 6.234 1.399 1 89.19 295 GLN B C 1
ATOM 5431 O O . GLN B 1 295 ? -17.812 5.703 0.338 1 89.19 295 GLN B O 1
ATOM 5436 N N . ASP B 1 296 ? -19.328 6.637 1.669 1 87.19 296 ASP B N 1
ATOM 5437 C CA . ASP B 1 296 ? -20.297 6.656 0.577 1 87.19 296 ASP B CA 1
ATOM 5438 C C . ASP B 1 296 ? -20.203 7.957 -0.216 1 87.19 296 ASP B C 1
ATOM 5440 O O . ASP B 1 296 ? -19.266 8.734 -0.035 1 87.19 296 ASP B O 1
ATOM 5444 N N . ARG B 1 297 ? -21.078 8.172 -1.191 1 85.62 297 ARG B N 1
ATOM 5445 C CA . ARG B 1 297 ? -21.031 9.297 -2.115 1 85.62 297 ARG B CA 1
ATOM 5446 C C . ARG B 1 297 ? -21.234 10.617 -1.384 1 85.62 297 ARG B C 1
ATOM 5448 O O . ARG B 1 297 ? -20.875 11.68 -1.89 1 85.62 297 ARG B O 1
ATOM 5455 N N . ARG B 1 298 ? -21.844 10.562 -0.17 1 86.62 298 ARG B N 1
ATOM 5456 C CA . ARG B 1 298 ? -22.125 11.773 0.595 1 86.62 298 ARG B CA 1
ATOM 5457 C C . ARG B 1 298 ? -21.016 12.055 1.604 1 86.62 298 ARG B C 1
ATOM 5459 O O . ARG B 1 298 ? -21.094 13.008 2.383 1 86.62 298 ARG B O 1
ATOM 5466 N N . GLY B 1 299 ? -20.078 11.211 1.665 1 86.5 299 GLY B N 1
ATOM 5467 C CA . GLY B 1 299 ? -18.969 11.406 2.574 1 86.5 299 GLY B CA 1
ATOM 5468 C C . GLY B 1 299 ? -19.188 10.789 3.939 1 86.5 299 GLY B C 1
ATOM 5469 O O . GLY B 1 299 ? -18.406 11.016 4.867 1 86.5 299 GLY B O 1
ATOM 5470 N N . ARG B 1 300 ? -20.281 10.062 4.062 1 90.62 300 ARG B N 1
ATOM 5471 C CA . ARG B 1 300 ? -20.562 9.383 5.32 1 90.62 300 ARG B CA 1
ATOM 5472 C C . ARG B 1 300 ? -19.688 8.141 5.48 1 90.62 300 ARG B C 1
ATOM 5474 O O . ARG B 1 300 ? -19.484 7.395 4.523 1 90.62 300 ARG B O 1
ATOM 5481 N N . THR B 1 301 ? -19.219 7.992 6.703 1 94.25 301 THR B N 1
ATOM 5482 C CA . THR B 1 301 ? -18.406 6.816 6.996 1 94.25 301 THR B CA 1
ATOM 5483 C C . THR B 1 301 ? -19.281 5.641 7.402 1 94.25 301 THR B C 1
ATOM 5485 O O . THR B 1 301 ? -20.125 5.766 8.289 1 94.25 301 THR B O 1
ATOM 5488 N N . ILE B 1 302 ? -19.109 4.527 6.727 1 94.25 302 ILE B N 1
ATOM 5489 C CA . ILE B 1 302 ? -19.828 3.287 6.992 1 94.25 302 ILE B CA 1
ATOM 5490 C C . ILE B 1 302 ? -18.844 2.188 7.379 1 94.25 302 ILE B C 1
ATOM 5492 O O . ILE B 1 302 ? -17.797 2.029 6.738 1 94.25 302 ILE B O 1
ATOM 5496 N N . LEU B 1 303 ? -19.109 1.492 8.492 1 96.56 303 LEU B N 1
ATOM 5497 C CA . LEU B 1 303 ? -18.328 0.303 8.82 1 96.56 303 LEU B CA 1
ATOM 5498 C C . LEU B 1 303 ? -18.906 -0.933 8.148 1 96.56 303 LEU B C 1
ATOM 5500 O O . LEU B 1 303 ? -20.031 -1.332 8.445 1 96.56 303 LEU B O 1
ATOM 5504 N N . LEU B 1 304 ? -18.188 -1.451 7.254 1 94.19 304 LEU B N 1
ATOM 5505 C CA . LEU B 1 304 ? -18.578 -2.693 6.602 1 94.19 304 LEU B CA 1
ATOM 5506 C C . LEU B 1 304 ? -18.016 -3.902 7.344 1 94.19 304 LEU B C 1
ATOM 5508 O O . LEU B 1 304 ? -16.844 -4.246 7.184 1 94.19 304 LEU B O 1
ATOM 5512 N N . VAL B 1 305 ? -18.875 -4.547 8.078 1 95.12 305 VAL B N 1
ATOM 5513 C CA . VAL B 1 305 ? -18.453 -5.715 8.844 1 95.12 305 VAL B CA 1
ATOM 5514 C C . VAL B 1 305 ? -18.578 -6.969 7.984 1 95.12 305 VAL B C 1
ATOM 5516 O O . VAL B 1 305 ? -19.672 -7.309 7.52 1 95.12 305 VAL B O 1
ATOM 5519 N N . ARG B 1 306 ? -17.531 -7.691 7.855 1 92.94 306 ARG B N 1
ATOM 5520 C CA . ARG B 1 306 ? -17.5 -8.852 6.977 1 92.94 306 ARG B CA 1
ATOM 5521 C C . ARG B 1 306 ? -17.625 -10.148 7.773 1 92.94 306 ARG B C 1
ATOM 5523 O O . ARG B 1 306 ? -18.109 -11.156 7.258 1 92.94 306 ARG B O 1
ATOM 5530 N N . ASP B 1 307 ? -17.047 -10.039 8.938 1 93.19 307 ASP B N 1
ATOM 5531 C CA . ASP B 1 307 ? -17.094 -11.211 9.805 1 93.19 307 ASP B CA 1
ATOM 5532 C C . ASP B 1 307 ? -16.859 -10.828 11.266 1 93.19 307 ASP B C 1
ATOM 5534 O O . ASP B 1 307 ? -16.25 -9.789 11.547 1 93.19 307 ASP B O 1
ATOM 5538 N N . GLN B 1 308 ? -17.406 -11.531 12.164 1 95.19 308 GLN B N 1
ATOM 5539 C CA . GLN B 1 308 ? -17.172 -11.398 13.594 1 95.19 308 GLN B CA 1
ATOM 5540 C C . GLN B 1 308 ? -17.312 -12.742 14.305 1 95.19 308 GLN B C 1
ATOM 5542 O O . GLN B 1 308 ? -18.234 -13.516 14 1 95.19 308 GLN B O 1
ATOM 5547 N N . ASN B 1 309 ? -16.375 -13.023 15.148 1 94.38 309 ASN B N 1
ATOM 5548 C CA . ASN B 1 309 ? -16.344 -14.32 15.797 1 94.38 309 ASN B CA 1
ATOM 5549 C C . ASN B 1 309 ? -15.953 -14.203 17.266 1 94.38 309 ASN B C 1
ATOM 5551 O O . ASN B 1 309 ? -15.203 -13.297 17.641 1 94.38 309 ASN B O 1
ATOM 5555 N N . THR B 1 310 ? -16.516 -15.047 18.047 1 95.25 310 THR B N 1
ATOM 5556 C CA . THR B 1 310 ? -16.094 -15.305 19.406 1 95.25 310 THR B CA 1
ATOM 5557 C C . THR B 1 310 ? -15.57 -16.734 19.547 1 95.25 310 THR B C 1
ATOM 5559 O O . THR B 1 310 ? -16.359 -17.672 19.672 1 95.25 310 THR B O 1
ATOM 5562 N N . PHE B 1 311 ? -14.328 -16.828 19.672 1 94 311 PHE B N 1
ATOM 5563 C CA . PHE B 1 311 ? -13.672 -18.141 19.688 1 94 311 PHE B CA 1
ATOM 5564 C C . PHE B 1 311 ? -13.648 -18.719 21.094 1 94 311 PHE B C 1
ATOM 5566 O O . PHE B 1 311 ? -13.844 -19.922 21.281 1 94 311 PHE B O 1
ATOM 5573 N N . GLY B 1 312 ? -13.414 -17.859 22.047 1 90.25 312 GLY B N 1
ATOM 5574 C CA . GLY B 1 312 ? -13.375 -18.297 23.438 1 90.25 312 GLY B CA 1
ATOM 5575 C C . GLY B 1 312 ? -14.758 -18.5 24.031 1 90.25 312 GLY B C 1
ATOM 5576 O O . GLY B 1 312 ? -15.547 -17.562 24.109 1 90.25 312 GLY B O 1
ATOM 5577 N N . ALA B 1 313 ? -15.039 -19.609 24.484 1 90.75 313 ALA B N 1
ATOM 5578 C CA . ALA B 1 313 ? -16.344 -19.938 25.047 1 90.75 313 ALA B CA 1
ATOM 5579 C C . ALA B 1 313 ? -16.672 -19.047 26.25 1 90.75 313 ALA B C 1
ATOM 5581 O O . ALA B 1 313 ? -17.828 -18.688 26.469 1 90.75 313 ALA B O 1
ATOM 5582 N N . GLU B 1 314 ? -15.656 -18.688 26.953 1 90.69 314 GLU B N 1
ATOM 5583 C CA . GLU B 1 314 ? -15.859 -17.891 28.156 1 90.69 314 GLU B CA 1
ATOM 5584 C C . GLU B 1 314 ? -16.281 -16.469 27.812 1 90.69 314 GLU B C 1
ATOM 5586 O O . GLU B 1 314 ? -16.844 -15.766 28.656 1 90.69 314 GLU B O 1
ATOM 5591 N N . LEU B 1 315 ? -16 -16.125 26.562 1 92.75 315 LEU B N 1
ATOM 5592 C CA . LEU B 1 315 ? -16.312 -14.758 26.156 1 92.75 315 LEU B CA 1
ATOM 5593 C C . LEU B 1 315 ? -17.719 -14.656 25.578 1 92.75 315 LEU B C 1
ATOM 5595 O O . LEU B 1 315 ? -18.172 -13.562 25.25 1 92.75 315 LEU B O 1
ATOM 5599 N N . ARG B 1 316 ? -18.312 -15.719 25.531 1 92.44 316 ARG B N 1
ATOM 5600 C CA . ARG B 1 316 ? -19.672 -15.695 25 1 92.44 316 ARG B CA 1
ATOM 5601 C C . ARG B 1 316 ? -20.656 -15.164 26.047 1 92.44 316 ARG B C 1
ATOM 5603 O O . ARG B 1 316 ? -21.516 -15.906 26.531 1 92.44 316 ARG B O 1
ATOM 5610 N N . GLN B 1 317 ? -20.438 -13.992 26.422 1 91.06 317 GLN B N 1
ATOM 5611 C CA . GLN B 1 317 ? -21.266 -13.234 27.359 1 91.06 317 GLN B CA 1
ATOM 5612 C C . GLN B 1 317 ? -21.875 -12.016 26.672 1 91.06 317 GLN B C 1
ATOM 5614 O O . GLN B 1 317 ? -21.406 -11.562 25.641 1 91.06 317 GLN B O 1
ATOM 5619 N N . LYS B 1 318 ? -22.891 -11.555 27.328 1 91.19 318 LYS B N 1
ATOM 5620 C CA . LYS B 1 318 ? -23.594 -10.422 26.734 1 91.19 318 LYS B CA 1
ATOM 5621 C C . LYS B 1 318 ? -22.734 -9.164 26.75 1 91.19 318 LYS B C 1
ATOM 5623 O O . LYS B 1 318 ? -21.938 -8.969 27.672 1 91.19 318 LYS B O 1
ATOM 5628 N N . ARG B 1 319 ? -22.812 -8.375 25.672 1 94.25 319 ARG B N 1
ATOM 5629 C CA . ARG B 1 319 ? -22.312 -7.012 25.547 1 94.25 319 ARG B CA 1
ATOM 5630 C C . ARG B 1 319 ? -20.891 -6.996 25.016 1 94.25 319 ARG B C 1
ATOM 5632 O O . ARG B 1 319 ? -20.359 -5.934 24.703 1 94.25 319 ARG B O 1
ATOM 5639 N N . LEU B 1 320 ? -20.188 -8.125 24.859 1 95.69 320 LEU B N 1
ATOM 5640 C CA . LEU B 1 320 ? -18.828 -8.102 24.328 1 95.69 320 LEU B CA 1
ATOM 5641 C C . LEU B 1 320 ? -18.797 -7.422 22.969 1 95.69 320 LEU B C 1
ATOM 5643 O O . LEU B 1 320 ? -18.109 -6.422 22.781 1 95.69 320 LEU B O 1
ATOM 5647 N N . MET B 1 321 ? -19.594 -7.945 22.062 1 96.31 321 MET B N 1
ATOM 5648 C CA . MET B 1 321 ? -19.609 -7.426 20.688 1 96.31 321 MET B CA 1
ATOM 5649 C C . MET B 1 321 ? -20.156 -6.008 20.656 1 96.31 321 MET B C 1
ATOM 5651 O O . MET B 1 321 ? -19.75 -5.191 19.828 1 96.31 321 MET B O 1
ATOM 5655 N N . THR B 1 322 ? -21.031 -5.699 21.609 1 96.94 322 THR B N 1
ATOM 5656 C CA . THR B 1 322 ? -21.562 -4.348 21.703 1 96.94 322 THR B CA 1
ATOM 5657 C C . THR B 1 322 ? -20.469 -3.35 22.031 1 96.94 322 THR B C 1
ATOM 5659 O O . THR B 1 322 ? -20.375 -2.289 21.406 1 96.94 322 THR B O 1
ATOM 5662 N N . LEU B 1 323 ? -19.609 -3.703 22.984 1 97.56 323 LEU B N 1
ATOM 5663 C CA . LEU B 1 323 ? -18.516 -2.83 23.391 1 97.56 323 LEU B CA 1
ATOM 5664 C C . LEU B 1 323 ? -17.516 -2.65 22.234 1 97.56 323 LEU B C 1
ATOM 5666 O O . LEU B 1 323 ? -17.031 -1.546 22.016 1 97.56 323 LEU B O 1
ATOM 5670 N N . ILE B 1 324 ? -17.219 -3.762 21.547 1 98 324 ILE B N 1
ATOM 5671 C CA . ILE B 1 324 ? -16.312 -3.707 20.406 1 98 324 ILE B CA 1
ATOM 5672 C C . ILE B 1 324 ? -16.875 -2.766 19.344 1 98 324 ILE B C 1
ATOM 5674 O O . ILE B 1 324 ? -16.156 -1.89 18.844 1 98 324 ILE B O 1
ATOM 5678 N N . HIS B 1 325 ? -18.125 -2.889 19.062 1 98.06 325 HIS B N 1
ATOM 5679 C CA . HIS B 1 325 ? -18.75 -2.057 18.047 1 98.06 325 HIS B CA 1
ATOM 5680 C C . HIS B 1 325 ? -18.797 -0.598 18.484 1 98.06 325 HIS B C 1
ATOM 5682 O O . HIS B 1 325 ? -18.625 0.307 17.656 1 98.06 325 HIS B O 1
ATOM 5688 N N . LEU B 1 326 ? -19.109 -0.371 19.766 1 97.88 326 LEU B N 1
ATOM 5689 C CA . LEU B 1 326 ? -19.109 0.992 20.281 1 97.88 326 LEU B CA 1
ATOM 5690 C C . LEU B 1 326 ? -17.766 1.667 20.062 1 97.88 326 LEU B C 1
ATOM 5692 O O . LEU B 1 326 ? -17.703 2.816 19.625 1 97.88 326 LEU B O 1
ATOM 5696 N N . TRP B 1 327 ? -16.734 0.93 20.328 1 98.19 327 TRP B N 1
ATOM 5697 C CA . TRP B 1 327 ? -15.383 1.468 20.141 1 98.19 327 TRP B CA 1
ATOM 5698 C C . TRP B 1 327 ? -15.102 1.729 18.672 1 98.19 327 TRP B C 1
ATOM 5700 O O . TRP B 1 327 ? -14.539 2.77 18.312 1 98.19 327 TRP B O 1
ATOM 5710 N N . LEU B 1 328 ? -15.477 0.823 17.781 1 98 328 LEU B N 1
ATOM 5711 C CA . LEU B 1 328 ? -15.258 0.972 16.344 1 98 328 LEU B CA 1
ATOM 5712 C C . LEU B 1 328 ? -16 2.189 15.812 1 98 328 LEU B C 1
ATOM 5714 O O . LEU B 1 328 ? -15.445 2.965 15.023 1 98 328 LEU B O 1
ATOM 5718 N N . VAL B 1 329 ? -17.234 2.322 16.25 1 97.75 329 VAL B N 1
ATOM 5719 C CA . VAL B 1 329 ? -18.062 3.451 15.828 1 97.75 329 VAL B CA 1
ATOM 5720 C C . VAL B 1 329 ? -17.406 4.758 16.266 1 97.75 329 VAL B C 1
ATOM 5722 O O . VAL B 1 329 ? -17.344 5.723 15.5 1 97.75 329 VAL B O 1
ATOM 5725 N N . HIS B 1 330 ? -16.922 4.742 17.469 1 96.94 330 HIS B N 1
ATOM 5726 C CA . HIS B 1 330 ? -16.266 5.926 18.016 1 96.94 330 HIS B CA 1
ATOM 5727 C C . HIS B 1 330 ? -14.961 6.215 17.297 1 96.94 330 HIS B C 1
ATOM 5729 O O . HIS B 1 330 ? -14.719 7.348 16.875 1 96.94 330 HIS B O 1
ATOM 5735 N N . ARG B 1 331 ? -14.141 5.223 17.094 1 96.31 331 ARG B N 1
ATOM 5736 C CA . ARG B 1 331 ? -12.82 5.383 16.5 1 96.31 331 ARG B CA 1
ATOM 5737 C C . ARG B 1 331 ? -12.922 5.875 15.055 1 96.31 331 ARG B C 1
ATOM 5739 O O . ARG B 1 331 ? -12.141 6.73 14.625 1 96.31 331 ARG B O 1
ATOM 5746 N N . PHE B 1 332 ? -13.875 5.379 14.344 1 95.25 332 PHE B N 1
ATOM 5747 C CA . PHE B 1 332 ? -13.93 5.66 12.914 1 95.25 332 PHE B CA 1
ATOM 5748 C C . PHE B 1 332 ? -15.055 6.637 12.594 1 95.25 332 PHE B C 1
ATOM 5750 O O . PHE B 1 332 ? -15.383 6.863 11.43 1 95.25 332 PHE B O 1
ATOM 5757 N N . LYS B 1 333 ? -15.711 7.145 13.617 1 94.5 333 LYS B N 1
ATOM 5758 C CA . LYS B 1 333 ? -16.781 8.117 13.453 1 94.5 333 LYS B CA 1
ATOM 5759 C C . LYS B 1 333 ? -17.828 7.621 12.453 1 94.5 333 LYS B C 1
ATOM 5761 O O . LYS B 1 333 ? -18.203 8.344 11.531 1 94.5 333 LYS B O 1
ATOM 5766 N N . ALA B 1 334 ? -18.203 6.414 12.625 1 96.81 334 ALA B N 1
ATOM 5767 C CA . ALA B 1 334 ? -19.109 5.766 11.68 1 96.81 334 ALA B CA 1
ATOM 5768 C C . ALA B 1 334 ? -20.547 6.273 11.852 1 96.81 334 ALA B C 1
ATOM 5770 O O . ALA B 1 334 ? -21 6.484 12.977 1 96.81 334 ALA B O 1
ATOM 5771 N N . GLN B 1 335 ? -21.25 6.469 10.727 1 96.31 335 GLN B N 1
ATOM 5772 C CA . GLN B 1 335 ? -22.641 6.883 10.742 1 96.31 335 GLN B CA 1
ATOM 5773 C C . GLN B 1 335 ? -23.578 5.688 10.562 1 96.31 335 GLN B C 1
ATOM 5775 O O . GLN B 1 335 ? -24.766 5.758 10.914 1 96.31 335 GLN B O 1
ATOM 5780 N N . ALA B 1 336 ? -23.016 4.652 10.016 1 94.81 336 ALA B N 1
ATOM 5781 C CA . ALA B 1 336 ? -23.781 3.422 9.805 1 94.81 336 ALA B CA 1
ATOM 5782 C C . ALA B 1 336 ? -22.875 2.197 9.867 1 94.81 336 ALA B C 1
ATOM 5784 O O . ALA B 1 336 ? -21.641 2.314 9.75 1 94.81 336 ALA B O 1
ATOM 5785 N N . VAL B 1 337 ? -23.469 1.047 10.164 1 95.62 337 VAL B N 1
ATOM 5786 C CA . VAL B 1 337 ? -22.781 -0.239 10.141 1 95.62 337 VAL B CA 1
ATOM 5787 C C . VAL B 1 337 ? -23.531 -1.211 9.227 1 95.62 337 VAL B C 1
ATOM 5789 O O . VAL B 1 337 ? -24.734 -1.41 9.383 1 95.62 337 VAL B O 1
ATOM 5792 N N . HIS B 1 338 ? -22.828 -1.731 8.258 1 93.19 338 HIS B N 1
ATOM 5793 C CA . HIS B 1 338 ? -23.375 -2.732 7.355 1 93.19 338 HIS B CA 1
ATOM 5794 C C . HIS B 1 338 ? -22.75 -4.105 7.605 1 93.19 338 HIS B C 1
ATOM 5796 O O . HIS B 1 338 ? -21.531 -4.23 7.703 1 93.19 338 HIS B O 1
ATOM 5802 N N . TYR B 1 339 ? -23.594 -5.102 7.773 1 93.62 339 TYR B N 1
ATOM 5803 C CA . TYR B 1 339 ? -23.125 -6.477 7.887 1 93.62 339 TYR B CA 1
ATOM 5804 C C . TYR B 1 339 ? -23.344 -7.238 6.586 1 93.62 339 TYR B C 1
ATOM 5806 O O . TYR B 1 339 ? -24.484 -7.438 6.164 1 93.62 339 TYR B O 1
ATOM 5814 N N . VAL B 1 340 ? -22.234 -7.617 6.023 1 90.69 340 VAL B N 1
ATOM 5815 C CA . VAL B 1 340 ? -22.312 -8.352 4.766 1 90.69 340 VAL B CA 1
ATOM 5816 C C . VAL B 1 340 ? -22.438 -9.852 5.051 1 90.69 340 VAL B C 1
ATOM 5818 O O . VAL B 1 340 ? -21.656 -10.406 5.82 1 90.69 340 VAL B O 1
ATOM 5821 N N . THR B 1 341 ? -23.422 -10.547 4.383 1 87.69 341 THR B N 1
ATOM 5822 C CA . THR B 1 341 ? -23.703 -11.969 4.598 1 87.69 341 THR B CA 1
ATOM 5823 C C . THR B 1 341 ? -23.781 -12.281 6.09 1 87.69 341 THR B C 1
ATOM 5825 O O . THR B 1 341 ? -23.016 -13.102 6.598 1 87.69 341 THR B O 1
ATOM 5828 N N . PRO B 1 342 ? -24.734 -11.609 6.723 1 90.12 342 PRO B N 1
ATOM 5829 C CA . PRO B 1 342 ? -24.828 -11.703 8.18 1 90.12 342 PRO B CA 1
ATOM 5830 C C . PRO B 1 342 ? -25.297 -13.07 8.656 1 90.12 342 PRO B C 1
ATOM 5832 O O . PRO B 1 342 ? -25.906 -13.82 7.895 1 90.12 342 PRO B O 1
ATOM 5835 N N . THR B 1 343 ? -24.969 -13.375 9.867 1 90.31 343 THR B N 1
ATOM 5836 C CA . THR B 1 343 ? -25.469 -14.57 10.547 1 90.31 343 THR B CA 1
ATOM 5837 C C . THR B 1 343 ? -26.641 -14.234 11.445 1 90.31 343 THR B C 1
ATOM 5839 O O . THR B 1 343 ? -27 -13.062 11.602 1 90.31 343 THR B O 1
ATOM 5842 N N . ASP B 1 344 ? -27.203 -15.266 11.992 1 90.31 344 ASP B N 1
ATOM 5843 C CA . ASP B 1 344 ? -28.281 -15.07 12.961 1 90.31 344 ASP B CA 1
ATOM 5844 C C . ASP B 1 344 ? -27.797 -14.305 14.18 1 90.31 344 ASP B C 1
ATOM 5846 O O . ASP B 1 344 ? -28.547 -13.523 14.773 1 90.31 344 ASP B O 1
ATOM 5850 N N . ASP B 1 345 ? -26.578 -14.523 14.469 1 90.56 345 ASP B N 1
ATOM 5851 C CA . ASP B 1 345 ? -26 -13.82 15.602 1 90.56 345 ASP B CA 1
ATOM 5852 C C . ASP B 1 345 ? -25.906 -12.32 15.336 1 90.56 345 ASP B C 1
ATOM 5854 O O . ASP B 1 345 ? -26.094 -11.508 16.25 1 90.56 345 ASP B O 1
ATOM 5858 N N . ASN B 1 346 ? -25.609 -11.953 14.125 1 92.69 346 ASN B N 1
ATOM 5859 C CA . ASN B 1 346 ? -25.562 -10.539 13.766 1 92.69 346 ASN B CA 1
ATOM 5860 C C . ASN B 1 346 ? -26.938 -9.883 13.898 1 92.69 346 ASN B C 1
ATOM 5862 O O . ASN B 1 346 ? -27.031 -8.742 14.352 1 92.69 346 ASN B O 1
ATOM 5866 N N . LEU B 1 347 ? -27.906 -10.672 13.492 1 91.06 347 LEU B N 1
ATOM 5867 C CA . LEU B 1 347 ? -29.266 -10.156 13.594 1 91.06 347 LEU B CA 1
ATOM 5868 C C . LEU B 1 347 ? -29.656 -9.922 15.047 1 91.06 347 LEU B C 1
ATOM 5870 O O . LEU B 1 347 ? -30.234 -8.883 15.375 1 91.06 347 LEU B O 1
ATOM 5874 N N . TYR B 1 348 ? -29.375 -10.883 15.781 1 93.12 348 TYR B N 1
ATOM 5875 C CA . TYR B 1 348 ? -29.672 -10.758 17.203 1 93.12 348 TYR B CA 1
ATOM 5876 C C . TYR B 1 348 ? -28.906 -9.586 17.812 1 93.12 348 TYR B C 1
ATOM 5878 O O . TYR B 1 348 ? -29.484 -8.773 18.547 1 93.12 348 TYR B O 1
ATOM 5886 N N . GLN B 1 349 ? -27.688 -9.461 17.516 1 94.12 349 GLN B N 1
ATOM 5887 C CA . GLN B 1 349 ? -26.828 -8.406 18.047 1 94.12 349 GLN B CA 1
ATOM 5888 C C . GLN B 1 349 ? -27.359 -7.027 17.656 1 94.12 349 GLN B C 1
ATOM 5890 O O . GLN B 1 349 ? -27.453 -6.133 18.5 1 94.12 349 GLN B O 1
ATOM 5895 N N . THR B 1 350 ? -27.656 -6.859 16.422 1 94.62 350 THR B N 1
ATOM 5896 C CA . THR B 1 350 ? -28.078 -5.547 15.938 1 94.62 350 THR B CA 1
ATOM 5897 C C . THR B 1 350 ? -29.438 -5.172 16.516 1 94.62 350 THR B C 1
ATOM 5899 O O . THR B 1 350 ? -29.688 -4 16.812 1 94.62 350 THR B O 1
ATOM 5902 N N . SER B 1 351 ? -30.281 -6.168 16.672 1 94.5 351 SER B N 1
ATOM 5903 C CA . SER B 1 351 ? -31.562 -5.914 17.312 1 94.5 351 SER B CA 1
ATOM 5904 C C . SER B 1 351 ? -31.375 -5.453 18.75 1 94.5 351 SER B C 1
ATOM 5906 O O . SER B 1 351 ? -32.031 -4.52 19.203 1 94.5 351 SER B O 1
ATOM 5908 N N . LYS B 1 352 ? -30.531 -6.086 19.438 1 94.81 352 LYS B N 1
ATOM 5909 C CA . LYS B 1 352 ? -30.25 -5.719 20.812 1 94.81 352 LYS B CA 1
ATOM 5910 C C . LYS B 1 352 ? -29.594 -4.344 20.906 1 94.81 352 LYS B C 1
ATOM 5912 O O . LYS B 1 352 ? -29.906 -3.555 21.797 1 94.81 352 LYS B O 1
ATOM 5917 N N . MET B 1 353 ? -28.703 -4.051 20.031 1 96.31 353 MET B N 1
ATOM 5918 C CA . MET B 1 353 ? -28.031 -2.748 20.016 1 96.31 353 MET B CA 1
ATOM 5919 C C . MET B 1 353 ? -29.031 -1.635 19.703 1 96.31 353 MET B C 1
ATOM 5921 O O . MET B 1 353 ? -28.891 -0.517 20.203 1 96.31 353 MET B O 1
ATOM 5925 N N . LYS B 1 354 ? -30.016 -1.983 18.922 1 96.19 354 LYS B N 1
ATOM 5926 C CA . LYS B 1 354 ? -31.094 -1.028 18.703 1 96.19 354 LYS B CA 1
ATOM 5927 C C . LYS B 1 354 ? -31.906 -0.807 19.984 1 96.19 354 LYS B C 1
ATOM 5929 O O . LYS B 1 354 ? -32.219 0.332 20.328 1 96.19 354 LYS B O 1
ATOM 5934 N N . SER B 1 355 ? -32.188 -1.874 20.641 1 96.06 355 SER B N 1
ATOM 5935 C CA . SER B 1 355 ? -32.969 -1.78 21.875 1 96.06 355 SER B CA 1
ATOM 5936 C C . SER B 1 355 ? -32.219 -0.987 22.938 1 96.06 355 SER B C 1
ATOM 5938 O O . SER B 1 355 ? -32.844 -0.353 23.797 1 96.06 355 SER B O 1
ATOM 5940 N N . HIS B 1 356 ? -30.906 -0.99 22.875 1 95.94 356 HIS B N 1
ATOM 5941 C CA . HIS B 1 356 ? -30.094 -0.258 23.828 1 95.94 356 HIS B CA 1
ATOM 5942 C C . HIS B 1 356 ? -29.844 1.173 23.359 1 95.94 356 HIS B C 1
ATOM 5944 O O . HIS B 1 356 ? -29.094 1.918 24 1 95.94 356 HIS B O 1
ATOM 5950 N N . GLY B 1 357 ? -30.406 1.502 22.219 1 96.25 357 GLY B N 1
ATOM 5951 C CA . GLY B 1 357 ? -30.344 2.869 21.734 1 96.25 357 GLY B CA 1
ATOM 5952 C C . GLY B 1 357 ? -29.094 3.16 20.938 1 96.25 357 GLY B C 1
ATOM 5953 O O . GLY B 1 357 ? -28.844 4.305 20.547 1 96.25 357 GLY B O 1
ATOM 5954 N N . ILE B 1 358 ? -28.281 2.184 20.688 1 97.06 358 ILE B N 1
ATOM 5955 C CA . ILE B 1 358 ? -27.016 2.393 19.984 1 97.06 358 ILE B CA 1
ATOM 5956 C C . ILE B 1 358 ? -27.297 2.594 18.5 1 97.06 358 ILE B C 1
ATOM 5958 O O . ILE B 1 358 ? -26.625 3.408 17.844 1 97.06 358 ILE B O 1
ATOM 5962 N N . PHE B 1 359 ? -28.219 1.848 18.031 1 96.81 359 PHE B N 1
ATOM 5963 C CA . PHE B 1 359 ? -28.703 2.051 16.672 1 96.81 359 PHE B CA 1
ATOM 5964 C C . PHE B 1 359 ? -30.078 2.697 16.672 1 96.81 359 PHE B C 1
ATOM 5966 O O . PHE B 1 359 ? -30.938 2.352 17.484 1 96.81 359 PHE B O 1
ATOM 5973 N N . THR B 1 360 ? -30.328 3.658 15.742 1 96.12 360 THR B N 1
ATOM 5974 C CA . THR B 1 360 ? -31.641 4.27 15.586 1 96.12 360 THR B CA 1
ATOM 5975 C C . THR B 1 360 ? -32.562 3.371 14.766 1 96.12 360 THR B C 1
ATOM 5977 O O . THR B 1 360 ? -33.75 3.283 15.039 1 96.12 360 THR B O 1
ATOM 5980 N N . GLU B 1 361 ? -32 2.748 13.766 1 92.75 361 GLU B N 1
ATOM 5981 C CA . GLU B 1 361 ? -32.75 1.877 12.859 1 92.75 361 GLU B CA 1
ATOM 5982 C C . GLU B 1 361 ? -31.891 0.685 12.43 1 92.75 361 GLU B C 1
ATOM 5984 O O . GLU B 1 361 ? -30.672 0.808 12.258 1 92.75 361 GLU B O 1
ATOM 5989 N N . VAL B 1 362 ? -32.531 -0.438 12.336 1 92.12 362 VAL B N 1
ATOM 5990 C CA . VAL B 1 362 ? -31.906 -1.646 11.812 1 92.12 362 VAL B CA 1
ATOM 5991 C C . VAL B 1 362 ? -32.812 -2.27 10.742 1 92.12 362 VAL B C 1
ATOM 5993 O O . VAL B 1 362 ? -33.969 -2.568 11 1 92.12 362 VAL B O 1
ATOM 5996 N N . ASN B 1 363 ? -32.219 -2.311 9.586 1 87.69 363 ASN B N 1
ATOM 5997 C CA . ASN B 1 363 ? -32.938 -2.916 8.469 1 87.69 363 ASN B CA 1
ATOM 5998 C C . ASN B 1 363 ? -32.25 -4.184 7.98 1 87.69 363 ASN B C 1
ATOM 6000 O O . ASN B 1 363 ? -31.016 -4.246 7.93 1 87.69 363 ASN B O 1
ATOM 6004 N N . GLN B 1 364 ? -33.125 -5.172 7.797 1 79.56 364 GLN B N 1
ATOM 6005 C CA . GLN B 1 364 ? -32.562 -6.441 7.371 1 79.56 364 GLN B CA 1
ATOM 6006 C C . GLN B 1 364 ? -33.188 -6.922 6.066 1 79.56 364 GLN B C 1
ATOM 6008 O O . GLN B 1 364 ? -34.406 -6.816 5.879 1 79.56 364 GLN B O 1
ATOM 6013 N N . GLU B 1 365 ? -32.344 -7.062 5.074 1 67.44 365 GLU B N 1
ATOM 6014 C CA . GLU B 1 365 ? -32.75 -7.98 4.016 1 67.44 365 GLU B CA 1
ATOM 6015 C C . GLU B 1 365 ? -32.188 -9.383 4.258 1 67.44 365 GLU B C 1
ATOM 6017 O O . GLU B 1 365 ? -30.984 -9.57 4.309 1 67.44 365 GLU B O 1
ATOM 6022 N N . VAL B 1 366 ? -33.062 -10.211 4.496 1 56.16 366 VAL B N 1
ATOM 6023 C CA . VAL B 1 366 ? -32.719 -11.539 5.016 1 56.16 366 VAL B CA 1
ATOM 6024 C C . VAL B 1 366 ? -31.719 -12.219 4.09 1 56.16 366 VAL B C 1
ATOM 6026 O O . VAL B 1 366 ? -31.969 -12.398 2.898 1 56.16 366 VAL B O 1
ATOM 6029 N N . GLY B 1 367 ? -30.547 -12.625 4.727 1 60.28 367 GLY B N 1
ATOM 6030 C CA . GLY B 1 367 ? -29.5 -13.414 4.117 1 60.28 367 GLY B CA 1
ATOM 6031 C C . GLY B 1 367 ? -28.594 -12.602 3.217 1 60.28 367 GLY B C 1
ATOM 6032 O O . GLY B 1 367 ? -27.609 -13.133 2.682 1 60.28 367 GLY B O 1
ATOM 6033 N N . GLU B 1 368 ? -28.844 -11.398 3.23 1 79.56 368 GLU B N 1
ATOM 6034 C CA . GLU B 1 368 ? -28.016 -10.672 2.27 1 79.56 368 GLU B CA 1
ATOM 6035 C C . GLU B 1 368 ? -27.203 -9.578 2.957 1 79.56 368 GLU B C 1
ATOM 6037 O O . GLU B 1 368 ? -25.969 -9.586 2.91 1 79.56 368 GLU B O 1
ATOM 6042 N N . ILE B 1 369 ? -27.938 -8.648 3.736 1 88.06 369 ILE B N 1
ATOM 6043 C CA . ILE B 1 369 ? -27.203 -7.539 4.344 1 88.06 369 ILE B CA 1
ATOM 6044 C C . ILE B 1 369 ? -28.031 -6.938 5.477 1 88.06 369 ILE B C 1
ATOM 6046 O O . ILE B 1 369 ? -29.266 -6.961 5.434 1 88.06 369 ILE B O 1
ATOM 6050 N N . ILE B 1 370 ? -27.391 -6.586 6.582 1 91.56 370 ILE B N 1
ATOM 6051 C CA . ILE B 1 370 ? -28 -5.785 7.637 1 91.56 370 ILE B CA 1
ATOM 6052 C C . ILE B 1 370 ? -27.469 -4.355 7.574 1 91.56 370 ILE B C 1
ATOM 6054 O O . ILE B 1 370 ? -26.25 -4.141 7.465 1 91.56 370 ILE B O 1
ATOM 6058 N N . VAL B 1 371 ? -28.359 -3.404 7.578 1 92.19 371 VAL B N 1
ATOM 6059 C CA . VAL B 1 371 ? -27.984 -1.993 7.617 1 92.19 371 VAL B CA 1
ATOM 6060 C C . VAL B 1 371 ? -28.453 -1.374 8.938 1 92.19 371 VAL B C 1
ATOM 6062 O O . VAL B 1 371 ? -29.641 -1.382 9.242 1 92.19 371 VAL B O 1
ATOM 6065 N N . ALA B 1 372 ? -27.516 -0.882 9.68 1 94.31 372 ALA B N 1
ATOM 6066 C CA . ALA B 1 372 ? -27.844 -0.264 10.961 1 94.31 372 ALA B CA 1
ATOM 6067 C C . ALA B 1 372 ? -27.375 1.188 11.008 1 94.31 372 ALA B C 1
ATOM 6069 O O . ALA B 1 372 ? -26.234 1.486 10.656 1 94.31 372 ALA B O 1
ATOM 6070 N N . GLU B 1 373 ? -28.266 2.064 11.422 1 94.94 373 GLU B N 1
ATOM 6071 C CA . GLU B 1 373 ? -27.922 3.477 11.562 1 94.94 373 GLU B CA 1
ATOM 6072 C C . GLU B 1 373 ? -27.5 3.803 12.992 1 94.94 373 GLU B C 1
ATOM 6074 O O . GLU B 1 373 ? -28.172 3.422 13.953 1 94.94 373 GLU B O 1
ATOM 6079 N N . VAL B 1 374 ? -26.406 4.543 13.102 1 97.19 374 VAL B N 1
ATOM 6080 C CA . VAL B 1 374 ? -25.828 4.812 14.406 1 97.19 374 VAL B CA 1
ATOM 6081 C C . VAL B 1 374 ? -26.562 5.973 15.078 1 97.19 374 VAL B C 1
ATOM 6083 O O . VAL B 1 374 ? -26.875 6.973 14.43 1 97.19 374 VAL B O 1
ATOM 6086 N N . ASN B 1 375 ? -26.875 5.809 16.312 1 98 375 ASN B N 1
ATOM 6087 C CA . ASN B 1 375 ? -27.453 6.855 17.156 1 98 375 ASN B CA 1
ATOM 6088 C C . ASN B 1 375 ? -26.359 7.664 17.859 1 98 375 ASN B C 1
ATOM 6090 O O . ASN B 1 375 ? -25.984 7.344 18.984 1 98 375 ASN B O 1
ATOM 6094 N N . HIS B 1 376 ? -25.984 8.789 17.375 1 97.12 376 HIS B N 1
ATOM 6095 C CA . HIS B 1 376 ? -24.812 9.531 17.828 1 97.12 376 HIS B CA 1
ATOM 6096 C C . HIS B 1 376 ? -25.047 10.148 19.203 1 97.12 376 HIS B C 1
ATOM 6098 O O . HIS B 1 376 ? -24.141 10.195 20.031 1 97.12 376 HIS B O 1
ATOM 6104 N N . PRO B 1 377 ? -26.25 10.633 19.469 1 97.06 377 PRO B N 1
ATOM 6105 C CA . PRO B 1 377 ? -26.5 11.133 20.828 1 97.06 377 PRO B CA 1
ATOM 6106 C C . PRO B 1 377 ? -26.266 10.07 21.906 1 97.06 377 PRO B C 1
ATOM 6108 O O . PRO B 1 377 ? -25.672 10.352 22.938 1 97.06 377 PRO B O 1
ATOM 6111 N N . ARG B 1 378 ? -26.75 8.875 21.641 1 97.31 378 ARG B N 1
ATOM 6112 C CA . ARG B 1 378 ? -26.547 7.789 22.594 1 97.31 378 ARG B CA 1
ATOM 6113 C C . ARG B 1 378 ? -25.078 7.422 22.703 1 97.31 378 ARG B C 1
ATOM 6115 O O . ARG B 1 378 ? -24.594 7.121 23.797 1 97.31 378 ARG B O 1
ATOM 6122 N N . ILE B 1 379 ? -24.375 7.383 21.625 1 97.56 379 ILE B N 1
ATOM 6123 C CA . ILE B 1 379 ? -22.938 7.102 21.625 1 97.56 379 ILE B CA 1
ATOM 6124 C C . ILE B 1 379 ? -22.219 8.117 22.516 1 97.56 379 ILE B C 1
ATOM 6126 O O . ILE B 1 379 ? -21.375 7.742 23.328 1 97.56 379 ILE B O 1
ATOM 6130 N N . ALA B 1 380 ? -22.547 9.391 22.406 1 97.19 380 ALA B N 1
ATOM 6131 C CA . ALA B 1 380 ? -21.953 10.453 23.188 1 97.19 380 ALA B CA 1
ATOM 6132 C C . ALA B 1 380 ? -22.203 10.234 24.688 1 97.19 380 ALA B C 1
ATOM 6134 O O . ALA B 1 380 ? -21.312 10.469 25.516 1 97.19 380 ALA B O 1
ATOM 6135 N N . GLU B 1 381 ? -23.359 9.812 24.969 1 97.25 381 GLU B N 1
ATOM 6136 C CA . GLU B 1 381 ? -23.719 9.531 26.359 1 97.25 381 GLU B CA 1
ATOM 6137 C C . GLU B 1 381 ? -22.859 8.406 26.938 1 97.25 381 GLU B C 1
ATOM 6139 O O . GLU B 1 381 ? -22.375 8.492 28.062 1 97.25 381 GLU B O 1
ATOM 6144 N N . LEU B 1 382 ? -22.641 7.387 26.141 1 97.31 382 LEU B N 1
ATOM 6145 C CA . LEU B 1 382 ? -21.906 6.211 26.578 1 97.31 382 LEU B CA 1
ATOM 6146 C C . LEU B 1 382 ? -20.422 6.523 26.734 1 97.31 382 LEU B C 1
ATOM 6148 O O . LEU B 1 382 ? -19.703 5.832 27.453 1 97.31 382 LEU B O 1
ATOM 6152 N N . LEU B 1 383 ? -19.953 7.566 26.062 1 96.62 383 LEU B N 1
ATOM 6153 C CA . LEU B 1 383 ? -18.531 7.887 26.016 1 96.62 383 LEU B CA 1
ATOM 6154 C C . LEU B 1 383 ? -18.172 8.93 27.078 1 96.62 383 LEU B C 1
ATOM 6156 O O . LEU B 1 383 ? -17.016 9.328 27.188 1 96.62 383 LEU B O 1
ATOM 6160 N N . THR B 1 384 ? -19.188 9.297 27.891 1 96.06 384 THR B N 1
ATOM 6161 C CA . THR B 1 384 ? -18.906 10.281 28.922 1 96.06 384 THR B CA 1
ATOM 6162 C C . THR B 1 384 ? -17.828 9.773 29.875 1 96.06 384 THR B C 1
ATOM 6164 O O . THR B 1 384 ? -17.781 8.578 30.188 1 96.06 384 THR B O 1
ATOM 6167 N N . PRO B 1 385 ? -17 10.625 30.422 1 93.06 385 PRO B N 1
ATOM 6168 C CA . PRO B 1 385 ? -15.852 10.219 31.234 1 93.06 385 PRO B CA 1
ATOM 6169 C C . PRO B 1 385 ? -16.25 9.539 32.531 1 93.06 385 PRO B C 1
ATOM 6171 O O . PRO B 1 385 ? -15.5 8.727 33.062 1 93.06 385 PRO B O 1
ATOM 6174 N N . ASP B 1 386 ? -17.406 9.859 33.125 1 93.62 386 ASP B N 1
ATOM 6175 C CA . ASP B 1 386 ? -17.844 9.258 34.375 1 93.62 386 ASP B CA 1
ATOM 6176 C C . ASP B 1 386 ? -18.25 7.805 34.188 1 93.62 386 ASP B C 1
ATOM 6178 O O . ASP B 1 386 ? -18.391 7.059 35.156 1 93.62 386 ASP B O 1
ATOM 6182 N N . ARG B 1 387 ? -18.5 7.348 32.938 1 94.19 387 ARG B N 1
ATOM 6183 C CA . ARG B 1 387 ? -18.75 5.973 32.531 1 94.19 387 ARG B CA 1
ATOM 6184 C C . ARG B 1 387 ? -20 5.422 33.188 1 94.19 387 ARG B C 1
ATOM 6186 O O . ARG B 1 387 ? -20.156 4.207 33.344 1 94.19 387 ARG B O 1
ATOM 6193 N N . VAL B 1 388 ? -20.891 6.285 33.656 1 95.44 388 VAL B N 1
ATOM 6194 C CA . VAL B 1 388 ? -22.078 5.824 34.344 1 95.44 388 VAL B CA 1
ATOM 6195 C C . VAL B 1 388 ? -22.984 5.066 33.375 1 95.44 388 VAL B C 1
ATOM 6197 O O . VAL B 1 388 ? -23.406 3.938 33.656 1 95.44 388 VAL B O 1
ATOM 6200 N N . ALA B 1 389 ? -23.234 5.68 32.25 1 96.44 389 ALA B N 1
ATOM 6201 C CA . ALA B 1 389 ? -24.094 5.055 31.25 1 96.44 389 ALA B CA 1
ATOM 6202 C C . ALA B 1 389 ? -23.469 3.766 30.719 1 96.44 389 ALA B C 1
ATOM 6204 O O . ALA B 1 389 ? -24.188 2.787 30.469 1 96.44 389 ALA B O 1
ATOM 6205 N N . LEU B 1 390 ? -22.203 3.758 30.531 1 97.25 390 LEU B N 1
ATOM 6206 C CA . LEU B 1 390 ? -21.5 2.582 30.016 1 97.25 390 LEU B CA 1
ATOM 6207 C C . LEU B 1 390 ? -21.562 1.435 31.016 1 97.25 390 LEU B C 1
ATOM 6209 O O . LEU B 1 390 ? -21.797 0.283 30.641 1 97.25 390 LEU B O 1
ATOM 6213 N N . ARG B 1 391 ? -21.375 1.74 32.312 1 96.5 391 ARG B N 1
ATOM 6214 C CA . ARG B 1 391 ? -21.469 0.729 33.375 1 96.5 391 ARG B CA 1
ATOM 6215 C C . ARG B 1 391 ? -22.859 0.109 33.406 1 96.5 391 ARG B C 1
ATOM 6217 O O . ARG B 1 391 ? -23 -1.105 33.562 1 96.5 391 ARG B O 1
ATOM 6224 N N . LYS B 1 392 ? -23.844 0.953 33.25 1 96.12 392 LYS B N 1
ATOM 6225 C CA . LYS B 1 392 ? -25.219 0.457 33.25 1 96.12 392 LYS B CA 1
ATOM 6226 C C . LYS B 1 392 ? -25.453 -0.488 32.094 1 96.12 392 LYS B C 1
ATOM 6228 O O . LYS B 1 392 ? -26.172 -1.482 32.219 1 96.12 392 LYS B O 1
ATOM 6233 N N . LEU B 1 393 ? -24.875 -0.149 30.953 1 96.19 393 LEU B N 1
ATOM 6234 C CA . LEU B 1 393 ? -24.984 -0.999 29.781 1 96.19 393 LEU B CA 1
ATOM 6235 C C . LEU B 1 393 ? -24.328 -2.355 30.016 1 96.19 393 LEU B C 1
ATOM 6237 O O . LEU B 1 393 ? -24.891 -3.393 29.656 1 96.19 393 LEU B O 1
ATOM 6241 N N . ILE B 1 394 ? -23.172 -2.379 30.656 1 96.25 394 ILE B N 1
ATOM 6242 C CA . ILE B 1 394 ? -22.391 -3.59 30.891 1 96.25 394 ILE B CA 1
ATOM 6243 C C . ILE B 1 394 ? -23.109 -4.477 31.906 1 96.25 394 ILE B C 1
ATOM 6245 O O . ILE B 1 394 ? -23.234 -5.688 31.703 1 96.25 394 ILE B O 1
ATOM 6249 N N . THR B 1 395 ? -23.656 -3.799 32.938 1 93.81 395 THR B N 1
ATOM 6250 C CA . THR B 1 395 ? -24.25 -4.543 34.031 1 93.81 395 THR B CA 1
ATOM 6251 C C . THR B 1 395 ? -25.719 -4.84 33.781 1 93.81 395 THR B C 1
ATOM 6253 O O . THR B 1 395 ? -26.375 -5.5 34.562 1 93.81 395 THR B O 1
ATOM 6256 N N . LYS B 1 396 ? -26.281 -4.301 32.719 1 88.06 396 LYS B N 1
ATOM 6257 C CA . LYS B 1 396 ? -27.672 -4.535 32.312 1 88.06 396 LYS B CA 1
ATOM 6258 C C . LYS B 1 396 ? -28.641 -3.934 33.312 1 88.06 396 LYS B C 1
ATOM 6260 O O . LYS B 1 396 ? -29.672 -4.539 33.656 1 88.06 396 LYS B O 1
ATOM 6265 N N . GLU B 1 397 ? -28.188 -2.896 33.812 1 81.94 397 GLU B N 1
ATOM 6266 C CA . GLU B 1 397 ? -29.062 -2.197 34.75 1 81.94 397 GLU B CA 1
ATOM 6267 C C . GLU B 1 397 ? -29.953 -1.181 34.031 1 81.94 397 GLU B C 1
ATOM 6269 O O . GLU B 1 397 ? -29.562 -0.661 32.969 1 81.94 397 GLU B O 1
ATOM 6274 N N . ALA B 1 398 ? -31.156 -0.845 34.75 1 69.62 398 ALA B N 1
ATOM 6275 C CA . ALA B 1 398 ? -32.062 0.172 34.219 1 69.62 398 ALA B CA 1
ATOM 6276 C C . ALA B 1 398 ? -31.594 1.573 34.594 1 69.62 398 ALA B C 1
ATOM 6278 O O . ALA B 1 398 ? -31.094 1.781 35.719 1 69.62 398 ALA B O 1
#

Radius of gyration: 36.06 Å; Cα contacts (8 Å, |Δi|>4): 1142; chains: 2; bounding box: 76×118×75 Å

Sequence (796 aa):
MTYGEAVADVLEFGQSEGEPIGMAPEEWRAFAARASLHAARAKAKELGADPPWDCELAKTPEGYYQIRGGIPYAIAKSLAAAPFADILWMETKTADLADARQFAEAIHAEFPDQMLAYNLSPSFNWDTTGMTDEEMRRFPEELGKMGFVFNFITYGGHQIDGVAAEEFATALRQDGMLALARLQRKMRLVESPYRTPQTLVGGPRSDAALAASSGRTATTKAMGKGSTQHQHLVQTEVPRKLLEEWLAMWSGHYQLKDKLRVQLRPQRAGSEVLELGIHGESDDKLANVIFQPIQDRRGRTILLVRDQNTFGAELRQKRLMTLIHLWLVHRFKAQAVHYVTPTDDNLYQTSKMKSHGIFTEVNQEVGEIIVAEVNHPRIAELLTPDRVALRKLITKEAMTYGEAVADVLEFGQSEGEPIGMAPEEWRAFAARASLHAARAKAKELGADPPWDCELAKTPEGYYQIRGGIPYAIAKSLAAAPFADILWMETKTADLADARQFAEAIHAEFPDQMLAYNLSPSFNWDTTGMTDEEMRRFPEELGKMGFVFNFITYGGHQIDGVAAEEFATALRQDGMLALARLQRKMRLVESPYRTPQTLVGGPRSDAALAASSGRTATTKAMGKGSTQHQHLVQTEVPRKLLEEWLAMWSGHYQLKDKLRVQLRPQRAGSEVLELGIHGESDDKLANVIFQPIQDRRGRTILLVRDQNTFGAELRQKRLMTLIHLWLVHRFKAQAVHYVTPTDDNLYQTSKMKSHGIFTEVNQEVGEIIVAEVNHPRIAELLTPDRVALRKLITKEA

Nearest PDB structures (foldseek):
  6ee1-assembly1_D  TM=9.315E-01  e=1.132E-63  Mycobacterium tuberculosis CDC1551
  6edz-assembly1_B  TM=9.051E-01  e=2.250E-63  Mycobacterium tuberculosis CDC1551
  6edz-assembly1_D  TM=9.224E-01  e=6.676E-63  Mycobacterium tuberculosis CDC1551
  6edz-assembly1_A  TM=9.176E-01  e=1.668E-62  Mycobacterium tuberculosis CDC1551
  6ee1-assembly1_B  TM=9.103E-01  e=1.981E-62  Mycobacterium tuberculosis CDC1551

pLDDT: mean 90.31, std 7.78, range [56.16, 98.38]

Foldseek 3Di:
DDQLVQLLVQQVVCVVVVRHQPDHSVRSNVVVLQDDPVRNQVVCVVSVRRDDDDQQVVADPVRHGDDDDDLSVLLSVCLVCQVPDQEEEDDDPEQDLVSLLVSLVSNCVVVVLRAYEYEPEPVHPPVPNPDDPVCVVCSVVSSVVSRHPHYYYDCPCVVVVVVVVVVLVVCCVVPNCVSVVVVLVQCVQVVPPCNQVCVVVCQVVVQVVVCVVVVNPDPDGQPDPPHCSVVSVDDDFDDQVVLQVLVVLLCVLLVNDWRKGWHWDAPDVPDQWIKIFIATPVRDTQKIWIWHWDADPVRATEIETEDIDGRHPSPPDPCSVVSVVLSVCVRRVHQKYKYAQDDPVVVVVLVVCVVLVQFVDWDDDPRGMIITGGRVVVSVVCPDPVNPSVSCVSNVHD/DDQLVQLLVQQVVCVVVVRHQPDHSVRSNVVVLQDDPVRNQVVCVVSVRRDDDDQQVVADPVRHGDDDDDLSVLLSVCLVCQVPDQEEEDDDPEQDLVSLLVSLVSNCVVVVLRAYAYEPEPVHPPVPNPDDPVCVVCSVVSSVVSRHPHYYYDCPCVVVVVVVVVVLVVCCVVPNCVSVVVVLVQCVQVVPPCNQVCVVVCQVVVQVVVCVVVVNPDPDGCPDPPHCSVVSVDDDFDDQVVLQVLVVLLCVLLVPDWRKGWHWDAPDVPDQWIKIFIATPVRDTQKIWIWHWDADPVRATEIETEDIDGRHPSPPDPCSVVSVVLSVCVRRVHQKYKYAQDDPVVVVVLVVCVVLVQFVDWDDDPRGMIITGGRVVVSVVCPDPVNPSVSCVSNVHD

Secondary structure (DSSP, 8-state):
--HHHHHHHHHHHHHHTT---SS-HHHHHHHHTT--HHHHHHHHHHHT------GGGG--TT-PPP---SHHHHHHHHHHHGGG-SEEE---SS--HHHHHHHHHHHHHH-TT-EEEEE--TTS-GGGS---HHHHHHHHHHHHHTTEEEEE-SSHHHHHHHHHHHHHHHHHHHHTTHHHHHHHHHHHHTT-GGGSHHHHTTHHHHHHHHHHHHTS-----TTSTT-GGGGGGS--S--HHHHHHHHHHHHHHTT--SPPEEEEEESSTT-S-EEEEEE-TT--EEEEEEEEEEE-TT--EEEEEEEEEE--GGG--TTHHHHHHHHHHHHHT-SEEEEES--HHHHHHHHHHHHTTSEEEEEEETTTEEEEEE-HHHHHHHT-TT-HHHHHHHHT--/--HHHHHHHHHHHHHHTT---SS-HHHHHHHHTT--HHHHHHHHHHHT------GGGG--TT-PPP---SHHHHHHHHHHHGGG-SEEE---SS--HHHHHHHHHHHHHH-TT-EEEEE--TTS-GGGS---HHHHHHHHHHHHHTTEEEEE-SSHHHHHHHHHHHHHHHHHHHHTTHHHHHHHHHHHHTT-GGGSHHHHTTHHHHHHHHHHHHTS-----TTSTT-GGGGGGS--S--HHHHHHHHHHHHHHHT--SPPEEEEEESSTT-S-EEEEEE-TT--EEEEEEEEEEE-TT--EEEEEEEEEE--GGG--TTHHHHHHHHHHHHHT-SEEEEES--HHHHHHHHHHHHTTSEEEEEEETTTEEEEEE-HHHHHHHT-TT-HHHHHHHHT--

InterPro domains:
  IPR006254 Isocitrate lyase [PF00463] (33-231)
  IPR006254 Isocitrate lyase [PTHR21631] (36-236)
  IPR015813 Pyruvate/Phosphoenolpyruvate kinase-like domain superfamily [SSF51621] (12-215)
  IPR040442 Pyruvate kinase-like domain superfamily [G3DSA:3.20.20.60] (33-232)

Organism: Mycobacterium tuberculosis (strain ATCC 25618 / H37Rv) (NCBI:txid83332)